Protein 4A8J (pdb70)

Radius of gyration: 37.63 Å; Cα contacts (8 Å, |Δi|>4): 3170; chains: 6; bounding box: 52×94×120 Å

Structure (mmCIF, N/CA/C/O backbone):
data_4A8J
#
_entry.id   4A8J
#
_cell.length_a   105.730
_cell.length_b   124.890
_cell.length_c   146.420
_cell.angle_alpha   90.00
_cell.angle_beta   90.00
_cell.angle_gamma   90.00
#
_symmetry.space_group_name_H-M   'P 21 21 21'
#
loop_
_entity.id
_entity.type
_entity.pdbx_description
1 polymer 'Elongator complex protein 4'
2 polymer 'Elongator complex protein 5'
3 polymer 'Elongator complex protein 6'
4 water water
#
loop_
_atom_site.group_PDB
_atom_site.id
_atom_site.type_symbol
_atom_site.label_atom_id
_atom_site.label_alt_id
_atom_site.label_comp_id
_atom_site.label_asym_id
_atom_site.label_entity_id
_atom_site.label_seq_id
_atom_site.pdbx_PDB_ins_code
_atom_site.Cartn_x
_atom_site.Cartn_y
_atom_site.Cartn_z
_atom_site.occupancy
_atom_site.B_iso_or_equiv
_atom_site.auth_seq_id
_atom_site.auth_comp_id
_atom_site.auth_asym_id
_atom_site.auth_atom_id
_atom_site.pdbx_PDB_model_num
ATOM 1 N N . GLY A 1 2 ? 72.787 98.128 47.132 1.00 67.89 67 GLY A N 1
ATOM 2 C CA . GLY A 1 2 ? 71.486 98.772 47.093 1.00 66.32 67 GLY A CA 1
ATOM 3 C C . GLY A 1 2 ? 71.327 99.846 48.154 1.00 72.11 67 GLY A C 1
ATOM 4 O O . GLY A 1 2 ? 72.302 100.483 48.562 1.00 61.43 67 GLY A O 1
ATOM 5 N N . LEU A 1 3 ? 70.094 100.041 48.612 1.00 51.24 68 LEU A N 1
ATOM 6 C CA . LEU A 1 3 ? 69.795 101.099 49.572 1.00 52.51 68 LEU A CA 1
ATOM 7 C C . LEU A 1 3 ? 69.814 100.594 51.006 1.00 51.54 68 LEU A C 1
ATOM 8 O O . LEU A 1 3 ? 69.777 99.388 51.253 1.00 49.72 68 LEU A O 1
ATOM 13 N N . ASP A 1 4 ? 69.878 101.527 51.950 1.00 48.45 69 ASP A N 1
ATOM 14 C CA . ASP A 1 4 ? 69.629 101.204 53.343 1.00 50.36 69 ASP A CA 1
ATOM 15 C C . ASP A 1 4 ? 68.217 100.625 53.388 1.00 55.00 69 ASP A C 1
ATOM 16 O O . ASP A 1 4 ? 67.319 101.118 52.695 1.00 39.22 69 ASP A O 1
ATOM 21 N N . SER A 1 5 ? 68.024 99.571 54.177 1.00 41.24 70 SER A N 1
ATOM 22 C CA . SER A 1 5 ? 66.727 98.893 54.257 1.00 46.12 70 SER A CA 1
ATOM 23 C C . SER A 1 5 ? 65.633 99.762 54.902 1.00 42.61 70 SER A C 1
ATOM 24 O O . SER A 1 5 ? 64.445 99.472 54.776 1.00 51.09 70 SER A O 1
ATOM 27 N N . SER A 1 6 ? 66.024 100.822 55.592 1.00 36.75 71 SER A N 1
ATOM 28 C CA . SER A 1 6 ? 65.025 101.751 56.131 1.00 40.79 71 SER A CA 1
ATOM 29 C C . SER A 1 6 ? 65.060 103.140 55.474 1.00 42.05 71 SER A C 1
ATOM 30 O O . SER A 1 6 ? 64.546 104.100 56.040 1.00 39.11 71 SER A O 1
ATOM 33 N N . HIS A 1 7 ? 65.658 103.239 54.286 1.00 38.70 72 HIS A N 1
ATOM 34 C CA . HIS A 1 7 ? 65.682 104.503 53.545 1.00 30.98 72 HIS A CA 1
ATOM 35 C C . HIS A 1 7 ? 64.290 105.102 53.607 1.00 31.78 72 HIS A C 1
ATOM 36 O O . HIS A 1 7 ? 63.302 104.444 53.262 1.00 36.66 72 HIS A O 1
ATOM 43 N N . VAL A 1 8 ? 64.206 106.341 54.076 1.00 30.97 73 VAL A N 1
ATOM 44 C CA . VAL A 1 8 ? 62.920 106.982 54.311 1.00 31.32 73 VAL A CA 1
ATOM 45 C C . VAL A 1 8 ? 62.123 107.196 53.016 1.00 28.76 73 VAL A C 1
ATOM 46 O O . VAL A 1 8 ? 60.899 107.347 53.052 1.00 33.02 73 VAL A O 1
ATOM 50 N N . GLY A 1 9 ? 62.815 107.188 51.872 1.00 28.63 74 GLY A N 1
ATOM 51 C CA . GLY A 1 9 ? 62.175 107.477 50.593 1.00 31.80 74 GLY A CA 1
ATOM 52 C C . GLY A 1 9 ? 61.526 106.294 49.885 1.00 40.58 74 GLY A C 1
ATOM 53 O O . GLY A 1 9 ? 60.969 106.449 48.783 1.00 30.10 74 GLY A O 1
ATOM 54 N N . VAL A 1 10 ? 61.581 105.124 50.520 1.00 30.37 75 VAL A N 1
ATOM 55 C CA . VAL A 1 10 ? 61.202 103.851 49.891 1.00 26.01 75 VAL A CA 1
ATOM 56 C C . VAL A 1 10 ? 60.120 103.152 50.702 1.00 33.32 75 VAL A C 1
ATOM 57 O O . VAL A 1 10 ? 60.219 103.078 51.929 1.00 34.61 75 VAL A O 1
ATOM 61 N N . ARG A 1 11 ? 59.079 102.670 50.023 1.00 31.78 76 ARG A N 1
ATOM 62 C CA . ARG A 1 11 ? 58.047 101.848 50.673 1.00 28.81 76 ARG A CA 1
ATOM 63 C C . ARG A 1 11 ? 57.595 100.770 49.686 1.00 40.48 76 ARG A C 1
ATOM 64 O O . ARG A 1 11 ? 57.835 100.895 48.492 1.00 28.69 76 ARG A O 1
ATOM 72 N N . PRO A 1 12 ? 56.948 99.699 50.181 1.00 40.48 77 PRO A N 1
ATOM 73 C CA . PRO A 1 12 ? 56.431 98.698 49.236 1.00 35.35 77 PRO A CA 1
ATOM 74 C C . PRO A 1 12 ? 55.226 99.227 48.462 1.00 28.92 77 PRO A C 1
ATOM 75 O O . PRO A 1 12 ? 54.396 99.956 49.003 1.00 30.44 77 PRO A O 1
ATOM 79 N N . SER A 1 13 ? 55.149 98.891 47.181 1.00 24.15 78 SER A N 1
ATOM 80 C CA . SER A 1 13 ? 53.959 99.213 46.405 1.00 27.64 78 SER A CA 1
ATOM 81 C C . SER A 1 13 ? 52.806 98.395 46.991 1.00 29.15 78 SER A C 1
ATOM 82 O O . SER A 1 13 ? 52.959 97.190 47.213 1.00 31.09 78 SER A O 1
ATOM 85 N N . PRO A 1 14 ? 51.655 99.038 47.246 1.00 40.22 79 PRO A N 1
ATOM 86 C CA . PRO A 1 14 ? 50.475 98.299 47.726 1.00 31.62 79 PRO A CA 1
ATOM 87 C C . PRO A 1 14 ? 49.980 97.289 46.702 1.00 44.71 79 PRO A C 1
ATOM 88 O O . PRO A 1 14 ? 49.232 96.380 47.056 1.00 41.37 79 PRO A O 1
ATOM 92 N N . ALA A 1 15 ? 50.382 97.456 45.443 1.00 42.27 80 ALA A N 1
ATOM 93 C CA . ALA A 1 15 ? 49.933 96.557 44.382 1.00 39.38 80 ALA A CA 1
ATOM 94 C C . ALA A 1 15 ? 50.823 95.323 44.241 1.00 36.20 80 ALA A C 1
ATOM 95 O O . ALA A 1 15 ? 50.331 94.198 44.088 1.00 38.62 80 ALA A O 1
ATOM 97 N N . THR A 1 16 ? 52.138 95.521 44.290 1.00 35.69 81 THR A N 1
ATOM 98 C CA . THR A 1 16 ? 53.060 94.425 43.972 1.00 28.11 81 THR A CA 1
ATOM 99 C C . THR A 1 16 ? 54.110 94.168 45.040 1.00 28.46 81 THR A C 1
ATOM 100 O O . THR A 1 16 ? 54.925 93.255 44.885 1.00 31.41 81 THR A O 1
ATOM 104 N N . SER A 1 17 ? 54.130 95.010 46.073 1.00 29.80 82 SER A N 1
ATOM 105 C CA . SER A 1 17 ? 55.098 94.919 47.169 1.00 34.91 82 SER A CA 1
ATOM 106 C C . SER A 1 17 ? 56.507 95.373 46.815 1.00 32.70 82 SER A C 1
ATOM 107 O O . SER A 1 17 ? 57.367 95.426 47.684 1.00 32.26 82 SER A O 1
ATOM 110 N N . GLN A 1 18 ? 56.762 95.676 45.547 1.00 29.95 83 GLN A N 1
ATOM 111 C CA . GLN A 1 18 ? 58.110 96.068 45.149 1.00 30.17 83 GLN A CA 1
ATOM 112 C C . GLN A 1 18 ? 58.444 97.483 45.639 1.00 29.52 83 GLN A C 1
ATOM 113 O O . GLN A 1 18 ? 57.538 98.301 45.894 1.00 30.10 83 GLN A O 1
ATOM 119 N N . PRO A 1 19 ? 59.749 97.771 45.785 1.00 26.84 84 PRO A N 1
ATOM 120 C CA . PRO A 1 19 ? 60.237 99.055 46.332 1.00 27.92 84 PRO A CA 1
ATOM 121 C C . PRO A 1 19 ? 59.838 100.225 45.429 1.00 29.56 84 PRO A C 1
ATOM 122 O O . PRO A 1 19 ? 60.036 100.191 44.215 1.00 24.25 84 PRO A O 1
ATOM 126 N N . THR A 1 20 ? 59.310 101.265 46.048 1.00 26.69 85 THR A N 1
ATOM 127 C CA . THR A 1 20 ? 58.636 102.342 45.378 1.00 25.62 85 THR A CA 1
ATOM 128 C C . THR A 1 20 ? 59.034 103.663 46.060 1.00 28.48 85 THR A C 1
ATOM 129 O O . THR A 1 20 ? 59.351 103.690 47.264 1.00 22.89 85 THR A O 1
ATOM 133 N N . THR A 1 21 ? 59.062 104.757 45.301 1.00 19.21 86 THR A N 1
ATOM 134 C CA . THR A 1 21 ? 59.444 106.040 45.895 1.00 22.84 86 THR A CA 1
ATOM 135 C C . THR A 1 21 ? 58.518 107.137 45.394 1.00 30.72 86 THR A C 1
ATOM 136 O O . THR A 1 21 ? 57.915 107.002 44.324 1.00 26.78 86 THR A O 1
ATOM 140 N N . SER A 1 22 ? 58.411 108.226 46.157 1.00 24.34 87 SER A N 1
ATOM 141 C CA . SER A 1 22 ? 57.487 109.321 45.830 1.00 30.76 87 SER A CA 1
ATOM 142 C C . SER A 1 22 ? 57.971 110.239 44.711 1.00 24.36 87 SER A C 1
ATOM 143 O O . SER A 1 22 ? 59.171 110.479 44.541 1.00 27.68 87 SER A O 1
ATOM 146 N N . THR A 1 23 ? 57.010 110.771 43.960 1.00 27.90 88 THR A N 1
ATOM 147 C CA . THR A 1 23 ? 57.274 111.720 42.886 1.00 29.18 88 THR A CA 1
ATOM 148 C C . THR A 1 23 ? 57.329 113.125 43.448 1.00 26.76 88 THR A C 1
ATOM 149 O O . THR A 1 23 ? 57.607 114.069 42.729 1.00 26.10 88 THR A O 1
ATOM 153 N N . GLY A 1 24 ? 57.025 113.261 44.737 1.00 28.90 89 GLY A N 1
ATOM 154 C CA . GLY A 1 24 ? 56.942 114.574 45.367 1.00 24.67 89 GLY A CA 1
ATOM 155 C C . GLY A 1 24 ? 55.524 115.123 45.322 1.00 30.11 89 GLY A C 1
ATOM 156 O O . GLY A 1 24 ? 55.211 116.090 45.986 1.00 33.78 89 GLY A O 1
ATOM 157 N N . SER A 1 25 ? 54.664 114.495 44.528 1.00 33.42 90 SER A N 1
ATOM 158 C CA . SER A 1 25 ? 53.254 114.875 44.431 1.00 28.22 90 SER A CA 1
ATOM 159 C C . SER A 1 25 ? 52.445 113.664 44.895 1.00 36.31 90 SER A C 1
ATOM 160 O O . SER A 1 25 ? 52.558 112.580 44.317 1.00 24.38 90 SER A O 1
ATOM 163 N N . ALA A 1 26 ? 51.643 113.831 45.938 1.00 33.60 91 ALA A N 1
ATOM 164 C CA . ALA A 1 26 ? 50.854 112.721 46.454 1.00 28.22 91 ALA A CA 1
ATOM 165 C C . ALA A 1 26 ? 49.792 112.283 45.456 1.00 26.68 91 ALA A C 1
ATOM 166 O O . ALA A 1 26 ? 49.505 111.091 45.331 1.00 25.94 91 ALA A O 1
ATOM 168 N N . ASP A 1 27 ? 49.188 113.251 44.770 1.00 24.52 92 ASP A N 1
ATOM 169 C CA . ASP A 1 27 ? 48.159 112.922 43.789 1.00 29.10 92 ASP A CA 1
ATOM 170 C C . ASP A 1 27 ? 48.720 112.158 42.586 1.00 28.39 92 ASP A C 1
ATOM 171 O O . ASP A 1 27 ? 48.093 111.214 42.110 1.00 32.21 92 ASP A O 1
ATOM 176 N N . LEU A 1 28 ? 49.897 112.559 42.106 1.00 30.10 93 LEU A N 1
ATOM 177 C CA . LEU A 1 28 ? 50.579 111.794 41.049 1.00 31.93 93 LEU A CA 1
ATOM 178 C C . LEU A 1 28 ? 50.963 110.396 41.524 1.00 33.41 93 LEU A C 1
ATOM 179 O O . LEU A 1 28 ? 50.822 109.416 40.772 1.00 28.94 93 LEU A O 1
ATOM 184 N N . ASP A 1 29 ? 51.462 110.299 42.761 1.00 26.81 94 ASP A N 1
ATOM 185 C CA . ASP A 1 29 ? 51.823 109.005 43.347 1.00 28.71 94 ASP A CA 1
ATOM 186 C C . ASP A 1 29 ? 50.628 108.080 43.276 1.00 33.07 94 ASP A C 1
ATOM 187 O O . ASP A 1 29 ? 50.743 106.893 42.926 1.00 29.64 94 ASP A O 1
ATOM 192 N N . SER A 1 30 ? 49.473 108.628 43.630 1.00 30.14 95 SER A N 1
ATOM 193 C CA . SER A 1 30 ? 48.262 107.826 43.635 1.00 43.20 95 SER A CA 1
ATOM 194 C C . SER A 1 30 ? 47.894 107.417 42.216 1.00 34.29 95 SER A C 1
ATOM 195 O O . SER A 1 30 ? 47.574 106.255 41.975 1.00 37.47 95 SER A O 1
ATOM 198 N N . ILE A 1 31 ? 47.966 108.370 41.284 1.00 34.86 96 ILE A N 1
ATOM 199 C CA . ILE A 1 31 ? 47.652 108.109 39.871 1.00 34.80 96 ILE A CA 1
ATOM 200 C C . ILE A 1 31 ? 48.503 106.988 39.252 1.00 33.29 96 ILE A C 1
ATOM 201 O O . ILE A 1 31 ? 48.012 106.185 38.452 1.00 34.60 96 ILE A O 1
ATOM 206 N N . LEU A 1 32 ? 49.784 106.947 39.610 1.00 25.69 97 LEU A N 1
ATOM 207 C CA . LEU A 1 32 ? 50.688 105.928 39.080 1.00 31.22 97 LEU A CA 1
ATOM 208 C C . LEU A 1 32 ? 50.333 104.474 39.471 1.00 31.42 97 LEU A C 1
ATOM 209 O O . LEU A 1 32 ? 50.820 103.524 38.860 1.00 28.38 97 LEU A O 1
ATOM 214 N N . GLY A 1 33 ? 49.485 104.308 40.479 1.00 32.25 98 GLY A N 1
ATOM 215 C CA . GLY A 1 33 ? 49.004 102.987 40.846 1.00 24.06 98 GLY A CA 1
ATOM 216 C C . GLY A 1 33 ? 49.839 102.264 41.874 1.00 27.90 98 GLY A C 1
ATOM 217 O O . GLY A 1 33 ? 49.507 101.154 42.260 1.00 30.02 98 GLY A O 1
ATOM 218 N N . HIS A 1 34 ? 50.924 102.877 42.334 1.00 31.67 99 HIS A N 1
ATOM 219 C CA . HIS A 1 34 ? 51.798 102.211 43.306 1.00 23.50 99 HIS A CA 1
ATOM 220 C C . HIS A 1 34 ? 52.045 103.058 44.564 1.00 26.42 99 HIS A C 1
ATOM 221 O O . HIS A 1 34 ? 52.988 102.789 45.306 1.00 20.97 99 HIS A O 1
ATOM 236 N N . GLY A 1 36 ? 53.317 105.812 44.282 1.00 26.16 101 GLY A N 1
ATOM 237 C CA . GLY A 1 36 ? 54.603 106.359 43.889 1.00 24.84 101 GLY A CA 1
ATOM 238 C C . GLY A 1 36 ? 55.066 105.736 42.586 1.00 22.71 101 GLY A C 1
ATOM 239 O O . GLY A 1 36 ? 54.311 105.031 41.911 1.00 23.46 101 GLY A O 1
ATOM 240 N N . LEU A 1 37 ? 56.332 105.969 42.249 1.00 23.28 102 LEU A N 1
ATOM 241 C CA . LEU A 1 37 ? 56.964 105.357 41.087 1.00 23.38 102 LEU A CA 1
ATOM 242 C C . LEU A 1 37 ? 57.881 104.237 41.550 1.00 28.68 102 LEU A C 1
ATOM 243 O O . LEU A 1 37 ? 58.819 104.489 42.306 1.00 22.54 102 LEU A O 1
ATOM 248 N N . PRO A 1 38 ? 57.613 102.991 41.122 1.00 24.59 103 PRO A N 1
ATOM 249 C CA . PRO A 1 38 ? 58.471 101.916 41.631 1.00 22.46 103 PRO A CA 1
ATOM 250 C C . PRO A 1 38 ? 59.892 102.097 41.114 1.00 32.94 103 PRO A C 1
ATOM 251 O O . PRO A 1 38 ? 60.095 102.532 39.972 1.00 25.01 103 PRO A O 1
ATOM 255 N N . LEU A 1 39 ? 60.865 101.758 41.949 1.00 23.57 104 LEU A N 1
ATOM 256 C CA . LEU A 1 39 ? 62.265 101.884 41.592 1.00 28.43 104 LEU A CA 1
ATOM 257 C C . LEU A 1 39 ? 62.531 101.065 40.332 1.00 30.01 104 LEU A C 1
ATOM 258 O O . LEU A 1 39 ? 61.881 100.049 40.093 1.00 27.19 104 LEU A O 1
ATOM 263 N N . GLY A 1 40 ? 63.477 101.510 39.512 1.00 22.21 105 GLY A N 1
ATOM 264 C CA . GLY A 1 40 ? 63.759 100.832 38.261 1.00 22.02 105 GLY A CA 1
ATOM 265 C C . GLY A 1 40 ? 62.748 101.185 37.159 1.00 21.99 105 GLY A C 1
ATOM 266 O O . GLY A 1 40 ? 62.637 100.478 36.170 1.00 28.99 105 GLY A O 1
ATOM 267 N N . ASN A 1 41 ? 62.014 102.280 37.330 1.00 26.58 106 ASN A N 1
ATOM 268 C CA . ASN A 1 41 ? 61.019 102.682 36.335 1.00 27.34 106 ASN A CA 1
ATOM 269 C C . ASN A 1 41 ? 61.102 104.171 36.041 1.00 31.70 106 ASN A C 1
ATOM 270 O O . ASN A 1 41 ? 61.688 104.903 36.827 1.00 21.48 106 ASN A O 1
ATOM 275 N N . SER A 1 42 ? 60.540 104.600 34.904 1.00 18.90 107 SER A N 1
ATOM 276 C CA . SER A 1 42 ? 60.527 106.000 34.496 1.00 23.58 107 SER A CA 1
ATOM 277 C C . SER A 1 42 ? 59.101 106.524 34.260 1.00 22.49 107 SER A C 1
ATOM 278 O O . SER A 1 42 ? 58.185 105.752 34.003 1.00 23.21 107 SER A O 1
ATOM 281 N N . VAL A 1 43 ? 58.909 107.839 34.329 1.00 20.64 108 VAL A N 1
ATOM 282 C CA . VAL A 1 43 ? 57.623 108.420 33.965 1.00 23.51 108 VAL A CA 1
ATOM 283 C C . VAL A 1 43 ? 57.828 109.597 33.004 1.00 23.93 108 VAL A C 1
ATOM 284 O O . VAL A 1 43 ? 58.728 110.426 33.196 1.00 23.26 108 VAL A O 1
ATOM 288 N N . LEU A 1 44 ? 57.021 109.634 31.946 1.00 22.05 109 LEU A N 1
ATOM 289 C CA . LEU A 1 44 ? 57.014 110.750 31.002 1.00 14.78 109 LEU A CA 1
ATOM 290 C C . LEU A 1 44 ? 55.725 111.555 31.200 1.00 21.30 109 LEU A C 1
ATOM 291 O O . LEU A 1 44 ? 54.630 111.021 31.077 1.00 19.83 109 LEU A O 1
ATOM 296 N N . VAL A 1 45 ? 55.859 112.824 31.557 1.00 18.72 110 VAL A N 1
ATOM 297 C CA . VAL A 1 45 ? 54.729 113.745 31.608 1.00 17.23 110 VAL A CA 1
ATOM 298 C C . VAL A 1 45 ? 54.712 114.587 30.337 1.00 25.11 110 VAL A C 1
ATOM 299 O O . VAL A 1 45 ? 55.619 115.395 30.092 1.00 22.78 110 VAL A O 1
ATOM 303 N N . GLU A 1 46 ? 53.686 114.367 29.519 1.00 26.67 111 GLU A N 1
ATOM 304 C CA . GLU A 1 46 ? 53.492 115.114 28.285 1.00 22.20 111 GLU A CA 1
ATOM 305 C C . GLU A 1 46 ? 52.528 116.278 28.547 1.00 29.02 111 GLU A C 1
ATOM 306 O O . GLU A 1 46 ? 51.622 116.158 29.374 1.00 29.16 111 GLU A O 1
ATOM 312 N N . GLU A 1 47 ? 52.722 117.393 27.845 1.00 24.22 112 GLU A N 1
ATOM 313 C CA . GLU A 1 47 ? 51.812 118.532 27.966 1.00 26.82 112 GLU A CA 1
ATOM 314 C C . GLU A 1 47 ? 51.408 119.060 26.591 1.00 24.14 112 GLU A C 1
ATOM 315 O O . GLU A 1 47 ? 52.257 119.305 25.720 1.00 28.25 112 GLU A O 1
ATOM 321 N N . GLN A 1 48 ? 50.102 119.200 26.393 1.00 24.37 113 GLN A N 1
ATOM 322 C CA . GLN A 1 48 ? 49.570 119.824 25.189 1.00 25.97 113 GLN A CA 1
ATOM 323 C C . GLN A 1 48 ? 49.560 121.350 25.382 1.00 34.30 113 GLN A C 1
ATOM 324 O O . GLN A 1 48 ? 49.658 121.824 26.509 1.00 24.77 113 GLN A O 1
ATOM 330 N N . SER A 1 49 ? 49.467 122.087 24.274 1.00 32.26 114 SER A N 1
ATOM 331 C CA . SER A 1 49 ? 49.449 123.560 24.237 1.00 37.11 114 SER A CA 1
ATOM 332 C C . SER A 1 49 ? 50.795 124.183 24.595 1.00 38.00 114 SER A C 1
ATOM 333 O O . SER A 1 49 ? 51.823 123.507 24.559 1.00 32.26 114 SER A O 1
ATOM 336 N N . THR A 1 50 ? 50.771 125.472 24.939 1.00 31.98 115 THR A N 1
ATOM 337 C CA . THR A 1 50 ? 51.985 126.240 25.170 1.00 30.53 115 THR A CA 1
ATOM 338 C C . THR A 1 50 ? 52.271 126.476 26.661 1.00 28.98 115 THR A C 1
ATOM 339 O O . THR A 1 50 ? 53.267 127.105 27.019 1.00 30.53 115 THR A O 1
ATOM 343 N N . THR A 1 51 ? 51.390 125.992 27.531 1.00 27.73 116 THR A N 1
ATOM 344 C CA . THR A 1 51 ? 51.605 126.129 28.981 1.00 32.05 116 THR A CA 1
ATOM 345 C C . THR A 1 51 ? 52.645 125.116 29.468 1.00 35.79 116 THR A C 1
ATOM 346 O O . THR A 1 51 ? 52.925 124.119 28.783 1.00 38.95 116 THR A O 1
ATOM 350 N N . GLU A 1 52 ? 53.230 125.377 30.636 1.00 35.41 117 GLU A N 1
ATOM 351 C CA . GLU A 1 52 ? 54.222 124.463 31.205 1.00 38.55 117 GLU A CA 1
ATOM 352 C C . GLU A 1 52 ? 53.883 124.028 32.638 1.00 26.07 117 GLU A C 1
ATOM 353 O O . GLU A 1 52 ? 54.688 124.175 33.564 1.00 32.70 117 GLU A O 1
ATOM 359 N N . PHE A 1 53 ? 52.684 123.488 32.823 1.00 24.69 118 PHE A N 1
ATOM 360 C CA . PHE A 1 53 ? 52.302 123.026 34.147 1.00 22.89 118 PHE A CA 1
ATOM 361 C C . PHE A 1 53 ? 53.248 121.894 34.573 1.00 30.09 118 PHE A C 1
ATOM 362 O O . PHE A 1 53 ? 53.522 121.682 35.760 1.00 31.45 118 PHE A O 1
ATOM 370 N N . HIS A 1 54 ? 53.788 121.200 33.585 1.00 27.15 119 HIS A N 1
ATOM 371 C CA . HIS A 1 54 ? 54.649 120.045 33.868 1.00 27.77 119 HIS A CA 1
ATOM 372 C C . HIS A 1 54 ? 55.896 120.443 34.645 1.00 28.34 119 HIS A C 1
ATOM 373 O O . HIS A 1 54 ? 56.478 119.631 35.367 1.00 30.49 119 HIS A O 1
ATOM 380 N N . SER A 1 55 ? 56.281 121.711 34.535 1.00 29.95 120 SER A N 1
ATOM 381 C CA . SER A 1 55 ? 57.479 122.183 35.214 1.00 26.87 120 SER A CA 1
ATOM 382 C C . SER A 1 55 ? 57.310 122.034 36.723 1.00 25.66 120 SER A C 1
ATOM 383 O O . SER A 1 55 ? 58.264 121.710 37.441 1.00 29.68 120 SER A O 1
ATOM 386 N N . ILE A 1 56 ? 56.086 122.200 37.219 1.00 23.70 121 ILE A N 1
ATOM 387 C CA . ILE A 1 56 ? 55.863 122.006 38.653 1.00 25.87 121 ILE A CA 1
ATOM 388 C C . ILE A 1 56 ? 56.246 120.563 39.042 1.00 35.81 121 ILE A C 1
ATOM 389 O O . ILE A 1 56 ? 56.990 120.327 40.006 1.00 28.45 121 ILE A O 1
ATOM 394 N N . LEU A 1 57 ? 55.778 119.598 38.254 1.00 24.59 122 LEU A N 1
ATOM 395 C CA . LEU A 1 57 ? 56.004 118.183 38.574 1.00 22.22 122 LEU A CA 1
ATOM 396 C C . LEU A 1 57 ? 57.495 117.847 38.589 1.00 22.87 122 LEU A C 1
ATOM 397 O O . LEU A 1 57 ? 57.999 117.249 39.548 1.00 23.36 122 LEU A O 1
ATOM 402 N N . GLY A 1 58 ? 58.209 118.262 37.546 1.00 24.10 123 GLY A N 1
ATOM 403 C CA . GLY A 1 58 ? 59.655 118.115 37.513 1.00 26.32 123 GLY A CA 1
ATOM 404 C C . GLY A 1 58 ? 60.265 118.676 38.807 1.00 29.23 123 GLY A C 1
ATOM 405 O O . GLY A 1 58 ? 61.109 118.002 39.423 1.00 21.26 123 GLY A O 1
ATOM 406 N N . LYS A 1 59 ? 59.840 119.876 39.246 1.00 21.68 124 LYS A N 1
ATOM 407 C CA . LYS A 1 59 ? 60.470 120.484 40.425 1.00 28.51 124 LYS A CA 1
ATOM 408 C C . LYS A 1 59 ? 60.176 119.657 41.661 1.00 24.98 124 LYS A C 1
ATOM 409 O O . LYS A 1 59 ? 61.078 119.392 42.488 1.00 28.04 124 LYS A O 1
ATOM 415 N N . LEU A 1 60 ? 58.936 119.175 41.765 1.00 28.82 125 LEU A N 1
ATOM 416 C CA . LEU A 1 60 ? 58.614 118.365 42.940 1.00 24.78 125 LEU A CA 1
ATOM 417 C C . LEU A 1 60 ? 59.501 117.130 42.943 1.00 27.46 125 LEU A C 1
ATOM 418 O O . LEU A 1 60 ? 60.050 116.730 43.993 1.00 24.33 125 LEU A O 1
ATOM 423 N N . PHE A 1 61 ? 59.685 116.538 41.767 1.00 28.09 126 PHE A N 1
ATOM 424 C CA . PHE A 1 61 ? 60.417 115.267 41.720 1.00 26.20 126 PHE A CA 1
ATOM 425 C C . PHE A 1 61 ? 61.822 115.478 42.303 1.00 26.80 126 PHE A C 1
ATOM 426 O O . PHE A 1 61 ? 62.361 114.614 42.972 1.00 28.52 126 PHE A O 1
ATOM 434 N N . ALA A 1 62 ? 62.422 116.637 42.041 1.00 23.51 127 ALA A N 1
ATOM 435 C CA . ALA A 1 62 ? 63.805 116.822 42.447 1.00 25.50 127 ALA A CA 1
ATOM 436 C C . ALA A 1 62 ? 63.787 117.234 43.909 1.00 25.62 127 ALA A C 1
ATOM 437 O O . ALA A 1 62 ? 64.615 116.774 44.710 1.00 28.98 127 ALA A O 1
ATOM 439 N N . ALA A 1 63 ? 62.814 118.069 44.275 1.00 29.97 128 ALA A N 1
ATOM 440 C CA . ALA A 1 63 ? 62.816 118.627 45.634 1.00 30.27 128 ALA A CA 1
ATOM 441 C C . ALA A 1 63 ? 62.641 117.515 46.638 1.00 31.17 128 ALA A C 1
ATOM 442 O O . ALA A 1 63 ? 63.288 117.500 47.712 1.00 27.30 128 ALA A O 1
ATOM 444 N N . GLN A 1 64 ? 61.762 116.574 46.290 1.00 30.38 129 GLN A N 1
ATOM 445 C CA . GLN A 1 64 ? 61.479 115.470 47.194 1.00 24.03 129 GLN A CA 1
ATOM 446 C C . GLN A 1 64 ? 62.787 114.751 47.509 1.00 27.99 129 GLN A C 1
ATOM 447 O O . GLN A 1 64 ? 63.038 114.353 48.646 1.00 25.28 129 GLN A O 1
ATOM 453 N N . GLY A 1 65 ? 63.636 114.603 46.499 1.00 27.73 130 GLY A N 1
ATOM 454 C CA . GLY A 1 65 ? 64.882 113.887 46.704 1.00 25.69 130 GLY A CA 1
ATOM 455 C C . GLY A 1 65 ? 65.785 114.638 47.654 1.00 28.01 130 GLY A C 1
ATOM 456 O O . GLY A 1 65 ? 66.361 114.039 48.560 1.00 27.44 130 GLY A O 1
ATOM 457 N N . ILE A 1 66 ? 65.890 115.953 47.479 1.00 29.40 131 ILE A N 1
ATOM 458 C CA . ILE A 1 66 ? 66.798 116.715 48.330 1.00 29.14 131 ILE A CA 1
ATOM 459 C C . ILE A 1 66 ? 66.326 116.638 49.792 1.00 31.97 131 ILE A C 1
ATOM 460 O O . ILE A 1 66 ? 67.127 116.417 50.692 1.00 29.35 131 ILE A O 1
ATOM 465 N N . VAL A 1 67 ? 65.026 116.776 50.015 1.00 26.17 132 VAL A N 1
ATOM 466 C CA . VAL A 1 67 ? 64.490 116.673 51.355 1.00 28.91 132 VAL A CA 1
ATOM 467 C C . VAL A 1 67 ? 64.816 115.300 51.951 1.00 39.13 132 VAL A C 1
ATOM 468 O O . VAL A 1 67 ? 65.148 115.192 53.138 1.00 36.36 132 VAL A O 1
ATOM 472 N N . HIS A 1 68 ? 64.776 114.248 51.144 1.00 30.69 133 HIS A N 1
ATOM 473 C CA . HIS A 1 68 ? 65.098 112.943 51.715 1.00 26.17 133 HIS A CA 1
ATOM 474 C C . HIS A 1 68 ? 66.563 112.958 52.109 1.00 30.21 133 HIS A C 1
ATOM 475 O O . HIS A 1 68 ? 66.927 112.505 53.206 1.00 31.54 133 HIS A O 1
ATOM 482 N N . ASN A 1 69 ? 67.402 113.485 51.220 1.00 27.27 134 ASN A N 1
ATOM 483 C CA . ASN A 1 69 ? 68.834 113.419 51.445 1.00 32.84 134 ASN A CA 1
ATOM 484 C C . ASN A 1 69 ? 69.171 114.094 52.764 1.00 38.15 134 ASN A C 1
ATOM 485 O O . ASN A 1 69 ? 70.099 113.691 53.458 1.00 31.39 134 ASN A O 1
ATOM 490 N N . ARG A 1 70 ? 68.388 115.108 53.114 1.00 25.42 135 ARG A N 1
ATOM 491 C CA . ARG A 1 70 ? 68.684 115.945 54.283 1.00 40.67 135 ARG A CA 1
ATOM 492 C C . ARG A 1 70 ? 68.119 115.445 55.599 1.00 37.14 135 ARG A C 1
ATOM 493 O O . ARG A 1 70 ? 68.390 116.028 56.636 1.00 35.95 135 ARG A O 1
ATOM 501 N N . ILE A 1 71 ? 67.327 114.381 55.560 1.00 35.98 136 ILE A N 1
ATOM 502 C CA . ILE A 1 71 ? 66.727 113.834 56.779 1.00 48.98 136 ILE A CA 1
ATOM 503 C C . ILE A 1 71 ? 67.709 112.944 57.542 1.00 49.72 136 ILE A C 1
ATOM 504 O O . ILE A 1 71 ? 68.215 113.331 58.593 1.00 54.68 136 ILE A O 1
ATOM 509 N N . ARG A 1 80 ? 67.699 108.172 61.296 1.00 78.85 145 ARG A N 1
ATOM 510 C CA . ARG A 1 80 ? 67.056 108.088 59.986 1.00 63.05 145 ARG A CA 1
ATOM 511 C C . ARG A 1 80 ? 68.001 108.401 58.847 1.00 66.49 145 ARG A C 1
ATOM 512 O O . ARG A 1 80 ? 68.977 109.147 59.015 1.00 52.13 145 ARG A O 1
ATOM 520 N N . ASN A 1 81 ? 67.663 107.887 57.667 1.00 57.49 146 ASN A N 1
ATOM 521 C CA . ASN A 1 81 ? 68.443 108.171 56.477 1.00 57.02 146 ASN A CA 1
ATOM 522 C C . ASN A 1 81 ? 67.605 108.129 55.193 1.00 36.31 146 ASN A C 1
ATOM 523 O O . ASN A 1 81 ? 66.556 107.480 55.111 1.00 37.13 146 ASN A O 1
ATOM 528 N N . GLY A 1 82 ? 68.064 108.868 54.198 1.00 35.55 147 GLY A N 1
ATOM 529 C CA . GLY A 1 82 ? 67.364 108.946 52.939 1.00 34.92 147 GLY A CA 1
ATOM 530 C C . GLY A 1 82 ? 68.305 109.438 51.865 1.00 27.91 147 GLY A C 1
ATOM 531 O O . GLY A 1 82 ? 67.897 110.184 50.988 1.00 30.16 147 GLY A O 1
ATOM 532 N N . ASP A 1 83 ? 69.556 108.988 51.922 1.00 22.27 148 ASP A N 1
ATOM 533 C CA . ASP A 1 83 ? 70.581 109.387 50.972 1.00 32.18 148 ASP A CA 1
ATOM 534 C C . ASP A 1 83 ? 70.063 109.329 49.538 1.00 37.49 148 ASP A C 1
ATOM 535 O O . ASP A 1 83 ? 69.622 108.270 49.060 1.00 32.51 148 ASP A O 1
ATOM 540 N N . THR A 1 84 ? 70.163 110.468 48.862 1.00 24.93 149 THR A N 1
ATOM 541 C CA . THR A 1 84 ? 69.636 110.642 47.512 1.00 22.20 149 THR A CA 1
ATOM 542 C C . THR A 1 84 ? 70.545 111.590 46.764 1.00 34.82 149 THR A C 1
ATOM 543 O O . THR A 1 84 ? 71.096 112.520 47.351 1.00 32.92 149 THR A O 1
ATOM 547 N N . HIS A 1 85 ? 70.741 111.324 45.477 1.00 25.67 150 HIS A N 1
ATOM 548 C CA . HIS A 1 85 ? 71.433 112.259 44.606 1.00 26.67 150 HIS A CA 1
ATOM 549 C C . HIS A 1 85 ? 70.558 112.566 43.400 1.00 32.11 150 HIS A C 1
ATOM 550 O O . HIS A 1 85 ? 70.005 111.657 42.788 1.00 29.07 150 HIS A O 1
ATOM 557 N N . VAL A 1 86 ? 70.448 113.843 43.046 1.00 25.57 151 VAL A N 1
ATOM 558 C CA . VAL A 1 86 ? 69.630 114.242 41.899 1.00 25.53 151 VAL A CA 1
ATOM 559 C C . VAL A 1 86 ? 70.461 114.564 40.667 1.00 32.53 151 VAL A C 1
ATOM 560 O O . VAL A 1 86 ? 71.445 115.304 40.742 1.00 31.41 151 VAL A O 1
ATOM 564 N N . ILE A 1 87 ? 70.069 113.998 39.524 1.00 27.35 152 ILE A N 1
ATOM 565 C CA . ILE A 1 87 ? 70.738 114.274 38.264 1.00 21.73 152 ILE A CA 1
ATOM 566 C C . ILE A 1 87 ? 69.784 115.009 37.328 1.00 35.41 152 ILE A C 1
ATOM 567 O O . ILE A 1 87 ? 68.726 114.492 36.985 1.00 27.89 152 ILE A O 1
ATOM 572 N N . VAL A 1 88 ? 70.148 116.223 36.929 1.00 24.47 153 VAL A N 1
ATOM 573 C CA . VAL A 1 88 ? 69.324 117.011 36.024 1.00 24.61 153 VAL A CA 1
ATOM 574 C C . VAL A 1 88 ? 69.950 117.146 34.622 1.00 29.47 153 VAL A C 1
ATOM 575 O O . VAL A 1 88 ? 71.020 117.741 34.447 1.00 30.67 153 VAL A O 1
ATOM 579 N N . LEU A 1 89 ? 69.276 116.591 33.624 1.00 24.13 154 LEU A N 1
ATOM 580 C CA . LEU A 1 89 ? 69.697 116.783 32.238 1.00 31.72 154 LEU A CA 1
ATOM 581 C C . LEU A 1 89 ? 69.054 118.063 31.701 1.00 35.73 154 LEU A C 1
ATOM 582 O O . LEU A 1 89 ? 67.898 118.058 31.287 1.00 30.46 154 LEU A O 1
ATOM 587 N N . SER A 1 90 ? 69.802 119.167 31.748 1.00 28.57 155 SER A N 1
ATOM 588 C CA . SER A 1 90 ? 69.311 120.478 31.324 1.00 31.43 155 SER A CA 1
ATOM 589 C C . SER A 1 90 ? 70.428 121.527 31.197 1.00 27.29 155 SER A C 1
ATOM 590 O O . SER A 1 90 ? 71.459 121.437 31.860 1.00 33.58 155 SER A O 1
ATOM 593 N N . LEU A 1 91 ? 70.189 122.537 30.368 1.00 30.16 156 LEU A N 1
ATOM 594 C CA . LEU A 1 91 ? 71.053 123.727 30.321 1.00 38.77 156 LEU A CA 1
ATOM 595 C C . LEU A 1 91 ? 70.664 124.763 31.365 1.00 42.38 156 LEU A C 1
ATOM 596 O O . LEU A 1 91 ? 71.407 125.713 31.641 1.00 44.95 156 LEU A O 1
ATOM 601 N N . ASN A 1 92 ? 69.479 124.598 31.928 1.00 35.02 157 ASN A N 1
ATOM 602 C CA . ASN A 1 92 ? 68.917 125.634 32.776 1.00 39.77 157 ASN A CA 1
ATOM 603 C C . ASN A 1 92 ? 69.304 125.468 34.252 1.00 49.45 157 ASN A C 1
ATOM 604 O O . ASN A 1 92 ? 68.579 124.847 35.025 1.00 42.20 157 ASN A O 1
ATOM 609 N N . GLN A 1 93 ? 70.442 126.033 34.646 1.00 42.55 158 GLN A N 1
ATOM 610 C CA . GLN A 1 93 ? 70.984 125.785 35.981 1.00 49.48 158 GLN A CA 1
ATOM 611 C C . GLN A 1 93 ? 70.168 126.441 37.095 1.00 47.46 158 GLN A C 1
ATOM 612 O O . GLN A 1 93 ? 70.347 126.147 38.284 1.00 39.80 158 GLN A O 1
ATOM 626 N N . PHE A 1 95 ? 67.107 125.954 37.491 1.00 34.44 160 PHE A N 1
ATOM 627 C CA . PHE A 1 95 ? 66.202 124.908 37.940 1.00 31.67 160 PHE A CA 1
ATOM 628 C C . PHE A 1 95 ? 66.467 124.600 39.416 1.00 28.10 160 PHE A C 1
ATOM 629 O O . PHE A 1 95 ? 65.540 124.517 40.243 1.00 23.41 160 PHE A O 1
ATOM 637 N N . ALA A 1 96 ? 67.742 124.471 39.766 1.00 29.40 161 ALA A N 1
ATOM 638 C CA . ALA A 1 96 ? 68.108 124.156 41.150 1.00 38.57 161 ALA A CA 1
ATOM 639 C C . ALA A 1 96 ? 67.690 125.243 42.141 1.00 34.96 161 ALA A C 1
ATOM 640 O O . ALA A 1 96 ? 67.328 124.936 43.284 1.00 41.79 161 ALA A O 1
ATOM 642 N N . LYS A 1 97 ? 67.719 126.504 41.717 1.00 32.77 162 LYS A N 1
ATOM 643 C CA . LYS A 1 97 ? 67.364 127.590 42.640 1.00 38.68 162 LYS A CA 1
ATOM 644 C C . LYS A 1 97 ? 65.859 127.727 42.786 1.00 39.99 162 LYS A C 1
ATOM 645 O O . LYS A 1 97 ? 65.384 128.427 43.680 1.00 35.82 162 LYS A O 1
ATOM 651 N N . GLU A 1 98 ? 65.109 127.069 41.906 1.00 34.70 163 GLU A N 1
ATOM 652 C CA . GLU A 1 98 ? 63.643 127.196 41.902 1.00 32.70 163 GLU A CA 1
ATOM 653 C C . GLU A 1 98 ? 62.911 126.089 42.667 1.00 33.76 163 GLU A C 1
ATOM 654 O O . GLU A 1 98 ? 61.685 126.126 42.798 1.00 38.87 163 GLU A O 1
ATOM 660 N N . LEU A 1 99 ? 63.644 125.115 43.190 1.00 31.58 164 LEU A N 1
ATOM 661 C CA . LEU A 1 99 ? 62.983 123.979 43.837 1.00 27.68 164 LEU A CA 1
ATOM 662 C C . LEU A 1 99 ? 62.265 124.469 45.094 1.00 29.35 164 LEU A C 1
ATOM 663 O O . LEU A 1 99 ? 62.828 125.251 45.861 1.00 29.59 164 LEU A O 1
ATOM 668 N N . PRO A 1 100 ? 61.016 124.019 45.297 1.00 36.07 165 PRO A N 1
ATOM 669 C CA . PRO A 1 100 ? 60.159 124.505 46.388 1.00 26.74 165 PRO A CA 1
ATOM 670 C C . PRO A 1 100 ? 60.531 123.950 47.751 1.00 42.93 165 PRO A C 1
ATOM 671 O O . PRO A 1 100 ? 61.189 122.917 47.841 1.00 34.23 165 PRO A O 1
ATOM 675 N N . GLY A 1 101 ? 60.091 124.627 48.807 1.00 32.22 166 GLY A N 1
ATOM 676 C CA . GLY A 1 101 ? 60.278 124.122 50.154 1.00 27.56 166 GLY A CA 1
ATOM 677 C C . GLY A 1 101 ? 59.010 123.465 50.666 1.00 34.18 166 GLY A C 1
ATOM 678 O O . GLY A 1 101 ? 57.967 123.488 50.004 1.00 35.95 166 GLY A O 1
ATOM 679 N N . ILE A 1 102 ? 59.100 122.885 51.855 1.00 32.04 167 ILE A N 1
ATOM 680 C CA . ILE A 1 102 ? 57.981 122.177 52.475 1.00 47.15 167 ILE A CA 1
ATOM 681 C C . ILE A 1 102 ? 56.939 123.153 52.999 1.00 49.25 167 ILE A C 1
ATOM 682 O O . ILE A 1 102 ? 57.276 124.239 53.467 1.00 46.35 167 ILE A O 1
ATOM 687 N N . TYR A 1 103 ? 55.671 122.773 52.915 1.00 54.48 168 TYR A N 1
ATOM 688 C CA . TYR A 1 103 ? 54.626 123.561 53.548 1.00 70.97 168 TYR A CA 1
ATOM 689 C C . TYR A 1 103 ? 54.803 123.510 55.063 1.00 76.20 168 TYR A C 1
ATOM 690 O O . TYR A 1 103 ? 55.059 124.527 55.703 1.00 84.74 168 TYR A O 1
ATOM 699 N N . TYR A 1 169 ? 54.864 105.442 57.244 1.00 51.22 234 TYR A N 1
ATOM 700 C CA . TYR A 1 169 ? 55.935 105.901 56.357 1.00 57.17 234 TYR A CA 1
ATOM 701 C C . TYR A 1 169 ? 56.119 107.419 56.454 1.00 59.17 234 TYR A C 1
ATOM 702 O O . TYR A 1 169 ? 55.881 108.170 55.495 1.00 41.87 234 TYR A O 1
ATOM 711 N N . LYS A 1 170 ? 56.536 107.870 57.632 1.00 52.33 235 LYS A N 1
ATOM 712 C CA . LYS A 1 170 ? 56.760 109.283 57.844 1.00 53.92 235 LYS A CA 1
ATOM 713 C C . LYS A 1 170 ? 57.945 109.734 57.003 1.00 47.06 235 LYS A C 1
ATOM 714 O O . LYS A 1 170 ? 58.963 109.039 56.903 1.00 57.50 235 LYS A O 1
ATOM 720 N N . ASP A 1 171 ? 57.794 110.893 56.385 1.00 44.50 236 ASP A N 1
ATOM 721 C CA . ASP A 1 171 ? 58.826 111.441 55.516 1.00 50.87 236 ASP A CA 1
ATOM 722 C C . ASP A 1 171 ? 58.976 110.720 54.175 1.00 40.97 236 ASP A C 1
ATOM 723 O O . ASP A 1 171 ? 59.919 110.986 53.430 1.00 34.49 236 ASP A O 1
ATOM 728 N N . TYR A 1 172 ? 58.048 109.822 53.863 1.00 34.12 237 TYR A N 1
ATOM 729 C CA . TYR A 1 172 ? 58.009 109.234 52.523 1.00 33.61 237 TYR A CA 1
ATOM 730 C C . TYR A 1 172 ? 57.685 110.331 51.510 1.00 36.66 237 TYR A C 1
ATOM 731 O O . TYR A 1 172 ? 58.422 110.549 50.540 1.00 32.52 237 TYR A O 1
ATOM 740 N N . ASN A 1 173 ? 56.575 111.024 51.742 1.00 25.99 238 ASN A N 1
ATOM 741 C CA . ASN A 1 173 ? 56.208 112.157 50.899 1.00 28.40 238 ASN A CA 1
ATOM 742 C C . ASN A 1 173 ? 55.909 113.438 51.675 1.00 43.61 238 ASN A C 1
ATOM 743 O O . ASN A 1 173 ? 55.323 113.410 52.768 1.00 35.01 238 ASN A O 1
ATOM 748 N N . HIS A 1 174 ? 56.330 114.562 51.108 1.00 37.16 239 HIS A N 1
ATOM 749 C CA . HIS A 1 174 ? 56.065 115.850 51.725 1.00 43.87 239 HIS A CA 1
ATOM 750 C C . HIS A 1 174 ? 55.166 116.701 50.856 1.00 42.40 239 HIS A C 1
ATOM 751 O O . HIS A 1 174 ? 55.179 116.598 49.628 1.00 36.52 239 HIS A O 1
ATOM 758 N N . GLN A 1 175 ? 54.365 117.522 51.514 1.00 47.63 240 GLN A N 1
ATOM 759 C CA . GLN A 1 175 ? 53.552 118.502 50.831 1.00 42.89 240 GLN A CA 1
ATOM 760 C C . GLN A 1 175 ? 54.464 119.710 50.580 1.00 40.67 240 GLN A C 1
ATOM 761 O O . GLN A 1 175 ? 54.921 120.359 51.532 1.00 41.84 240 GLN A O 1
ATOM 767 N N . PHE A 1 176 ? 54.769 119.996 49.318 1.00 33.15 241 PHE A N 1
ATOM 768 C CA . PHE A 1 176 ? 55.615 121.138 49.021 1.00 32.39 241 PHE A CA 1
ATOM 769 C C . PHE A 1 176 ? 54.806 122.418 48.791 1.00 45.14 241 PHE A C 1
ATOM 770 O O . PHE A 1 176 ? 53.638 122.364 48.393 1.00 39.16 241 PHE A O 1
ATOM 778 N N . ASP A 1 177 ? 55.440 123.562 49.045 1.00 36.88 242 ASP A N 1
ATOM 779 C CA . ASP A 1 177 ? 54.834 124.856 48.780 1.00 40.69 242 ASP A CA 1
ATOM 780 C C . ASP A 1 177 ? 55.630 125.537 47.662 1.00 31.74 242 ASP A C 1
ATOM 781 O O . ASP A 1 177 ? 56.747 126.032 47.894 1.00 34.34 242 ASP A O 1
ATOM 786 N N . ILE A 1 178 ? 55.050 125.548 46.461 1.00 30.92 243 ILE A N 1
ATOM 787 C CA . ILE A 1 178 ? 55.665 126.113 45.250 1.00 42.64 243 ILE A CA 1
ATOM 788 C C . ILE A 1 178 ? 56.034 127.594 45.381 1.00 48.94 243 ILE A C 1
ATOM 789 O O . ILE A 1 178 ? 56.879 128.097 44.640 1.00 38.84 243 ILE A O 1
ATOM 794 N N . THR A 1 179 ? 55.407 128.293 46.323 1.00 44.47 244 THR A N 1
ATOM 795 C CA . THR A 1 179 ? 55.708 129.715 46.521 1.00 47.41 244 THR A CA 1
ATOM 796 C C . THR A 1 179 ? 56.999 129.892 47.315 1.00 50.42 244 THR A C 1
ATOM 797 O O . THR A 1 179 ? 57.564 130.976 47.341 1.00 59.91 244 THR A O 1
ATOM 801 N N . THR A 1 180 ? 57.458 128.824 47.963 1.00 39.98 245 THR A N 1
ATOM 802 C CA . THR A 1 180 ? 58.665 128.887 48.797 1.00 34.94 245 THR A CA 1
ATOM 803 C C . THR A 1 180 ? 59.872 128.228 48.124 1.00 38.22 245 THR A C 1
ATOM 804 O O . THR A 1 180 ? 59.778 127.740 46.997 1.00 40.64 245 THR A O 1
ATOM 808 N N . ARG A 1 181 ? 61.001 128.216 48.823 1.00 38.06 246 ARG A N 1
ATOM 809 C CA . ARG A 1 181 ? 62.250 127.706 48.257 1.00 40.75 246 ARG A CA 1
ATOM 810 C C . ARG A 1 181 ? 63.033 126.873 49.270 1.00 45.19 246 ARG A C 1
ATOM 811 O O . ARG A 1 181 ? 63.025 127.171 50.468 1.00 43.40 246 ARG A O 1
ATOM 819 N N . LEU A 1 182 ? 63.707 125.825 48.798 1.00 35.79 247 LEU A N 1
ATOM 820 C CA . LEU A 1 182 ? 64.594 125.066 49.676 1.00 37.60 247 LEU A CA 1
ATOM 821 C C . LEU A 1 182 ? 65.569 126.008 50.383 1.00 35.60 247 LEU A C 1
ATOM 822 O O . LEU A 1 182 ? 66.072 126.954 49.783 1.00 38.93 247 LEU A O 1
ATOM 835 N N . PRO A 1 184 ? 69.017 125.585 52.818 1.00 43.48 249 PRO A N 1
ATOM 836 C CA . PRO A 1 184 ? 69.554 126.353 51.696 1.00 49.44 249 PRO A CA 1
ATOM 837 C C . PRO A 1 184 ? 69.307 125.656 50.366 1.00 43.15 249 PRO A C 1
ATOM 838 O O . PRO A 1 184 ? 68.796 124.541 50.316 1.00 45.05 249 PRO A O 1
ATOM 842 N N . ALA A 1 185 ? 69.692 126.324 49.293 1.00 40.47 250 ALA A N 1
ATOM 843 C CA . ALA A 1 185 ? 69.569 125.770 47.957 1.00 39.64 250 ALA A CA 1
ATOM 844 C C . ALA A 1 185 ? 70.445 124.528 47.859 1.00 41.13 250 ALA A C 1
ATOM 845 O O . ALA A 1 185 ? 71.402 124.381 48.624 1.00 42.02 250 ALA A O 1
ATOM 847 N N . PRO A 1 186 ? 70.119 123.627 46.922 1.00 46.44 251 PRO A N 1
ATOM 848 C CA . PRO A 1 186 ? 70.883 122.390 46.730 1.00 34.89 251 PRO A CA 1
ATOM 849 C C . PRO A 1 186 ? 72.384 122.672 46.585 1.00 35.75 251 PRO A C 1
ATOM 850 O O . PRO A 1 186 ? 72.765 123.578 45.844 1.00 41.25 251 PRO A O 1
ATOM 854 N N . ILE A 1 187 ? 73.225 121.904 47.275 1.00 36.01 252 ILE A N 1
ATOM 855 C CA . ILE A 1 187 ? 74.670 122.022 47.078 1.00 35.47 252 ILE A CA 1
ATOM 856 C C . ILE A 1 187 ? 75.185 120.984 46.066 1.00 41.54 252 ILE A C 1
ATOM 857 O O . ILE A 1 187 ? 74.473 120.042 45.705 1.00 34.90 252 ILE A O 1
ATOM 862 N N . ALA A 1 188 ? 76.431 121.157 45.628 1.00 40.27 253 ALA A N 1
ATOM 863 C CA . ALA A 1 188 ? 76.987 120.389 44.509 1.00 35.19 253 ALA A CA 1
ATOM 864 C C . ALA A 1 188 ? 76.969 118.871 44.708 1.00 43.09 253 ALA A C 1
ATOM 865 O O . ALA A 1 188 ? 76.902 118.102 43.743 1.00 43.71 253 ALA A O 1
ATOM 867 N N . SER A 1 189 ? 77.041 118.439 45.956 1.00 33.67 254 SER A N 1
ATOM 868 C CA . SER A 1 189 ? 77.043 117.023 46.245 1.00 36.75 254 SER A CA 1
ATOM 869 C C . SER A 1 189 ? 75.630 116.445 46.230 1.00 35.00 254 SER A C 1
ATOM 870 O O . SER A 1 189 ? 75.470 115.234 46.269 1.00 38.86 254 SER A O 1
ATOM 873 N N . GLU A 1 190 ? 74.613 117.309 46.203 1.00 32.13 255 GLU A N 1
ATOM 874 C CA . GLU A 1 190 ? 73.211 116.863 46.262 1.00 37.42 255 GLU A CA 1
ATOM 875 C C . GLU A 1 190 ? 72.565 116.772 44.875 1.00 32.71 255 GLU A C 1
ATOM 876 O O . GLU A 1 190 ? 71.619 116.015 44.665 1.00 27.63 255 GLU A O 1
ATOM 882 N N . LEU A 1 191 ? 73.057 117.593 43.950 1.00 25.17 256 LEU A N 1
ATOM 883 C CA . LEU A 1 191 ? 72.463 117.719 42.640 1.00 31.12 256 LEU A CA 1
ATOM 884 C C . LEU A 1 191 ? 73.553 117.950 41.587 1.00 41.41 256 LEU A C 1
ATOM 885 O O . LEU A 1 191 ? 74.469 118.753 41.782 1.00 34.30 256 LEU A O 1
ATOM 890 N N . THR A 1 192 ? 73.455 117.236 40.476 1.00 28.13 257 THR A N 1
ATOM 891 C CA . THR A 1 192 ? 74.444 117.320 39.402 1.00 29.19 257 THR A CA 1
ATOM 892 C C . THR A 1 192 ? 73.768 117.697 38.074 1.00 37.56 257 THR A C 1
ATOM 893 O O . THR A 1 192 ? 72.773 117.074 37.692 1.00 30.33 257 THR A O 1
ATOM 897 N N . PHE A 1 193 ? 74.302 118.684 37.353 1.00 30.92 258 PHE A N 1
ATOM 898 C CA . PHE A 1 193 ? 73.762 119.027 36.039 1.00 35.34 258 PHE A CA 1
ATOM 899 C C . PHE A 1 193 ? 74.555 118.373 34.925 1.00 33.81 258 PHE A C 1
ATOM 900 O O . PHE A 1 193 ? 75.781 118.287 34.992 1.00 33.04 258 PHE A O 1
ATOM 908 N N . ILE A 1 194 ? 73.845 117.928 33.894 1.00 31.17 259 ILE A N 1
ATOM 909 C CA . ILE A 1 194 ? 74.468 117.398 32.691 1.00 38.43 259 ILE A CA 1
ATOM 910 C C . ILE A 1 194 ? 73.876 118.106 31.481 1.00 37.70 259 ILE A C 1
ATOM 911 O O . ILE A 1 194 ? 72.648 118.212 31.337 1.00 34.06 259 ILE A O 1
ATOM 916 N N . ALA A 1 195 ? 74.753 118.597 30.612 1.00 33.31 260 ALA A N 1
ATOM 917 C CA . ALA A 1 195 ? 74.342 119.415 29.479 1.00 37.98 260 ALA A CA 1
ATOM 918 C C . ALA A 1 195 ? 73.877 118.548 28.316 1.00 37.91 260 ALA A C 1
ATOM 919 O O . ALA A 1 195 ? 74.608 117.673 27.866 1.00 36.28 260 ALA A O 1
ATOM 921 N N . PRO A 1 196 ? 72.657 118.801 27.815 1.00 33.46 261 PRO A N 1
ATOM 922 C CA . PRO A 1 196 ? 72.127 117.961 26.736 1.00 39.67 261 PRO A CA 1
ATOM 923 C C . PRO A 1 196 ? 72.682 118.357 25.372 1.00 44.75 261 PRO A C 1
ATOM 924 O O . PRO A 1 196 ? 72.286 117.760 24.379 1.00 41.26 261 PRO A O 1
ATOM 928 N N . THR A 1 197 ? 73.571 119.346 25.323 1.00 38.93 262 THR A N 1
ATOM 929 C CA . THR A 1 197 ? 74.184 119.752 24.060 1.00 35.52 262 THR A CA 1
ATOM 930 C C . THR A 1 197 ? 75.453 118.946 23.755 1.00 33.24 262 THR A C 1
ATOM 931 O O . THR A 1 197 ? 76.074 119.142 22.705 1.00 40.75 262 THR A O 1
ATOM 935 N N . GLN A 1 198 ? 75.840 118.071 24.685 1.00 36.69 263 GLN A N 1
ATOM 936 C CA . GLN A 1 198 ? 76.982 117.165 24.512 1.00 31.70 263 GLN A CA 1
ATOM 937 C C . GLN A 1 198 ? 76.585 115.956 23.680 1.00 35.25 263 GLN A C 1
ATOM 938 O O . GLN A 1 198 ? 75.400 115.678 23.545 1.00 36.80 263 GLN A O 1
ATOM 944 N N . PRO A 1 199 ? 77.580 115.233 23.129 1.00 36.59 264 PRO A N 1
ATOM 945 C CA . PRO A 1 199 ? 77.349 114.001 22.363 1.00 39.94 264 PRO A CA 1
ATOM 946 C C . PRO A 1 199 ? 76.595 112.964 23.201 1.00 40.27 264 PRO A C 1
ATOM 947 O O . PRO A 1 199 ? 76.803 112.894 24.414 1.00 34.96 264 PRO A O 1
ATOM 951 N N . VAL A 1 200 ? 75.750 112.150 22.573 1.00 32.51 265 VAL A N 1
ATOM 952 C CA . VAL A 1 200 ? 75.006 111.134 23.343 1.00 31.49 265 VAL A CA 1
ATOM 953 C C . VAL A 1 200 ? 75.908 110.236 24.204 1.00 31.37 265 VAL A C 1
ATOM 954 O O . VAL A 1 200 ? 75.626 109.990 25.382 1.00 30.76 265 VAL A O 1
ATOM 958 N N . SER A 1 201 ? 76.993 109.743 23.621 1.00 27.22 266 SER A N 1
ATOM 959 C CA . SER A 1 201 ? 77.920 108.861 24.353 1.00 31.71 266 SER A CA 1
ATOM 960 C C . SER A 1 201 ? 78.419 109.508 25.654 1.00 33.84 266 SER A C 1
ATOM 961 O O . SER A 1 201 ? 78.542 108.847 26.694 1.00 36.74 266 SER A O 1
ATOM 964 N N . THR A 1 202 ? 78.702 110.809 25.589 1.00 31.80 267 THR A N 1
ATOM 965 C CA . THR A 1 202 ? 79.175 111.558 26.752 1.00 36.09 267 THR A CA 1
ATOM 966 C C . THR A 1 202 ? 78.079 111.718 27.811 1.00 32.55 267 THR A C 1
ATOM 967 O O . THR A 1 202 ? 78.326 111.531 28.998 1.00 31.32 267 THR A O 1
ATOM 971 N N . ILE A 1 203 ? 76.873 112.099 27.383 1.00 28.92 268 ILE A N 1
ATOM 972 C CA . ILE A 1 203 ? 75.762 112.179 28.325 1.00 32.98 268 ILE A CA 1
ATOM 973 C C . ILE A 1 203 ? 75.615 110.849 29.073 1.00 29.95 268 ILE A C 1
ATOM 974 O O . ILE A 1 203 ? 75.557 110.822 30.309 1.00 30.76 268 ILE A O 1
ATOM 979 N N . LEU A 1 204 ? 75.570 109.741 28.328 1.00 35.44 269 LEU A N 1
ATOM 980 C CA . LEU A 1 204 ? 75.384 108.415 28.949 1.00 33.50 269 LEU A CA 1
ATOM 981 C C . LEU A 1 204 ? 76.529 108.035 29.902 1.00 33.70 269 LEU A C 1
ATOM 982 O O . LEU A 1 204 ? 76.325 107.454 31.001 1.00 25.79 269 LEU A O 1
ATOM 987 N N . SER A 1 205 ? 77.743 108.357 29.475 1.00 34.44 270 SER A N 1
ATOM 988 C CA . SER A 1 205 ? 78.915 108.119 30.303 1.00 37.80 270 SER A CA 1
ATOM 989 C C . SER A 1 205 ? 78.807 108.885 31.631 1.00 34.86 270 SER A C 1
ATOM 990 O O . SER A 1 205 ? 78.986 108.299 32.702 1.00 36.44 270 SER A O 1
ATOM 993 N N . GLN A 1 206 ? 78.479 110.180 31.558 1.00 31.38 271 GLN A N 1
ATOM 994 C CA . GLN A 1 206 ? 78.394 111.033 32.756 1.00 31.29 271 GLN A CA 1
ATOM 995 C C . GLN A 1 206 ? 77.263 110.621 33.691 1.00 30.67 271 GLN A C 1
ATOM 996 O O . GLN A 1 206 ? 77.396 110.678 34.935 1.00 29.55 271 GLN A O 1
ATOM 1002 N N . ILE A 1 207 ? 76.147 110.192 33.106 1.00 31.09 272 ILE A N 1
ATOM 1003 C CA . ILE A 1 207 ? 75.052 109.725 33.945 1.00 30.17 272 ILE A CA 1
ATOM 1004 C C . ILE A 1 207 ? 75.505 108.490 34.705 1.00 25.64 272 ILE A C 1
ATOM 1005 O O . ILE A 1 207 ? 75.344 108.402 35.940 1.00 25.64 272 ILE A O 1
ATOM 1010 N N . GLU A 1 208 ? 76.091 107.529 33.994 1.00 29.15 273 GLU A N 1
ATOM 1011 C CA . GLU A 1 208 ? 76.481 106.292 34.684 1.00 27.58 273 GLU A CA 1
ATOM 1012 C C . GLU A 1 208 ? 77.553 106.543 35.755 1.00 34.18 273 GLU A C 1
ATOM 1013 O O . GLU A 1 208 ? 77.487 105.990 36.857 1.00 33.50 273 GLU A O 1
ATOM 1019 N N . GLN A 1 209 ? 78.543 107.374 35.439 1.00 31.07 274 GLN A N 1
ATOM 1020 C CA . GLN A 1 209 ? 79.588 107.671 36.424 1.00 35.95 274 GLN A CA 1
ATOM 1021 C C . GLN A 1 209 ? 79.015 108.318 37.673 1.00 34.53 274 GLN A C 1
ATOM 1022 O O . GLN A 1 209 ? 79.431 107.991 38.784 1.00 31.58 274 GLN A O 1
ATOM 1028 N N . THR A 1 210 ? 78.061 109.236 37.496 1.00 30.68 275 THR A N 1
ATOM 1029 C CA . THR A 1 210 ? 77.404 109.841 38.659 1.00 33.84 275 THR A CA 1
ATOM 1030 C C . THR A 1 210 ? 76.620 108.784 39.444 1.00 33.00 275 THR A C 1
ATOM 1031 O O . THR A 1 210 ? 76.657 108.754 40.682 1.00 34.98 275 THR A O 1
ATOM 1035 N N . ILE A 1 211 ? 75.922 107.892 38.741 1.00 32.12 276 ILE A N 1
ATOM 1036 C CA . ILE A 1 211 ? 75.229 106.799 39.435 1.00 27.36 276 ILE A CA 1
ATOM 1037 C C . ILE A 1 211 ? 76.203 105.947 40.277 1.00 34.11 276 ILE A C 1
ATOM 1038 O O . ILE A 1 211 ? 75.924 105.611 41.428 1.00 29.25 276 ILE A O 1
ATOM 1043 N N . LYS A 1 212 ? 77.341 105.586 39.690 1.00 29.22 277 LYS A N 1
ATOM 1044 C CA . LYS A 1 212 ? 78.317 104.718 40.367 1.00 33.65 277 LYS A CA 1
ATOM 1045 C C . LYS A 1 212 ? 79.017 105.423 41.535 1.00 43.85 277 LYS A C 1
ATOM 1046 O O . LYS A 1 212 ? 79.324 104.798 42.544 1.00 40.60 277 LYS A O 1
ATOM 1052 N N . ARG A 1 213 ? 79.272 106.723 41.375 1.00 46.32 278 ARG A N 1
ATOM 1053 C CA . ARG A 1 213 ? 79.992 107.497 42.373 1.00 46.10 278 ARG A CA 1
ATOM 1054 C C . ARG A 1 213 ? 79.148 107.677 43.613 1.00 53.21 278 ARG A C 1
ATOM 1055 O O . ARG A 1 213 ? 79.657 107.893 44.706 1.00 63.28 278 ARG A O 1
ATOM 1063 N N . ASN A 1 214 ? 77.842 107.595 43.430 1.00 31.83 279 ASN A N 1
ATOM 1064 C CA . ASN A 1 214 ? 76.902 107.759 44.530 1.00 32.62 279 ASN A CA 1
ATOM 1065 C C . ASN A 1 214 ? 76.257 106.426 44.876 1.00 33.02 279 ASN A C 1
ATOM 1066 O O . ASN A 1 214 ? 75.039 106.350 45.050 1.00 38.06 279 ASN A O 1
ATOM 1071 N N . ASP A 1 215 ? 77.094 105.401 45.037 1.00 46.53 280 ASP A N 1
ATOM 1072 C CA . ASP A 1 215 ? 76.677 103.987 45.024 1.00 50.77 280 ASP A CA 1
ATOM 1073 C C . ASP A 1 215 ? 75.608 103.487 46.010 1.00 54.65 280 ASP A C 1
ATOM 1074 O O . ASP A 1 215 ? 74.951 102.475 45.733 1.00 64.63 280 ASP A O 1
ATOM 1079 N N . LYS A 1 216 ? 75.447 104.130 47.164 1.00 41.81 281 LYS A N 1
ATOM 1080 C CA . LYS A 1 216 ? 74.413 103.654 48.083 1.00 37.96 281 LYS A CA 1
ATOM 1081 C C . LYS A 1 216 ? 73.281 104.658 48.227 1.00 42.84 281 LYS A C 1
ATOM 1082 O O . LYS A 1 216 ? 72.634 104.734 49.270 1.00 39.33 281 LYS A O 1
ATOM 1088 N N . LYS A 1 217 ? 73.042 105.420 47.164 1.00 30.79 282 LYS A N 1
ATOM 1089 C CA . LYS A 1 217 ? 72.060 106.491 47.209 1.00 34.47 282 LYS A CA 1
ATOM 1090 C C . LYS A 1 217 ? 70.908 106.215 46.257 1.00 30.37 282 LYS A C 1
ATOM 1091 O O . LYS A 1 217 ? 71.088 105.565 45.238 1.00 30.69 282 LYS A O 1
ATOM 1097 N N . LEU A 1 218 ? 69.720 106.688 46.604 1.00 32.69 283 LEU A N 1
ATOM 1098 C CA . LEU A 1 218 ? 68.617 106.657 45.665 1.00 31.73 283 LEU A CA 1
ATOM 1099 C C . LEU A 1 218 ? 68.918 107.727 44.605 1.00 30.46 283 LEU A C 1
ATOM 1100 O O . LEU A 1 218 ? 69.297 108.845 44.947 1.00 26.02 283 LEU A O 1
ATOM 1105 N N . ILE A 1 219 ? 68.789 107.381 43.325 1.00 26.04 284 ILE A N 1
ATOM 1106 C CA . ILE A 1 219 ? 69.126 108.321 42.239 1.00 23.58 284 ILE A CA 1
ATOM 1107 C C . ILE A 1 219 ? 67.873 108.738 41.500 1.00 30.95 284 ILE A C 1
ATOM 1108 O O . ILE A 1 219 ? 67.161 107.907 40.932 1.00 26.78 284 ILE A O 1
ATOM 1113 N N . ARG A 1 220 ? 67.626 110.037 41.493 1.00 25.67 285 ARG A N 1
ATOM 1114 C CA . ARG A 1 220 ? 66.542 110.635 40.730 1.00 25.42 285 ARG A CA 1
ATOM 1115 C C . ARG A 1 220 ? 67.086 111.340 39.506 1.00 23.07 285 ARG A C 1
ATOM 1116 O O . ARG A 1 220 ? 67.765 112.357 39.611 1.00 24.94 285 ARG A O 1
ATOM 1124 N N . ILE A 1 221 ? 66.784 110.814 38.335 1.00 23.08 286 ILE A N 1
ATOM 1125 C CA . ILE A 1 221 ? 67.190 111.480 37.114 1.00 23.80 286 ILE A CA 1
ATOM 1126 C C . ILE A 1 221 ? 66.017 112.337 36.652 1.00 28.13 286 ILE A C 1
ATOM 1127 O O . ILE A 1 221 ? 64.893 111.852 36.568 1.00 21.15 286 ILE A O 1
ATOM 1132 N N . VAL A 1 222 ? 66.262 113.614 36.379 1.00 22.38 287 VAL A N 1
ATOM 1133 C CA . VAL A 1 222 ? 65.184 114.510 35.967 1.00 21.00 287 VAL A CA 1
ATOM 1134 C C . VAL A 1 222 ? 65.562 115.157 34.648 1.00 24.60 287 VAL A C 1
ATOM 1135 O O . VAL A 1 222 ? 66.669 115.681 34.503 1.00 23.95 287 VAL A O 1
ATOM 1139 N N . ILE A 1 223 ? 64.653 115.062 33.676 1.00 27.41 288 ILE A N 1
ATOM 1140 C CA . ILE A 1 223 ? 64.812 115.682 32.365 1.00 24.11 288 ILE A CA 1
ATOM 1141 C C . ILE A 1 223 ? 63.627 116.595 32.070 1.00 30.95 288 ILE A C 1
ATOM 1142 O O . ILE A 1 223 ? 62.647 116.178 31.448 1.00 30.98 288 ILE A O 1
A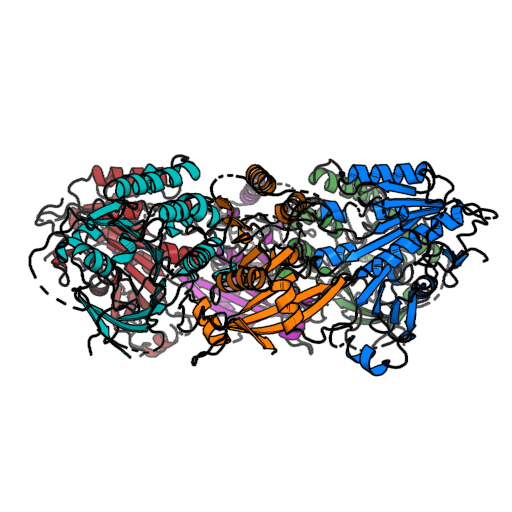TOM 1147 N N . PRO A 1 224 ? 63.719 117.853 32.523 1.00 25.02 289 PRO A N 1
ATOM 1148 C CA . PRO A 1 224 ? 62.667 118.855 32.334 1.00 29.28 289 PRO A CA 1
ATOM 1149 C C . PRO A 1 224 ? 62.661 119.368 30.882 1.00 34.00 289 PRO A C 1
ATOM 1150 O O . PRO A 1 224 ? 63.720 119.722 30.343 1.00 31.37 289 PRO A O 1
ATOM 1154 N N . SER A 1 225 ? 61.492 119.379 30.245 1.00 29.53 290 SER A N 1
ATOM 1155 C CA . SER A 1 225 ? 61.369 119.900 28.877 1.00 30.50 290 SER A CA 1
ATOM 1156 C C . SER A 1 225 ? 62.311 119.229 27.879 1.00 29.99 290 SER A C 1
ATOM 1157 O O . SER A 1 225 ? 63.024 119.889 27.103 1.00 28.87 290 SER A O 1
ATOM 1160 N N . LEU A 1 226 ? 62.316 117.908 27.911 1.00 27.96 291 LEU A N 1
ATOM 1161 C CA . LEU A 1 226 ? 62.980 117.114 26.901 1.00 27.38 291 LEU A CA 1
ATOM 1162 C C . LEU A 1 226 ? 62.660 117.647 25.493 1.00 33.45 291 LEU A C 1
ATOM 1163 O O . LEU A 1 226 ? 61.498 117.869 25.155 1.00 31.06 291 LEU A O 1
ATOM 1168 N N . LEU A 1 227 ? 63.689 117.833 24.673 1.00 22.92 292 LEU A N 1
ATOM 1169 C CA . LEU A 1 227 ? 63.524 118.241 23.272 1.00 23.27 292 LEU A CA 1
ATOM 1170 C C . LEU A 1 227 ? 62.962 119.652 23.065 1.00 27.42 292 LEU A C 1
ATOM 1171 O O . LEU A 1 227 ? 62.446 119.974 21.992 1.00 28.23 292 LEU A O 1
ATOM 1176 N N . HIS A 1 228 ? 63.068 120.503 24.066 1.00 26.17 293 HIS A N 1
ATOM 1177 C CA . HIS A 1 228 ? 62.721 121.896 23.841 1.00 28.24 293 HIS A CA 1
ATOM 1178 C C . HIS A 1 228 ? 63.706 122.464 22.813 1.00 28.00 293 HIS A C 1
ATOM 1179 O O . HIS A 1 228 ? 64.919 122.392 23.016 1.00 25.26 293 HIS A O 1
ATOM 1186 N N . PRO A 1 229 ? 63.199 123.058 21.714 1.00 28.81 294 PRO A N 1
ATOM 1187 C CA . PRO A 1 229 ? 64.104 123.456 20.620 1.00 28.96 294 PRO A CA 1
ATOM 1188 C C . PRO A 1 229 ? 65.007 124.660 20.952 1.00 30.22 294 PRO A C 1
ATOM 1189 O O . PRO A 1 229 ? 65.911 124.987 20.196 1.00 31.48 294 PRO A O 1
ATOM 1193 N N . ALA A 1 230 ? 64.754 125.328 22.055 1.00 28.97 295 ALA A N 1
ATOM 1194 C CA . ALA A 1 230 ? 65.632 126.407 22.475 1.00 34.43 295 ALA A CA 1
ATOM 1195 C C . ALA A 1 230 ? 66.870 125.806 23.124 1.00 40.84 295 ALA A C 1
ATOM 1196 O O . ALA A 1 230 ? 67.897 126.462 23.254 1.00 39.93 295 ALA A O 1
ATOM 1206 N N . TYR A 1 232 ? 67.641 121.975 22.884 1.00 23.96 297 TYR A N 1
ATOM 1207 C CA . TYR A 1 232 ? 68.146 120.821 22.166 1.00 27.51 297 TYR A CA 1
ATOM 1208 C C . TYR A 1 232 ? 68.412 121.171 20.710 1.00 30.15 297 TYR A C 1
ATOM 1209 O O . TYR A 1 232 ? 67.502 121.614 20.010 1.00 30.18 297 TYR A O 1
ATOM 1218 N N . PRO A 1 233 ? 69.662 120.969 20.249 1.00 34.24 298 PRO A N 1
ATOM 1219 C CA . PRO A 1 233 ? 70.043 121.332 18.883 1.00 40.68 298 PRO A CA 1
ATOM 1220 C C . PRO A 1 233 ? 69.408 120.374 17.883 1.00 38.60 298 PRO A C 1
ATOM 1221 O O . PRO A 1 233 ? 69.003 119.268 18.260 1.00 34.94 298 PRO A O 1
ATOM 1225 N N . PRO A 1 234 ? 69.275 120.817 16.626 1.00 28.46 299 PRO A N 1
ATOM 1226 C CA . PRO A 1 234 ? 68.609 120.046 15.573 1.00 28.65 299 PRO A CA 1
ATOM 1227 C C . PRO A 1 234 ? 69.178 118.646 15.420 1.00 27.40 299 PRO A C 1
ATOM 1228 O O . PRO A 1 234 ? 68.423 117.707 15.140 1.00 27.01 299 PRO A O 1
ATOM 1232 N N . LYS A 1 235 ? 70.490 118.505 15.565 1.00 37.98 300 LYS A N 1
ATOM 1233 C CA . LYS A 1 235 ? 71.146 117.211 15.387 1.00 44.18 300 LYS A CA 1
ATOM 1234 C C . LYS A 1 235 ? 70.572 116.168 16.360 1.00 36.03 300 LYS A C 1
ATOM 1235 O O . LYS A 1 235 ? 70.498 114.972 16.056 1.00 37.78 300 LYS A O 1
ATOM 1249 N N . PHE A 1 237 ? 67.616 115.745 17.159 1.00 29.10 302 PHE A N 1
ATOM 1250 C CA . PHE A 1 237 ? 66.298 115.256 16.762 1.00 26.41 302 PHE A CA 1
ATOM 1251 C C . PHE A 1 237 ? 66.362 114.046 15.822 1.00 33.94 302 PHE A C 1
ATOM 1252 O O . PHE A 1 237 ? 65.335 113.429 15.522 1.00 36.43 302 PHE A O 1
ATOM 1260 N N . GLU A 1 238 ? 67.555 113.708 15.349 1.00 29.52 303 GLU A N 1
ATOM 1261 C CA . GLU A 1 238 ? 67.714 112.472 14.598 1.00 27.22 303 GLU A CA 1
ATOM 1262 C C . GLU A 1 238 ? 67.349 111.271 15.488 1.00 30.62 303 GLU A C 1
ATOM 1263 O O . GLU A 1 238 ? 67.725 111.233 16.665 1.00 25.89 303 GLU A O 1
ATOM 1269 N N . SER A 1 239 ? 66.642 110.286 14.933 1.00 24.96 304 SER A N 1
ATOM 1270 C CA . SER A 1 239 ? 66.167 109.174 15.759 1.00 28.58 304 SER A CA 1
ATOM 1271 C C . SER A 1 239 ? 67.323 108.512 16.474 1.00 22.81 304 SER A C 1
ATOM 1272 O O . SER A 1 239 ? 67.257 108.284 17.675 1.00 22.14 304 SER A O 1
ATOM 1275 N N . SER A 1 240 ? 68.398 108.232 15.742 1.00 21.93 305 SER A N 1
ATOM 1276 C CA . SER A 1 240 ? 69.509 107.478 16.332 1.00 25.98 305 SER A CA 1
ATOM 1277 C C . SER A 1 240 ? 70.123 108.248 17.485 1.00 26.14 305 SER A C 1
ATOM 1278 O O . SER A 1 240 ? 70.761 107.661 18.362 1.00 32.40 305 SER A O 1
ATOM 1281 N N . GLU A 1 241 ? 69.952 109.573 17.469 1.00 24.78 306 GLU A N 1
ATOM 1282 C CA . GLU A 1 241 ? 70.481 110.435 18.525 1.00 26.50 306 GLU A CA 1
ATOM 1283 C C . GLU A 1 241 ? 69.578 110.490 19.755 1.00 30.52 306 GLU A C 1
ATOM 1284 O O . GLU A 1 241 ? 69.965 110.010 20.810 1.00 27.35 306 GLU A O 1
ATOM 1290 N N . ILE A 1 242 ? 68.385 111.081 19.634 1.00 24.17 307 ILE A N 1
ATOM 1291 C CA . ILE A 1 242 ? 67.454 111.126 20.765 1.00 29.24 307 ILE A CA 1
ATOM 1292 C C . ILE A 1 242 ? 66.965 109.740 21.250 1.00 23.51 307 ILE A C 1
ATOM 1293 O O . ILE A 1 242 ? 66.931 109.488 22.454 1.00 27.74 307 ILE A O 1
ATOM 1298 N N . ILE A 1 243 ? 66.589 108.854 20.329 1.00 25.96 308 ILE A N 1
ATOM 1299 C CA . ILE A 1 243 ? 66.135 107.524 20.739 1.00 26.29 308 ILE A CA 1
ATOM 1300 C C . ILE A 1 243 ? 67.303 106.669 21.278 1.00 21.72 308 ILE A C 1
ATOM 1301 O O . ILE A 1 243 ? 67.153 105.936 22.260 1.00 23.92 308 ILE A O 1
ATOM 1306 N N . GLY A 1 244 ? 68.476 106.775 20.663 1.00 27.50 309 GLY A N 1
ATOM 1307 C CA . GLY A 1 244 ? 69.663 106.183 21.263 1.00 25.14 309 GLY A CA 1
ATOM 1308 C C . GLY A 1 244 ? 69.829 106.646 22.701 1.00 31.23 309 GLY A C 1
ATOM 1309 O O . GLY A 1 244 ? 69.928 105.832 23.630 1.00 31.62 309 GLY A O 1
ATOM 1310 N N . LEU A 1 245 ? 69.818 107.962 22.905 1.00 22.91 310 LEU A N 1
ATOM 1311 C CA . LEU A 1 245 ? 69.910 108.523 24.261 1.00 27.42 310 LEU A CA 1
ATOM 1312 C C . LEU A 1 245 ? 68.891 107.884 25.209 1.00 23.82 310 LEU A C 1
ATOM 1313 O O . LEU A 1 245 ? 69.257 107.314 26.245 1.00 27.66 310 LEU A O 1
ATOM 1326 N N . HIS A 1 247 ? 67.237 105.190 24.973 1.00 18.39 312 HIS A N 1
ATOM 1327 C CA . HIS A 1 247 ? 67.409 103.737 25.116 1.00 23.29 312 HIS A CA 1
ATOM 1328 C C . HIS A 1 247 ? 68.546 103.506 26.099 1.00 25.81 312 HIS A C 1
ATOM 1329 O O . HIS A 1 247 ? 68.419 102.720 27.044 1.00 25.32 312 HIS A O 1
ATOM 1336 N N . GLY A 1 248 ? 69.619 104.288 25.941 1.00 22.59 313 GLY A N 1
ATOM 1337 C CA . GLY A 1 248 ? 70.752 104.189 26.851 1.00 23.10 313 GLY A CA 1
ATOM 1338 C C . GLY A 1 248 ? 70.297 104.568 28.251 1.00 24.91 313 GLY A C 1
ATOM 1339 O O . GLY A 1 248 ? 70.687 103.924 29.221 1.00 27.10 313 GLY A O 1
ATOM 1340 N N . VAL A 1 249 ? 69.431 105.576 28.381 1.00 31.81 314 VAL A N 1
ATOM 1341 C CA . VAL A 1 249 ? 69.018 105.939 29.747 1.00 25.65 314 VAL A CA 1
ATOM 1342 C C . VAL A 1 249 ? 68.105 104.858 30.326 1.00 22.86 314 VAL A C 1
ATOM 1343 O O . VAL A 1 249 ? 68.212 104.497 31.505 1.00 22.76 314 VAL A O 1
ATOM 1347 N N . ARG A 1 250 ? 67.265 104.278 29.467 1.00 21.49 315 ARG A N 1
ATOM 1348 C CA . ARG A 1 250 ? 66.405 103.205 29.922 1.00 24.89 315 ARG A CA 1
ATOM 1349 C C . ARG A 1 250 ? 67.333 102.070 30.385 1.00 25.75 315 ARG A C 1
ATOM 1350 O O . ARG A 1 250 ? 67.099 101.456 31.432 1.00 26.03 315 ARG A O 1
ATOM 1358 N N . SER A 1 251 ? 68.427 101.839 29.648 1.00 23.32 316 SER A N 1
ATOM 1359 C CA . SER A 1 251 ? 69.316 100.746 30.037 1.00 26.76 316 SER A CA 1
ATOM 1360 C C . SER A 1 251 ? 69.745 100.967 31.488 1.00 26.35 316 SER A C 1
ATOM 1361 O O . SER A 1 251 ? 69.659 100.057 32.323 1.00 25.86 316 SER A O 1
ATOM 1364 N N . LEU A 1 252 ? 70.127 102.204 31.810 1.00 23.95 317 LEU A N 1
ATOM 1365 C CA . LEU A 1 252 ? 70.632 102.501 33.162 1.00 26.08 317 LEU A CA 1
ATOM 1366 C C . LEU A 1 252 ? 69.541 102.305 34.208 1.00 28.14 317 LEU A C 1
ATOM 1367 O O . LEU A 1 252 ? 69.776 101.731 35.267 1.00 28.05 317 LEU A O 1
ATOM 1372 N N . VAL A 1 253 ? 68.339 102.793 33.917 1.00 27.18 318 VAL A N 1
ATOM 1373 C CA . VAL A 1 253 ? 67.290 102.701 34.907 1.00 23.07 318 VAL A CA 1
ATOM 1374 C C . VAL A 1 253 ? 67.065 101.211 35.204 1.00 26.14 318 VAL A C 1
ATOM 1375 O O . VAL A 1 253 ? 66.816 100.833 36.350 1.00 23.20 318 VAL A O 1
ATOM 1379 N N . LYS A 1 254 ? 67.195 100.360 34.192 1.00 22.38 319 LYS A N 1
ATOM 1380 C CA . LYS A 1 254 ? 66.939 98.924 34.430 1.00 25.43 319 LYS A CA 1
ATOM 1381 C C . LYS A 1 254 ? 68.156 98.225 35.037 1.00 22.02 319 LYS A C 1
ATOM 1382 O O . LYS A 1 254 ? 68.030 97.208 35.704 1.00 23.79 319 LYS A O 1
ATOM 1388 N N . LYS A 1 255 ? 69.338 98.775 34.793 1.00 31.73 320 LYS A N 1
ATOM 1389 C CA . LYS A 1 255 ? 70.554 98.115 35.239 1.00 28.28 320 LYS A CA 1
ATOM 1390 C C . LYS A 1 255 ? 70.692 98.334 36.744 1.00 30.37 320 LYS A C 1
ATOM 1391 O O . LYS A 1 255 ? 71.012 97.426 37.507 1.00 30.10 320 LYS A O 1
ATOM 1397 N N . TYR A 1 256 ? 70.398 99.552 37.175 1.00 26.44 321 TYR A N 1
ATOM 1398 C CA . TYR A 1 256 ? 70.434 99.905 38.587 1.00 20.89 321 TYR A CA 1
ATOM 1399 C C . TYR A 1 256 ? 69.025 99.974 39.158 1.00 25.32 321 TYR A C 1
ATOM 1400 O O . TYR A 1 256 ? 68.639 100.966 39.802 1.00 24.71 321 TYR A O 1
ATOM 1409 N N . TYR A 1 257 ? 68.252 98.917 38.919 1.00 24.35 322 TYR A N 1
ATOM 1410 C CA . TYR A 1 257 ? 66.816 98.940 39.241 1.00 23.57 322 TYR A CA 1
ATOM 1411 C C . TYR A 1 257 ? 66.548 99.093 40.730 1.00 22.56 322 TYR A C 1
ATOM 1412 O O . TYR A 1 257 ? 65.425 99.436 41.155 1.00 27.57 322 TYR A O 1
ATOM 1421 N N . GLU A 1 258 ? 67.568 98.850 41.542 1.00 25.29 323 GLU A N 1
ATOM 1422 C CA . GLU A 1 258 ? 67.370 98.962 42.984 1.00 30.95 323 GLU A CA 1
ATOM 1423 C C . GLU A 1 258 ? 67.413 100.393 43.495 1.00 33.69 323 GLU A C 1
ATOM 1424 O O . GLU A 1 258 ? 66.971 100.672 44.613 1.00 32.31 323 GLU A O 1
ATOM 1430 N N . ARG A 1 259 ? 67.941 101.309 42.690 1.00 23.42 324 ARG A N 1
ATOM 1431 C CA . ARG A 1 259 ? 68.292 102.637 43.221 1.00 29.23 324 ARG A CA 1
ATOM 1432 C C . ARG A 1 259 ? 67.804 103.817 42.389 1.00 33.62 324 ARG A C 1
ATOM 1433 O O . ARG A 1 259 ? 67.828 104.961 42.865 1.00 28.92 324 ARG A O 1
ATOM 1441 N N . VAL A 1 260 ? 67.419 103.566 41.139 1.00 32.31 325 VAL A N 1
ATOM 1442 C CA . VAL A 1 260 ? 67.226 104.647 40.169 1.00 34.04 325 VAL A CA 1
ATOM 1443 C C . VAL A 1 260 ? 65.786 104.798 39.668 1.00 34.82 325 VAL A C 1
ATOM 1444 O O . VAL A 1 260 ? 65.119 103.812 39.333 1.00 33.60 325 VAL A O 1
ATOM 1448 N N . VAL A 1 261 ? 65.317 106.038 39.631 1.00 25.34 326 VAL A N 1
ATOM 1449 C CA . VAL A 1 261 ? 64.092 106.409 38.924 1.00 31.19 326 VAL A CA 1
ATOM 1450 C C . VAL A 1 261 ? 64.348 107.582 37.975 1.00 33.24 326 VAL A C 1
ATOM 1451 O O . VAL A 1 261 ? 65.330 108.318 38.132 1.00 26.62 326 VAL A O 1
ATOM 1455 N N . LEU A 1 262 ? 63.462 107.749 36.996 1.00 23.32 327 LEU A N 1
ATOM 1456 C CA . LEU A 1 262 ? 63.603 108.763 35.958 1.00 18.05 327 LEU A CA 1
ATOM 1457 C C . LEU A 1 262 ? 62.293 109.511 35.745 1.00 23.82 327 LEU A C 1
ATOM 1458 O O . LEU A 1 262 ? 61.238 108.913 35.616 1.00 19.91 327 LEU A O 1
ATOM 1463 N N . PHE A 1 263 ? 62.366 110.831 35.738 1.00 21.59 328 PHE A N 1
ATOM 1464 C CA . PHE A 1 263 ? 61.218 111.665 35.434 1.00 21.58 328 PHE A CA 1
ATOM 1465 C C . PHE A 1 263 ? 61.599 112.506 34.210 1.00 24.85 328 PHE A C 1
ATOM 1466 O O . PHE A 1 263 ? 62.672 113.093 34.173 1.00 23.79 328 PHE A O 1
ATOM 1474 N N . ALA A 1 264 ? 60.755 112.547 33.185 1.00 19.43 329 ALA A N 1
ATOM 1475 C CA . ALA A 1 264 ? 61.017 113.421 32.043 1.00 25.00 329 ALA A CA 1
ATOM 1476 C C . ALA A 1 264 ? 59.715 114.126 31.680 1.00 23.56 329 ALA A C 1
ATOM 1477 O O . ALA A 1 264 ? 58.627 113.567 31.865 1.00 25.15 329 ALA A O 1
ATOM 1479 N N . SER A 1 265 ? 59.812 115.352 31.165 1.00 21.55 330 SER A N 1
ATOM 1480 C CA . SER A 1 265 ? 58.612 116.074 30.742 1.00 23.15 330 SER A CA 1
ATOM 1481 C C . SER A 1 265 ? 58.824 116.641 29.336 1.00 25.84 330 SER A C 1
ATOM 1482 O O . SER A 1 265 ? 59.951 116.946 28.949 1.00 28.71 330 SER A O 1
ATOM 1485 N N . ILE A 1 266 ? 57.744 116.767 28.576 1.00 21.62 331 ILE A N 1
ATOM 1486 C CA . ILE A 1 266 ? 57.853 117.200 27.181 1.00 21.87 331 ILE A CA 1
ATOM 1487 C C . ILE A 1 266 ? 56.584 117.923 26.695 1.00 24.40 331 ILE A C 1
ATOM 1488 O O . ILE A 1 266 ? 55.462 117.497 27.012 1.00 20.38 331 ILE A O 1
ATOM 1493 N N . SER A 1 267 ? 56.773 119.015 25.948 1.00 26.26 332 SER A N 1
ATOM 1494 C CA . SER A 1 267 ? 55.693 119.690 25.215 1.00 30.25 332 SER A CA 1
ATOM 1495 C C . SER A 1 267 ? 55.491 118.966 23.891 1.00 26.04 332 SER A C 1
ATOM 1496 O O . SER A 1 267 ? 56.341 119.024 23.013 1.00 26.47 332 SER A O 1
ATOM 1499 N N . ILE A 1 268 ? 54.358 118.305 23.717 1.00 23.10 333 ILE A N 1
ATOM 1500 C CA . ILE A 1 268 ? 54.262 117.411 22.588 1.00 22.81 333 ILE A CA 1
ATOM 1501 C C . ILE A 1 268 ? 53.740 118.054 21.304 1.00 39.24 333 ILE A C 1
ATOM 1502 O O . ILE A 1 268 ? 53.750 117.415 20.258 1.00 32.45 333 ILE A O 1
ATOM 1507 N N . ASP A 1 269 ? 53.281 119.302 21.360 1.00 42.93 334 ASP A N 1
ATOM 1508 C CA . ASP A 1 269 ? 52.626 119.870 20.177 1.00 35.38 334 ASP A CA 1
ATOM 1509 C C . ASP A 1 269 ? 53.545 119.994 18.963 1.00 37.14 334 ASP A C 1
ATOM 1510 O O . ASP A 1 269 ? 53.093 119.816 17.832 1.00 38.77 334 ASP A O 1
ATOM 1515 N N . ILE A 1 270 ? 54.820 120.295 19.196 1.00 37.81 335 ILE A N 1
ATOM 1516 C CA . ILE A 1 270 ? 55.790 120.350 18.113 1.00 34.78 335 ILE A CA 1
ATOM 1517 C C . ILE A 1 270 ? 56.574 119.042 17.884 1.00 40.48 335 ILE A C 1
ATOM 1518 O O . ILE A 1 270 ? 57.516 119.023 17.112 1.00 41.61 335 ILE A O 1
ATOM 1523 N N . ILE A 1 271 ? 56.205 117.959 18.562 1.00 26.52 336 ILE A N 1
ATOM 1524 C CA . ILE A 1 271 ? 56.895 116.670 18.351 1.00 23.59 336 ILE A CA 1
ATOM 1525 C C . ILE A 1 271 ? 56.208 115.927 17.203 1.00 20.81 336 ILE A C 1
ATOM 1526 O O . ILE A 1 271 ? 54.996 115.713 17.254 1.00 29.57 336 ILE A O 1
ATOM 1531 N N . THR A 1 272 ? 56.952 115.524 16.172 1.00 22.99 337 THR A N 1
ATOM 1532 C CA . THR A 1 272 ? 56.330 114.789 15.070 1.00 30.79 337 THR A CA 1
ATOM 1533 C C . THR A 1 272 ? 55.830 113.455 15.599 1.00 30.11 337 THR A C 1
ATOM 1534 O O . THR A 1 272 ? 56.512 112.805 16.382 1.00 37.95 337 THR A O 1
ATOM 1538 N N . PRO A 1 273 ? 54.646 113.029 15.152 1.00 37.30 338 PRO A N 1
ATOM 1539 C CA . PRO A 1 273 ? 53.992 111.796 15.614 1.00 28.12 338 PRO A CA 1
ATOM 1540 C C . PRO A 1 273 ? 54.900 110.560 15.750 1.00 25.42 338 PRO A C 1
ATOM 1541 O O . PRO A 1 273 ? 54.848 109.872 16.775 1.00 33.96 338 PRO A O 1
ATOM 1545 N N . PRO A 1 274 ? 55.725 110.269 14.731 1.00 23.44 339 PRO A N 1
ATOM 1546 C CA . PRO A 1 274 ? 56.485 109.011 14.845 1.00 29.09 339 PRO A CA 1
ATOM 1547 C C . PRO A 1 274 ? 57.497 109.082 15.988 1.00 30.42 339 PRO A C 1
ATOM 1548 O O . PRO A 1 274 ? 57.757 108.080 16.686 1.00 27.37 339 PRO A O 1
ATOM 1552 N N . LEU A 1 275 ? 58.043 110.280 16.210 1.00 22.88 340 LEU A N 1
ATOM 1553 C CA . LEU A 1 275 ? 59.044 110.456 17.248 1.00 20.43 340 LEU A CA 1
ATOM 1554 C C . LEU A 1 275 ? 58.348 110.337 18.603 1.00 20.26 340 LEU A C 1
ATOM 1555 O O . LEU A 1 275 ? 58.873 109.764 19.565 1.00 25.28 340 LEU A O 1
ATOM 1560 N N . LEU A 1 276 ? 57.151 110.893 18.690 1.00 20.50 341 LEU A N 1
ATOM 1561 C CA . LEU A 1 276 ? 56.376 110.762 19.915 1.00 25.96 341 LEU A CA 1
ATOM 1562 C C . LEU A 1 276 ? 56.081 109.276 20.231 1.00 21.72 341 LEU A C 1
ATOM 1563 O O . LEU A 1 276 ? 56.217 108.839 21.392 1.00 20.98 341 LEU A O 1
ATOM 1568 N N . VAL A 1 277 ? 55.665 108.497 19.236 1.00 29.92 342 VAL A N 1
ATOM 1569 C CA . VAL A 1 277 ? 55.442 107.075 19.545 1.00 26.27 342 VAL A CA 1
ATOM 1570 C C . VAL A 1 277 ? 56.728 106.381 20.012 1.00 26.55 342 VAL A C 1
ATOM 1571 O O . VAL A 1 277 ? 56.671 105.581 20.928 1.00 25.41 342 VAL A O 1
ATOM 1575 N N . LEU A 1 278 ? 57.874 106.668 19.391 1.00 27.39 343 LEU A N 1
ATOM 1576 C CA . LEU A 1 278 ? 59.128 106.055 19.867 1.00 26.52 343 LEU A CA 1
ATOM 1577 C C . LEU A 1 278 ? 59.465 106.475 21.301 1.00 25.02 343 LEU A C 1
ATOM 1578 O O . LEU A 1 278 ? 59.911 105.658 22.112 1.00 26.69 343 LEU A O 1
ATOM 1583 N N . LEU A 1 279 ? 59.263 107.753 21.621 1.00 24.58 344 LEU A N 1
ATOM 1584 C CA . LEU A 1 279 ? 59.572 108.238 22.967 1.00 20.95 344 LEU A CA 1
ATOM 1585 C C . LEU A 1 279 ? 58.690 107.548 24.001 1.00 23.97 344 LEU A C 1
ATOM 1586 O O . LEU A 1 279 ? 59.168 107.143 25.055 1.00 29.19 344 LEU A O 1
ATOM 1591 N N . ARG A 1 280 ? 57.398 107.427 23.715 1.00 25.91 345 ARG A N 1
ATOM 1592 C CA . ARG A 1 280 ? 56.505 106.778 24.670 1.00 23.02 345 ARG A CA 1
ATOM 1593 C C . ARG A 1 280 ? 56.981 105.356 24.919 1.00 27.49 345 ARG A C 1
ATOM 1594 O O . ARG A 1 280 ? 56.921 104.850 26.040 1.00 27.32 345 ARG A O 1
ATOM 1602 N N . ASN A 1 281 ? 57.451 104.710 23.852 1.00 20.64 346 ASN A N 1
ATOM 1603 C CA . ASN A 1 281 ? 57.931 103.332 23.923 1.00 27.92 346 ASN A CA 1
ATOM 1604 C C . ASN A 1 281 ? 59.129 103.162 24.871 1.00 26.90 346 ASN A C 1
ATOM 1605 O O . ASN A 1 281 ? 59.335 102.078 25.430 1.00 28.04 346 ASN A O 1
ATOM 1618 N N . PHE A 1 283 ? 59.520 104.767 27.767 1.00 24.17 348 PHE A N 1
ATOM 1619 C CA . PHE A 1 283 ? 59.129 105.009 29.152 1.00 23.18 348 PHE A CA 1
ATOM 1620 C C . PHE A 1 283 ? 58.148 103.982 29.721 1.00 29.92 348 PHE A C 1
ATOM 1621 O O . PHE A 1 283 ? 57.305 103.455 28.997 1.00 28.94 348 PHE A O 1
ATOM 1629 N N . ASP A 1 284 ? 58.250 103.723 31.028 1.00 26.27 349 ASP A N 1
ATOM 1630 C CA . ASP A 1 284 ? 57.395 102.736 31.687 1.00 31.38 349 ASP A CA 1
ATOM 1631 C C . ASP A 1 284 ? 56.000 103.282 31.957 1.00 31.44 349 ASP A C 1
ATOM 1632 O O . ASP A 1 284 ? 55.036 102.526 32.025 1.00 25.13 349 ASP A O 1
ATOM 1637 N N . SER A 1 285 ? 55.895 104.594 32.145 1.00 21.78 350 SER A N 1
ATOM 1638 C CA . SER A 1 285 ? 54.583 105.202 32.320 1.00 23.89 350 SER A CA 1
ATOM 1639 C C . SER A 1 285 ? 54.525 106.527 31.615 1.00 23.20 350 SER A C 1
ATOM 1640 O O . SER A 1 285 ? 55.546 107.212 31.482 1.00 21.89 350 SER A O 1
ATOM 1643 N N . VAL A 1 286 ? 53.321 106.882 31.161 1.00 23.08 351 VAL A N 1
ATOM 1644 C CA . VAL A 1 286 ? 53.095 108.113 30.418 1.00 23.44 351 VAL A CA 1
ATOM 1645 C C . VAL A 1 286 ? 51.805 108.759 30.893 1.00 26.06 351 VAL A C 1
ATOM 1646 O O . VAL A 1 286 ? 50.739 108.125 30.932 1.00 22.78 351 VAL A O 1
ATOM 1650 N N . ILE A 1 287 ? 51.922 110.026 31.276 1.00 22.65 352 ILE A N 1
ATOM 1651 C CA . ILE A 1 287 ? 50.804 110.832 31.755 1.00 26.83 352 ILE A CA 1
ATOM 1652 C C . ILE A 1 287 ? 50.704 112.051 30.848 1.00 30.76 352 ILE A C 1
ATOM 1653 O O . ILE A 1 287 ? 51.715 112.696 30.572 1.00 31.25 352 ILE A O 1
ATOM 1658 N N . ASN A 1 288 ? 49.503 112.370 30.380 1.00 22.70 353 ASN A N 1
ATOM 1659 C CA . ASN A 1 288 ? 49.328 113.466 29.430 1.00 26.06 353 ASN A CA 1
ATOM 1660 C C . ASN A 1 288 ? 48.495 114.632 30.029 1.00 29.84 353 ASN A C 1
ATOM 1661 O O . ASN A 1 288 ? 47.386 114.434 30.510 1.00 28.53 353 ASN A O 1
ATOM 1666 N N . LEU A 1 289 ? 49.036 115.842 30.035 1.00 22.98 354 LEU A N 1
ATOM 1667 C CA . LEU A 1 289 ? 48.315 116.980 30.607 1.00 27.90 354 LEU A CA 1
ATOM 1668 C C . LEU A 1 289 ? 47.683 117.796 29.502 1.00 26.35 354 LEU A C 1
ATOM 1669 O O . LEU A 1 289 ? 48.362 118.259 28.575 1.00 24.36 354 LEU A O 1
ATOM 1674 N N . GLU A 1 290 ? 46.370 117.968 29.591 1.00 24.25 355 GLU A N 1
ATOM 1675 C CA . GLU A 1 290 ? 45.653 118.773 28.598 1.00 33.00 355 GLU A CA 1
ATOM 1676 C C . GLU A 1 290 ? 45.042 120.029 29.224 1.00 27.15 355 GLU A C 1
ATOM 1677 O O . GLU A 1 290 ? 43.977 119.964 29.828 1.00 29.29 355 GLU A O 1
ATOM 1683 N N . PRO A 1 291 ? 45.705 121.186 29.072 1.00 34.75 356 PRO A N 1
ATOM 1684 C CA . PRO A 1 291 ? 45.105 122.407 29.619 1.00 35.98 356 PRO A CA 1
ATOM 1685 C C . PRO A 1 291 ? 43.771 122.734 28.949 1.00 35.72 356 PRO A C 1
ATOM 1686 O O . PRO A 1 291 ? 43.589 122.501 27.747 1.00 31.06 356 PRO A O 1
ATOM 1690 N N . PHE A 1 292 ? 42.836 123.269 29.729 1.00 29.31 357 PHE A N 1
ATOM 1691 C CA . PHE A 1 292 ? 41.543 123.671 29.196 1.00 27.25 357 PHE A CA 1
ATOM 1692 C C . PHE A 1 292 ? 41.697 124.733 28.118 1.00 30.21 357 PHE A C 1
ATOM 1693 O O . PHE A 1 292 ? 42.463 125.681 28.282 1.00 33.73 357 PHE A O 1
ATOM 1701 N N . ASN A 1 293 ? 40.974 124.583 27.012 1.00 29.23 358 ASN A N 1
ATOM 1702 C CA . ASN A 1 293 ? 41.019 125.615 25.967 1.00 33.64 358 ASN A CA 1
ATOM 1703 C C . ASN A 1 293 ? 40.340 126.924 26.387 1.00 39.34 358 ASN A C 1
ATOM 1704 O O . ASN A 1 293 ? 39.916 127.071 27.533 1.00 36.19 358 ASN A O 1
ATOM 1709 N N . GLN A 1 294 ? 40.242 127.870 25.456 1.00 32.13 359 GLN A N 1
ATOM 1710 C CA . GLN A 1 294 ? 39.773 129.226 25.756 1.00 38.68 359 GLN A CA 1
ATOM 1711 C C . GLN A 1 294 ? 38.306 129.249 26.206 1.00 36.43 359 GLN A C 1
ATOM 1712 O O . GLN A 1 294 ? 37.960 129.851 27.237 1.00 47.15 359 GLN A O 1
ATOM 1718 N N . GLU A 1 295 ? 37.447 128.599 25.425 1.00 34.36 360 GLU A N 1
ATOM 1719 C CA . GLU A 1 295 ? 36.029 128.476 25.766 1.00 45.99 360 GLU A CA 1
ATOM 1720 C C . GLU A 1 295 ? 35.822 127.880 27.162 1.00 41.56 360 GLU A C 1
ATOM 1721 O O . GLU A 1 295 ? 35.228 128.504 28.043 1.00 54.18 360 GLU A O 1
ATOM 1735 N N . THR A 1 297 ? 37.830 127.443 29.648 1.00 36.31 362 THR A N 1
ATOM 1736 C CA . THR A 1 297 ? 38.345 128.306 30.708 1.00 38.30 362 THR A CA 1
ATOM 1737 C C . THR A 1 297 ? 37.338 129.427 31.009 1.00 48.65 362 THR A C 1
ATOM 1738 O O . THR A 1 297 ? 36.990 129.680 32.175 1.00 40.75 362 THR A O 1
ATOM 1742 N N . GLU A 1 298 ? 36.843 130.081 29.957 1.00 51.77 363 GLU A N 1
ATOM 1743 C CA . GLU A 1 298 ? 35.874 131.152 30.156 1.00 61.44 363 GLU A CA 1
ATOM 1744 C C . GLU A 1 298 ? 34.703 130.597 30.944 1.00 54.53 363 GLU A C 1
ATOM 1745 O O . GLU A 1 298 ? 34.278 131.174 31.957 1.00 57.47 363 GLU A O 1
ATOM 1751 N N . PHE A 1 299 ? 34.229 129.433 30.504 1.00 43.87 364 PHE A N 1
ATOM 1752 C CA . PHE A 1 299 ? 33.058 128.827 31.108 1.00 51.27 364 PHE A CA 1
ATOM 1753 C C . PHE A 1 299 ? 33.298 128.649 32.604 1.00 48.90 364 PHE A C 1
ATOM 1754 O O . PHE A 1 299 ? 32.483 129.066 33.438 1.00 51.80 364 PHE A O 1
ATOM 1762 N N . LEU A 1 300 ? 34.445 128.078 32.955 1.00 45.47 365 LEU A N 1
ATOM 1763 C CA . LEU A 1 300 ? 34.654 127.763 34.355 1.00 47.78 365 LEU A CA 1
ATOM 1764 C C . LEU A 1 300 ? 34.678 129.065 35.130 1.00 46.07 365 LEU A C 1
ATOM 1765 O O . LEU A 1 300 ? 34.088 129.164 36.209 1.00 45.38 365 LEU A O 1
ATOM 1770 N N . GLU A 1 301 ? 35.315 130.079 34.543 1.00 43.44 366 GLU A N 1
ATOM 1771 C CA . GLU A 1 301 ? 35.484 131.356 35.222 1.00 53.41 366 GLU A CA 1
ATOM 1772 C C . GLU A 1 301 ? 34.124 132.005 35.477 1.00 56.55 366 GLU A C 1
ATOM 1773 O O . GLU A 1 301 ? 33.953 132.774 36.428 1.00 50.83 366 GLU A O 1
ATOM 1779 N N . ARG A 1 302 ? 33.165 131.670 34.620 1.00 56.35 367 ARG A N 1
ATOM 1780 C CA . ARG A 1 302 ? 31.790 132.109 34.783 1.00 60.10 367 ARG A CA 1
ATOM 1781 C C . ARG A 1 302 ? 31.145 131.339 35.926 1.00 65.67 367 ARG A C 1
ATOM 1782 O O . ARG A 1 302 ? 30.594 131.935 36.847 1.00 59.91 367 ARG A O 1
ATOM 1790 N N . VAL A 1 303 ? 31.238 130.012 35.871 1.00 46.42 368 VAL A N 1
ATOM 1791 C CA . VAL A 1 303 ? 30.511 129.167 36.807 1.00 39.37 368 VAL A CA 1
ATOM 1792 C C . VAL A 1 303 ? 30.966 129.429 38.238 1.00 47.20 368 VAL A C 1
ATOM 1793 O O . VAL A 1 303 ? 30.150 129.492 39.162 1.00 50.71 368 VAL A O 1
ATOM 1797 N N . TYR A 1 304 ? 32.272 129.590 38.414 1.00 45.67 369 TYR A N 1
ATOM 1798 C CA . TYR A 1 304 ? 32.840 129.784 39.742 1.00 37.85 369 TYR A CA 1
ATOM 1799 C C . TYR A 1 304 ? 33.242 131.235 39.990 1.00 41.64 369 TYR A C 1
ATOM 1800 O O . TYR A 1 304 ? 34.178 131.522 40.742 1.00 40.46 369 TYR A O 1
ATOM 1809 N N . LYS A 1 305 ? 32.520 132.141 39.344 1.00 45.92 370 LYS A N 1
ATOM 1810 C CA . LYS A 1 305 ? 32.634 133.570 39.617 1.00 53.66 370 LYS A CA 1
ATOM 1811 C C . LYS A 1 305 ? 32.7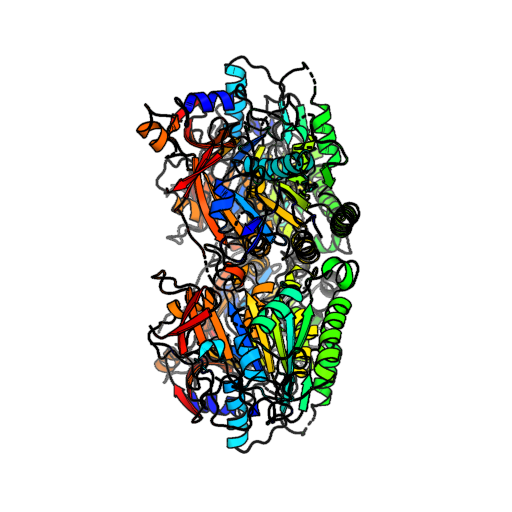85 133.821 41.119 1.00 57.68 370 LYS A C 1
ATOM 1812 O O . LYS A 1 305 ? 33.658 134.574 41.543 1.00 56.61 370 LYS A O 1
ATOM 1818 N N . SER A 1 306 ? 31.952 133.165 41.922 1.00 55.16 371 SER A N 1
ATOM 1819 C CA . SER A 1 306 ? 31.937 133.414 43.362 1.00 62.66 371 SER A CA 1
ATOM 1820 C C . SER A 1 306 ? 32.837 132.455 44.136 1.00 55.29 371 SER A C 1
ATOM 1821 O O . SER A 1 306 ? 32.994 132.591 45.347 1.00 61.47 371 SER A O 1
ATOM 1824 N N . GLN A 1 307 ? 33.436 131.493 43.442 1.00 59.28 372 GLN A N 1
ATOM 1825 C CA . GLN A 1 307 ? 34.268 130.489 44.107 1.00 52.51 372 GLN A CA 1
ATOM 1826 C C . GLN A 1 307 ? 35.540 130.150 43.338 1.00 51.33 372 GLN A C 1
ATOM 1827 O O . GLN A 1 307 ? 35.767 128.990 42.973 1.00 48.56 372 GLN A O 1
ATOM 1833 N N . PRO A 1 308 ? 36.400 131.155 43.143 1.00 47.94 373 PRO A N 1
ATOM 1834 C CA . PRO A 1 308 ? 37.588 131.049 42.285 1.00 47.29 373 PRO A CA 1
ATOM 1835 C C . PRO A 1 308 ? 38.511 129.900 42.677 1.00 44.20 373 PRO A C 1
ATOM 1836 O O . PRO A 1 308 ? 39.220 129.381 41.807 1.00 32.97 373 PRO A O 1
ATOM 1840 N N . GLY A 1 309 ? 38.512 129.523 43.955 1.00 31.60 374 GLY A N 1
ATOM 1841 C CA . GLY A 1 309 ? 39.349 128.433 44.430 1.00 42.77 374 GLY A CA 1
ATOM 1842 C C . GLY A 1 309 ? 38.968 127.074 43.864 1.00 40.87 374 GLY A C 1
ATOM 1843 O O . GLY A 1 309 ? 39.728 126.108 43.989 1.00 31.32 374 GLY A O 1
ATOM 1844 N N . LYS A 1 310 ? 37.802 126.993 43.224 1.00 27.19 375 LYS A N 1
ATOM 1845 C CA . LYS A 1 310 ? 37.324 125.714 42.698 1.00 38.91 375 LYS A CA 1
ATOM 1846 C C . LYS A 1 310 ? 37.679 125.522 41.209 1.00 35.64 375 LYS A C 1
ATOM 1847 O O . LYS A 1 310 ? 37.496 124.446 40.667 1.00 31.84 375 LYS A O 1
ATOM 1853 N N . ILE A 1 311 ? 38.188 126.564 40.555 1.00 28.91 376 ILE A N 1
ATOM 1854 C CA . ILE A 1 311 ? 38.512 126.474 39.124 1.00 34.58 376 ILE A CA 1
ATOM 1855 C C . ILE A 1 311 ? 39.707 125.546 38.843 1.00 36.07 376 ILE A C 1
ATOM 1856 O O . ILE A 1 311 ? 40.797 125.695 39.410 1.00 33.14 376 ILE A O 1
ATOM 1861 N N . GLN A 1 312 ? 39.478 124.563 37.984 1.00 28.94 377 GLN A N 1
ATOM 1862 C CA . GLN A 1 312 ? 40.517 123.608 37.612 1.00 27.92 377 GLN A CA 1
ATOM 1863 C C . GLN A 1 312 ? 41.164 124.054 36.314 1.00 31.77 377 GLN A C 1
ATOM 1864 O O . GLN A 1 312 ? 40.604 124.879 35.593 1.00 28.95 377 GLN A O 1
ATOM 1870 N N . HIS A 1 313 ? 42.330 123.499 36.007 1.00 30.59 378 HIS A N 1
ATOM 1871 C CA . HIS A 1 313 ? 43.133 124.018 34.913 1.00 30.82 378 HIS A CA 1
ATOM 1872 C C . HIS A 1 313 ? 43.298 123.138 33.674 1.00 33.41 378 HIS A C 1
ATOM 1873 O O . HIS A 1 313 ? 43.733 123.633 32.636 1.00 31.62 378 HIS A O 1
ATOM 1880 N N . GLY A 1 314 ? 42.974 121.848 33.787 1.00 29.48 379 GLY A N 1
ATOM 1881 C CA . GLY A 1 314 ? 42.957 120.957 32.633 1.00 23.30 379 GLY A CA 1
ATOM 1882 C C . GLY A 1 314 ? 42.716 119.499 33.024 1.00 24.78 379 GLY A C 1
ATOM 1883 O O . GLY A 1 314 ? 42.440 119.197 34.181 1.00 29.01 379 GLY A O 1
ATOM 1884 N N . LEU A 1 315 ? 42.849 118.598 32.055 1.00 30.96 380 LEU A N 1
ATOM 1885 C CA . LEU A 1 315 ? 42.626 117.185 32.273 1.00 30.79 380 LEU A CA 1
ATOM 1886 C C . LEU A 1 315 ? 43.953 116.455 32.380 1.00 29.55 380 LEU A C 1
ATOM 1887 O O . LEU A 1 315 ? 44.964 116.896 31.834 1.00 24.14 380 LEU A O 1
ATOM 1892 N N . VAL A 1 316 ? 43.936 115.341 33.093 1.00 23.47 381 VAL A N 1
ATOM 1893 C CA . VAL A 1 316 ? 45.066 114.447 33.173 1.00 26.67 381 VAL A CA 1
ATOM 1894 C C . VAL A 1 316 ? 44.667 113.104 32.569 1.00 34.27 381 VAL A C 1
ATOM 1895 O O . VAL A 1 316 ? 43.749 112.435 33.053 1.00 30.63 381 VAL A O 1
ATOM 1899 N N . HIS A 1 317 ? 45.350 112.720 31.494 1.00 28.13 382 HIS A N 1
ATOM 1900 C CA . HIS A 1 317 ? 45.091 111.442 30.826 1.00 30.83 382 HIS A CA 1
ATOM 1901 C C . HIS A 1 317 ? 46.150 110.405 31.216 1.00 27.26 382 HIS A C 1
ATOM 1902 O O . HIS A 1 317 ? 47.340 110.691 31.209 1.00 30.20 382 HIS A O 1
ATOM 1909 N N . ILE A 1 318 ? 45.733 109.191 31.540 1.00 26.14 383 ILE A N 1
ATOM 1910 C CA . ILE A 1 318 ? 46.700 108.143 31.836 1.00 24.44 383 ILE A CA 1
ATOM 1911 C C . ILE A 1 318 ? 46.884 107.263 30.600 1.00 28.41 383 ILE A C 1
ATOM 1912 O O . ILE A 1 318 ? 45.920 106.640 30.143 1.00 25.23 383 ILE A O 1
ATOM 1917 N N . LEU A 1 319 ? 48.101 107.208 30.050 1.00 20.88 384 LEU A N 1
ATOM 1918 C CA . LEU A 1 319 ? 48.309 106.430 28.816 1.00 26.45 384 LEU A CA 1
ATOM 1919 C C . LEU A 1 319 ? 49.001 105.092 29.060 1.00 25.85 384 LEU A C 1
ATOM 1920 O O . LEU A 1 319 ? 48.869 104.171 28.269 1.00 35.05 384 LEU A O 1
ATOM 1925 N N . LYS A 1 320 ? 49.728 104.989 30.172 1.00 26.38 385 LYS A N 1
ATOM 1926 C CA . LYS A 1 320 ? 50.605 103.849 30.409 1.00 26.62 385 LYS A CA 1
ATOM 1927 C C . LYS A 1 320 ? 51.027 103.916 31.873 1.00 28.47 385 LYS A C 1
ATOM 1928 O O . LYS A 1 320 ? 51.352 104.991 32.387 1.00 21.50 385 LYS A O 1
ATOM 1934 N N . LEU A 1 321 ? 51.007 102.778 32.562 1.00 23.05 386 LEU A N 1
ATOM 1935 C CA . LEU A 1 321 ? 51.340 102.758 33.990 1.00 28.19 386 LEU A CA 1
ATOM 1936 C C . LEU A 1 321 ? 52.449 101.756 34.272 1.00 26.84 386 LEU A C 1
ATOM 1937 O O . LEU A 1 321 ? 52.502 100.697 33.659 1.00 28.75 386 LEU A O 1
ATOM 1942 N N . PRO A 1 322 ? 53.343 102.087 35.211 1.00 26.51 387 PRO A N 1
ATOM 1943 C CA . PRO A 1 322 ? 54.477 101.221 35.523 1.00 22.37 387 PRO A CA 1
ATOM 1944 C C . PRO A 1 322 ? 53.996 99.820 35.916 1.00 28.91 387 PRO A C 1
ATOM 1945 O O . PRO A 1 322 ? 52.979 99.700 36.602 1.00 24.49 387 PRO A O 1
ATOM 1949 N N . VAL A 1 323 ? 54.728 98.795 35.483 1.00 24.48 388 VAL A N 1
ATOM 1950 C CA . VAL A 1 323 ? 54.429 97.407 35.800 1.00 25.18 388 VAL A CA 1
ATOM 1951 C C . VAL A 1 323 ? 53.147 96.878 35.155 1.00 29.03 388 VAL A C 1
ATOM 1952 O O . VAL A 1 323 ? 53.178 95.902 34.405 1.00 33.71 388 VAL A O 1
ATOM 1956 N N . PHE A 1 324 ? 52.019 97.517 35.454 1.00 24.41 389 PHE A N 1
ATOM 1957 C CA . PHE A 1 324 ? 50.735 97.049 34.931 1.00 25.37 389 PHE A CA 1
ATOM 1958 C C . PHE A 1 324 ? 50.699 96.948 33.397 1.00 29.34 389 PHE A C 1
ATOM 1959 O O . PHE A 1 324 ? 50.326 95.908 32.820 1.00 24.94 389 PHE A O 1
ATOM 1967 N N . THR A 1 325 ? 51.072 98.034 32.733 1.00 29.69 390 THR A N 1
ATOM 1968 C CA . THR A 1 325 ? 51.068 98.037 31.272 1.00 28.84 390 THR A CA 1
ATOM 1969 C C . THR A 1 325 ? 52.010 96.974 30.695 1.00 33.59 390 THR A C 1
ATOM 1970 O O . THR A 1 325 ? 51.607 96.199 29.829 1.00 26.08 390 THR A O 1
ATOM 1974 N N . ASP A 1 326 ? 53.247 96.903 31.182 1.00 30.05 391 ASP A N 1
ATOM 1975 C CA . ASP A 1 326 ? 54.224 95.966 30.605 1.00 35.09 391 ASP A CA 1
ATOM 1976 C C . ASP A 1 326 ? 53.794 94.500 30.708 1.00 37.59 391 ASP A C 1
ATOM 1977 O O . ASP A 1 326 ? 54.151 93.672 29.865 1.00 37.01 391 ASP A O 1
ATOM 1982 N N . ARG A 1 327 ? 53.029 94.154 31.738 1.00 38.01 392 ARG A N 1
ATOM 1983 C CA . ARG A 1 327 ? 52.638 92.758 31.846 1.00 32.77 392 ARG A CA 1
ATOM 1984 C C . ARG A 1 327 ? 51.379 92.423 31.036 1.00 37.66 392 ARG A C 1
ATOM 1985 O O . ARG A 1 327 ? 51.043 91.242 30.856 1.00 35.36 392 ARG A O 1
ATOM 1993 N N . GLY A 1 328 ? 50.707 93.454 30.520 1.00 27.76 393 GLY A N 1
ATOM 1994 C CA . GLY A 1 328 ? 49.655 93.246 29.537 1.00 29.90 393 GLY A CA 1
ATOM 1995 C C . GLY A 1 328 ? 48.301 93.863 29.802 1.00 33.75 393 GLY A C 1
ATOM 1996 O O . GLY A 1 328 ? 47.359 93.612 29.051 1.00 29.65 393 GLY A O 1
ATOM 1997 N N . GLU A 1 329 ? 48.188 94.661 30.857 1.00 30.51 394 GLU A N 1
ATOM 1998 C CA . GLU A 1 329 ? 46.925 95.301 31.185 1.00 33.66 394 GLU A CA 1
ATOM 1999 C C . GLU A 1 329 ? 46.692 96.542 30.314 1.00 33.07 394 GLU A C 1
ATOM 2000 O O . GLU A 1 329 ? 47.640 97.241 29.918 1.00 30.74 394 GLU A O 1
ATOM 2014 N N . ARG A 1 331 ? 45.528 100.003 30.474 1.00 37.78 396 ARG A N 1
ATOM 2015 C CA . ARG A 1 331 ? 45.366 100.988 31.538 1.00 34.79 396 ARG A CA 1
ATOM 2016 C C . ARG A 1 331 ? 45.059 102.374 31.004 1.00 36.64 396 ARG A C 1
ATOM 2017 O O . ARG A 1 331 ? 44.999 103.324 31.767 1.00 30.07 396 ARG A O 1
ATOM 2025 N N . VAL A 1 332 ? 44.851 102.499 29.697 1.00 30.55 397 VAL A N 1
ATOM 2026 C CA . VAL A 1 332 ? 44.529 103.812 29.149 1.00 32.50 397 VAL A CA 1
ATOM 2027 C C . VAL A 1 332 ? 43.230 104.323 29.753 1.00 42.61 397 VAL A C 1
ATOM 2028 O O . VAL A 1 332 ? 42.230 103.605 29.791 1.00 38.18 397 VAL A O 1
ATOM 2032 N N . LEU A 1 333 ? 43.254 105.565 30.230 1.00 34.35 398 LEU A N 1
ATOM 2033 C CA . LEU A 1 333 ? 42.092 106.178 30.849 1.00 37.50 398 LEU A CA 1
ATOM 2034 C C . LEU A 1 333 ? 42.104 107.664 30.531 1.00 38.21 398 LEU A C 1
ATOM 2035 O O . LEU A 1 333 ? 42.933 108.412 31.048 1.00 34.81 398 LEU A O 1
ATOM 2040 N N . LYS A 1 334 ? 41.185 108.090 29.676 1.00 35.46 399 LYS A N 1
ATOM 2041 C CA . LYS A 1 334 ? 41.135 109.484 29.251 1.00 42.85 399 LYS A CA 1
ATOM 2042 C C . LYS A 1 334 ? 39.993 110.317 29.841 1.00 46.64 399 LYS A C 1
ATOM 2043 O O . LYS A 1 334 ? 38.863 109.852 29.992 1.00 48.27 399 LYS A O 1
ATOM 2049 N N . SER A 1 335 ? 40.319 111.554 30.189 1.00 44.18 400 SER A N 1
ATOM 2050 C CA . SER A 1 335 ? 39.320 112.517 30.619 1.00 39.12 400 SER A CA 1
ATOM 2051 C C . SER A 1 335 ? 38.603 112.097 31.900 1.00 35.57 400 SER A C 1
ATOM 2052 O O . SER A 1 335 ? 37.417 112.392 32.062 1.00 46.04 400 SER A O 1
ATOM 2055 N N . GLU A 1 336 ? 39.305 111.399 32.796 1.00 31.34 401 GLU A N 1
ATOM 2056 C CA . GLU A 1 336 ? 38.701 110.963 34.046 1.00 35.61 401 GLU A CA 1
ATOM 2057 C C . GLU A 1 336 ? 39.266 111.724 35.246 1.00 37.16 401 GLU A C 1
ATOM 2058 O O . GLU A 1 336 ? 38.696 111.697 36.332 1.00 42.13 401 GLU A O 1
ATOM 2064 N N . TRP A 1 337 ? 40.389 112.400 35.036 1.00 33.11 402 TRP A N 1
ATOM 2065 C CA . TRP A 1 337 ? 41.029 113.177 36.084 1.00 31.22 402 TRP A CA 1
ATOM 2066 C C . TRP A 1 337 ? 41.273 114.591 35.609 1.00 29.83 402 TRP A C 1
ATOM 2067 O O . TRP A 1 337 ? 41.490 114.817 34.417 1.00 26.10 402 TRP A O 1
ATOM 2078 N N . ALA A 1 338 ? 41.243 115.542 36.538 1.00 29.45 403 ALA A N 1
ATOM 2079 C CA . ALA A 1 338 ? 41.536 116.930 36.228 1.00 32.25 403 ALA A CA 1
ATOM 2080 C C . ALA A 1 338 ? 42.597 117.441 37.183 1.00 36.89 403 ALA A C 1
ATOM 2081 O O . ALA A 1 338 ? 42.703 116.975 38.306 1.00 31.53 403 ALA A O 1
ATOM 2083 N N . PHE A 1 339 ? 43.392 118.399 36.734 1.00 30.38 404 PHE A N 1
ATOM 2084 C CA . PHE A 1 339 ? 44.416 118.938 37.601 1.00 27.22 404 PHE A CA 1
ATOM 2085 C C . PHE A 1 339 ? 44.105 120.389 37.912 1.00 31.64 404 PHE A C 1
ATOM 2086 O O . PHE A 1 339 ? 43.430 121.084 37.139 1.00 29.07 404 PHE A O 1
ATOM 2094 N N . LYS A 1 340 ? 44.579 120.824 39.070 1.00 30.42 405 LYS A N 1
ATOM 2095 C CA . LYS A 1 340 ? 44.387 122.183 39.533 1.00 31.67 405 LYS A CA 1
ATOM 2096 C C . LYS A 1 340 ? 45.677 122.707 40.153 1.00 33.99 405 LYS A C 1
ATOM 2097 O O . LYS A 1 340 ? 46.206 122.141 41.116 1.00 30.31 405 LYS A O 1
ATOM 2103 N N . ASN A 1 341 ? 46.180 123.800 39.597 1.00 27.00 406 ASN A N 1
ATOM 2104 C CA . ASN A 1 341 ? 47.319 124.476 40.197 1.00 33.31 406 ASN A CA 1
ATOM 2105 C C . ASN A 1 341 ? 46.852 125.408 41.315 1.00 34.04 406 ASN A C 1
ATOM 2106 O O . ASN A 1 341 ? 46.375 126.509 41.046 1.00 30.08 406 ASN A O 1
ATOM 2111 N N . GLY A 1 342 ? 46.970 124.958 42.561 1.00 44.82 407 GLY A N 1
ATOM 2112 C CA . GLY A 1 342 ? 46.628 125.790 43.708 1.00 47.04 407 GLY A CA 1
ATOM 2113 C C . GLY A 1 342 ? 47.652 126.889 43.940 1.00 73.14 407 GLY A C 1
ATOM 2114 O O . GLY A 1 342 ? 48.653 126.984 43.216 1.00 64.06 407 GLY A O 1
ATOM 2115 N N . ARG A 1 343 ? 47.405 127.725 44.948 1.00 72.73 408 ARG A N 1
ATOM 2116 C CA . ARG A 1 343 ? 48.315 128.820 45.284 1.00 69.74 408 ARG A CA 1
ATOM 2117 C C . ARG A 1 343 ? 49.662 128.254 45.725 1.00 77.39 408 ARG A C 1
ATOM 2118 O O . ARG A 1 343 ? 50.727 128.824 45.453 1.00 47.30 408 ARG A O 1
ATOM 2126 N N . LYS A 1 344 ? 49.598 127.112 46.399 1.00 66.84 409 LYS A N 1
ATOM 2127 C CA . LYS A 1 344 ? 50.786 126.473 46.937 1.00 68.80 409 LYS A CA 1
ATOM 2128 C C . LYS A 1 344 ? 50.884 124.999 46.533 1.00 77.86 409 LYS A C 1
ATOM 2129 O O . LYS A 1 344 ? 51.960 124.410 46.609 1.00 65.36 409 LYS A O 1
ATOM 2135 N N . LYS A 1 345 ? 49.769 124.423 46.079 1.00 72.56 410 LYS A N 1
ATOM 2136 C CA . LYS A 1 345 ? 49.624 122.965 45.993 1.00 73.05 410 LYS A CA 1
ATOM 2137 C C . LYS A 1 345 ? 49.006 122.474 44.675 1.00 65.35 410 LYS A C 1
ATOM 2138 O O . LYS A 1 345 ? 48.036 123.054 44.186 1.00 70.41 410 LYS A O 1
ATOM 2144 N N . PHE A 1 346 ? 49.564 121.397 44.118 1.00 50.78 411 PHE A N 1
ATOM 2145 C CA . PHE A 1 346 ? 49.137 120.873 42.813 1.00 42.70 411 PHE A CA 1
ATOM 2146 C C . PHE A 1 346 ? 48.250 119.645 42.977 1.00 37.92 411 PHE A C 1
ATOM 2147 O O . PHE A 1 346 ? 48.709 118.603 43.438 1.00 47.00 411 PHE A O 1
ATOM 2155 N N . GLU A 1 347 ? 46.980 119.758 42.596 1.00 29.20 412 GLU A N 1
ATOM 2156 C CA . GLU A 1 347 ? 46.037 118.665 42.850 1.00 33.22 412 GLU A CA 1
ATOM 2157 C C . GLU A 1 347 ? 45.587 117.973 41.576 1.00 42.31 412 GLU A C 1
ATOM 2158 O O . GLU A 1 347 ? 45.573 118.570 40.509 1.00 30.60 412 GLU A O 1
ATOM 2164 N N . ILE A 1 348 ? 45.230 116.699 41.710 1.00 39.05 413 ILE A N 1
ATOM 2165 C CA . ILE A 1 348 ? 44.646 115.913 40.636 1.00 42.68 413 ILE A CA 1
ATOM 2166 C C . ILE A 1 348 ? 43.448 115.203 41.233 1.00 46.32 413 ILE A C 1
ATOM 2167 O O . ILE A 1 348 ? 43.601 114.360 42.109 1.00 43.66 413 ILE A O 1
ATOM 2172 N N . GLU A 1 349 ? 42.252 115.551 40.779 1.00 44.84 414 GLU A N 1
ATOM 2173 C CA . GLU A 1 349 ? 41.039 115.014 41.387 1.00 44.09 414 GLU A CA 1
ATOM 2174 C C . GLU A 1 349 ? 40.113 114.482 40.297 1.00 43.36 414 GLU A C 1
ATOM 2175 O O . GLU A 1 349 ? 40.331 114.741 39.113 1.00 45.38 414 GLU A O 1
ATOM 2181 N N . GLN A 1 350 ? 39.083 113.735 40.681 1.00 43.47 415 GLN A N 1
ATOM 2182 C CA . GLN A 1 350 ? 38.127 113.227 39.698 1.00 33.95 415 GLN A CA 1
ATOM 2183 C C . GLN A 1 350 ? 37.486 114.370 38.926 1.00 48.22 415 GLN A C 1
ATOM 2184 O O . GLN A 1 350 ? 37.161 115.418 39.494 1.00 51.72 415 GLN A O 1
ATOM 2190 N N . TRP A 1 351 ? 37.312 114.164 37.624 1.00 53.30 416 TRP A N 1
ATOM 2191 C CA . TRP A 1 351 ? 36.794 115.209 36.748 1.00 45.75 416 TRP A CA 1
ATOM 2192 C C . TRP A 1 351 ? 35.304 115.030 36.478 1.00 59.41 416 TRP A C 1
ATOM 2193 O O . TRP A 1 351 ? 34.864 113.962 36.056 1.00 60.53 416 TRP A O 1
ATOM 2204 N N . ALA B 2 2 ? 38.998 137.923 32.985 1.00 73.63 2 ALA B N 1
ATOM 2205 C CA . ALA B 2 2 ? 40.432 137.903 33.264 1.00 72.17 2 ALA B CA 1
ATOM 2206 C C . ALA B 2 2 ? 41.167 136.868 32.405 1.00 66.99 2 ALA B C 1
ATOM 2207 O O . ALA B 2 2 ? 42.286 137.107 31.948 1.00 60.58 2 ALA B O 1
ATOM 2209 N N . SER B 2 3 ? 40.531 135.720 32.194 1.00 52.50 3 SER B N 1
ATOM 2210 C CA . SER B 2 3 ? 41.156 134.608 31.478 1.00 67.40 3 SER B CA 1
ATOM 2211 C C . SER B 2 3 ? 41.206 134.863 29.971 1.00 61.87 3 SER B C 1
ATOM 2212 O O . SER B 2 3 ? 42.030 134.279 29.273 1.00 52.64 3 SER B O 1
ATOM 2215 N N . SER B 2 4 ? 40.311 135.725 29.490 1.00 81.43 4 SER B N 1
ATOM 2216 C CA . SER B 2 4 ? 40.287 136.178 28.099 1.00 79.74 4 SER B CA 1
ATOM 2217 C C . SER B 2 4 ? 40.143 137.702 28.104 1.00 83.81 4 SER B C 1
ATOM 2218 O O . SER B 2 4 ? 39.625 138.266 29.069 1.00 92.21 4 SER B O 1
ATOM 2221 N N . SER B 2 5 ? 40.593 138.372 27.043 1.00 70.06 5 SER B N 1
ATOM 2222 C CA . SER B 2 5 ? 40.631 139.844 27.039 1.00 62.89 5 SER B CA 1
ATOM 2223 C C . SER B 2 5 ? 39.262 140.520 27.152 1.00 67.02 5 SER B C 1
ATOM 2224 O O . SER B 2 5 ? 38.297 140.116 26.499 1.00 58.10 5 SER B O 1
ATOM 2227 N N . HIS B 2 6 ? 39.194 141.553 27.991 1.00 98.44 6 HIS B N 1
ATOM 2228 C CA . HIS B 2 6 ? 37.992 142.371 28.121 1.00 106.94 6 HIS B CA 1
ATOM 2229 C C . HIS B 2 6 ? 37.688 143.037 26.788 1.00 102.36 6 HIS B C 1
ATOM 2230 O O . HIS B 2 6 ? 36.623 142.837 26.204 1.00 88.29 6 HIS B O 1
ATOM 2237 N N . ASN B 2 7 ? 38.637 143.841 26.321 1.00 68.20 7 ASN B N 1
ATOM 2238 C CA . ASN B 2 7 ? 38.541 144.461 25.005 1.00 68.98 7 ASN B CA 1
ATOM 2239 C C . ASN B 2 7 ? 39.706 144.027 24.118 1.00 56.95 7 ASN B C 1
ATOM 2240 O O . ASN B 2 7 ? 40.821 144.573 24.207 1.00 51.26 7 ASN B O 1
ATOM 2245 N N . PRO B 2 8 ? 39.452 143.026 23.266 1.00 46.50 8 PRO B N 1
ATOM 2246 C CA . PRO B 2 8 ? 40.472 142.485 22.361 1.00 49.17 8 PRO B CA 1
ATOM 2247 C C . PRO B 2 8 ? 40.992 143.547 21.394 1.00 42.80 8 PRO B C 1
ATOM 2248 O O . PRO B 2 8 ? 42.152 143.499 21.009 1.00 37.61 8 PRO B O 1
ATOM 2252 N N . VAL B 2 9 ? 40.162 144.513 21.018 1.00 45.59 9 VAL B N 1
ATOM 2253 C CA . VAL B 2 9 ? 40.639 145.555 20.109 1.00 32.75 9 VAL B CA 1
ATOM 2254 C C . VAL B 2 9 ? 41.729 146.403 20.763 1.00 39.34 9 VAL B C 1
ATOM 2255 O O . VAL B 2 9 ? 42.678 146.857 20.091 1.00 41.86 9 VAL B O 1
ATOM 2259 N N . ILE B 2 10 ? 41.607 146.598 22.078 1.00 46.69 10 ILE B N 1
ATOM 2260 C CA . ILE B 2 10 ? 42.572 147.406 22.826 1.00 46.25 10 ILE B CA 1
ATOM 2261 C C . ILE B 2 10 ? 43.882 146.648 23.003 1.00 40.38 10 ILE B C 1
ATOM 2262 O O . ILE B 2 10 ? 44.971 147.221 22.861 1.00 40.88 10 ILE B O 1
ATOM 2267 N N . LEU B 2 11 ? 43.769 145.357 23.316 1.00 39.63 11 LEU B N 1
ATOM 2268 C CA . LEU B 2 11 ? 44.918 144.450 23.283 1.00 40.63 11 LEU B CA 1
ATOM 2269 C C . LEU B 2 11 ? 45.609 144.521 21.909 1.00 43.28 11 LEU B C 1
ATOM 2270 O O . LEU B 2 11 ? 46.814 144.790 21.795 1.00 34.40 11 LEU B O 1
ATOM 2275 N N . LEU B 2 12 ? 44.836 144.316 20.856 1.00 29.53 12 LEU B N 1
ATOM 2276 C CA . LEU B 2 12 ? 45.390 144.413 19.499 1.00 34.87 12 LEU B CA 1
ATOM 2277 C C . LEU B 2 12 ? 46.179 145.699 19.328 1.00 39.68 12 LEU B C 1
ATOM 2278 O O . LEU B 2 12 ? 47.327 145.672 18.890 1.00 32.64 12 LEU B O 1
ATOM 2283 N N . LYS B 2 13 ? 45.575 146.827 19.713 1.00 40.45 13 LYS B N 1
ATOM 2284 C CA . LYS B 2 13 ? 46.247 148.121 19.549 1.00 36.59 13 LYS B CA 1
ATOM 2285 C C . LYS B 2 13 ? 47.522 148.229 20.359 1.00 39.92 13 LYS B C 1
ATOM 2286 O O . LYS B 2 13 ? 48.507 148.792 19.887 1.00 37.09 13 LYS B O 1
ATOM 2292 N N . ARG B 2 14 ? 47.514 147.674 21.570 1.00 36.24 14 ARG B N 1
ATOM 2293 C CA . ARG B 2 14 ? 48.699 147.701 22.426 1.00 47.20 14 ARG B CA 1
ATOM 2294 C C . ARG B 2 14 ? 49.841 146.880 21.817 1.00 37.10 14 ARG B C 1
ATOM 2295 O O . ARG B 2 14 ? 51.022 147.249 21.913 1.00 39.47 14 ARG B O 1
ATOM 2303 N N . ILE B 2 15 ? 49.490 145.749 21.215 1.00 45.15 15 ILE B N 1
ATOM 2304 C CA . ILE B 2 15 ? 50.488 144.945 20.519 1.00 47.32 15 ILE B CA 1
ATOM 2305 C C . ILE B 2 15 ? 51.000 145.711 19.296 1.00 36.59 15 ILE B C 1
ATOM 2306 O O . ILE B 2 15 ? 52.206 145.935 19.162 1.00 37.58 15 ILE B O 1
ATOM 2311 N N . LEU B 2 16 ? 50.092 146.177 18.443 1.00 32.73 16 LEU B N 1
ATOM 2312 C CA . LEU B 2 16 ? 50.497 147.039 17.314 1.00 37.41 16 LEU B CA 1
ATOM 2313 C C . LEU B 2 16 ? 51.402 148.209 17.700 1.00 41.36 16 LEU B C 1
ATOM 2314 O O . LEU B 2 16 ? 52.358 148.516 16.983 1.00 34.92 16 LEU B O 1
ATOM 2319 N N . SER B 2 17 ? 51.130 148.841 18.843 1.00 42.64 17 SER B N 1
ATOM 2320 C CA . SER B 2 17 ? 51.890 150.028 19.258 1.00 34.65 17 SER B CA 1
ATOM 2321 C C . SER B 2 17 ? 53.198 149.686 19.982 1.00 50.25 17 SER B C 1
ATOM 2322 O O . SER B 2 17 ? 53.950 150.579 20.377 1.00 42.28 17 SER B O 1
ATOM 2325 N N . LEU B 2 18 ? 53.467 148.391 20.141 1.00 43.86 18 LEU B N 1
ATOM 2326 C CA . LEU B 2 18 ? 54.636 147.926 20.889 1.00 48.93 18 LEU B CA 1
ATOM 2327 C C . LEU B 2 18 ? 54.652 148.386 22.346 1.00 60.35 18 LEU B C 1
ATOM 2328 O O . LEU B 2 18 ? 55.712 148.407 22.976 1.00 63.05 18 LEU B O 1
ATOM 2333 N N . THR B 2 19 ? 53.493 148.756 22.881 1.00 51.60 19 THR B N 1
ATOM 2334 C CA . THR B 2 19 ? 53.408 149.063 24.306 1.00 62.60 19 THR B CA 1
ATOM 2335 C C . THR B 2 19 ? 53.511 147.749 25.079 1.00 77.11 19 THR B C 1
ATOM 2336 O O . THR B 2 19 ? 54.451 147.545 25.841 1.00 84.33 19 THR B O 1
ATOM 2340 N N . GLU B 2 20 ? 52.528 146.874 24.877 1.00 67.04 20 GLU B N 1
ATOM 2341 C CA . GLU B 2 20 ? 52.559 145.502 25.376 1.00 56.77 20 GLU B CA 1
ATOM 2342 C C . GLU B 2 20 ? 53.839 144.837 24.879 1.00 59.70 20 GLU B C 1
ATOM 2343 O O . GLU B 2 20 ? 54.185 144.956 23.704 1.00 65.44 20 GLU B O 1
ATOM 2349 N N . SER B 2 21 ? 54.561 144.157 25.759 1.00 56.95 21 SER B N 1
ATOM 2350 C CA . SER B 2 21 ? 55.830 143.565 25.344 1.00 61.97 21 SER B CA 1
ATOM 2351 C C . SER B 2 21 ? 55.620 142.223 24.637 1.00 74.11 21 SER B C 1
ATOM 2352 O O . SER B 2 21 ? 54.952 141.339 25.170 1.00 52.62 21 SER B O 1
ATOM 2355 N N . SER B 2 22 ? 56.175 142.105 23.431 1.00 55.33 22 SER B N 1
ATOM 2356 C CA . SER B 2 22 ? 56.294 140.837 22.701 1.00 62.86 22 SER B CA 1
ATOM 2357 C C . SER B 2 22 ? 57.612 140.837 21.942 1.00 42.88 22 SER B C 1
ATOM 2358 O O . SER B 2 22 ? 57.736 141.528 20.938 1.00 50.89 22 SER B O 1
ATOM 2361 N N . PRO B 2 23 ? 58.601 140.055 22.412 1.00 37.53 23 PRO B N 1
ATOM 2362 C CA . PRO B 2 23 ? 59.915 140.108 21.757 1.00 36.42 23 PRO B CA 1
ATOM 2363 C C . PRO B 2 23 ? 59.954 139.459 20.365 1.00 40.36 23 PRO B C 1
ATOM 2364 O O . PRO B 2 23 ? 60.867 139.792 19.615 1.00 29.37 23 PRO B O 1
ATOM 2368 N N . PHE B 2 24 ? 59.018 138.565 20.034 1.00 31.75 24 PHE B N 1
ATOM 2369 C CA . PHE B 2 24 ? 58.971 137.949 18.690 1.00 33.65 24 PHE B CA 1
ATOM 2370 C C . PHE B 2 24 ? 57.528 137.884 18.192 1.00 32.25 24 PHE B C 1
ATOM 2371 O O . PHE B 2 24 ? 56.742 137.052 18.639 1.00 28.04 24 PHE B O 1
ATOM 2379 N N . ILE B 2 25 ? 57.171 138.795 17.290 1.00 29.52 25 ILE B N 1
ATOM 2380 C CA . ILE B 2 25 ? 55.838 138.797 16.701 1.00 31.20 25 ILE B CA 1
ATOM 2381 C C . ILE B 2 25 ? 55.925 138.233 15.275 1.00 38.32 25 ILE B C 1
ATOM 2382 O O . ILE B 2 25 ? 56.669 138.747 14.441 1.00 25.80 25 ILE B O 1
ATOM 2387 N N . LEU B 2 26 ? 55.167 137.176 15.010 1.00 29.18 26 LEU B N 1
ATOM 2388 C CA . LEU B 2 26 ? 55.274 136.431 13.765 1.00 33.20 26 LEU B CA 1
ATOM 2389 C C . LEU B 2 26 ? 54.026 136.720 12.949 1.00 29.12 26 LEU B C 1
ATOM 2390 O O . LEU B 2 26 ? 52.920 136.508 13.429 1.00 29.77 26 LEU B O 1
ATOM 2395 N N . CYS B 2 27 ? 54.198 137.258 11.746 1.00 25.30 27 CYS B N 1
ATOM 2396 C CA . CYS B 2 27 ? 53.063 137.494 10.844 1.00 28.88 27 CYS B CA 1
ATOM 2397 C C . CYS B 2 27 ? 53.033 136.440 9.736 1.00 32.73 27 CYS B C 1
ATOM 2398 O O . CYS B 2 27 ? 54.054 136.161 9.127 1.00 26.14 27 CYS B O 1
ATOM 2401 N N . LEU B 2 28 ? 51.868 135.860 9.479 1.00 22.14 28 LEU B N 1
ATOM 2402 C CA . LEU B 2 28 ? 51.727 134.828 8.467 1.00 27.10 28 LEU B CA 1
ATOM 2403 C C . LEU B 2 28 ? 50.935 135.443 7.328 1.00 32.02 28 LEU B C 1
ATOM 2404 O O . LEU B 2 28 ? 49.888 136.032 7.575 1.00 29.29 28 LEU B O 1
ATOM 2409 N N . ASP B 2 29 ? 51.404 135.315 6.090 1.00 28.13 29 ASP B N 1
ATOM 2410 C CA . ASP B 2 29 ? 50.647 135.871 4.966 1.00 26.96 29 ASP B CA 1
ATOM 2411 C C . ASP B 2 29 ? 50.671 134.932 3.760 1.00 31.34 29 ASP B C 1
ATOM 2412 O O . ASP B 2 29 ? 51.221 133.840 3.826 1.00 27.11 29 ASP B O 1
ATOM 2417 N N . SER B 2 30 ? 50.048 135.360 2.669 1.00 29.08 30 SER B N 1
ATOM 2418 C CA . SER B 2 30 ? 49.952 134.552 1.454 1.00 34.83 30 SER B CA 1
ATOM 2419 C C . SER B 2 30 ? 49.782 135.464 0.251 1.00 30.72 30 SER B C 1
ATOM 2420 O O . SER B 2 30 ? 49.600 136.681 0.399 1.00 28.43 30 SER B O 1
ATOM 2423 N N . ILE B 2 31 ? 49.828 134.897 -0.951 1.00 25.15 31 ILE B N 1
ATOM 2424 C CA . ILE B 2 31 ? 49.737 135.765 -2.122 1.00 26.87 31 ILE B CA 1
ATOM 2425 C C . ILE B 2 31 ? 48.401 136.503 -2.192 1.00 29.26 31 ILE B C 1
ATOM 2426 O O . ILE B 2 31 ? 48.327 137.594 -2.761 1.00 29.57 31 ILE B O 1
ATOM 2431 N N . ALA B 2 32 ? 47.351 135.922 -1.615 1.00 27.43 32 ALA B N 1
ATOM 2432 C CA . ALA B 2 32 ? 46.034 136.565 -1.640 1.00 27.13 32 ALA B CA 1
ATOM 2433 C C . ALA B 2 32 ? 45.970 137.830 -0.764 1.00 35.00 32 ALA B C 1
ATOM 2434 O O . ALA B 2 32 ? 45.110 138.698 -0.956 1.00 33.45 32 ALA B O 1
ATOM 2436 N N . GLN B 2 33 ? 46.870 137.930 0.210 1.00 29.73 33 GLN B N 1
ATOM 2437 C CA . GLN B 2 33 ? 46.950 139.124 1.057 1.00 31.50 33 GLN B CA 1
ATOM 2438 C C . GLN B 2 33 ? 48.286 139.155 1.756 1.00 26.07 33 GLN B C 1
ATOM 2439 O O . GLN B 2 33 ? 48.497 138.433 2.735 1.00 26.13 33 GLN B O 1
ATOM 2445 N N . THR B 2 34 ? 49.196 139.992 1.270 1.00 25.34 34 THR B N 1
ATOM 2446 C CA . THR B 2 34 ? 50.548 139.985 1.806 1.00 21.74 34 THR B CA 1
ATOM 2447 C C . THR B 2 34 ? 50.583 140.787 3.093 1.00 39.80 34 THR B C 1
ATOM 2448 O O . THR B 2 34 ? 49.564 141.324 3.502 1.00 30.86 34 THR B O 1
ATOM 2452 N N . SER B 2 35 ? 51.749 140.874 3.721 1.00 28.56 35 SER B N 1
ATOM 2453 C CA . SER B 2 35 ? 51.817 141.454 5.056 1.00 38.65 35 SER B CA 1
ATOM 2454 C C . SER B 2 35 ? 52.101 142.953 5.127 1.00 35.05 35 SER B C 1
ATOM 2455 O O . SER B 2 35 ? 51.931 143.543 6.184 1.00 27.39 35 SER B O 1
ATOM 2458 N N . TYR B 2 36 ? 52.544 143.587 4.044 1.00 24.53 36 TYR B N 1
ATOM 2459 C CA . TYR B 2 36 ? 53.091 144.948 4.202 1.00 27.80 36 TYR B CA 1
ATOM 2460 C C . TYR B 2 36 ? 52.081 145.982 4.747 1.00 24.67 36 TYR B C 1
ATOM 2461 O O . TYR B 2 36 ? 52.468 146.967 5.412 1.00 27.06 36 TYR B O 1
ATOM 2470 N N . LYS B 2 37 ? 50.794 145.786 4.458 1.00 24.37 37 LYS B N 1
ATOM 2471 C CA . LYS B 2 37 ? 49.788 146.672 5.040 1.00 31.60 37 LYS B CA 1
ATOM 2472 C C . LYS B 2 37 ? 49.727 146.520 6.570 1.00 42.04 37 LYS B C 1
ATOM 2473 O O . LYS B 2 37 ? 49.642 147.514 7.303 1.00 31.22 37 LYS B O 1
ATOM 2479 N N . LEU B 2 38 ? 49.773 145.280 7.059 1.00 32.99 38 LEU B N 1
ATOM 2480 C CA . LEU B 2 38 ? 49.809 145.070 8.523 1.00 27.32 38 LEU B CA 1
ATOM 2481 C C . LEU B 2 38 ? 51.038 145.713 9.159 1.00 30.49 38 LEU B C 1
ATOM 2482 O O . LEU B 2 38 ? 50.939 146.411 10.191 1.00 39.31 38 LEU B O 1
ATOM 2487 N N . ILE B 2 39 ? 52.196 145.508 8.534 1.00 30.19 39 ILE B N 1
ATOM 2488 C CA . ILE B 2 39 ? 53.417 146.188 8.977 1.00 36.16 39 ILE B CA 1
ATOM 2489 C C . ILE B 2 39 ? 53.175 147.712 9.088 1.00 46.37 39 ILE B C 1
ATOM 2490 O O . ILE B 2 39 ? 53.555 148.361 10.092 1.00 40.04 39 ILE B O 1
ATOM 2495 N N . GLN B 2 40 ? 52.517 148.281 8.074 1.00 35.56 40 GLN B N 1
ATOM 2496 C CA . GLN B 2 40 ? 52.199 149.711 8.111 1.00 38.34 40 GLN B CA 1
ATOM 2497 C C . GLN B 2 40 ? 51.362 150.046 9.340 1.00 43.96 40 GLN B C 1
ATOM 2498 O O . GLN B 2 40 ? 51.550 151.109 9.950 1.00 42.56 40 GLN B O 1
ATOM 2504 N N . GLU B 2 41 ? 50.429 149.161 9.691 1.00 42.82 41 GLU B N 1
ATOM 2505 C CA . GLU B 2 41 ? 49.634 149.371 10.906 1.00 38.93 41 GLU B CA 1
ATOM 2506 C C . GLU B 2 41 ? 50.496 149.408 12.168 1.00 46.90 41 GLU B C 1
ATOM 2507 O O . GLU B 2 41 ? 50.240 150.187 13.093 1.00 43.50 41 GLU B O 1
ATOM 2513 N N . PHE B 2 42 ? 51.512 148.553 12.208 1.00 39.19 42 PHE B N 1
ATOM 2514 C CA . PHE B 2 42 ? 52.481 148.585 13.299 1.00 36.07 42 PHE B CA 1
ATOM 2515 C C . PHE B 2 42 ? 53.130 149.941 13.420 1.00 48.90 42 PHE B C 1
ATOM 2516 O O . PHE B 2 42 ? 53.121 150.533 14.503 1.00 44.56 42 PHE B O 1
ATOM 2524 N N . VAL B 2 43 ? 53.711 150.431 12.328 1.00 47.22 43 VAL B N 1
ATOM 2525 C CA . VAL B 2 43 ? 54.464 151.685 12.455 1.00 49.14 43 VAL B CA 1
ATOM 2526 C C . VAL B 2 43 ? 53.522 152.833 12.831 1.00 46.27 43 VAL B C 1
ATOM 2527 O O . VAL B 2 43 ? 53.817 153.645 13.722 1.00 47.87 43 VAL B O 1
ATOM 2531 N N . HIS B 2 44 ? 52.361 152.854 12.182 1.00 40.67 44 HIS B N 1
ATOM 2532 C CA . HIS B 2 44 ? 51.320 153.804 12.523 1.00 40.85 44 HIS B CA 1
ATOM 2533 C C . HIS B 2 44 ? 50.982 153.825 14.019 1.00 56.52 44 HIS B C 1
ATOM 2534 O O . HIS B 2 44 ? 51.137 154.856 14.668 1.00 46.81 44 HIS B O 1
ATOM 2541 N N . GLN B 2 45 ? 50.499 152.705 14.555 1.00 45.90 45 GLN B N 1
ATOM 2542 C CA . GLN B 2 45 ? 50.103 152.659 15.962 1.00 40.17 45 GLN B CA 1
ATOM 2543 C C . GLN B 2 45 ? 51.275 152.973 16.897 1.00 37.32 45 GLN B C 1
ATOM 2544 O O . GLN B 2 45 ? 51.095 153.646 17.913 1.00 52.55 45 GLN B O 1
ATOM 2550 N N . SER B 2 46 ? 52.478 152.535 16.528 1.00 41.23 46 SER B N 1
ATOM 2551 C CA . SER B 2 46 ? 53.671 152.793 17.342 1.00 38.12 46 SER B CA 1
ATOM 2552 C C . SER B 2 46 ? 54.227 154.209 17.150 1.00 66.47 46 SER B C 1
ATOM 2553 O O . SER B 2 46 ? 55.316 154.529 17.647 1.00 59.61 46 SER B O 1
ATOM 2556 N N . LYS B 2 47 ? 53.508 155.040 16.397 1.00 62.83 47 LYS B N 1
ATOM 2557 C CA . LYS B 2 47 ? 53.793 156.473 16.401 1.00 65.97 47 LYS B CA 1
ATOM 2558 C C . LYS B 2 47 ? 52.603 157.300 16.904 1.00 51.85 47 LYS B C 1
ATOM 2559 O O . LYS B 2 47 ? 52.769 158.423 17.365 1.00 57.68 47 LYS B O 1
ATOM 2565 N N . SER B 2 48 ? 51.415 156.708 16.845 1.00 49.98 48 SER B N 1
ATOM 2566 C CA . SER B 2 48 ? 50.164 157.379 17.180 1.00 51.90 48 SER B CA 1
ATOM 2567 C C . SER B 2 48 ? 49.835 157.296 18.677 1.00 63.11 48 SER B C 1
ATOM 2568 O O . SER B 2 48 ? 48.861 157.889 19.157 1.00 55.35 48 SER B O 1
ATOM 2571 N N . LYS B 2 49 ? 50.642 156.548 19.416 1.00 57.99 49 LYS B N 1
ATOM 2572 C CA . LYS B 2 49 ? 50.552 156.586 20.869 1.00 59.68 49 LYS B CA 1
ATOM 2573 C C . LYS B 2 49 ? 51.766 157.342 21.386 1.00 58.54 49 LYS B C 1
ATOM 2574 O O . LYS B 2 49 ? 52.064 157.332 22.584 1.00 59.81 49 LYS B O 1
ATOM 2580 N N . GLY B 2 50 ? 52.465 157.998 20.461 1.00 43.67 50 GLY B N 1
ATOM 2581 C CA . GLY B 2 50 ? 53.561 158.879 20.819 1.00 49.69 50 GLY B CA 1
ATOM 2582 C C . GLY B 2 50 ? 54.939 158.240 20.885 1.00 67.71 50 GLY B C 1
ATOM 2583 O O . GLY B 2 50 ? 55.907 158.920 21.215 1.00 69.04 50 GLY B O 1
ATOM 2584 N N . ASN B 2 51 ? 55.042 156.947 20.578 1.00 62.65 51 ASN B N 1
ATOM 2585 C CA . ASN B 2 51 ? 56.351 156.284 20.531 1.00 75.58 51 ASN B CA 1
ATOM 2586 C C . ASN B 2 51 ? 57.252 156.856 19.435 1.00 84.98 51 ASN B C 1
ATOM 2587 O O . ASN B 2 51 ? 56.795 157.599 18.567 1.00 96.94 51 ASN B O 1
ATOM 2592 N N . GLU B 2 52 ? 58.532 156.502 19.475 1.00 91.38 52 GLU B N 1
ATOM 2593 C CA . GLU B 2 52 ? 59.472 156.916 18.434 1.00 99.15 52 GLU B CA 1
ATOM 2594 C C . GLU B 2 52 ? 60.625 155.925 18.302 1.00 94.04 52 GLU B C 1
ATOM 2595 O O . GLU B 2 52 ? 61.800 156.286 18.426 1.00 90.43 52 GLU B O 1
ATOM 2601 N N . TYR B 2 53 ? 60.273 154.671 18.035 1.00 62.66 53 TYR B N 1
ATOM 2602 C CA . TYR B 2 53 ? 61.255 153.595 18.001 1.00 46.15 53 TYR B CA 1
ATOM 2603 C C . TYR B 2 53 ? 62.088 153.637 16.739 1.00 39.97 53 TYR B C 1
ATOM 2604 O O . TYR B 2 53 ? 61.542 153.776 15.650 1.00 38.65 53 TYR B O 1
ATOM 2613 N N . PRO B 2 54 ? 63.413 153.484 16.876 1.00 39.54 54 PRO B N 1
ATOM 2614 C CA . PRO B 2 54 ? 64.239 153.207 15.698 1.00 41.45 54 PRO B CA 1
ATOM 2615 C C . PRO B 2 54 ? 63.815 151.859 15.102 1.00 46.92 54 PRO B C 1
ATOM 2616 O O . PRO B 2 54 ? 63.500 150.932 15.847 1.00 37.94 54 PRO B O 1
ATOM 2620 N N . ILE B 2 55 ? 63.790 151.759 13.777 1.00 44.91 55 ILE B N 1
ATOM 2621 C CA . ILE B 2 55 ? 63.339 150.545 13.114 1.00 35.30 55 ILE B CA 1
ATOM 2622 C C . ILE B 2 55 ? 64.435 150.060 12.200 1.00 33.98 55 ILE B C 1
ATOM 2623 O O . ILE B 2 55 ? 64.813 150.754 11.261 1.00 33.91 55 ILE B O 1
ATOM 2628 N N . VAL B 2 56 ? 64.944 148.869 12.478 1.00 37.35 56 VAL B N 1
ATOM 2629 C CA . VAL B 2 56 ? 65.932 148.233 11.623 1.00 29.00 56 VAL B CA 1
ATOM 2630 C C . VAL B 2 56 ? 65.192 147.267 10.690 1.00 47.22 56 VAL B C 1
ATOM 2631 O O . VAL B 2 56 ? 64.522 146.342 11.160 1.00 33.31 56 VAL B O 1
ATOM 2635 N N . TYR B 2 57 ? 65.316 147.484 9.381 1.00 39.77 57 TYR B N 1
ATOM 2636 C CA . TYR B 2 57 ? 64.594 146.692 8.388 1.00 28.23 57 TYR B CA 1
ATOM 2637 C C . TYR B 2 57 ? 65.530 145.709 7.689 1.00 29.82 57 TYR B C 1
ATOM 2638 O O . TYR B 2 57 ? 66.513 146.117 7.076 1.00 31.47 57 TYR B O 1
ATOM 2647 N N . ILE B 2 58 ? 65.229 144.417 7.798 1.00 30.28 58 ILE B N 1
ATOM 2648 C CA . ILE B 2 58 ? 66.027 143.363 7.150 1.00 27.89 58 ILE B CA 1
ATOM 2649 C C . ILE B 2 58 ? 65.328 142.829 5.886 1.00 30.48 58 ILE B C 1
ATOM 2650 O O . ILE B 2 58 ? 64.201 142.327 5.925 1.00 25.09 58 ILE B O 1
ATOM 2655 N N . SER B 2 59 ? 66.019 142.918 4.768 1.00 30.06 59 SER B N 1
ATOM 2656 C CA . SER B 2 59 ? 65.391 142.712 3.474 1.00 33.14 59 SER B CA 1
ATOM 2657 C C . SER B 2 59 ? 66.013 141.562 2.715 1.00 27.50 59 SER B C 1
ATOM 2658 O O . SER B 2 59 ? 67.145 141.675 2.215 1.00 26.32 59 SER B O 1
ATOM 2661 N N . PHE B 2 60 ? 65.267 140.464 2.624 1.00 33.18 60 PHE B N 1
ATOM 2662 C CA . PHE B 2 60 ? 65.583 139.398 1.667 1.00 33.64 60 PHE B CA 1
ATOM 2663 C C . PHE B 2 60 ? 64.898 139.628 0.330 1.00 35.92 60 PHE B C 1
ATOM 2664 O O . PHE B 2 60 ? 65.360 139.144 -0.689 1.00 42.96 60 PHE B O 1
ATOM 2672 N N . GLU B 2 61 ? 63.781 140.346 0.327 1.00 29.39 61 GLU B N 1
ATOM 2673 C CA . GLU B 2 61 ? 63.031 140.487 -0.917 1.00 37.49 61 GLU B CA 1
ATOM 2674 C C . GLU B 2 61 ? 62.400 141.868 -1.131 1.00 34.57 61 GLU B C 1
ATOM 2675 O O . GLU B 2 61 ? 61.486 142.007 -1.928 1.00 32.79 61 GLU B O 1
ATOM 2681 N N . THR B 2 62 ? 62.904 142.887 -0.444 1.00 30.81 62 THR B N 1
ATOM 2682 C CA . THR B 2 62 ? 62.354 144.235 -0.579 1.00 36.07 62 THR B CA 1
ATOM 2683 C C . THR B 2 62 ? 63.401 145.158 -1.193 1.00 36.67 62 THR B C 1
ATOM 2684 O O . THR B 2 62 ? 64.423 145.447 -0.560 1.00 36.82 62 THR B O 1
ATOM 2688 N N . VAL B 2 63 ? 63.158 145.640 -2.409 1.00 33.32 63 VAL B N 1
ATOM 2689 C CA . VAL B 2 63 ? 64.138 146.524 -3.035 1.00 30.42 63 VAL B CA 1
ATOM 2690 C C . VAL B 2 63 ? 63.871 148.005 -2.734 1.00 35.49 63 VAL B C 1
ATOM 2691 O O . VAL B 2 63 ? 64.797 148.824 -2.733 1.00 35.60 63 VAL B O 1
ATOM 2695 N N . ASN B 2 64 ? 62.609 148.355 -2.504 1.00 25.33 64 ASN B N 1
ATOM 2696 C CA . ASN B 2 64 ? 62.257 149.739 -2.160 1.00 33.40 64 ASN B CA 1
ATOM 2697 C C . ASN B 2 64 ? 62.347 149.997 -0.657 1.00 37.96 64 ASN B C 1
ATOM 2698 O O . ASN B 2 64 ? 61.516 149.511 0.094 1.00 31.36 64 ASN B O 1
ATOM 2703 N N . LYS B 2 65 ? 63.368 150.736 -0.230 1.00 35.89 65 LYS B N 1
ATOM 2704 C CA . LYS B 2 65 ? 63.559 151.088 1.185 1.00 35.99 65 LYS B CA 1
ATOM 2705 C C . LYS B 2 65 ? 62.300 151.741 1.779 1.00 38.92 65 LYS B C 1
ATOM 2706 O O . LYS B 2 65 ? 61.855 152.779 1.311 1.00 39.72 65 LYS B O 1
ATOM 2712 N N . PRO B 2 66 ? 61.706 151.125 2.815 1.00 39.13 66 PRO B N 1
ATOM 2713 C CA . PRO B 2 66 ? 60.494 151.737 3.388 1.00 33.72 66 PRO B CA 1
ATOM 2714 C C . PRO B 2 66 ? 60.824 153.112 3.993 1.00 40.22 66 PRO B C 1
ATOM 2715 O O . PRO B 2 66 ? 61.961 153.325 4.434 1.00 29.12 66 PRO B O 1
ATOM 2719 N N . SER B 2 67 ? 59.862 154.032 3.984 1.00 37.66 67 SER B N 1
ATOM 2720 C CA . SER B 2 67 ? 60.125 155.400 4.441 1.00 54.30 67 SER B CA 1
ATOM 2721 C C . SER B 2 67 ? 60.320 155.471 5.956 1.00 53.09 67 SER B C 1
ATOM 2722 O O . SER B 2 67 ? 61.027 156.349 6.460 1.00 51.45 67 SER B O 1
ATOM 2725 N N . TYR B 2 68 ? 59.706 154.540 6.679 1.00 49.11 68 TYR B N 1
ATOM 2726 C CA . TYR B 2 68 ? 59.721 154.577 8.148 1.00 43.92 68 TYR B CA 1
ATOM 2727 C C . TYR B 2 68 ? 60.988 154.011 8.757 1.00 41.25 68 TYR B C 1
ATOM 2728 O O . TYR B 2 68 ? 61.160 154.061 9.969 1.00 50.79 68 TYR B O 1
ATOM 2737 N N . CYS B 2 69 ? 61.878 153.459 7.944 1.00 37.62 69 CYS B N 1
ATOM 2738 C CA . CYS B 2 69 ? 62.960 152.687 8.548 1.00 43.41 69 CYS B CA 1
ATOM 2739 C C . CYS B 2 69 ? 64.189 153.527 8.852 1.00 50.63 69 CYS B C 1
ATOM 2740 O O . CYS B 2 69 ? 64.506 154.469 8.136 1.00 39.66 69 CYS B O 1
ATOM 2743 N N . THR B 2 70 ? 64.863 153.186 9.943 1.00 32.04 70 THR B N 1
ATOM 2744 C CA . THR B 2 70 ? 66.005 153.942 10.428 1.00 38.95 70 THR B CA 1
ATOM 2745 C C . THR B 2 70 ? 67.294 153.357 9.873 1.00 44.73 70 THR B C 1
ATOM 2746 O O . THR B 2 70 ? 68.289 154.052 9.685 1.00 42.73 70 THR B O 1
ATOM 2750 N N . GLN B 2 71 ? 67.274 152.053 9.639 1.00 35.96 71 GLN B N 1
ATOM 2751 C CA . GLN B 2 71 ? 68.420 151.356 9.088 1.00 34.41 71 GLN B CA 1
ATOM 2752 C C . GLN B 2 71 ? 67.874 150.290 8.149 1.00 42.01 71 GLN B C 1
ATOM 2753 O O . GLN B 2 71 ? 66.805 149.719 8.389 1.00 35.48 71 GLN B O 1
ATOM 2759 N N . PHE B 2 72 ? 68.604 150.027 7.076 1.00 42.46 72 PHE B N 1
ATOM 2760 C CA . PHE B 2 72 ? 68.151 149.072 6.077 1.00 40.42 72 PHE B CA 1
ATOM 2761 C C . PHE B 2 72 ? 69.280 148.114 5.784 1.00 43.93 72 PHE B C 1
ATOM 2762 O O . PHE B 2 72 ? 70.399 148.537 5.542 1.00 38.27 72 PHE B O 1
ATOM 2770 N N . ILE B 2 73 ? 68.988 146.818 5.823 1.00 36.64 73 ILE B N 1
ATOM 2771 C CA . ILE B 2 73 ? 70.004 145.817 5.578 1.00 33.09 73 ILE B CA 1
ATOM 2772 C C . ILE B 2 73 ? 69.56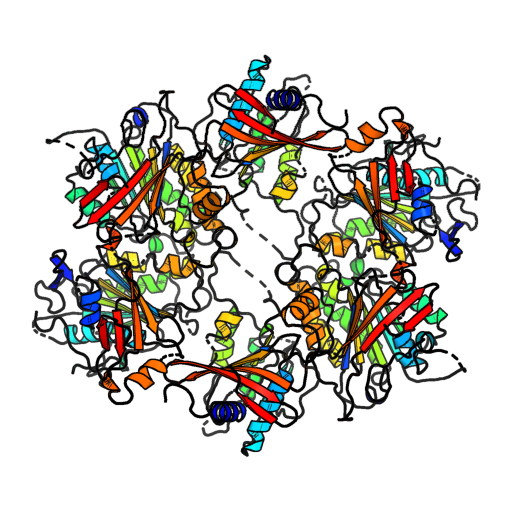9 144.894 4.439 1.00 35.97 73 ILE B C 1
ATOM 2773 O O . ILE B 2 73 ? 68.530 144.241 4.531 1.00 28.40 73 ILE B O 1
ATOM 2778 N N . ASP B 2 74 ? 70.363 144.851 3.371 1.00 36.44 74 ASP B N 1
ATOM 2779 C CA . ASP B 2 74 ? 70.136 143.936 2.253 1.00 33.32 74 ASP B CA 1
ATOM 2780 C C . ASP B 2 74 ? 70.757 142.579 2.574 1.00 40.80 74 ASP B C 1
ATOM 2781 O O . ASP B 2 74 ? 71.974 142.400 2.487 1.00 40.32 74 ASP B O 1
ATOM 2786 N N . ALA B 2 75 ? 69.916 141.622 2.953 1.00 34.84 75 ALA B N 1
ATOM 2787 C CA . ALA B 2 75 ? 70.401 140.326 3.416 1.00 44.04 75 ALA B CA 1
ATOM 2788 C C . ALA B 2 75 ? 70.741 139.363 2.282 1.00 36.32 75 ALA B C 1
ATOM 2789 O O . ALA B 2 75 ? 71.248 138.276 2.529 1.00 44.41 75 ALA B O 1
ATOM 2791 N N . THR B 2 76 ? 70.474 139.759 1.044 1.00 48.18 76 THR B N 1
ATOM 2792 C CA . THR B 2 76 ? 70.536 138.812 -0.069 1.00 44.18 76 THR B CA 1
ATOM 2793 C C . THR B 2 76 ? 71.938 138.407 -0.525 1.00 50.41 76 THR B C 1
ATOM 2794 O O . THR B 2 76 ? 72.094 137.406 -1.211 1.00 60.93 76 THR B O 1
ATOM 2798 N N . GLN B 2 77 ? 72.955 139.174 -0.159 1.00 60.51 77 GLN B N 1
ATOM 2799 C CA . GLN B 2 77 ? 74.291 138.898 -0.675 1.00 73.00 77 GLN B CA 1
ATOM 2800 C C . GLN B 2 77 ? 75.223 138.295 0.379 1.00 70.59 77 GLN B C 1
ATOM 2801 O O . GLN B 2 77 ? 76.162 137.570 0.048 1.00 74.77 77 GLN B O 1
ATOM 2815 N N . ASP B 2 79 ? 76.230 136.243 4.151 1.00 69.07 79 ASP B N 1
ATOM 2816 C CA . ASP B 2 79 ? 75.883 135.004 4.842 1.00 68.75 79 ASP B CA 1
ATOM 2817 C C . ASP B 2 79 ? 75.294 135.214 6.238 1.00 65.30 79 ASP B C 1
ATOM 2818 O O . ASP B 2 79 ? 75.167 136.340 6.717 1.00 57.07 79 ASP B O 1
ATOM 2823 N N . PHE B 2 80 ? 74.950 134.103 6.882 1.00 43.05 80 PHE B N 1
ATOM 2824 C CA . PHE B 2 80 ? 74.218 134.120 8.138 1.00 41.01 80 PHE B CA 1
ATOM 2825 C C . PHE B 2 80 ? 74.942 134.844 9.270 1.00 43.52 80 PHE B C 1
ATOM 2826 O O . PHE B 2 80 ? 74.345 135.690 9.965 1.00 40.92 80 PHE B O 1
ATOM 2834 N N . VAL B 2 81 ? 76.217 134.513 9.473 1.00 47.24 81 VAL B N 1
ATOM 2835 C CA . VAL B 2 81 ? 76.983 135.104 10.581 1.00 53.38 81 VAL B CA 1
ATOM 2836 C C . VAL B 2 81 ? 77.104 136.621 10.457 1.00 50.24 81 VAL B C 1
ATOM 2837 O O . VAL B 2 81 ? 76.883 137.365 11.428 1.00 47.90 81 VAL B O 1
ATOM 2841 N N . HIS B 2 82 ? 77.473 137.068 9.258 1.00 46.59 82 HIS B N 1
ATOM 2842 C CA . HIS B 2 82 ? 77.604 138.496 8.975 1.00 54.04 82 HIS B CA 1
ATOM 2843 C C . HIS B 2 82 ? 76.280 139.207 9.195 1.00 50.52 82 HIS B C 1
ATOM 2844 O O . HIS B 2 82 ? 76.237 140.276 9.798 1.00 52.97 82 HIS B O 1
ATOM 2851 N N . LEU B 2 83 ? 75.197 138.598 8.716 1.00 52.15 83 LEU B N 1
ATOM 2852 C CA . LEU B 2 83 ? 73.870 139.169 8.892 1.00 39.77 83 LEU B CA 1
ATOM 2853 C C . LEU B 2 83 ? 73.563 139.385 10.363 1.00 40.88 83 LEU B C 1
ATOM 2854 O O . LEU B 2 83 ? 73.139 140.474 10.770 1.00 43.18 83 LEU B O 1
ATOM 2859 N N . VAL B 2 84 ? 73.772 138.353 11.180 1.00 43.22 84 VAL B N 1
ATOM 2860 C CA . VAL B 2 84 ? 73.505 138.519 12.611 1.00 40.12 84 VAL B CA 1
ATOM 2861 C C . VAL B 2 84 ? 74.379 139.643 13.199 1.00 37.20 84 VAL B C 1
ATOM 2862 O O . VAL B 2 84 ? 73.901 140.510 13.955 1.00 33.42 84 VAL B O 1
ATOM 2866 N N . LYS B 2 85 ? 75.659 139.624 12.845 1.00 40.50 85 LYS B N 1
ATOM 2867 C CA . LYS B 2 85 ? 76.585 140.667 13.282 1.00 50.23 85 LYS B CA 1
ATOM 2868 C C . LYS B 2 85 ? 75.993 142.041 13.014 1.00 50.61 85 LYS B C 1
ATOM 2869 O O . LYS B 2 85 ? 75.915 142.898 13.902 1.00 47.66 85 LYS B O 1
ATOM 2875 N N . GLN B 2 86 ? 75.572 142.236 11.770 1.00 53.24 86 GLN B N 1
ATOM 2876 C CA . GLN B 2 86 ? 75.094 143.523 11.311 1.00 49.24 86 GLN B CA 1
ATOM 2877 C C . GLN B 2 86 ? 73.848 143.908 12.078 1.00 44.69 86 GLN B C 1
ATOM 2878 O O . GLN B 2 86 ? 73.711 145.038 12.522 1.00 47.64 86 GLN B O 1
ATOM 2884 N N . ILE B 2 87 ? 72.921 142.969 12.226 1.00 41.88 87 ILE B N 1
ATOM 2885 C CA . ILE B 2 87 ? 71.685 143.296 12.918 1.00 44.06 87 ILE B CA 1
ATOM 2886 C C . ILE B 2 87 ? 72.017 143.807 14.312 1.00 49.58 87 ILE B C 1
ATOM 2887 O O . ILE B 2 87 ? 71.573 144.887 14.719 1.00 47.32 87 ILE B O 1
ATOM 2892 N N . ILE B 2 88 ? 72.832 143.038 15.027 1.00 59.44 88 ILE B N 1
ATOM 2893 C CA . ILE B 2 88 ? 73.228 143.400 16.385 1.00 47.77 88 ILE B CA 1
ATOM 2894 C C . ILE B 2 88 ? 73.900 144.782 16.455 1.00 61.44 88 ILE B C 1
ATOM 2895 O O . ILE B 2 88 ? 73.578 145.601 17.329 1.00 52.53 88 ILE B O 1
ATOM 2900 N N . SER B 2 89 ? 74.811 145.048 15.522 1.00 52.58 89 SER B N 1
ATOM 2901 C CA . SER B 2 89 ? 75.522 146.330 15.492 1.00 56.19 89 SER B CA 1
ATOM 2902 C C . SER B 2 89 ? 74.596 147.549 15.429 1.00 56.57 89 SER B C 1
ATOM 2903 O O . SER B 2 89 ? 75.039 148.678 15.629 1.00 58.73 89 SER B O 1
ATOM 2906 N N . TYR B 2 90 ? 73.316 147.326 15.153 1.00 44.23 90 TYR B N 1
ATOM 2907 C CA . TYR B 2 90 ? 72.339 148.415 15.116 1.00 42.87 90 TYR B CA 1
ATOM 2908 C C . TYR B 2 90 ? 71.466 148.431 16.355 1.00 46.81 90 TYR B C 1
ATOM 2909 O O . TYR B 2 90 ? 70.531 149.221 16.455 1.00 57.55 90 TYR B O 1
ATOM 2918 N N . LEU B 2 91 ? 71.785 147.558 17.305 1.00 58.31 91 LEU B N 1
ATOM 2919 C CA . LEU B 2 91 ? 70.992 147.422 18.521 1.00 64.39 91 LEU B CA 1
ATOM 2920 C C . LEU B 2 91 ? 71.823 147.712 19.785 1.00 55.96 91 LEU B C 1
ATOM 2921 O O . LEU B 2 91 ? 73.042 147.504 19.808 1.00 51.71 91 LEU B O 1
ATOM 2926 N N . PRO B 2 92 ? 71.162 148.201 20.839 1.00 55.89 92 PRO B N 1
ATOM 2927 C CA . PRO B 2 92 ? 71.816 148.476 22.127 1.00 63.88 92 PRO B CA 1
ATOM 2928 C C . PRO B 2 92 ? 72.553 147.255 22.676 1.00 64.85 92 PRO B C 1
ATOM 2929 O O . PRO B 2 92 ? 72.199 146.133 22.309 1.00 65.25 92 PRO B O 1
ATOM 2933 N N . GLN B 2 98 ? 69.598 152.112 31.219 1.00 99.95 98 GLN B N 1
ATOM 2934 C CA . GLN B 2 98 ? 69.048 151.408 30.067 1.00 100.00 98 GLN B CA 1
ATOM 2935 C C . GLN B 2 98 ? 69.089 152.301 28.830 1.00 108.71 98 GLN B C 1
ATOM 2936 O O . GLN B 2 98 ? 69.222 153.523 28.948 1.00 103.38 98 GLN B O 1
ATOM 2938 N N . ALA B 2 99 ? 68.979 151.687 27.652 1.00 114.51 99 ALA B N 1
ATOM 2939 C CA . ALA B 2 99 ? 68.829 152.421 26.396 1.00 104.60 99 ALA B CA 1
ATOM 2940 C C . ALA B 2 99 ? 67.393 152.279 25.877 1.00 92.83 99 ALA B C 1
ATOM 2941 O O . ALA B 2 99 ? 66.496 151.869 26.616 1.00 97.87 99 ALA B O 1
ATOM 2943 N N . LYS B 2 100 ? 67.181 152.607 24.608 1.00 70.30 100 LYS B N 1
ATOM 2944 C CA . LYS B 2 100 ? 65.829 152.735 24.068 1.00 73.40 100 LYS B CA 1
ATOM 2945 C C . LYS B 2 100 ? 65.340 151.565 23.205 1.00 75.13 100 LYS B C 1
ATOM 2946 O O . LYS B 2 100 ? 66.125 150.728 22.746 1.00 52.31 100 LYS B O 1
ATOM 2952 N N . LYS B 2 101 ? 64.030 151.574 22.962 1.00 47.11 101 LYS B N 1
ATOM 2953 C CA . LYS B 2 101 ? 63.266 150.467 22.396 1.00 61.15 101 LYS B CA 1
ATOM 2954 C C . LYS B 2 101 ? 63.328 150.411 20.860 1.00 61.45 101 LYS B C 1
ATOM 2955 O O . LYS B 2 101 ? 62.900 151.347 20.185 1.00 59.69 101 LYS B O 1
ATOM 2961 N N . HIS B 2 102 ? 63.849 149.312 20.313 1.00 63.14 102 HIS B N 1
ATOM 2962 C CA . HIS B 2 102 ? 63.978 149.156 18.857 1.00 50.61 102 HIS B CA 1
ATOM 2963 C C . HIS B 2 102 ? 63.052 148.098 18.272 1.00 53.73 102 HIS B C 1
ATOM 2964 O O . HIS B 2 102 ? 62.793 147.063 18.890 1.00 44.52 102 HIS B O 1
ATOM 2979 N N . VAL B 2 104 ? 62.664 145.472 15.157 1.00 34.40 104 VAL B N 1
ATOM 2980 C CA . VAL B 2 104 ? 63.427 144.813 14.114 1.00 33.42 104 VAL B CA 1
ATOM 2981 C C . VAL B 2 104 ? 62.449 144.091 13.199 1.00 34.75 104 VAL B C 1
ATOM 2982 O O . VAL B 2 104 ? 61.753 143.167 13.640 1.00 34.51 104 VAL B O 1
ATOM 2986 N N . ILE B 2 105 ? 62.387 144.527 11.934 1.00 34.78 105 ILE B N 1
ATOM 2987 C CA . ILE B 2 105 ? 61.461 143.953 10.958 1.00 30.91 105 ILE B CA 1
ATOM 2988 C C . ILE B 2 105 ? 62.213 143.130 9.931 1.00 34.35 105 ILE B C 1
ATOM 2989 O O . ILE B 2 105 ? 63.162 143.605 9.324 1.00 31.91 105 ILE B O 1
ATOM 2994 N N . ILE B 2 106 ? 61.781 141.884 9.757 1.00 32.36 106 ILE B N 1
ATOM 2995 C CA . ILE B 2 106 ? 62.327 140.996 8.740 1.00 27.73 106 ILE B CA 1
ATOM 2996 C C . ILE B 2 106 ? 61.238 140.771 7.699 1.00 29.39 106 ILE B C 1
ATOM 2997 O O . ILE B 2 106 ? 60.131 140.317 8.048 1.00 23.50 106 ILE B O 1
ATOM 3002 N N . ASP B 2 107 ? 61.527 141.084 6.431 1.00 24.54 107 ASP B N 1
ATOM 3003 C CA . ASP B 2 107 ? 60.479 140.960 5.416 1.00 31.93 107 ASP B CA 1
ATOM 3004 C C . ASP B 2 107 ? 60.048 139.522 5.154 1.00 22.73 107 ASP B C 1
ATOM 3005 O O . ASP B 2 107 ? 58.878 139.282 4.882 1.00 32.02 107 ASP B O 1
ATOM 3010 N N . SER B 2 108 ? 60.957 138.556 5.256 1.00 29.55 108 SER B N 1
ATOM 3011 C CA . SER B 2 108 ? 60.557 137.157 5.061 1.00 31.57 108 SER B CA 1
ATOM 3012 C C . SER B 2 108 ? 61.461 136.154 5.771 1.00 34.35 108 SER B C 1
ATOM 3013 O O . SER B 2 108 ? 62.666 136.101 5.497 1.00 33.95 108 SER B O 1
ATOM 3016 N N . LEU B 2 109 ? 60.878 135.339 6.650 1.00 34.15 109 LEU B N 1
ATOM 3017 C CA . LEU B 2 109 ? 61.637 134.301 7.364 1.00 30.94 109 LEU B CA 1
ATOM 3018 C C . LEU B 2 109 ? 61.847 133.045 6.520 1.00 34.23 109 LEU B C 1
ATOM 3019 O O . LEU B 2 109 ? 62.555 132.109 6.928 1.00 27.49 109 LEU B O 1
ATOM 3024 N N . ASN B 2 110 ? 61.228 133.017 5.345 1.00 24.46 110 ASN B N 1
ATOM 3025 C CA . ASN B 2 110 ? 61.337 131.850 4.463 1.00 27.61 110 ASN B CA 1
ATOM 3026 C C . ASN B 2 110 ? 62.759 131.634 3.980 1.00 27.27 110 ASN B C 1
ATOM 3027 O O . ASN B 2 110 ? 63.111 130.539 3.544 1.00 25.73 110 ASN B O 1
ATOM 3032 N N . TYR B 2 111 ? 63.584 132.664 4.081 1.00 29.06 111 TYR B N 1
ATOM 3033 C CA . TYR B 2 111 ? 64.926 132.624 3.500 1.00 29.26 111 TYR B CA 1
ATOM 3034 C C . TYR B 2 111 ? 65.974 132.093 4.483 1.00 38.20 111 TYR B C 1
ATOM 3035 O O . TYR B 2 111 ? 67.138 131.915 4.120 1.00 35.09 111 TYR B O 1
ATOM 3044 N N . ILE B 2 112 ? 65.566 131.832 5.722 1.00 27.02 112 ILE B N 1
ATOM 3045 C CA . ILE B 2 112 ? 66.501 131.351 6.736 1.00 30.61 112 ILE B CA 1
ATOM 3046 C C . ILE B 2 112 ? 66.248 129.872 6.958 1.00 30.08 112 ILE B C 1
ATOM 3047 O O . ILE B 2 112 ? 65.117 129.461 7.236 1.00 35.58 112 ILE B O 1
ATOM 3052 N N . SER B 2 113 ? 67.303 129.078 6.832 1.00 32.10 113 SER B N 1
ATOM 3053 C CA . SER B 2 113 ? 67.202 127.622 6.903 1.00 30.34 113 SER B CA 1
ATOM 3054 C C . SER B 2 113 ? 66.606 127.174 8.251 1.00 26.56 113 SER B C 1
ATOM 3055 O O . SER B 2 113 ? 66.902 127.748 9.289 1.00 27.01 113 SER B O 1
ATOM 3058 N N . THR B 2 114 ? 65.735 126.177 8.229 1.00 28.19 114 THR B N 1
ATOM 3059 C CA . THR B 2 114 ? 65.016 125.796 9.439 1.00 27.16 114 THR B CA 1
ATOM 3060 C C . THR B 2 114 ? 65.948 125.549 10.614 1.00 29.83 114 THR B C 1
ATOM 3061 O O . THR B 2 114 ? 65.689 126.003 11.738 1.00 29.91 114 THR B O 1
ATOM 3065 N N . GLU B 2 115 ? 67.046 124.839 10.363 1.00 25.14 115 GLU B N 1
ATOM 3066 C CA . GLU B 2 115 ? 67.936 124.463 11.463 1.00 34.99 115 GLU B CA 1
ATOM 3067 C C . GLU B 2 115 ? 68.735 125.651 12.022 1.00 43.31 115 GLU B C 1
ATOM 3068 O O . GLU B 2 115 ? 69.486 125.490 12.983 1.00 41.26 115 GLU B O 1
ATOM 3074 N N . TYR B 2 116 ? 68.563 126.839 11.434 1.00 37.31 116 TYR B N 1
ATOM 3075 C CA . TYR B 2 116 ? 69.208 128.051 11.958 1.00 35.03 116 TYR B CA 1
ATOM 3076 C C . TYR B 2 116 ? 68.219 128.945 12.691 1.00 39.46 116 TYR B C 1
ATOM 3077 O O . TYR B 2 116 ? 68.622 129.868 13.421 1.00 37.54 116 TYR B O 1
ATOM 3086 N N . ILE B 2 117 ? 66.923 128.660 12.536 1.00 34.33 117 ILE B N 1
ATOM 3087 C CA . ILE B 2 117 ? 65.917 129.535 13.158 1.00 28.20 117 ILE B CA 1
ATOM 3088 C C . ILE B 2 117 ? 66.191 129.867 14.634 1.00 42.50 117 ILE B C 1
ATOM 3089 O O . ILE B 2 117 ? 66.274 131.050 15.006 1.00 28.58 117 ILE B O 1
ATOM 3094 N N . THR B 2 118 ? 66.335 128.841 15.479 1.00 36.12 118 THR B N 1
ATOM 3095 C CA . THR B 2 118 ? 66.445 129.089 16.924 1.00 36.25 118 THR B CA 1
ATOM 3096 C C . THR B 2 118 ? 67.735 129.838 17.251 1.00 36.02 118 THR B C 1
ATOM 3097 O O . THR B 2 118 ? 67.784 130.663 18.179 1.00 36.10 118 THR B O 1
ATOM 3101 N N . ARG B 2 119 ? 68.777 129.582 16.468 1.00 32.67 119 ARG B N 1
ATOM 3102 C CA . ARG B 2 119 ? 70.011 130.312 16.682 1.00 40.55 119 ARG B CA 1
ATOM 3103 C C . ARG B 2 119 ? 69.743 131.787 16.359 1.00 44.70 119 ARG B C 1
ATOM 3104 O O . ARG B 2 119 ? 70.061 132.678 17.154 1.00 36.93 119 ARG B O 1
ATOM 3112 N N . PHE B 2 120 ? 69.084 132.036 15.230 1.00 42.45 120 PHE B N 1
ATOM 3113 C CA . PHE B 2 120 ? 68.811 133.415 14.797 1.00 34.77 120 PHE B CA 1
ATOM 3114 C C . PHE B 2 120 ? 68.055 134.165 15.880 1.00 42.97 120 PHE B C 1
ATOM 3115 O O . PHE B 2 120 ? 68.400 135.292 16.227 1.00 37.35 120 PHE B O 1
ATOM 3123 N N . LEU B 2 121 ? 67.020 133.537 16.425 1.00 36.57 121 LEU B N 1
ATOM 3124 C CA . LEU B 2 121 ? 66.176 134.229 17.387 1.00 33.69 121 LEU B CA 1
ATOM 3125 C C . LEU B 2 121 ? 66.926 134.466 18.692 1.00 40.29 121 LEU B C 1
ATOM 3126 O O . LEU B 2 121 ? 66.608 135.386 19.442 1.00 42.27 121 LEU B O 1
ATOM 3131 N N . SER B 2 122 ? 67.937 133.646 18.955 1.00 41.89 122 SER B N 1
ATOM 3132 C CA . SER B 2 122 ? 68.574 133.679 20.269 1.00 47.39 122 SER B CA 1
ATOM 3133 C C . SER B 2 122 ? 69.737 134.673 20.317 1.00 43.75 122 SER B C 1
ATOM 3134 O O . SER B 2 122 ? 69.988 135.307 21.353 1.00 45.12 122 SER B O 1
ATOM 3137 N N . GLU B 2 123 ? 70.418 134.841 19.187 1.00 37.95 123 GLU B N 1
ATOM 3138 C CA . GLU B 2 123 ? 71.500 135.818 19.088 1.00 46.12 123 GLU B CA 1
ATOM 3139 C C . GLU B 2 123 ? 70.957 137.246 19.030 1.00 49.98 123 GLU B C 1
ATOM 3140 O O . GLU B 2 123 ? 71.562 138.167 19.570 1.00 55.34 123 GLU B O 1
ATOM 3146 N N . ILE B 2 124 ? 69.803 137.417 18.391 1.00 46.19 124 ILE B N 1
ATOM 3147 C CA . ILE B 2 124 ? 69.192 138.731 18.217 1.00 47.36 124 ILE B CA 1
ATOM 3148 C C . ILE B 2 124 ? 68.435 139.193 19.462 1.00 46.84 124 ILE B C 1
ATOM 3149 O O . ILE B 2 124 ? 68.286 140.390 19.703 1.00 48.66 124 ILE B O 1
ATOM 3154 N N . ALA B 2 125 ? 67.947 138.244 20.248 1.00 54.66 125 ALA B N 1
ATOM 3155 C CA . ALA B 2 125 ? 67.082 138.563 21.386 1.00 56.88 125 ALA B CA 1
ATOM 3156 C C . ALA B 2 125 ? 67.709 139.531 22.394 1.00 54.28 125 ALA B C 1
ATOM 3157 O O . ALA B 2 125 ? 68.925 139.530 22.621 1.00 55.27 125 ALA B O 1
ATOM 3159 N N . SER B 2 126 ? 66.854 140.341 23.006 1.00 49.64 126 SER B N 1
ATOM 3160 C CA . SER B 2 126 ? 67.316 141.439 23.837 1.00 51.19 126 SER B CA 1
ATOM 3161 C C . SER B 2 126 ? 66.138 142.114 24.520 1.00 53.81 126 SER B C 1
ATOM 3162 O O . SER B 2 126 ? 65.015 142.055 24.032 1.00 44.07 126 SER B O 1
ATOM 3165 N N . PRO B 2 127 ? 66.385 142.748 25.672 1.00 56.22 127 PRO B N 1
ATOM 3166 C CA . PRO B 2 127 ? 65.277 143.386 26.391 1.00 48.17 127 PRO B CA 1
ATOM 3167 C C . PRO B 2 127 ? 64.844 144.674 25.695 1.00 46.41 127 PRO B C 1
ATOM 3168 O O . PRO B 2 127 ? 63.787 145.215 26.009 1.00 45.84 127 PRO B O 1
ATOM 3172 N N . HIS B 2 128 ? 65.648 145.141 24.745 1.00 49.75 128 HIS B N 1
ATOM 3173 C CA . HIS B 2 128 ? 65.337 146.370 24.011 1.00 65.52 128 HIS B CA 1
ATOM 3174 C C . HIS B 2 128 ? 64.881 146.128 22.564 1.00 62.60 128 HIS B C 1
ATOM 3175 O O . HIS B 2 128 ? 64.646 147.074 21.810 1.00 63.94 128 HIS B O 1
ATOM 3182 N N . CYS B 2 129 ? 64.742 144.860 22.190 1.00 56.80 129 CYS B N 1
ATOM 3183 C CA . CYS B 2 129 ? 64.387 144.506 20.828 1.00 52.84 129 CYS B CA 1
ATOM 3184 C C . CYS B 2 129 ? 63.016 143.853 20.760 1.00 42.22 129 CYS B C 1
ATOM 3185 O O . CYS B 2 129 ? 62.744 142.892 21.480 1.00 47.53 129 CYS B O 1
ATOM 3188 N N . THR B 2 130 ? 62.144 144.381 19.908 1.00 33.90 130 THR B N 1
ATOM 3189 C CA . THR B 2 130 ? 60.968 143.620 19.493 1.00 30.29 130 THR B CA 1
ATOM 3190 C C . THR B 2 130 ? 61.128 143.232 18.021 1.00 38.93 130 THR B C 1
ATOM 3191 O O . THR B 2 130 ? 61.360 144.082 17.150 1.00 32.22 130 THR B O 1
ATOM 3203 N N . VAL B 2 132 ? 59.583 141.928 14.566 1.00 29.65 132 VAL B N 1
ATOM 3204 C CA . VAL B 2 132 ? 58.383 141.659 13.779 1.00 29.44 132 VAL B CA 1
ATOM 3205 C C . VAL B 2 132 ? 58.809 140.987 12.470 1.00 33.27 132 VAL B C 1
ATOM 3206 O O . VAL B 2 132 ? 59.598 141.535 11.708 1.00 30.12 132 VAL B O 1
ATOM 3210 N N . ALA B 2 133 ? 58.309 139.782 12.229 1.00 33.07 133 ALA B N 1
ATOM 3211 C CA . ALA B 2 133 ? 58.805 138.977 11.111 1.00 32.84 133 ALA B CA 1
ATOM 3212 C C . ALA B 2 133 ? 57.667 138.352 10.326 1.00 31.63 133 ALA B C 1
ATOM 3213 O O . ALA B 2 133 ? 56.683 137.879 10.917 1.00 35.72 133 ALA B O 1
ATOM 3215 N N . THR B 2 134 ? 57.810 138.308 9.002 1.00 31.85 134 THR B N 1
ATOM 3216 C CA . THR B 2 134 ? 56.776 137.703 8.151 1.00 25.87 134 THR B CA 1
ATOM 3217 C C . THR B 2 134 ? 57.177 136.320 7.637 1.00 26.15 134 THR B C 1
ATOM 3218 O O . THR B 2 134 ? 58.309 136.113 7.216 1.00 27.22 134 THR B O 1
ATOM 3222 N N . TYR B 2 135 ? 56.238 135.373 7.682 1.00 27.32 135 TYR B N 1
ATOM 3223 C CA . TYR B 2 135 ? 56.404 134.078 7.039 1.00 21.56 135 TYR B CA 1
ATOM 3224 C C . TYR B 2 135 ? 55.319 133.878 5.974 1.00 23.51 135 TYR B C 1
ATOM 3225 O O . TYR B 2 135 ? 54.143 134.015 6.266 1.00 23.97 135 TYR B O 1
ATOM 3234 N N . HIS B 2 136 ? 55.700 133.574 4.734 1.00 20.19 136 HIS B N 1
ATOM 3235 C CA . HIS B 2 136 ? 54.711 133.335 3.687 1.00 22.67 136 HIS B CA 1
ATOM 3236 C C . HIS B 2 136 ? 54.249 131.888 3.766 1.00 28.29 136 HIS B C 1
ATOM 3237 O O . HIS B 2 136 ? 55.044 130.974 3.533 1.00 23.86 136 HIS B O 1
ATOM 3244 N N . LYS B 2 137 ? 52.972 131.675 4.082 1.00 30.48 137 LYS B N 1
ATOM 3245 C CA . LYS B 2 137 ? 52.440 130.316 4.283 1.00 30.35 137 LYS B CA 1
ATOM 3246 C C . LYS B 2 137 ? 52.482 129.473 3.014 1.00 32.33 137 LYS B C 1
ATOM 3247 O O . LYS B 2 137 ? 52.398 128.259 3.081 1.00 34.02 137 LYS B O 1
ATOM 3253 N N . ASP B 2 138 ? 52.615 130.108 1.852 1.00 30.62 138 ASP B N 1
ATOM 3254 C CA . ASP B 2 138 ? 52.515 129.353 0.599 1.00 33.10 138 ASP B CA 1
ATOM 3255 C C . ASP B 2 138 ? 53.840 129.246 -0.183 1.00 39.45 138 ASP B C 1
ATOM 3256 O O . ASP B 2 138 ? 53.848 128.854 -1.341 1.00 33.44 138 ASP B O 1
ATOM 3261 N N . ILE B 2 139 ? 54.948 129.611 0.458 1.00 36.79 139 ILE B N 1
ATOM 3262 C CA . ILE B 2 139 ? 56.289 129.379 -0.078 1.00 31.61 139 ILE B CA 1
ATOM 3263 C C . ILE B 2 139 ? 56.837 128.133 0.605 1.00 33.27 139 ILE B C 1
ATOM 3264 O O . ILE B 2 139 ? 56.954 128.098 1.833 1.00 30.93 139 ILE B O 1
ATOM 3269 N N . LYS B 2 140 ? 57.160 127.098 -0.162 1.00 30.37 140 LYS B N 1
ATOM 3270 C CA . LYS B 2 140 ? 57.609 125.838 0.448 1.00 28.69 140 LYS B CA 1
ATOM 3271 C C . LYS B 2 140 ? 59.075 125.905 0.875 1.00 33.32 140 LYS B C 1
ATOM 3272 O O . LYS B 2 140 ? 59.905 126.526 0.186 1.00 31.01 140 LYS B O 1
ATOM 3278 N N . ASP B 2 141 ? 59.400 125.257 1.994 1.00 43.84 141 ASP B N 1
ATOM 3279 C CA . ASP B 2 141 ? 60.774 125.231 2.495 1.00 42.55 141 ASP B CA 1
ATOM 3280 C C . ASP B 2 141 ? 61.727 124.638 1.457 1.00 44.15 141 ASP B C 1
ATOM 3281 O O . ASP B 2 141 ? 61.328 123.806 0.640 1.00 46.03 141 ASP B O 1
ATOM 3286 N N . GLU B 2 142 ? 62.983 125.063 1.497 1.00 102.89 142 GLU B N 1
ATOM 3287 C CA . GLU B 2 142 ? 63.953 124.674 0.486 1.00 119.91 142 GLU B CA 1
ATOM 3288 C C . GLU B 2 142 ? 64.614 123.332 0.796 1.00 141.99 142 GLU B C 1
ATOM 3289 O O . GLU B 2 142 ? 65.390 123.211 1.743 1.00 146.48 142 GLU B O 1
ATOM 3295 N N . ASP B 2 149 ? 66.690 113.803 6.255 1.00 89.88 149 ASP B N 1
ATOM 3296 C CA . ASP B 2 149 ? 66.459 112.396 5.935 1.00 99.88 149 ASP B CA 1
ATOM 3297 C C . ASP B 2 149 ? 65.199 111.873 6.615 1.00 99.14 149 ASP B C 1
ATOM 3298 O O . ASP B 2 149 ? 64.414 112.649 7.165 1.00 83.30 149 ASP B O 1
ATOM 3300 N N . TRP B 2 150 ? 65.021 110.556 6.586 1.00 96.63 150 TRP B N 1
ATOM 3301 C CA . TRP B 2 150 ? 63.769 109.947 7.023 1.00 87.14 150 TRP B CA 1
ATOM 3302 C C . TRP B 2 150 ? 63.651 109.747 8.539 1.00 85.14 150 TRP B C 1
ATOM 3303 O O . TRP B 2 150 ? 62.545 109.585 9.065 1.00 79.07 150 TRP B O 1
ATOM 3314 N N . ASN B 2 151 ? 64.785 109.756 9.235 1.00 65.41 151 ASN B N 1
ATOM 3315 C CA . ASN B 2 151 ? 64.770 109.749 10.698 1.00 70.29 151 ASN B CA 1
ATOM 3316 C C . ASN B 2 151 ? 65.219 111.098 11.257 1.00 68.39 151 ASN B C 1
ATOM 3317 O O . ASN B 2 151 ? 65.839 111.161 12.314 1.00 52.63 151 ASN B O 1
ATOM 3322 N N . ASN B 2 152 ? 64.913 112.161 10.513 1.00 45.35 152 ASN B N 1
ATOM 3323 C CA . ASN B 2 152 ? 65.074 113.531 10.976 1.00 37.41 152 ASN B CA 1
ATOM 3324 C C . ASN B 2 152 ? 63.721 114.065 11.457 1.00 32.99 152 ASN B C 1
ATOM 3325 O O . ASN B 2 152 ? 62.794 114.314 10.662 1.00 36.26 152 ASN B O 1
ATOM 3330 N N . ASN B 2 153 ? 63.607 114.254 12.759 1.00 36.89 153 ASN B N 1
ATOM 3331 C CA . ASN B 2 153 ? 62.325 114.593 13.340 1.00 34.04 153 ASN B CA 1
ATOM 3332 C C . ASN B 2 153 ? 62.216 116.052 13.766 1.00 28.48 153 ASN B C 1
ATOM 3333 O O . ASN B 2 153 ? 61.341 116.406 14.556 1.00 28.84 153 ASN B O 1
ATOM 3338 N N . TYR B 2 154 ? 63.103 116.897 13.256 1.00 31.28 154 TYR B N 1
ATOM 3339 C CA . TYR B 2 154 ? 63.052 118.317 13.595 1.00 30.84 154 TYR B CA 1
ATOM 3340 C C . TYR B 2 154 ? 61.756 118.895 13.038 1.00 27.37 154 TYR B C 1
ATOM 3341 O O . TYR B 2 154 ? 61.348 118.555 11.927 1.00 36.30 154 TYR B O 1
ATOM 3350 N N . PRO B 2 155 ? 61.090 119.752 13.810 1.00 29.61 155 PRO B N 1
ATOM 3351 C CA . PRO B 2 155 ? 59.844 120.364 13.314 1.00 23.51 155 PRO B CA 1
ATOM 3352 C C . PRO B 2 155 ? 60.065 121.161 12.030 1.00 31.22 155 PRO B C 1
ATOM 3353 O O . PRO B 2 155 ? 61.154 121.701 11.799 1.00 27.96 155 PRO B O 1
ATOM 3357 N N . ASP B 2 156 ? 59.035 121.217 11.194 1.00 24.00 156 ASP B N 1
ATOM 3358 C CA . ASP B 2 156 ? 59.041 122.053 10.017 1.00 34.92 156 ASP B CA 1
ATOM 3359 C C . ASP B 2 156 ? 59.079 123.515 10.456 1.00 35.53 156 ASP B C 1
ATOM 3360 O O . ASP B 2 156 ? 58.844 123.841 11.628 1.00 27.73 156 ASP B O 1
ATOM 3365 N N . LYS B 2 157 ? 59.415 124.398 9.526 1.00 29.72 157 LYS B N 1
ATOM 3366 C CA . LYS B 2 157 ? 59.703 125.785 9.880 1.00 33.74 157 LYS B CA 1
ATOM 3367 C C . LYS B 2 157 ? 58.499 126.520 10.470 1.00 30.92 157 LYS B C 1
ATOM 3368 O O . LYS B 2 157 ? 58.628 127.290 11.426 1.00 32.77 157 LYS B O 1
ATOM 3374 N N . LEU B 2 158 ? 57.324 126.300 9.906 1.00 29.58 158 LEU B N 1
ATOM 3375 C CA . LEU B 2 158 ? 56.145 127.000 10.391 1.00 34.48 158 LEU B CA 1
ATOM 3376 C C . LEU B 2 158 ? 55.823 126.539 11.813 1.00 33.03 158 LEU B C 1
ATOM 3377 O O . LEU B 2 158 ? 55.575 127.356 12.710 1.00 30.96 158 LEU B O 1
ATOM 3382 N N . THR B 2 159 ? 55.846 125.221 12.028 1.00 32.40 159 THR B N 1
ATOM 3383 C CA . THR B 2 159 ? 55.576 124.677 13.351 1.00 35.50 159 THR B CA 1
ATOM 3384 C C . THR B 2 159 ? 56.514 125.279 14.412 1.00 28.22 159 THR B C 1
ATOM 3385 O O . THR B 2 159 ? 56.084 125.692 15.493 1.00 34.85 159 THR B O 1
ATOM 3389 N N . LEU B 2 160 ? 57.800 125.350 14.082 1.00 25.30 160 LEU B N 1
ATOM 3390 C CA . LEU B 2 160 ? 58.821 125.861 14.987 1.00 27.30 160 LEU B CA 1
ATOM 3391 C C . LEU B 2 160 ? 58.635 127.361 15.242 1.00 34.44 160 LEU B C 1
ATOM 3392 O O . LEU B 2 160 ? 58.613 127.818 16.394 1.00 29.20 160 LEU B O 1
ATOM 3397 N N . LEU B 2 161 ? 58.477 128.124 14.164 1.00 25.30 161 LEU B N 1
ATOM 3398 C CA . LEU B 2 161 ? 58.241 129.562 14.276 1.00 29.08 161 LEU B CA 1
ATOM 3399 C C . LEU B 2 161 ? 57.061 129.861 15.185 1.00 24.86 161 LEU B C 1
ATOM 3400 O O . LEU B 2 161 ? 57.146 130.714 16.060 1.00 28.54 161 LEU B O 1
ATOM 3405 N N . GLN B 2 162 ? 55.957 129.158 14.977 1.00 25.60 162 GLN B N 1
ATOM 3406 C CA . GLN B 2 162 ? 54.770 129.402 15.784 1.00 29.71 162 GLN B CA 1
ATOM 3407 C C . GLN B 2 162 ? 55.028 129.046 17.248 1.00 35.98 162 GLN B C 1
ATOM 3408 O O . GLN B 2 162 ? 54.477 129.671 18.151 1.00 38.04 162 GLN B O 1
ATOM 3414 N N . PHE B 2 163 ? 55.883 128.052 17.472 1.00 33.56 163 PHE B N 1
ATOM 3415 C CA . PHE B 2 163 ? 56.223 127.634 18.826 1.00 27.78 163 PHE B CA 1
ATOM 3416 C C . PHE B 2 163 ? 57.072 128.703 19.532 1.00 29.89 163 PHE B C 1
ATOM 3417 O O . PHE B 2 163 ? 56.870 128.994 20.705 1.00 30.74 163 PHE B O 1
ATOM 3433 N N . ALA B 2 165 ? 57.208 131.925 18.791 1.00 33.28 165 ALA B N 1
ATOM 3434 C CA . ALA B 2 165 ? 56.654 133.277 18.739 1.00 30.05 165 ALA B CA 1
ATOM 3435 C C . ALA B 2 165 ? 55.931 133.593 20.028 1.00 29.79 165 ALA B C 1
ATOM 3436 O O . ALA B 2 165 ? 55.312 132.717 20.620 1.00 31.10 165 ALA B O 1
ATOM 3438 N N . THR B 2 166 ? 56.010 134.857 20.448 1.00 31.70 166 THR B N 1
ATOM 3439 C CA . THR B 2 166 ? 55.247 135.325 21.603 1.00 38.79 166 THR B CA 1
ATOM 3440 C C . THR B 2 166 ? 53.907 135.883 21.141 1.00 42.28 166 THR B C 1
ATOM 3441 O O . THR B 2 166 ? 52.942 135.896 21.889 1.00 32.63 166 THR B O 1
ATOM 3445 N N . THR B 2 167 ? 53.851 136.335 19.892 1.00 30.10 167 THR B N 1
ATOM 3446 C CA . THR B 2 167 ? 52.585 136.760 19.325 1.00 25.84 167 THR B CA 1
ATOM 3447 C C . THR B 2 167 ? 52.495 136.275 17.873 1.00 29.03 167 THR B C 1
ATOM 3448 O O . THR B 2 167 ? 53.478 136.325 17.149 1.00 27.19 167 THR B O 1
ATOM 3452 N N . ILE B 2 168 ? 51.328 135.792 17.456 1.00 30.93 168 ILE B N 1
ATOM 3453 C CA . ILE B 2 168 ? 51.135 135.399 16.060 1.00 26.32 168 ILE B CA 1
ATOM 3454 C C . ILE B 2 168 ? 49.993 136.203 15.481 1.00 41.16 168 ILE B C 1
ATOM 3455 O O . ILE B 2 168 ? 48.930 136.293 16.087 1.00 39.87 168 ILE B O 1
ATOM 3460 N N . VAL B 2 169 ? 50.217 136.772 14.301 1.00 28.10 169 VAL B N 1
ATOM 3461 C CA . VAL B 2 169 ? 49.185 137.453 13.543 1.00 27.66 169 VAL B CA 1
ATOM 3462 C C . VAL B 2 169 ? 49.101 136.842 12.158 1.00 32.90 169 VAL B C 1
ATOM 3463 O O . VAL B 2 169 ? 50.020 136.973 11.361 1.00 34.20 169 VAL B O 1
ATOM 3467 N N . ASP B 2 170 ? 47.983 136.180 11.893 1.00 20.56 170 ASP B N 1
ATOM 3468 C CA . ASP B 2 170 ? 47.798 135.371 10.720 1.00 31.48 170 ASP B CA 1
ATOM 3469 C C . ASP B 2 170 ? 46.827 136.161 9.847 1.00 39.42 170 ASP B C 1
ATOM 3470 O O . ASP B 2 170 ? 45.703 136.444 10.246 1.00 39.03 170 ASP B O 1
ATOM 3475 N N . ILE B 2 171 ? 47.290 136.553 8.669 1.00 35.09 171 ILE B N 1
ATOM 3476 C CA . ILE B 2 171 ? 46.557 137.463 7.797 1.00 34.79 171 ILE B CA 1
ATOM 3477 C C . ILE B 2 171 ? 45.835 136.679 6.720 1.00 35.95 171 ILE B C 1
ATOM 3478 O O . ILE B 2 171 ? 46.423 135.785 6.113 1.00 36.52 171 ILE B O 1
ATOM 3483 N N . ASP B 2 172 ? 44.563 137.011 6.490 1.00 34.94 172 ASP B N 1
ATOM 3484 C CA . ASP B 2 172 ? 43.772 136.440 5.389 1.00 34.38 172 ASP B CA 1
ATOM 3485 C C . ASP B 2 172 ? 43.047 137.501 4.541 1.00 36.33 172 ASP B C 1
ATOM 3486 O O . ASP B 2 172 ? 42.688 138.583 5.018 1.00 31.81 172 ASP B O 1
ATOM 3491 N N . VAL B 2 173 ? 42.828 137.180 3.275 1.00 34.26 173 VAL B N 1
ATOM 3492 C CA . VAL B 2 173 ? 42.096 138.066 2.395 1.00 32.34 173 VAL B CA 1
ATOM 3493 C C . VAL B 2 173 ? 40.635 138.130 2.836 1.00 40.78 173 VAL B C 1
ATOM 3494 O O . VAL B 2 173 ? 40.091 137.148 3.353 1.00 33.93 173 VAL B O 1
ATOM 3498 N N . VAL B 2 174 ? 40.010 139.285 2.648 1.00 32.01 174 VAL B N 1
ATOM 3499 C CA . VAL B 2 174 ? 38.554 139.375 2.774 1.00 39.52 174 VAL B CA 1
ATOM 3500 C C . VAL B 2 174 ? 37.931 139.584 1.398 1.00 43.15 174 VAL B C 1
ATOM 3501 O O . VAL B 2 174 ? 38.197 140.592 0.737 1.00 42.50 174 VAL B O 1
ATOM 3505 N N . LEU B 2 175 ? 37.091 138.633 0.992 1.00 39.27 175 LEU B N 1
ATOM 3506 C CA . LEU B 2 175 ? 36.504 138.609 -0.351 1.00 52.19 175 LEU B CA 1
ATOM 3507 C C . LEU B 2 175 ? 35.214 139.437 -0.472 1.00 60.33 175 LEU B C 1
ATOM 3508 O O . LEU B 2 175 ? 34.284 139.280 0.325 1.00 60.81 175 LEU B O 1
ATOM 3513 N N . THR B 2 176 ? 35.168 140.292 -1.492 1.00 72.48 176 THR B N 1
ATOM 3514 C CA . THR B 2 176 ? 34.037 141.186 -1.738 1.00 73.50 176 THR B CA 1
ATOM 3515 C C . THR B 2 176 ? 33.185 140.778 -2.946 1.00 76.41 176 THR B C 1
ATOM 3516 O O . THR B 2 176 ? 31.997 141.088 -3.006 1.00 81.10 176 THR B O 1
ATOM 3520 N N . GLY B 2 177 ? 33.794 140.089 -3.908 1.00 65.99 177 GLY B N 1
ATOM 3521 C CA . GLY B 2 177 ? 33.133 139.778 -5.166 1.00 45.30 177 GLY B CA 1
ATOM 3522 C C . GLY B 2 177 ? 32.167 138.608 -5.117 1.00 63.82 177 GLY B C 1
ATOM 3523 O O . GLY B 2 177 ? 31.480 138.387 -4.113 1.00 65.39 177 GLY B O 1
ATOM 3524 N N . THR B 2 178 ? 32.129 137.848 -6.207 1.00 81.18 178 THR B N 1
ATOM 3525 C CA . THR B 2 178 ? 31.152 136.778 -6.376 1.00 77.73 178 THR B CA 1
ATOM 3526 C C . THR B 2 178 ? 31.771 135.388 -6.236 1.00 70.15 178 THR B C 1
ATOM 3527 O O . THR B 2 178 ? 31.063 134.378 -6.262 1.00 83.26 178 THR B O 1
ATOM 3531 N N . LEU B 2 179 ? 33.092 135.341 -6.091 1.00 60.38 179 LEU B N 1
ATOM 3532 C CA . LEU B 2 179 ? 33.794 134.083 -5.875 1.00 56.42 179 LEU B CA 1
ATOM 3533 C C . LEU B 2 179 ? 33.858 133.800 -4.381 1.00 48.04 179 LEU B C 1
ATOM 3534 O O . LEU B 2 179 ? 34.171 134.692 -3.592 1.00 61.52 179 LEU B O 1
ATOM 3539 N N . ASP B 2 180 ? 33.559 132.568 -3.988 1.00 73.82 180 ASP B N 1
ATOM 3540 C CA . ASP B 2 180 ? 33.719 132.171 -2.593 1.00 71.55 180 ASP B CA 1
ATOM 3541 C C . ASP B 2 180 ? 35.149 131.695 -2.337 1.00 64.35 180 ASP B C 1
ATOM 3542 O O . ASP B 2 180 ? 35.984 131.681 -3.247 1.00 62.85 180 ASP B O 1
ATOM 3547 N N . THR B 2 181 ? 35.423 131.300 -1.096 1.00 57.05 181 THR B N 1
ATOM 3548 C CA . THR B 2 181 ? 36.782 130.966 -0.680 1.00 61.18 181 THR B CA 1
ATOM 3549 C C . THR B 2 181 ? 37.389 129.792 -1.444 1.00 58.71 181 THR B C 1
ATOM 3550 O O . THR B 2 181 ? 38.554 129.846 -1.847 1.00 58.65 181 THR B O 1
ATOM 3554 N N . GLU B 2 182 ? 36.606 128.738 -1.648 1.00 56.28 182 GLU B N 1
ATOM 3555 C CA . GLU B 2 182 ? 37.126 127.549 -2.313 1.00 54.27 182 GLU B CA 1
ATOM 3556 C C . GLU B 2 182 ? 37.332 127.764 -3.820 1.00 56.74 182 GLU B C 1
ATOM 3557 O O . GLU B 2 182 ? 38.284 127.233 -4.404 1.00 56.45 182 GLU B O 1
ATOM 3563 N N . GLU B 2 183 ? 36.459 128.555 -4.444 1.00 47.95 183 GLU B N 1
ATOM 3564 C CA . GLU B 2 183 ? 36.635 128.913 -5.854 1.00 55.33 183 GLU B CA 1
ATOM 3565 C C . GLU B 2 183 ? 37.946 129.677 -6.061 1.00 45.84 183 GLU B C 1
ATOM 3566 O O . GLU B 2 183 ? 38.710 129.416 -7.009 1.00 45.83 183 GLU B O 1
ATOM 3572 N N . VAL B 2 184 ? 38.194 130.632 -5.170 1.00 42.18 184 VAL B N 1
ATOM 3573 C CA . VAL B 2 184 ? 39.416 131.423 -5.234 1.00 45.93 184 VAL B CA 1
ATOM 3574 C C . VAL B 2 184 ? 40.597 130.512 -4.966 1.00 44.72 184 VAL B C 1
ATOM 3575 O O . VAL B 2 184 ? 41.681 130.698 -5.518 1.00 40.38 184 VAL B O 1
ATOM 3579 N N . SER B 2 185 ? 40.374 129.514 -4.119 1.00 42.51 185 SER B N 1
ATOM 3580 C CA . SER B 2 185 ? 41.401 128.531 -3.839 1.00 44.08 185 SER B CA 1
ATOM 3581 C C . SER B 2 185 ? 41.830 127.765 -5.085 1.00 42.86 185 SER B C 1
ATOM 3582 O O . SER B 2 185 ? 43.034 127.639 -5.359 1.00 40.69 185 SER B O 1
ATOM 3585 N N . GLU B 2 186 ? 40.864 127.240 -5.836 1.00 37.28 186 GLU B N 1
ATOM 3586 C CA . GLU B 2 186 ? 41.212 126.485 -7.042 1.00 43.57 186 GLU B CA 1
ATOM 3587 C C . GLU B 2 186 ? 41.813 127.380 -8.139 1.00 54.48 186 GLU B C 1
ATOM 3588 O O . GLU B 2 186 ? 42.769 126.990 -8.847 1.00 39.62 186 GLU B O 1
ATOM 3594 N N . LEU B 2 187 ? 41.272 128.588 -8.266 1.00 35.92 187 LEU B N 1
ATOM 3595 C CA . LEU B 2 187 ? 41.857 129.546 -9.197 1.00 28.87 187 LEU B CA 1
ATOM 3596 C C . LEU B 2 187 ? 43.333 129.794 -8.856 1.00 34.05 187 LEU B C 1
ATOM 3597 O O . LEU B 2 187 ? 44.201 129.694 -9.726 1.00 34.73 187 LEU B O 1
ATOM 3602 N N . LEU B 2 188 ? 43.612 130.111 -7.589 1.00 28.14 188 LEU B N 1
ATOM 3603 C CA . LEU B 2 188 ? 44.986 130.350 -7.158 1.00 31.65 188 LEU B CA 1
ATOM 3604 C C . LEU B 2 188 ? 45.864 129.100 -7.380 1.00 33.83 188 LEU B C 1
ATOM 3605 O O . LEU B 2 188 ? 47.049 129.217 -7.719 1.00 34.88 188 LEU B O 1
ATOM 3610 N N . ASN B 2 189 ? 45.285 127.914 -7.212 1.00 29.98 189 ASN B N 1
ATOM 3611 C CA . ASN B 2 189 ? 46.006 126.671 -7.531 1.00 36.96 189 ASN B CA 1
ATOM 3612 C C . ASN B 2 189 ? 46.394 126.550 -9.000 1.00 38.90 189 ASN B C 1
ATOM 3613 O O . ASN B 2 189 ? 47.376 125.888 -9.330 1.00 31.09 189 ASN B O 1
ATOM 3618 N N . GLU B 2 190 ? 45.619 127.168 -9.888 1.00 31.21 190 GLU B N 1
ATOM 3619 C CA . GLU B 2 190 ? 45.993 127.171 -11.305 1.00 31.32 190 GLU B CA 1
ATOM 3620 C C . GLU B 2 190 ? 46.774 128.434 -11.706 1.00 34.24 190 GLU B C 1
ATOM 3621 O O . GLU B 2 190 ? 47.048 128.661 -12.885 1.00 31.58 190 GLU B O 1
ATOM 3627 N N . PHE B 2 191 ? 47.137 129.240 -10.719 1.00 29.17 191 PHE B N 1
ATOM 3628 C CA . PHE B 2 191 ? 47.694 130.590 -10.945 1.00 29.49 191 PHE B CA 1
ATOM 3629 C C . PHE B 2 191 ? 46.868 131.481 -11.889 1.00 33.51 191 PHE B C 1
ATOM 3630 O O . PHE B 2 191 ? 47.402 132.357 -12.587 1.00 30.79 191 PHE B O 1
ATOM 3638 N N . ARG B 2 192 ? 45.563 131.242 -11.910 1.00 33.42 192 ARG B N 1
ATOM 3639 C CA . ARG B 2 192 ? 44.626 132.155 -12.542 1.00 31.46 192 ARG B CA 1
ATOM 3640 C C . ARG B 2 192 ? 44.210 133.198 -11.497 1.00 42.18 192 ARG B C 1
ATOM 3641 O O . ARG B 2 192 ? 43.139 133.088 -10.906 1.00 34.26 192 ARG B O 1
ATOM 3649 N N . ILE B 2 193 ? 45.068 134.189 -11.257 1.00 33.65 193 ILE B N 1
ATOM 3650 C CA . ILE B 2 193 ? 44.859 135.144 -10.180 1.00 26.51 193 ILE B CA 1
ATOM 3651 C C . ILE B 2 193 ? 43.609 135.997 -10.400 1.00 34.23 193 ILE B C 1
ATOM 3652 O O . ILE B 2 193 ? 43.499 136.693 -11.406 1.00 41.04 193 ILE B O 1
ATOM 3657 N N . PRO B 2 194 ? 42.672 135.958 -9.444 1.00 26.46 194 PRO B N 1
ATOM 3658 C CA . PRO B 2 194 ? 41.407 136.673 -9.625 1.00 36.43 194 PRO B CA 1
ATOM 3659 C C . PRO B 2 194 ? 41.504 138.129 -9.171 1.00 43.78 194 PRO B C 1
ATOM 3660 O O . PRO B 2 194 ? 42.453 138.526 -8.495 1.00 35.23 194 PRO B O 1
ATOM 3664 N N . ARG B 2 195 ? 40.525 138.931 -9.574 1.00 35.25 195 ARG B N 1
ATOM 3665 C CA . ARG B 2 195 ? 40.401 140.292 -9.076 1.00 41.83 195 ARG B CA 1
ATOM 3666 C C . ARG B 2 195 ? 39.881 140.219 -7.640 1.00 35.98 195 ARG B C 1
ATOM 3667 O O . ARG B 2 195 ? 39.354 139.187 -7.224 1.00 32.28 195 ARG B O 1
ATOM 3675 N N . GLY B 2 196 ? 40.046 141.293 -6.877 1.00 31.35 196 GLY B N 1
ATOM 3676 C CA . GLY B 2 196 ? 39.462 141.344 -5.543 1.00 39.26 196 GLY B CA 1
ATOM 3677 C C . GLY B 2 196 ? 40.313 140.859 -4.379 1.00 43.21 196 GLY B C 1
ATOM 3678 O O . GLY B 2 196 ? 39.778 140.553 -3.300 1.00 39.18 196 GLY B O 1
ATOM 3679 N N . LEU B 2 197 ? 41.630 140.794 -4.582 1.00 31.77 197 LEU B N 1
ATOM 3680 C CA . LEU B 2 197 ? 42.539 140.343 -3.535 1.00 29.74 197 LEU B CA 1
ATOM 3681 C C . LEU B 2 197 ? 43.439 141.490 -3.125 1.00 27.58 197 LEU B C 1
ATOM 3682 O O . LEU B 2 197 ? 43.408 142.556 -3.731 1.00 33.38 197 LEU B O 1
ATOM 3687 N N . ASN B 2 198 ? 44.249 141.272 -2.093 1.00 25.97 198 ASN B N 1
ATOM 3688 C CA . ASN B 2 198 ? 45.198 142.282 -1.663 1.00 20.10 198 ASN B CA 1
ATOM 3689 C C . ASN B 2 198 ? 44.554 143.663 -1.424 1.00 32.86 198 ASN B C 1
ATOM 3690 O O . ASN B 2 198 ? 45.035 144.681 -1.914 1.00 32.42 198 ASN B O 1
ATOM 3695 N N . ASN B 2 199 ? 43.465 143.659 -0.658 1.00 34.21 199 ASN B N 1
ATOM 3696 C CA . ASN B 2 199 ? 42.673 144.856 -0.359 1.00 35.56 199 ASN B CA 1
ATOM 3697 C C . ASN B 2 199 ? 43.122 145.626 0.877 1.00 39.73 199 ASN B C 1
ATOM 3698 O O . ASN B 2 199 ? 43.875 145.100 1.709 1.00 38.55 199 ASN B O 1
ATOM 3703 N N . ASP B 2 200 ? 42.628 146.858 1.017 1.00 36.98 200 ASP B N 1
ATOM 3704 C CA . ASP B 2 200 ? 42.919 147.683 2.193 1.00 36.39 200 ASP B CA 1
ATOM 3705 C C . ASP B 2 200 ? 42.212 147.123 3.421 1.00 30.14 200 ASP B C 1
ATOM 3706 O O . ASP B 2 200 ? 42.621 147.384 4.553 1.00 36.87 200 ASP B O 1
ATOM 3711 N N . ILE B 2 201 ? 41.149 146.361 3.179 1.00 39.59 201 ILE B N 1
ATOM 3712 C CA . ILE B 2 201 ? 40.382 145.736 4.238 1.00 33.91 201 ILE B CA 1
ATOM 3713 C C . ILE B 2 201 ? 40.669 144.247 4.243 1.00 38.62 201 ILE B C 1
ATOM 3714 O O . ILE B 2 201 ? 40.482 143.567 3.231 1.00 30.84 201 ILE B O 1
ATOM 3719 N N . PHE B 2 202 ? 41.131 143.727 5.372 1.00 32.70 202 PHE B N 1
ATOM 3720 C CA . PHE B 2 202 ? 41.498 142.313 5.410 1.00 36.50 202 PHE B CA 1
ATOM 3721 C C . PHE B 2 202 ? 41.294 141.721 6.796 1.00 42.68 202 PHE B C 1
ATOM 3722 O O . PHE B 2 202 ? 41.021 142.436 7.763 1.00 40.22 202 PHE B O 1
ATOM 3730 N N . GLN B 2 203 ? 41.441 140.409 6.892 1.00 38.43 203 GLN B N 1
ATOM 3731 C CA . GLN B 2 203 ? 41.152 139.705 8.133 1.00 39.00 203 GLN B CA 1
ATOM 3732 C C . GLN B 2 203 ? 42.423 139.318 8.894 1.00 39.15 203 GLN B C 1
ATOM 3733 O O . GLN B 2 203 ? 43.459 138.995 8.302 1.00 31.83 203 GLN B O 1
ATOM 3739 N N . LEU B 2 204 ? 42.321 139.323 10.216 1.00 34.12 204 LEU B N 1
ATOM 3740 C CA . LEU B 2 204 ? 43.445 139.050 11.098 1.00 31.52 204 LEU B CA 1
ATOM 3741 C C . LEU B 2 204 ? 43.049 138.029 12.171 1.00 48.26 204 LEU B C 1
ATOM 3742 O O . LEU B 2 204 ? 41.976 138.137 12.759 1.00 43.20 204 LEU B O 1
ATOM 3747 N N . ARG B 2 205 ? 43.909 137.041 12.413 1.00 48.46 205 ARG B N 1
ATOM 3748 C CA . ARG B 2 205 ? 43.783 136.167 13.583 1.00 39.67 205 ARG B CA 1
ATOM 3749 C C . ARG B 2 205 ? 44.968 136.412 14.508 1.00 39.55 205 ARG B C 1
ATOM 3750 O O . ARG B 2 205 ? 46.130 136.266 14.116 1.00 38.02 205 ARG B O 1
ATOM 3758 N N . LEU B 2 206 ? 44.667 136.857 15.718 1.00 34.11 206 LEU B N 1
ATOM 3759 C CA . LEU B 2 206 ? 45.690 137.137 16.706 1.00 38.90 206 LEU B CA 1
ATOM 3760 C C . LEU B 2 206 ? 45.745 135.994 17.716 1.00 36.28 206 LEU B C 1
ATOM 3761 O O . LEU B 2 206 ? 44.727 135.591 18.271 1.00 39.67 206 LEU B O 1
ATOM 3766 N N . VAL B 2 207 ? 46.942 135.477 17.943 1.00 35.38 207 VAL B N 1
ATOM 3767 C CA . VAL B 2 207 ? 47.200 134.572 19.055 1.00 33.09 207 VAL B CA 1
ATOM 3768 C C . VAL B 2 207 ? 48.174 135.301 19.959 1.00 30.61 207 VAL B C 1
ATOM 3769 O O . VAL B 2 207 ? 49.309 135.590 19.574 1.00 33.48 207 VAL B O 1
ATOM 3773 N N . ASN B 2 208 ? 47.711 135.641 21.153 1.00 32.02 208 ASN B N 1
ATOM 3774 C CA . ASN B 2 208 ? 48.568 136.292 22.102 1.00 30.35 208 ASN B CA 1
ATOM 3775 C C . ASN B 2 208 ? 48.974 135.263 23.150 1.00 31.53 208 ASN B C 1
ATOM 3776 O O . ASN B 2 208 ? 48.132 134.621 23.795 1.00 28.96 208 ASN B O 1
ATOM 3781 N N . LYS B 2 209 ? 50.275 135.067 23.285 1.00 37.25 209 LYS B N 1
ATOM 3782 C CA . LYS B 2 209 ? 50.772 134.089 24.230 1.00 34.31 209 LYS B CA 1
ATOM 3783 C C . LYS B 2 209 ? 51.124 134.821 25.511 1.00 39.56 209 LYS B C 1
ATOM 3784 O O . LYS B 2 209 ? 52.158 135.498 25.573 1.00 41.02 209 LYS B O 1
ATOM 3790 N N . ARG B 2 210 ? 50.254 134.696 26.521 1.00 32.89 210 ARG B N 1
ATOM 3791 C CA . ARG B 2 210 ? 50.442 135.375 27.820 1.00 36.70 210 ARG B CA 1
ATOM 3792 C C . ARG B 2 210 ? 51.669 134.879 28.601 1.00 36.13 210 ARG B C 1
ATOM 3793 O O . ARG B 2 210 ? 52.234 133.817 28.286 1.00 33.11 210 ARG B O 1
ATOM 3801 N N . LYS B 2 211 ? 52.059 135.632 29.633 1.00 36.39 211 LYS B N 1
ATOM 3802 C CA . LYS B 2 211 ? 53.168 135.239 30.518 1.00 39.49 211 LYS B CA 1
ATOM 3803 C C . LYS B 2 211 ? 52.879 133.915 31.183 1.00 36.37 211 LYS B C 1
ATOM 3804 O O . LYS B 2 211 ? 53.797 133.185 31.517 1.00 32.67 211 LYS B O 1
ATOM 3810 N N . SER B 2 212 ? 51.602 133.643 31.430 1.00 27.77 212 SER B N 1
ATOM 3811 C CA . SER B 2 212 ? 51.185 132.423 32.118 1.00 33.41 212 SER B CA 1
ATOM 3812 C C . SER B 2 212 ? 51.448 131.213 31.225 1.00 44.10 212 SER B C 1
ATOM 3813 O O . SER B 2 212 ? 51.474 130.065 31.691 1.00 37.01 212 SER B O 1
ATOM 3816 N N . GLY B 2 213 ? 51.637 131.476 29.936 1.00 34.00 213 GLY B N 1
ATOM 3817 C CA . GLY B 2 213 ? 51.860 130.404 28.972 1.00 25.41 213 GLY B CA 1
ATOM 3818 C C . GLY B 2 213 ? 50.619 130.111 28.150 1.00 34.97 213 GLY B C 1
ATOM 3819 O O . GLY B 2 213 ? 50.716 129.493 27.089 1.00 32.59 213 GLY B O 1
ATOM 3820 N N . ARG B 2 214 ? 49.451 130.553 28.626 1.00 28.21 214 ARG B N 1
ATOM 3821 C CA . ARG B 2 214 ? 48.209 130.347 27.863 1.00 26.53 214 ARG B CA 1
ATOM 3822 C C . ARG B 2 214 ? 48.185 131.181 26.568 1.00 37.06 214 ARG B C 1
ATOM 3823 O O . ARG B 2 214 ? 48.600 132.341 26.544 1.00 27.40 214 ARG B O 1
ATOM 3831 N N . SER B 2 215 ? 47.714 130.558 25.498 1.00 29.26 215 SER B N 1
ATOM 3832 C CA . SER B 2 215 ? 47.618 131.180 24.194 1.00 32.15 215 SER B CA 1
ATOM 3833 C C . SER B 2 215 ? 46.161 131.503 23.928 1.00 33.70 215 SER B C 1
ATOM 3834 O O . SER B 2 215 ? 45.320 130.600 23.867 1.00 30.49 215 SER B O 1
ATOM 3837 N N . LEU B 2 216 ? 45.867 132.790 23.776 1.00 29.94 216 LEU B N 1
ATOM 3838 C CA . LEU B 2 216 ? 44.497 133.227 23.504 1.00 35.90 216 LEU B CA 1
ATOM 3839 C C . LEU B 2 216 ? 44.313 133.719 22.070 1.00 38.25 216 LEU B C 1
ATOM 3840 O O . LEU B 2 216 ? 45.170 134.396 21.533 1.00 33.95 216 LEU B O 1
ATOM 3845 N N . GLU B 2 217 ? 43.177 133.387 21.471 1.00 30.15 217 GLU B N 1
ATOM 3846 C CA . GLU B 2 217 ? 42.932 133.667 20.063 1.00 35.54 217 GLU B CA 1
ATOM 3847 C C . GLU B 2 217 ? 41.763 134.637 19.882 1.00 48.81 217 GLU B C 1
ATOM 3848 O O . GLU B 2 217 ? 40.747 134.511 20.554 1.00 45.15 217 GLU B O 1
ATOM 3854 N N . TYR B 2 218 ? 41.904 135.582 18.957 1.00 39.19 218 TYR B N 1
ATOM 3855 C CA . TYR B 2 218 ? 40.823 136.505 18.604 1.00 42.01 218 TYR B CA 1
ATOM 3856 C C . TYR B 2 218 ? 40.862 136.857 17.111 1.00 56.13 218 TYR B C 1
ATOM 3857 O O . TYR B 2 218 ? 41.935 137.047 16.551 1.00 40.81 218 TYR B O 1
ATOM 3866 N N . ASP B 2 219 ? 39.694 136.967 16.482 1.00 53.50 219 ASP B N 1
ATOM 3867 C CA . ASP B 2 219 ? 39.598 137.396 15.082 1.00 49.24 219 ASP B CA 1
ATOM 3868 C C . ASP B 2 219 ? 39.169 138.877 14.933 1.00 54.44 219 ASP B C 1
ATOM 3869 O O . ASP B 2 219 ? 38.297 139.364 15.660 1.00 52.52 219 ASP B O 1
ATOM 3874 N N . PHE B 2 220 ? 39.807 139.584 14.000 1.00 38.13 220 PHE B N 1
ATOM 3875 C CA . PHE B 2 220 ? 39.515 140.981 13.710 1.00 40.83 220 PHE B CA 1
ATOM 3876 C C . PHE B 2 220 ? 39.345 141.218 12.208 1.00 55.46 220 PHE B C 1
ATOM 3877 O O . PHE B 2 220 ? 40.028 140.591 11.397 1.00 41.20 220 PHE B O 1
ATOM 3885 N N . ILE B 2 221 ? 38.451 142.132 11.839 1.00 38.37 221 ILE B N 1
ATOM 3886 C CA . ILE B 2 221 ? 38.523 142.788 10.530 1.00 44.13 221 ILE B CA 1
ATOM 3887 C C . ILE B 2 221 ? 39.301 144.084 10.699 1.00 34.57 221 ILE B C 1
ATOM 3888 O O . ILE B 2 221 ? 39.052 144.861 11.623 1.00 42.37 221 ILE B O 1
ATOM 3893 N N . VAL B 2 222 ? 40.259 144.299 9.808 1.00 38.59 222 VAL B N 1
ATOM 3894 C CA . VAL B 2 222 ? 41.142 145.462 9.856 1.00 33.63 222 VAL B CA 1
ATOM 3895 C C . VAL B 2 222 ? 40.981 146.313 8.593 1.00 42.75 222 VAL B C 1
ATOM 3896 O O . VAL B 2 222 ? 41.096 145.802 7.470 1.00 38.66 222 VAL B O 1
ATOM 3900 N N . ASN B 2 223 ? 40.718 147.604 8.782 1.00 38.16 223 ASN B N 1
ATOM 3901 C CA . ASN B 2 223 ? 40.749 148.564 7.689 1.00 41.56 223 ASN B CA 1
ATOM 3902 C C . ASN B 2 223 ? 42.043 149.363 7.747 1.00 35.71 223 ASN B C 1
ATOM 3903 O O . ASN B 2 223 ? 42.204 150.219 8.601 1.00 41.97 223 ASN B O 1
ATOM 3908 N N . SER B 2 224 ? 42.962 149.094 6.828 1.00 31.82 224 SER B N 1
ATOM 3909 C CA . SER B 2 224 ? 44.279 149.725 6.876 1.00 38.37 224 SER B CA 1
ATOM 3910 C C . SER B 2 224 ? 44.238 151.144 6.338 1.00 45.33 224 SER B C 1
ATOM 3911 O O . SER B 2 224 ? 45.229 151.886 6.431 1.00 33.99 224 SER B O 1
ATOM 3914 N N . ASN B 2 225 ? 43.099 151.518 5.762 1.00 48.81 225 ASN B N 1
ATOM 3915 C CA . ASN B 2 225 ? 42.912 152.887 5.302 1.00 73.88 225 ASN B CA 1
ATOM 3916 C C . ASN B 2 225 ? 42.642 153.829 6.468 1.00 57.38 225 ASN B C 1
ATOM 3917 O O . ASN B 2 225 ? 43.345 154.816 6.665 1.00 61.16 225 ASN B O 1
ATOM 3922 N N . THR B 2 226 ? 41.613 153.503 7.240 1.00 46.40 226 THR B N 1
ATOM 3923 C CA . THR B 2 226 ? 41.164 154.358 8.333 1.00 44.79 226 THR B CA 1
ATOM 3924 C C . THR B 2 226 ? 41.767 153.926 9.659 1.00 47.24 226 THR B C 1
ATOM 3925 O O . THR B 2 226 ? 41.643 154.616 10.666 1.00 44.25 226 THR B O 1
ATOM 3929 N N . HIS B 2 227 ? 42.418 152.769 9.655 1.00 56.65 227 HIS B N 1
ATOM 3930 C CA . HIS B 2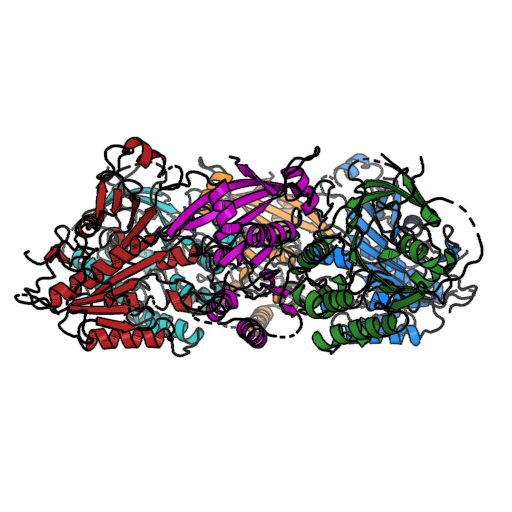 227 ? 42.989 152.213 10.871 1.00 44.79 227 HIS B CA 1
ATOM 3931 C C . HIS B 2 227 ? 41.915 151.912 11.890 1.00 44.11 227 HIS B C 1
ATOM 3932 O O . HIS B 2 227 ? 42.115 152.128 13.083 1.00 48.18 227 HIS B O 1
ATOM 3939 N N . GLU B 2 228 ? 40.774 151.414 11.424 1.00 56.63 228 GLU B N 1
ATOM 3940 C CA . GLU B 2 228 ? 39.742 150.961 12.342 1.00 43.94 228 GLU B CA 1
ATOM 3941 C C . GLU B 2 228 ? 39.712 149.432 12.419 1.00 63.77 228 GLU B C 1
ATOM 3942 O O . GLU B 2 228 ? 39.661 148.740 11.399 1.00 51.13 228 GLU B O 1
ATOM 3948 N N . TYR B 2 229 ? 39.781 148.904 13.637 1.00 46.17 229 TYR B N 1
ATOM 3949 C CA . TYR B 2 229 ? 39.786 147.459 13.838 1.00 48.25 229 TYR B CA 1
ATOM 3950 C C . TYR B 2 229 ? 38.494 147.046 14.522 1.00 52.15 229 TYR B C 1
ATOM 3951 O O . TYR B 2 229 ? 38.108 147.630 15.529 1.00 49.82 229 TYR B O 1
ATOM 3960 N N . GLU B 2 230 ? 37.812 146.050 13.981 1.00 47.23 230 GLU B N 1
ATOM 3961 C CA . GLU B 2 230 ? 36.608 145.567 14.639 1.00 64.80 230 GLU B CA 1
ATOM 3962 C C . GLU B 2 230 ? 36.691 144.056 14.862 1.00 65.20 230 GLU B C 1
ATOM 3963 O O . GLU B 2 230 ? 37.513 143.384 14.240 1.00 53.35 230 GLU B O 1
ATOM 3969 N N . LEU B 2 231 ? 35.840 143.529 15.740 1.00 61.06 231 LEU B N 1
ATOM 3970 C CA . LEU B 2 231 ? 35.907 142.121 16.133 1.00 51.01 231 LEU B CA 1
ATOM 3971 C C . LEU B 2 231 ? 34.937 141.218 15.359 1.00 65.50 231 LEU B C 1
ATOM 3972 O O . LEU B 2 231 ? 33.912 141.682 14.857 1.00 74.90 231 LEU B O 1
ATOM 3977 N N . LEU B 2 232 ? 35.268 139.931 15.275 1.00 61.56 232 LEU B N 1
ATOM 3978 C CA . LEU B 2 232 ? 34.543 138.983 14.435 1.00 63.91 232 LEU B CA 1
ATOM 3979 C C . LEU B 2 232 ? 33.892 137.840 15.216 1.00 71.26 232 LEU B C 1
ATOM 3980 O O . LEU B 2 232 ? 32.797 137.970 15.749 1.00 78.18 232 LEU B O 1
ATOM 3985 N N . GLN C 3 12 ? 33.001 79.233 28.821 1.00 62.74 5 GLN C N 1
ATOM 3986 C CA . GLN C 3 12 ? 33.527 80.585 28.962 1.00 63.71 5 GLN C CA 1
ATOM 3987 C C . GLN C 3 12 ? 34.977 80.603 28.501 1.00 70.60 5 GLN C C 1
ATOM 3988 O O . GLN C 3 12 ? 35.290 81.098 27.420 1.00 64.12 5 GLN C O 1
ATOM 3994 N N . ARG C 3 13 ? 35.850 80.026 29.319 1.00 48.24 6 ARG C N 1
ATOM 3995 C CA . ARG C 3 13 ? 37.286 80.012 29.062 1.00 47.76 6 ARG C CA 1
ATOM 3996 C C . ARG C 3 13 ? 37.673 79.126 27.876 1.00 53.86 6 ARG C C 1
ATOM 3997 O O . ARG C 3 13 ? 37.244 77.969 27.800 1.00 50.03 6 ARG C O 1
ATOM 4005 N N . GLN C 3 14 ? 38.489 79.660 26.961 1.00 41.57 7 GLN C N 1
ATOM 4006 C CA . GLN C 3 14 ? 38.935 78.896 25.779 1.00 39.44 7 GLN C CA 1
ATOM 4007 C C . GLN C 3 14 ? 40.415 78.517 25.842 1.00 40.64 7 GLN C C 1
ATOM 4008 O O . GLN C 3 14 ? 41.217 79.231 26.438 1.00 48.29 7 GLN C O 1
ATOM 4014 N N . ASP C 3 15 ? 40.776 77.398 25.218 1.00 31.17 8 ASP C N 1
ATOM 4015 C CA . ASP C 3 15 ? 42.181 77.027 25.091 1.00 38.12 8 ASP C CA 1
ATOM 4016 C C . ASP C 3 15 ? 42.741 77.800 23.912 1.00 36.71 8 ASP C C 1
ATOM 4017 O O . ASP C 3 15 ? 41.991 78.157 23.007 1.00 31.31 8 ASP C O 1
ATOM 4022 N N . LEU C 3 16 ? 44.049 78.056 23.916 1.00 32.04 9 LEU C N 1
ATOM 4023 C CA . LEU C 3 16 ? 44.697 78.673 22.773 1.00 39.03 9 LEU C CA 1
ATOM 4024 C C . LEU C 3 16 ? 44.955 77.571 21.745 1.00 40.88 9 LEU C C 1
ATOM 4025 O O . LEU C 3 16 ? 45.594 76.562 22.059 1.00 32.54 9 LEU C O 1
ATOM 4030 N N . VAL C 3 17 ? 44.439 77.757 20.533 1.00 28.50 10 VAL C N 1
ATOM 4031 C CA . VAL C 3 17 ? 44.697 76.840 19.421 1.00 22.67 10 VAL C CA 1
ATOM 4032 C C . VAL C 3 17 ? 45.134 77.635 18.168 1.00 24.27 10 VAL C C 1
ATOM 4033 O O . VAL C 3 17 ? 44.464 78.592 17.780 1.00 31.47 10 VAL C O 1
ATOM 4037 N N . LEU C 3 18 ? 46.245 77.245 17.551 1.00 24.63 11 LEU C N 1
ATOM 4038 C CA . LEU C 3 18 ? 46.740 77.959 16.370 1.00 25.58 11 LEU C CA 1
ATOM 4039 C C . LEU C 3 18 ? 46.541 77.192 15.059 1.00 34.21 11 LEU C C 1
ATOM 4040 O O . LEU C 3 18 ? 46.270 77.801 14.017 1.00 28.73 11 LEU C O 1
ATOM 4045 N N . PHE C 3 19 ? 46.689 75.867 15.125 1.00 31.42 12 PHE C N 1
ATOM 4046 C CA . PHE C 3 19 ? 46.722 74.994 13.949 1.00 34.50 12 PHE C CA 1
ATOM 4047 C C . PHE C 3 19 ? 45.672 73.884 14.003 1.00 36.41 12 PHE C C 1
ATOM 4048 O O . PHE C 3 19 ? 45.181 73.517 15.079 1.00 29.15 12 PHE C O 1
ATOM 4056 N N . SER C 3 20 ? 45.361 73.346 12.826 1.00 32.10 13 SER C N 1
ATOM 4057 C CA . SER C 3 20 ? 44.296 72.364 12.637 1.00 34.08 13 SER C CA 1
ATOM 4058 C C . SER C 3 20 ? 44.511 71.010 13.347 1.00 42.14 13 SER C C 1
ATOM 4059 O O . SER C 3 20 ? 43.572 70.223 13.473 1.00 38.49 13 SER C O 1
ATOM 4062 N N . ASP C 3 21 ? 45.724 70.725 13.810 1.00 33.50 14 ASP C N 1
ATOM 4063 C CA . ASP C 3 21 ? 45.924 69.492 14.577 1.00 36.84 14 ASP C CA 1
ATOM 4064 C C . ASP C 3 21 ? 45.725 69.776 16.078 1.00 41.88 14 ASP C C 1
ATOM 4065 O O . ASP C 3 21 ? 46.126 68.982 16.938 1.00 43.74 14 ASP C O 1
ATOM 4070 N N . GLN C 3 22 ? 45.101 70.919 16.370 1.00 34.50 15 GLN C N 1
ATOM 4071 C CA . GLN C 3 22 ? 44.803 71.356 17.741 1.00 50.52 15 GLN C CA 1
ATOM 4072 C C . GLN C 3 22 ? 46.031 71.842 18.516 1.00 44.48 15 GLN C C 1
ATOM 4073 O O . GLN C 3 22 ? 45.954 72.074 19.717 1.00 51.96 15 GLN C O 1
ATOM 4079 N N . SER C 3 23 ? 47.156 72.011 17.829 1.00 45.29 16 SER C N 1
ATOM 4080 C CA . SER C 3 23 ? 48.389 72.415 18.500 1.00 41.20 16 SER C CA 1
ATOM 4081 C C . SER C 3 23 ? 48.620 73.940 18.476 1.00 42.08 16 SER C C 1
ATOM 4082 O O . SER C 3 23 ? 47.889 74.696 17.821 1.00 34.56 16 SER C O 1
ATOM 4085 N N . VAL C 3 24 ? 49.644 74.366 19.210 1.00 34.28 17 VAL C N 1
ATOM 4086 C CA . VAL C 3 24 ? 50.055 75.759 19.304 1.00 30.16 17 VAL C CA 1
ATOM 4087 C C . VAL C 3 24 ? 51.432 75.854 18.662 1.00 37.22 17 VAL C C 1
ATOM 4088 O O . VAL C 3 24 ? 51.698 76.729 17.828 1.00 33.58 17 VAL C O 1
ATOM 4092 N N . LEU C 3 25 ? 52.286 74.910 19.028 1.00 32.41 18 LEU C N 1
ATOM 4093 C CA . LEU C 3 25 ? 53.644 74.828 18.517 1.00 37.00 18 LEU C CA 1
ATOM 4094 C C . LEU C 3 25 ? 53.969 73.381 18.142 1.00 44.81 18 LEU C C 1
ATOM 4095 O O . LEU C 3 25 ? 54.733 72.716 18.844 1.00 54.02 18 LEU C O 1
ATOM 4100 N N . PRO C 3 26 ? 53.395 72.907 17.026 1.00 43.01 19 PRO C N 1
ATOM 4101 C CA . PRO C 3 26 ? 53.522 71.550 16.471 1.00 55.87 19 PRO C CA 1
ATOM 4102 C C . PRO C 3 26 ? 54.920 70.956 16.650 1.00 55.27 19 PRO C C 1
ATOM 4103 O O . PRO C 3 26 ? 55.893 71.546 16.175 1.00 43.25 19 PRO C O 1
ATOM 4107 N N . ALA C 3 27 ? 55.023 69.797 17.301 1.00 59.96 20 ALA C N 1
ATOM 4108 C CA . ALA C 3 27 ? 56.323 69.134 17.467 1.00 54.37 20 ALA C CA 1
ATOM 4109 C C . ALA C 3 27 ? 56.977 68.817 16.121 1.00 39.03 20 ALA C C 1
ATOM 4110 O O . ALA C 3 27 ? 58.199 68.786 15.999 1.00 52.68 20 ALA C O 1
ATOM 4112 N N . HIS C 3 28 ? 56.172 68.592 15.101 1.00 26.03 21 HIS C N 1
ATOM 4113 C CA . HIS C 3 28 ? 56.737 68.362 13.771 1.00 45.18 21 HIS C CA 1
ATOM 4114 C C . HIS C 3 28 ? 57.391 69.596 13.135 1.00 45.89 21 HIS C C 1
ATOM 4115 O O . HIS C 3 28 ? 58.028 69.491 12.084 1.00 46.54 21 HIS C O 1
ATOM 4122 N N . PHE C 3 29 ? 57.236 70.764 13.753 1.00 39.62 22 PHE C N 1
ATOM 4123 C CA . PHE C 3 29 ? 57.988 71.932 13.286 1.00 37.47 22 PHE C CA 1
ATOM 4124 C C . PHE C 3 29 ? 59.447 71.783 13.686 1.00 34.90 22 PHE C C 1
ATOM 4125 O O . PHE C 3 29 ? 60.298 72.550 13.245 1.00 38.01 22 PHE C O 1
ATOM 4133 N N . PHE C 3 30 ? 59.731 70.792 14.533 1.00 25.23 23 PHE C N 1
ATOM 4134 C CA . PHE C 3 30 ? 61.086 70.593 15.033 1.00 40.18 23 PHE C CA 1
ATOM 4135 C C . PHE C 3 30 ? 61.679 69.241 14.617 1.00 46.22 23 PHE C C 1
ATOM 4136 O O . PHE C 3 30 ? 62.770 68.876 15.053 1.00 53.61 23 PHE C O 1
ATOM 4144 N N . GLN C 3 31 ? 60.958 68.516 13.766 1.00 49.37 24 GLN C N 1
ATOM 4145 C CA . GLN C 3 31 ? 61.372 67.175 13.337 1.00 61.99 24 GLN C CA 1
ATOM 4146 C C . GLN C 3 31 ? 61.540 67.113 11.834 1.00 70.83 24 GLN C C 1
ATOM 4147 O O . GLN C 3 31 ? 62.485 66.499 11.329 1.00 71.36 24 GLN C O 1
ATOM 4153 N N . ASP C 3 32 ? 60.618 67.748 11.120 1.00 105.90 25 ASP C N 1
ATOM 4154 C CA . ASP C 3 32 ? 60.879 68.096 9.738 1.00 115.53 25 ASP C CA 1
ATOM 4155 C C . ASP C 3 32 ? 62.216 68.825 9.736 1.00 110.48 25 ASP C C 1
ATOM 4156 O O . ASP C 3 32 ? 62.615 69.408 10.748 1.00 110.83 25 ASP C O 1
ATOM 4161 N N . SER C 3 33 ? 62.915 68.776 8.609 1.00 83.91 26 SER C N 1
ATOM 4162 C CA . SER C 3 33 ? 64.252 69.341 8.535 1.00 83.31 26 SER C CA 1
ATOM 4163 C C . SER C 3 33 ? 64.467 70.133 7.252 1.00 82.90 26 SER C C 1
ATOM 4164 O O . SER C 3 33 ? 63.834 69.868 6.230 1.00 75.47 26 SER C O 1
ATOM 4167 N N . ASN C 3 34 ? 65.369 71.107 7.315 1.00 77.38 27 ASN C N 1
ATOM 4168 C CA . ASN C 3 34 ? 65.457 72.132 6.280 1.00 73.09 27 ASN C CA 1
ATOM 4169 C C . ASN C 3 34 ? 64.208 73.021 6.255 1.00 60.07 27 ASN C C 1
ATOM 4170 O O . ASN C 3 34 ? 64.097 73.906 5.407 1.00 55.02 27 ASN C O 1
ATOM 4175 N N . SER C 3 35 ? 63.283 72.793 7.195 1.00 36.09 28 SER C N 1
ATOM 4176 C CA . SER C 3 35 ? 62.078 73.617 7.292 1.00 38.29 28 SER C CA 1
ATOM 4177 C C . SER C 3 35 ? 62.300 74.805 8.221 1.00 31.37 28 SER C C 1
ATOM 4178 O O . SER C 3 35 ? 62.972 74.696 9.256 1.00 33.21 28 SER C O 1
ATOM 4181 N N . HIS C 3 36 ? 61.731 75.944 7.842 1.00 35.29 29 HIS C N 1
ATOM 4182 C CA . HIS C 3 36 ? 61.844 77.160 8.632 1.00 34.87 29 HIS C CA 1
ATOM 4183 C C . HIS C 3 36 ? 60.500 77.832 8.666 1.00 34.23 29 HIS C C 1
ATOM 4184 O O . HIS C 3 36 ? 59.907 78.077 7.617 1.00 36.24 29 HIS C O 1
ATOM 4191 N N . ASN C 3 37 ? 60.006 78.122 9.864 1.00 23.00 30 ASN C N 1
ATOM 4192 C CA . ASN C 3 37 ? 58.699 78.754 9.995 1.00 24.30 30 ASN C CA 1
ATOM 4193 C C . ASN C 3 37 ? 58.745 79.995 10.887 1.00 25.14 30 ASN C C 1
ATOM 4194 O O . ASN C 3 37 ? 59.332 79.972 11.967 1.00 25.45 30 ASN C O 1
ATOM 4199 N N . LEU C 3 38 ? 58.115 81.062 10.414 1.00 27.90 31 LEU C N 1
ATOM 4200 C CA . LEU C 3 38 ? 58.107 82.355 11.094 1.00 22.69 31 LEU C CA 1
ATOM 4201 C C . LEU C 3 38 ? 56.707 82.695 11.567 1.00 26.60 31 LEU C C 1
ATOM 4202 O O . LEU C 3 38 ? 55.769 82.701 10.769 1.00 24.26 31 LEU C O 1
ATOM 4207 N N . PHE C 3 39 ? 56.582 82.966 12.869 1.00 22.39 32 PHE C N 1
ATOM 4208 C CA . PHE C 3 39 ? 55.368 83.515 13.478 1.00 26.28 32 PHE C CA 1
ATOM 4209 C C . PHE C 3 39 ? 55.596 85.014 13.585 1.00 25.39 32 PHE C C 1
ATOM 4210 O O . PHE C 3 39 ? 56.649 85.436 14.046 1.00 25.38 32 PHE C O 1
ATOM 4218 N N . PHE C 3 40 ? 54.611 85.823 13.214 1.00 22.49 33 PHE C N 1
ATOM 4219 C CA . PHE C 3 40 ? 54.731 87.277 13.378 1.00 26.74 33 PHE C CA 1
ATOM 4220 C C . PHE C 3 40 ? 53.659 87.744 14.357 1.00 27.11 33 PHE C C 1
ATOM 4221 O O . PHE C 3 40 ? 52.464 87.656 14.069 1.00 25.77 33 PHE C O 1
ATOM 4229 N N . ILE C 3 41 ? 54.095 88.239 15.508 1.00 19.54 34 ILE C N 1
ATOM 4230 C CA . ILE C 3 41 ? 53.182 88.735 16.515 1.00 25.63 34 ILE C CA 1
ATOM 4231 C C . ILE C 3 41 ? 53.292 90.250 16.599 1.00 25.74 34 ILE C C 1
ATOM 4232 O O . ILE C 3 41 ? 54.388 90.784 16.801 1.00 26.37 34 ILE C O 1
ATOM 4237 N N . THR C 3 42 ? 52.163 90.943 16.449 1.00 22.80 35 THR C N 1
ATOM 4238 C CA . THR C 3 42 ? 52.127 92.412 16.538 1.00 24.33 35 THR C CA 1
ATOM 4239 C C . THR C 3 42 ? 51.155 92.840 17.614 1.00 28.63 35 THR C C 1
ATOM 4240 O O . THR C 3 42 ? 50.161 92.163 17.855 1.00 25.08 35 THR C O 1
ATOM 4244 N N . HIS C 3 43 ? 51.424 93.982 18.247 1.00 22.46 36 HIS C N 1
ATOM 4245 C CA . HIS C 3 43 ? 50.592 94.454 19.343 1.00 21.42 36 HIS C CA 1
ATOM 4246 C C . HIS C 3 43 ? 50.712 95.960 19.464 1.00 24.25 36 HIS C C 1
ATOM 4247 O O . HIS C 3 43 ? 51.757 96.530 19.127 1.00 24.49 36 HIS C O 1
ATOM 4254 N N . GLN C 3 44 ? 49.650 96.611 19.929 1.00 25.31 37 GLN C N 1
ATOM 4255 C CA . GLN C 3 44 ? 49.766 98.018 20.314 1.00 28.53 37 GLN C CA 1
ATOM 4256 C C . GLN C 3 44 ? 50.337 98.106 21.721 1.00 28.46 37 GLN C C 1
ATOM 4257 O O . GLN C 3 44 ? 50.347 97.120 22.448 1.00 29.86 37 GLN C O 1
ATOM 4263 N N . SER C 3 45 ? 50.825 99.284 22.109 1.00 26.72 38 SER C N 1
ATOM 4264 C CA . SER C 3 45 ? 51.572 99.393 23.360 1.00 25.51 38 SER C CA 1
ATOM 4265 C C . SER C 3 45 ? 50.676 99.394 24.594 1.00 25.86 38 SER C C 1
ATOM 4266 O O . SER C 3 45 ? 51.169 99.223 25.715 1.00 29.02 38 SER C O 1
ATOM 4269 N N . CYS C 3 46 ? 49.372 99.583 24.407 1.00 22.92 39 CYS C N 1
ATOM 4270 C CA . CYS C 3 46 ? 48.427 99.385 25.511 1.00 26.75 39 CYS C CA 1
ATOM 4271 C C . CYS C 3 46 ? 47.963 97.928 25.682 1.00 25.64 39 CYS C C 1
ATOM 4272 O O . CYS C 3 46 ? 47.322 97.601 26.673 1.00 31.20 39 CYS C O 1
ATOM 4275 N N . THR C 3 47 ? 48.267 97.060 24.713 1.00 27.27 40 THR C N 1
ATOM 4276 C CA . THR C 3 47 ? 48.001 95.621 24.862 1.00 20.18 40 THR C CA 1
ATOM 4277 C C . THR C 3 47 ? 49.278 94.812 24.665 1.00 30.25 40 THR C C 1
ATOM 4278 O O . THR C 3 47 ? 49.471 94.159 23.628 1.00 24.56 40 THR C O 1
ATOM 4282 N N . GLN C 3 48 ? 50.153 94.861 25.662 1.00 25.01 41 GLN C N 1
ATOM 4283 C CA . GLN C 3 48 ? 51.482 94.255 25.553 1.00 27.13 41 GLN C CA 1
ATOM 4284 C C . GLN C 3 48 ? 51.469 92.708 25.588 1.00 32.22 41 GLN C C 1
ATOM 4285 O O . GLN C 3 48 ? 50.533 92.108 26.114 1.00 23.42 41 GLN C O 1
ATOM 4291 N N . PRO C 3 49 ? 52.522 92.070 25.038 1.00 26.64 42 PRO C N 1
ATOM 4292 C CA . PRO C 3 49 ? 52.512 90.639 24.721 1.00 21.96 42 PRO C CA 1
ATOM 4293 C C . PRO C 3 49 ? 53.204 89.723 25.738 1.00 25.93 42 PRO C C 1
ATOM 4294 O O . PRO C 3 49 ? 53.350 88.547 25.438 1.00 27.61 42 PRO C O 1
ATOM 4298 N N . LEU C 3 50 ? 53.635 90.234 26.891 1.00 25.29 43 LEU C N 1
ATOM 4299 C CA . LEU C 3 50 ? 54.397 89.399 27.818 1.00 25.21 43 LEU C CA 1
ATOM 4300 C C . LEU C 3 50 ? 53.734 88.035 28.067 1.00 31.00 43 LEU C C 1
ATOM 4301 O O . LEU C 3 50 ? 54.393 86.977 28.026 1.00 25.57 43 LEU C O 1
ATOM 4306 N N . TRP C 3 51 ? 52.426 88.048 28.295 1.00 21.77 44 TRP C N 1
ATOM 4307 C CA . TRP C 3 51 ? 51.743 86.797 28.622 1.00 30.84 44 TRP C CA 1
ATOM 4308 C C . TRP C 3 51 ? 51.730 85.828 27.439 1.00 28.31 44 TRP C C 1
ATOM 4309 O O . TRP C 3 51 ? 51.714 84.614 27.627 1.00 27.29 44 TRP C O 1
ATOM 4328 N N . ILE C 3 53 ? 54.180 85.766 25.196 1.00 29.86 46 ILE C N 1
ATOM 4329 C CA . ILE C 3 53 ? 55.553 85.271 25.080 1.00 30.11 46 ILE C CA 1
ATOM 4330 C C . ILE C 3 53 ? 55.735 84.092 26.052 1.00 28.82 46 ILE C C 1
ATOM 4331 O O . ILE C 3 53 ? 56.134 82.987 25.652 1.00 32.59 46 ILE C O 1
ATOM 4336 N N . ASN C 3 54 ? 55.391 84.321 27.315 1.00 32.95 47 ASN C N 1
ATOM 4337 C CA . ASN C 3 54 ? 55.481 83.282 28.333 1.00 31.96 47 ASN C CA 1
ATOM 4338 C C . ASN C 3 54 ? 54.747 82.031 27.904 1.00 31.35 47 ASN C C 1
ATOM 4339 O O . ASN C 3 54 ? 55.283 80.921 28.022 1.00 28.01 47 ASN C O 1
ATOM 4344 N N . ALA C 3 55 ? 53.543 82.208 27.354 1.00 29.48 48 ALA C N 1
ATOM 4345 C CA . ALA C 3 55 ? 52.730 81.042 27.052 1.00 34.60 48 ALA C CA 1
ATOM 4346 C C . ALA C 3 55 ? 53.458 80.227 25.978 1.00 40.57 48 ALA C C 1
ATOM 4347 O O . ALA C 3 55 ? 53.503 78.988 26.021 1.00 31.98 48 ALA C O 1
ATOM 4349 N N . LEU C 3 56 ? 54.104 80.923 25.047 1.00 27.61 49 LEU C N 1
ATOM 4350 C CA . LEU C 3 56 ? 54.772 80.201 23.961 1.00 28.55 49 LEU C CA 1
ATOM 4351 C C . LEU C 3 56 ? 55.943 79.435 24.541 1.00 33.79 49 LEU C C 1
ATOM 4352 O O . LEU C 3 56 ? 56.147 78.259 24.220 1.00 27.73 49 LEU C O 1
ATOM 4357 N N . VAL C 3 57 ? 56.681 80.075 25.446 1.00 30.09 50 VAL C N 1
ATOM 4358 C CA . VAL C 3 57 ? 57.823 79.393 26.030 1.00 26.22 50 VAL C CA 1
ATOM 4359 C C . VAL C 3 57 ? 57.256 78.175 26.782 1.00 35.73 50 VAL C C 1
ATOM 4360 O O . VAL C 3 57 ? 57.774 77.054 26.672 1.00 34.46 50 VAL C O 1
ATOM 4364 N N . GLU C 3 58 ? 56.136 78.393 27.469 1.00 29.59 51 GLU C N 1
ATOM 4365 C CA . GLU C 3 58 ? 55.538 77.349 28.284 1.00 33.44 51 GLU C CA 1
ATOM 4366 C C . GLU C 3 58 ? 55.232 76.204 27.341 1.00 35.56 51 GLU C C 1
ATOM 4367 O O . GLU C 3 58 ? 55.658 75.047 27.556 1.00 34.89 51 GLU C O 1
ATOM 4373 N N . THR C 3 59 ? 54.562 76.545 26.241 1.00 31.04 52 THR C N 1
ATOM 4374 C CA . THR C 3 59 ? 54.129 75.507 25.309 1.00 34.13 52 THR C CA 1
ATOM 4375 C C . THR C 3 59 ? 55.330 74.667 24.898 1.00 39.47 52 THR C C 1
ATOM 4376 O O . THR C 3 59 ? 55.289 73.432 24.956 1.00 32.90 52 THR C O 1
ATOM 4380 N N . HIS C 3 60 ? 56.425 75.330 24.539 1.00 30.25 53 HIS C N 1
ATOM 4381 C CA . HIS C 3 60 ? 57.540 74.609 23.925 1.00 27.48 53 HIS C CA 1
ATOM 4382 C C . HIS C 3 60 ? 58.241 73.771 24.983 1.00 38.11 53 HIS C C 1
ATOM 4383 O O . HIS C 3 60 ? 58.674 72.650 24.707 1.00 29.68 53 HIS C O 1
ATOM 4390 N N . VAL C 3 61 ? 58.331 74.300 26.204 1.00 35.40 54 VAL C N 1
ATOM 4391 C CA . VAL C 3 61 ? 59.226 73.683 27.178 1.00 27.57 54 VAL C CA 1
ATOM 4392 C C . VAL C 3 61 ? 58.496 72.689 28.080 1.00 36.33 54 VAL C C 1
ATOM 4393 O O . VAL C 3 61 ? 58.973 71.574 28.277 1.00 33.28 54 VAL C O 1
ATOM 4397 N N . LEU C 3 62 ? 57.333 73.101 28.586 1.00 36.00 55 LEU C N 1
ATOM 4398 C CA . LEU C 3 62 ? 56.498 72.288 29.471 1.00 35.67 55 LEU C CA 1
ATOM 4399 C C . LEU C 3 62 ? 55.509 71.438 28.682 1.00 42.39 55 LEU C C 1
ATOM 4400 O O . LEU C 3 62 ? 55.040 70.405 29.168 1.00 38.84 55 LEU C O 1
ATOM 4405 N N . GLY C 3 63 ? 55.175 71.881 27.473 1.00 28.42 56 GLY C N 1
ATOM 4406 C CA . GLY C 3 63 ? 54.387 71.063 26.559 1.00 31.77 56 GLY C CA 1
ATOM 4407 C C . GLY C 3 63 ? 53.020 71.629 26.217 1.00 29.45 56 GLY C C 1
ATOM 4408 O O . GLY C 3 63 ? 52.441 71.282 25.180 1.00 31.40 56 GLY C O 1
ATOM 4409 N N . SER C 3 64 ? 52.503 72.512 27.068 1.00 27.72 57 SER C N 1
ATOM 4410 C CA . SER C 3 64 ? 51.222 73.175 26.794 1.00 37.33 57 SER C CA 1
ATOM 4411 C C . SER C 3 64 ? 51.170 74.575 27.404 1.00 33.64 57 SER C C 1
ATOM 4412 O O . SER C 3 64 ? 51.881 74.871 28.359 1.00 33.21 57 SER C O 1
ATOM 4415 N N . PRO C 3 65 ? 50.321 75.452 26.852 1.00 32.49 58 PRO C N 1
ATOM 4416 C CA . PRO C 3 65 ? 50.176 76.799 27.420 1.00 38.26 58 PRO C CA 1
ATOM 4417 C C . PRO C 3 65 ? 49.331 76.798 28.701 1.00 39.33 58 PRO C C 1
ATOM 4418 O O . PRO C 3 65 ? 48.228 77.364 28.723 1.00 31.63 58 PRO C O 1
ATOM 4422 N N . SER C 3 66 ? 49.849 76.187 29.761 1.00 38.31 59 SER C N 1
ATOM 4423 C CA . SER C 3 66 ? 49.063 75.975 30.981 1.00 40.46 59 SER C CA 1
ATOM 4424 C C . SER C 3 66 ? 48.544 77.264 31.641 1.00 41.14 59 SER C C 1
ATOM 4425 O O . SER C 3 66 ? 47.412 77.290 32.123 1.00 44.43 59 SER C O 1
ATOM 4428 N N . SER C 3 67 ? 49.352 78.328 31.641 1.00 34.20 60 SER C N 1
ATOM 4429 C CA . SER C 3 67 ? 48.899 79.648 32.098 1.00 35.94 60 SER C CA 1
ATOM 4430 C C . SER C 3 67 ? 47.607 80.114 31.417 1.00 37.56 60 SER C C 1
ATOM 4431 O O . SER C 3 67 ? 46.870 80.935 31.962 1.00 43.36 60 SER C O 1
ATOM 4434 N N . LEU C 3 68 ? 47.342 79.611 30.215 1.00 28.75 61 LEU C N 1
ATOM 4435 C CA . LEU C 3 68 ? 46.175 80.058 29.453 1.00 33.83 61 LEU C CA 1
ATOM 4436 C C . LEU C 3 68 ? 45.037 79.053 29.486 1.00 32.24 61 LEU C C 1
ATOM 4437 O O . LEU C 3 68 ? 43.874 79.427 29.618 1.00 28.19 61 LEU C O 1
ATOM 4442 N N . ASN C 3 69 ? 45.372 77.780 29.311 1.00 35.68 62 ASN C N 1
ATOM 4443 C CA . ASN C 3 69 ? 44.356 76.739 29.153 1.00 40.64 62 ASN C CA 1
ATOM 4444 C C . ASN C 3 69 ? 43.670 76.282 30.454 1.00 38.58 62 ASN C C 1
ATOM 4445 O O . ASN C 3 69 ? 42.465 76.018 30.464 1.00 58.12 62 ASN C O 1
ATOM 4450 N N . GLU C 3 70 ? 44.433 76.159 31.534 1.00 60.98 63 GLU C N 1
ATOM 4451 C CA . GLU C 3 70 ? 43.897 75.565 32.760 1.00 84.23 63 GLU C CA 1
ATOM 4452 C C . GLU C 3 70 ? 43.269 76.594 33.712 1.00 87.67 63 GLU C C 1
ATOM 4453 O O . GLU C 3 70 ? 43.928 77.534 34.174 1.00 77.67 63 GLU C O 1
ATOM 4467 N N . LEU C 3 76 ? 53.072 68.078 36.837 1.00 40.69 69 LEU C N 1
ATOM 4468 C CA . LEU C 3 76 ? 54.184 67.306 37.400 1.00 34.57 69 LEU C CA 1
ATOM 4469 C C . LEU C 3 76 ? 55.567 67.746 36.955 1.00 34.28 69 LEU C C 1
ATOM 4470 O O . LEU C 3 76 ? 55.725 68.333 35.889 1.00 35.88 69 LEU C O 1
ATOM 4475 N N . PRO C 3 77 ? 56.587 67.415 37.758 1.00 29.16 70 PRO C N 1
ATOM 4476 C CA . PRO C 3 77 ? 57.955 67.648 37.286 1.00 33.82 70 PRO C CA 1
ATOM 4477 C C . PRO C 3 77 ? 58.121 66.903 35.955 1.00 36.20 70 PRO C C 1
ATOM 4478 O O . PRO C 3 77 ? 57.575 65.800 35.791 1.00 37.46 70 PRO C O 1
ATOM 4482 N N . SER C 3 78 ? 58.823 67.510 35.003 1.00 38.54 71 SER C N 1
ATOM 4483 C CA . SER C 3 78 ? 59.054 66.887 33.705 1.00 44.25 71 SER C CA 1
ATOM 4484 C C . SER C 3 78 ? 60.438 67.263 33.213 1.00 46.16 71 SER C C 1
ATOM 4485 O O . SER C 3 78 ? 61.091 68.140 33.774 1.00 41.34 71 SER C O 1
ATOM 4488 N N . SER C 3 79 ? 60.891 66.587 32.170 1.00 36.06 72 SER C N 1
ATOM 4489 C CA . SER C 3 79 ? 62.208 66.875 31.638 1.00 40.77 72 SER C CA 1
ATOM 4490 C C . SER C 3 79 ? 62.130 66.866 30.107 1.00 37.94 72 SER C C 1
ATOM 4491 O O . SER C 3 79 ? 61.377 66.085 29.519 1.00 35.61 72 SER C O 1
ATOM 4494 N N . THR C 3 80 ? 62.872 67.764 29.470 1.00 37.67 73 THR C N 1
ATOM 4495 C CA . THR C 3 80 ? 62.866 67.834 28.015 1.00 33.54 73 THR C CA 1
ATOM 4496 C C . THR C 3 80 ? 64.151 68.422 27.448 1.00 33.99 73 THR C C 1
ATOM 4497 O O . THR C 3 80 ? 64.901 69.126 28.139 1.00 31.00 73 THR C O 1
ATOM 4501 N N . ARG C 3 81 ? 64.389 68.116 26.180 1.00 34.73 74 ARG C N 1
ATOM 4502 C CA . ARG C 3 81 ? 65.490 68.702 25.424 1.00 49.09 74 ARG C CA 1
ATOM 4503 C C . ARG C 3 81 ? 65.106 70.084 24.909 1.00 42.13 74 ARG C C 1
ATOM 4504 O O . ARG C 3 81 ? 65.966 70.937 24.704 1.00 44.78 74 ARG C O 1
ATOM 4512 N N . SER C 3 82 ? 63.804 70.278 24.702 1.00 31.18 75 SER C N 1
ATOM 4513 C CA . SER C 3 82 ? 63.258 71.499 24.111 1.00 34.41 75 SER C CA 1
ATOM 4514 C C . SER C 3 82 ? 63.847 72.751 24.752 1.00 33.68 75 SER C C 1
ATOM 4515 O O . SER C 3 82 ? 63.951 72.846 25.978 1.00 36.86 75 SER C O 1
ATOM 4518 N N . HIS C 3 83 ? 64.228 73.711 23.919 1.00 29.91 76 HIS C N 1
ATOM 4519 C CA . HIS C 3 83 ? 64.948 74.897 24.380 1.00 32.35 76 HIS C CA 1
ATOM 4520 C C . HIS C 3 83 ? 64.422 76.177 23.754 1.00 35.36 76 HIS C C 1
ATOM 4521 O O . HIS C 3 83 ? 64.004 76.195 22.581 1.00 30.44 76 HIS C O 1
ATOM 4528 N N . ALA C 3 84 ? 64.458 77.254 24.532 1.00 28.50 77 ALA C N 1
ATOM 4529 C CA . ALA C 3 84 ? 64.027 78.562 24.033 1.00 29.78 77 ALA C CA 1
ATOM 4530 C C . ALA C 3 84 ? 65.109 79.626 24.138 1.00 29.61 77 ALA C C 1
ATOM 4531 O O . ALA C 3 84 ? 65.727 79.811 25.188 1.00 29.07 77 ALA C O 1
ATOM 4533 N N . VAL C 3 85 ? 65.318 80.329 23.032 1.00 29.39 78 VAL C N 1
ATOM 4534 C CA . VAL C 3 85 ? 66.193 81.483 23.018 1.00 28.94 78 VAL C CA 1
ATOM 4535 C C . VAL C 3 85 ? 65.338 82.768 22.960 1.00 30.02 78 VAL C C 1
ATOM 4536 O O . VAL C 3 85 ? 64.530 82.972 22.047 1.00 29.65 78 VAL C O 1
ATOM 4540 N N . LEU C 3 86 ? 65.508 83.612 23.964 1.00 25.90 79 LEU C N 1
ATOM 4541 C CA . LEU C 3 86 ? 64.684 84.809 24.111 1.00 38.03 79 LEU C CA 1
ATOM 4542 C C . LEU C 3 86 ? 65.531 86.049 24.004 1.00 29.80 79 LEU C C 1
ATOM 4543 O O . LEU C 3 86 ? 66.484 86.218 24.765 1.00 36.16 79 LEU C O 1
ATOM 4548 N N . ALA C 3 87 ? 65.162 86.935 23.087 1.00 24.23 80 ALA C N 1
ATOM 4549 C CA . ALA C 3 87 ? 65.921 88.162 22.867 1.00 25.41 80 ALA C CA 1
ATOM 4550 C C . ALA C 3 87 ? 64.981 89.366 22.873 1.00 28.53 80 ALA C C 1
ATOM 4551 O O . ALA C 3 87 ? 63.856 89.283 22.368 1.00 25.37 80 ALA C O 1
ATOM 4553 N N . SER C 3 88 ? 65.445 90.492 23.413 1.00 27.10 81 SER C N 1
ATOM 4554 C CA . SER C 3 88 ? 64.661 91.730 23.385 1.00 27.21 81 SER C CA 1
ATOM 4555 C C . SER C 3 88 ? 65.544 92.954 23.173 1.00 33.02 81 SER C C 1
ATOM 4556 O O . SER C 3 88 ? 66.661 93.011 23.688 1.00 27.75 81 SER C O 1
ATOM 4559 N N . PHE C 3 89 ? 65.037 93.918 22.406 1.00 26.70 82 PHE C N 1
ATOM 4560 C CA . PHE C 3 89 ? 65.694 95.219 22.244 1.00 24.64 82 PHE C CA 1
ATOM 4561 C C . PHE C 3 89 ? 65.105 96.294 23.145 1.00 27.84 82 PHE C C 1
ATOM 4562 O O . PHE C 3 89 ? 65.534 97.440 23.099 1.00 26.45 82 PHE C O 1
ATOM 4570 N N . ILE C 3 90 ? 64.133 95.925 23.972 1.00 22.07 83 ILE C N 1
ATOM 4571 C CA . ILE C 3 90 ? 63.431 96.892 24.828 1.00 22.55 83 ILE C CA 1
ATOM 4572 C C . ILE C 3 90 ? 63.352 96.460 26.312 1.00 23.72 83 ILE C C 1
ATOM 4573 O O . ILE C 3 90 ? 63.187 97.303 27.205 1.00 27.14 83 ILE C O 1
ATOM 4578 N N . HIS C 3 91 ? 63.481 95.158 26.583 1.00 24.80 84 HIS C N 1
ATOM 4579 C CA . HIS C 3 91 ? 63.491 94.663 27.975 1.00 25.51 84 HIS C CA 1
ATOM 4580 C C . HIS C 3 91 ? 64.811 94.011 28.390 1.00 27.12 84 HIS C C 1
ATOM 4581 O O . HIS C 3 91 ? 65.398 93.250 27.624 1.00 29.98 84 HIS C O 1
ATOM 4588 N N . GLU C 3 92 ? 65.268 94.280 29.612 1.00 28.30 85 GLU C N 1
ATOM 4589 C CA . GLU C 3 92 ? 66.506 93.659 30.099 1.00 25.30 85 GLU C CA 1
ATOM 4590 C C . GLU C 3 92 ? 66.303 92.202 30.502 1.00 31.96 85 GLU C C 1
ATOM 4591 O O . GLU C 3 92 ? 65.176 91.717 30.614 1.00 27.10 85 GLU C O 1
ATOM 4597 N N . GLN C 3 93 ? 67.406 91.500 30.725 1.00 27.38 86 GLN C N 1
ATOM 4598 C CA . GLN C 3 93 ? 67.349 90.073 31.023 1.00 28.98 86 GLN C CA 1
ATOM 4599 C C . GLN C 3 93 ? 66.516 89.731 32.258 1.00 29.60 86 GLN C C 1
ATOM 4600 O O . GLN C 3 93 ? 65.704 88.793 32.230 1.00 29.19 86 GLN C O 1
ATOM 4606 N N . ASN C 3 94 ? 66.699 90.480 33.347 1.00 26.99 87 ASN C N 1
ATOM 4607 C CA . ASN C 3 94 ? 65.907 90.231 34.556 1.00 33.20 87 ASN C CA 1
ATOM 4608 C C . ASN C 3 94 ? 64.398 90.199 34.316 1.00 34.25 87 ASN C C 1
ATOM 4609 O O . ASN C 3 94 ? 63.662 89.540 35.042 1.00 30.26 87 ASN C O 1
ATOM 4614 N N . TYR C 3 95 ? 63.933 90.940 33.320 1.00 35.34 88 TYR C N 1
ATOM 4615 C CA . TYR C 3 95 ? 62.506 91.032 33.054 1.00 36.21 88 TYR C CA 1
ATOM 4616 C C . TYR C 3 95 ? 61.929 89.651 32.691 1.00 26.24 88 TYR C C 1
ATOM 4617 O O . TYR C 3 95 ? 60.917 89.172 33.257 1.00 35.22 88 TYR C O 1
ATOM 4626 N N . PHE C 3 96 ? 62.585 89.006 31.745 1.00 24.94 89 PHE C N 1
ATOM 4627 C CA . PHE C 3 96 ? 62.167 87.672 31.315 1.00 28.17 89 PHE C CA 1
ATOM 4628 C C . PHE C 3 96 ? 62.520 86.602 32.351 1.00 36.34 89 PHE C C 1
ATOM 4629 O O . PHE C 3 96 ? 61.718 85.717 32.643 1.00 37.17 89 PHE C O 1
ATOM 4637 N N . THR C 3 97 ? 63.719 86.680 32.915 1.00 31.70 90 THR C N 1
ATOM 4638 C CA . THR C 3 97 ? 64.094 85.725 33.957 1.00 37.65 90 THR C CA 1
ATOM 4639 C C . THR C 3 97 ? 63.060 85.688 35.092 1.00 32.21 90 THR C C 1
ATOM 4640 O O . THR C 3 97 ? 62.596 84.622 35.500 1.00 37.03 90 THR C O 1
ATOM 4644 N N . ASN C 3 98 ? 62.683 86.857 35.592 1.00 32.71 91 ASN C N 1
ATOM 4645 C CA . ASN C 3 98 ? 61.645 86.905 36.623 1.00 37.49 91 ASN C CA 1
ATOM 4646 C C . ASN C 3 98 ? 60.307 86.348 36.130 1.00 40.98 91 ASN C C 1
ATOM 4647 O O . ASN C 3 98 ? 59.670 85.512 36.817 1.00 45.24 91 ASN C O 1
ATOM 4652 N N . SER C 3 99 ? 59.889 86.801 34.937 1.00 30.77 92 SER C N 1
ATOM 4653 C CA . SER C 3 99 ? 58.615 86.351 34.377 1.00 33.97 92 SER C CA 1
ATOM 4654 C C . SER C 3 99 ? 58.524 84.814 34.281 1.00 35.97 92 SER C C 1
ATOM 4655 O O . SER C 3 99 ? 57.528 84.196 34.684 1.00 36.35 92 SER C O 1
ATOM 4658 N N . LEU C 3 100 ? 59.574 84.203 33.744 1.00 36.57 93 LEU C N 1
ATOM 4659 C CA . LEU C 3 100 ? 59.598 82.770 33.508 1.00 39.92 93 LEU C CA 1
ATOM 4660 C C . LEU C 3 100 ? 59.777 81.976 34.796 1.00 34.28 93 LEU C C 1
ATOM 4661 O O . LEU C 3 100 ? 59.266 80.849 34.904 1.00 35.53 93 LEU C O 1
ATOM 4666 N N . ASN C 3 101 ? 60.525 82.531 35.747 1.00 40.82 94 ASN C N 1
ATOM 4667 C CA . ASN C 3 101 ? 60.643 81.873 37.052 1.00 36.64 94 ASN C CA 1
ATOM 4668 C C . ASN C 3 101 ? 59.264 81.738 37.666 1.00 41.12 94 ASN C C 1
ATOM 4669 O O . ASN C 3 101 ? 58.903 80.672 38.170 1.00 53.33 94 ASN C O 1
ATOM 4674 N N . LYS C 3 102 ? 58.480 82.812 37.615 1.00 50.08 95 LYS C N 1
ATOM 4675 C CA . LYS C 3 102 ? 57.119 82.725 38.152 1.00 44.25 95 LYS C CA 1
ATOM 4676 C C . LYS C 3 102 ? 56.273 81.631 37.488 1.00 50.50 95 LYS C C 1
ATOM 4677 O O . LYS C 3 102 ? 55.291 81.166 38.062 1.00 50.43 95 LYS C O 1
ATOM 4683 N N . LEU C 3 103 ? 56.643 81.224 36.278 1.00 40.56 96 LEU C N 1
ATOM 4684 C CA . LEU C 3 103 ? 55.930 80.140 35.612 1.00 42.18 96 LEU C CA 1
ATOM 4685 C C . LEU C 3 103 ? 56.588 78.771 35.824 1.00 36.79 96 LEU C C 1
ATOM 4686 O O . LEU C 3 103 ? 56.106 77.761 35.317 1.00 43.72 96 LEU C O 1
ATOM 4691 N N . LYS C 3 104 ? 57.692 78.747 36.565 1.00 36.55 97 LYS C N 1
ATOM 4692 C CA . LYS C 3 104 ? 58.414 77.509 36.836 1.00 44.01 97 LYS C CA 1
ATOM 4693 C C . LYS C 3 104 ? 59.020 76.849 35.589 1.00 45.47 97 LYS C C 1
ATOM 4694 O O . LYS C 3 104 ? 59.141 75.622 35.527 1.00 38.92 97 LYS C O 1
ATOM 4700 N N . ILE C 3 105 ? 59.399 77.650 34.598 1.00 40.14 98 ILE C N 1
ATOM 4701 C CA . ILE C 3 105 ? 60.174 77.132 33.470 1.00 29.12 98 ILE C CA 1
ATOM 4702 C C . ILE C 3 105 ? 61.603 76.870 33.949 1.00 29.83 98 ILE C C 1
ATOM 4703 O O . ILE C 3 105 ? 62.246 77.758 34.489 1.00 30.86 98 ILE C O 1
ATOM 4708 N N . PRO C 3 106 ? 62.115 75.653 33.738 1.00 34.93 99 PRO C N 1
ATOM 4709 C CA . PRO C 3 106 ? 63.479 75.327 34.176 1.00 32.71 99 PRO C CA 1
ATOM 4710 C C . PRO C 3 106 ? 64.527 76.198 33.515 1.00 33.71 99 PRO C C 1
ATOM 4711 O O . PRO C 3 106 ? 64.581 76.278 32.277 1.00 32.36 99 PRO C O 1
ATOM 4715 N N . SER C 3 107 ? 65.377 76.822 34.318 1.00 36.04 100 SER C N 1
ATOM 4716 C CA . SER C 3 107 ? 66.351 77.771 33.775 1.00 38.41 100 SER C CA 1
ATOM 4717 C C . SER C 3 107 ? 67.335 77.138 32.791 1.00 38.42 100 SER C C 1
ATOM 4718 O O . SER C 3 107 ? 67.988 77.848 32.028 1.00 41.58 100 SER C O 1
ATOM 4721 N N . ASN C 3 108 ? 67.457 75.813 32.796 1.00 36.14 101 ASN C N 1
ATOM 4722 C CA . ASN C 3 108 ? 68.378 75.170 31.867 1.00 32.79 101 ASN C CA 1
ATOM 4723 C C . ASN C 3 108 ? 67.731 74.901 30.509 1.00 30.14 101 ASN C C 1
ATOM 4724 O O . ASN C 3 108 ? 68.378 74.388 29.598 1.00 33.85 101 ASN C O 1
ATOM 4729 N N . ASN C 3 109 ? 66.447 75.223 30.384 1.00 27.88 102 ASN C N 1
ATOM 4730 C CA . ASN C 3 109 ? 65.744 75.048 29.114 1.00 29.80 102 ASN C CA 1
ATOM 4731 C C . ASN C 3 109 ? 65.505 76.371 28.377 1.00 33.81 102 ASN C C 1
ATOM 4732 O O . ASN C 3 109 ? 64.760 76.427 27.402 1.00 32.21 102 ASN C O 1
ATOM 4737 N N . TYR C 3 110 ? 66.141 77.442 28.825 1.00 25.12 103 TYR C N 1
ATOM 4738 C CA . TYR C 3 110 ? 66.065 78.680 28.045 1.00 27.06 103 TYR C CA 1
ATOM 4739 C C . TYR C 3 110 ? 67.291 79.536 28.229 1.00 30.73 103 TYR C C 1
ATOM 4740 O O . TYR C 3 110 ? 68.054 79.368 29.189 1.00 29.09 103 TYR C O 1
ATOM 4749 N N . ASN C 3 111 ? 67.451 80.474 27.305 1.00 26.40 104 ASN C N 1
ATOM 4750 C CA . ASN C 3 111 ? 68.570 81.398 27.306 1.00 25.29 104 ASN C CA 1
ATOM 4751 C C . ASN C 3 111 ? 68.064 82.790 26.885 1.00 34.90 104 ASN C C 1
ATOM 4752 O O . ASN C 3 111 ? 67.400 82.919 25.860 1.00 27.94 104 ASN C O 1
ATOM 4757 N N . VAL C 3 112 ? 68.367 83.815 27.674 1.00 31.05 105 VAL C N 1
ATOM 4758 C CA . VAL C 3 112 ? 67.932 85.187 27.371 1.00 32.50 105 VAL C CA 1
ATOM 4759 C C . VAL C 3 112 ? 69.075 86.080 26.883 1.00 29.27 105 VAL C C 1
ATOM 4760 O O . VAL C 3 112 ? 70.112 86.206 27.545 1.00 38.92 105 VAL C O 1
ATOM 4764 N N . LEU C 3 113 ? 68.874 86.679 25.710 1.00 28.91 106 LEU C N 1
ATOM 4765 C CA . LEU C 3 113 ? 69.831 87.600 25.115 1.00 25.81 106 LEU C CA 1
ATOM 4766 C C . LEU C 3 113 ? 69.306 89.030 25.290 1.00 40.01 106 LEU C C 1
ATOM 4767 O O . LEU C 3 113 ? 68.214 89.369 24.811 1.00 40.06 106 LEU C O 1
ATOM 4772 N N . ASP C 3 114 ? 70.110 89.869 25.937 1.00 30.04 107 ASP C N 1
ATOM 4773 C CA . ASP C 3 114 ? 69.703 91.202 26.358 1.00 30.15 107 ASP C CA 1
ATOM 4774 C C . ASP C 3 114 ? 70.266 92.235 25.376 1.00 31.89 107 ASP C C 1
ATOM 4775 O O . ASP C 3 114 ? 71.480 92.481 25.348 1.00 28.09 107 ASP C O 1
ATOM 4780 N N . PHE C 3 115 ? 69.415 92.822 24.536 1.00 24.53 108 PHE C N 1
ATOM 4781 C CA . PHE C 3 115 ? 69.888 93.913 23.665 1.00 24.77 108 PHE C CA 1
ATOM 4782 C C . PHE C 3 115 ? 69.364 95.257 24.118 1.00 27.82 108 PHE C C 1
ATOM 4783 O O . PHE C 3 115 ? 69.200 96.189 23.311 1.00 24.73 108 PHE C O 1
ATOM 4791 N N . LEU C 3 116 ? 69.069 95.358 25.405 1.00 23.32 109 LEU C N 1
ATOM 4792 C CA . LEU C 3 116 ? 68.824 96.672 26.015 1.00 23.45 109 LEU C CA 1
ATOM 4793 C C . LEU C 3 116 ? 70.069 97.085 26.795 1.00 26.72 109 LEU C C 1
ATOM 4794 O O . LEU C 3 116 ? 70.611 98.160 26.599 1.00 25.78 109 LEU C O 1
ATOM 4799 N N . SER C 3 117 ? 70.520 96.200 27.677 1.00 33.99 110 SER C N 1
ATOM 4800 C CA . SER C 3 117 ? 71.605 96.525 28.600 1.00 37.10 110 SER C CA 1
ATOM 4801 C C . SER C 3 117 ? 72.910 96.902 27.892 1.00 30.22 110 SER C C 1
ATOM 4802 O O . SER C 3 117 ? 73.507 96.083 27.181 1.00 35.44 110 SER C O 1
ATOM 4805 N N . ASP C 3 118 ? 73.346 98.145 28.096 1.00 32.68 111 ASP C N 1
ATOM 4806 C CA . ASP C 3 118 ? 74.606 98.619 27.527 1.00 29.39 111 ASP C CA 1
ATOM 4807 C C . ASP C 3 118 ? 74.656 98.545 26.002 1.00 31.80 111 ASP C C 1
ATOM 4808 O O . ASP C 3 118 ? 75.715 98.735 25.411 1.00 35.64 111 ASP C O 1
ATOM 4813 N N . PHE C 3 119 ? 73.518 98.281 25.366 1.00 24.45 112 PHE C N 1
ATOM 4814 C CA . PHE C 3 119 ? 73.505 98.101 23.912 1.00 28.71 112 PHE C CA 1
ATOM 4815 C C . PHE C 3 119 ? 74.034 99.346 23.171 1.00 30.57 112 PHE C C 1
ATOM 4816 O O . PHE C 3 119 ? 74.882 99.243 22.290 1.00 31.60 112 PHE C O 1
ATOM 4824 N N . ILE C 3 120 ? 73.536 100.523 23.530 1.00 31.70 113 ILE C N 1
ATOM 4825 C CA . ILE C 3 120 ? 73.947 101.723 22.825 1.00 29.96 113 ILE C CA 1
ATOM 4826 C C . ILE C 3 120 ? 75.421 101.988 23.076 1.00 37.59 113 ILE C C 1
ATOM 4827 O O . ILE C 3 120 ? 76.168 102.290 22.151 1.00 33.86 113 ILE C O 1
ATOM 4832 N N . VAL C 3 121 ? 75.848 101.892 24.330 1.00 29.90 114 VAL C N 1
ATOM 4833 C CA . VAL C 3 121 ? 77.231 102.252 24.646 1.00 40.00 114 VAL C CA 1
ATOM 4834 C C . VAL C 3 121 ? 78.254 101.252 24.070 1.00 44.32 114 VAL C C 1
ATOM 4835 O O . VAL C 3 121 ? 79.383 101.626 23.771 1.00 43.18 114 VAL C O 1
ATOM 4839 N N . ASN C 3 122 ? 77.867 99.991 23.897 1.00 38.42 115 ASN C N 1
ATOM 4840 C CA . ASN C 3 122 ? 78.783 99.009 23.321 1.00 50.33 115 ASN C CA 1
ATOM 4841 C C . ASN C 3 122 ? 78.659 98.784 21.827 1.00 60.29 115 ASN C C 1
ATOM 4842 O O . ASN C 3 122 ? 79.620 98.796 21.065 1.00 55.89 115 ASN C O 1
ATOM 4847 N N . ASN C 3 123 ? 77.455 98.382 21.469 1.00 64.66 116 ASN C N 1
ATOM 4848 C CA . ASN C 3 123 ? 77.222 97.650 20.247 1.00 51.76 116 ASN C CA 1
ATOM 4849 C C . ASN C 3 123 ? 76.886 98.604 19.134 1.00 46.73 116 ASN C C 1
ATOM 4850 O O . ASN C 3 123 ? 76.850 98.220 17.974 1.00 61.65 116 ASN C O 1
ATOM 4855 N N . ILE C 3 124 ? 76.667 99.864 19.497 1.00 36.94 117 ILE C N 1
ATOM 4856 C CA . ILE C 3 124 ? 76.276 100.865 18.508 1.00 61.61 117 ILE C CA 1
ATOM 4857 C C . ILE C 3 124 ? 77.325 101.956 18.315 1.00 45.09 117 ILE C C 1
ATOM 4858 O O . ILE C 3 124 ? 77.812 102.152 17.208 1.00 56.99 117 ILE C O 1
ATOM 4863 N N . HIS C 3 125 ? 77.675 102.647 19.394 1.00 55.44 118 HIS C N 1
ATOM 4864 C CA . HIS C 3 125 ? 78.496 103.863 19.323 1.00 60.79 118 HIS C CA 1
ATOM 4865 C C . HIS C 3 125 ? 79.886 103.684 18.670 1.00 68.66 118 HIS C C 1
ATOM 4866 O O . HIS C 3 125 ? 80.744 102.978 19.201 1.00 87.73 118 HIS C O 1
ATOM 4873 N N . ASN C 3 126 ? 80.095 104.341 17.527 1.00 223.90 119 ASN C N 1
ATOM 4874 C CA . ASN C 3 126 ? 81.350 104.269 16.739 1.00 233.94 119 ASN C CA 1
ATOM 4875 C C . ASN C 3 126 ? 81.624 102.924 16.145 1.00 243.12 119 ASN C C 1
ATOM 4876 O O . ASN C 3 126 ? 82.635 102.284 16.445 1.00 251.17 119 ASN C O 1
ATOM 4881 N N . LYS C 3 127 ? 80.745 102.527 15.255 1.00 63.03 120 LYS C N 1
ATOM 4882 C CA . LYS C 3 127 ? 80.731 101.171 14.785 1.00 61.64 120 LYS C CA 1
ATOM 4883 C C . LYS C 3 127 ? 79.813 101.186 13.582 1.00 56.94 120 LYS C C 1
ATOM 4884 O O . LYS C 3 127 ? 78.733 101.786 13.628 1.00 53.87 120 LYS C O 1
ATOM 4890 N N . PRO C 3 128 ? 80.261 100.573 12.479 1.00 42.52 121 PRO C N 1
ATOM 4891 C CA . PRO C 3 128 ? 79.514 100.627 11.218 1.00 41.37 121 PRO C CA 1
ATOM 4892 C C . PRO C 3 128 ? 78.292 99.714 11.271 1.00 43.75 121 PRO C C 1
ATOM 4893 O O . PRO C 3 128 ? 78.307 98.672 11.942 1.00 38.94 121 PRO C O 1
ATOM 4897 N N . ARG C 3 129 ? 77.248 100.114 10.558 1.00 48.55 122 ARG C N 1
ATOM 4898 C CA . ARG C 3 129 ? 76.025 99.335 10.432 1.00 49.25 122 ARG C CA 1
ATOM 4899 C C . ARG C 3 129 ? 76.285 97.828 10.285 1.00 45.43 122 ARG C C 1
ATOM 4900 O O . ARG C 3 129 ? 75.754 97.007 11.053 1.00 47.54 122 ARG C O 1
ATOM 4908 N N . ASP C 3 130 ? 77.116 97.474 9.304 1.00 47.08 123 ASP C N 1
ATOM 4909 C CA . ASP C 3 130 ? 77.390 96.068 8.989 1.00 53.05 123 ASP C CA 1
ATOM 4910 C C . ASP C 3 130 ? 77.922 95.271 10.167 1.00 43.97 123 ASP C C 1
ATOM 4911 O O . ASP C 3 130 ? 77.526 94.112 10.386 1.00 43.73 123 ASP C O 1
ATOM 4916 N N . LYS C 3 131 ? 78.828 95.890 10.916 1.00 33.96 124 LYS C N 1
ATOM 4917 C CA . LYS C 3 131 ? 79.409 95.230 12.072 1.00 42.38 124 LYS C CA 1
ATOM 4918 C C . LYS C 3 131 ? 78.383 95.103 13.202 1.00 39.20 124 LYS C C 1
ATOM 4919 O O . LYS C 3 131 ? 78.364 94.094 13.918 1.00 36.92 124 LYS C O 1
ATOM 4925 N N . ILE C 3 132 ? 77.520 96.111 13.346 1.00 34.75 125 ILE C N 1
ATOM 4926 C CA . ILE C 3 132 ? 76.486 96.069 14.383 1.00 34.15 125 ILE C CA 1
ATOM 4927 C C . ILE C 3 132 ? 75.553 94.870 14.148 1.00 35.72 125 ILE C C 1
ATOM 4928 O O . ILE C 3 132 ? 75.283 94.049 15.051 1.00 37.85 125 ILE C O 1
ATOM 4933 N N . LEU C 3 133 ? 75.078 94.759 12.916 1.00 30.04 126 LEU C N 1
ATOM 4934 C CA . LEU C 3 133 ? 74.159 93.675 12.570 1.00 34.04 126 LEU C CA 1
ATOM 4935 C C . LEU C 3 133 ? 74.845 92.319 12.668 1.00 39.01 126 LEU C C 1
ATOM 4936 O O . LEU C 3 133 ? 74.283 91.358 13.216 1.00 30.94 126 LEU C O 1
ATOM 4941 N N . SER C 3 134 ? 76.064 92.235 12.141 1.00 39.04 127 SER C N 1
ATOM 4942 C CA . SER C 3 134 ? 76.809 90.982 12.198 1.00 42.36 127 SER C CA 1
ATOM 4943 C C . SER C 3 134 ? 77.034 90.515 13.647 1.00 38.15 127 SER C C 1
ATOM 4944 O O . SER C 3 134 ? 76.914 89.325 13.942 1.00 40.66 127 SER C O 1
ATOM 4947 N N . ASP C 3 135 ? 77.346 91.443 14.554 1.00 42.58 128 ASP C N 1
ATOM 4948 C CA . ASP C 3 135 ? 77.520 91.083 15.968 1.00 37.77 128 ASP C CA 1
ATOM 4949 C C . ASP C 3 135 ? 76.228 90.563 16.607 1.00 38.82 128 ASP C C 1
ATOM 4950 O O . ASP C 3 135 ? 76.229 89.539 17.338 1.00 43.76 128 ASP C O 1
ATOM 4955 N N . VAL C 3 136 ? 75.119 91.262 16.338 1.00 31.72 129 VAL C N 1
ATOM 4956 C CA . VAL C 3 136 ? 73.835 90.762 16.859 1.00 43.54 129 VAL C CA 1
ATOM 4957 C C . VAL C 3 136 ? 73.546 89.312 16.381 1.00 33.81 129 VAL C C 1
ATOM 4958 O O . VAL C 3 136 ? 73.219 88.383 17.167 1.00 42.05 129 VAL C O 1
ATOM 4962 N N . LEU C 3 137 ? 73.682 89.128 15.072 1.00 29.20 130 LEU C N 1
ATOM 4963 C CA . LEU C 3 137 ? 73.443 87.826 14.479 1.00 28.57 130 LEU C CA 1
ATOM 4964 C C . LEU C 3 137 ? 74.331 86.788 15.140 1.00 32.99 130 LEU C C 1
ATOM 4965 O O . LEU C 3 137 ? 73.874 85.696 15.465 1.00 36.63 130 LEU C O 1
ATOM 4970 N N . ALA C 3 138 ? 75.599 87.135 15.343 1.00 38.03 131 ALA C N 1
ATOM 4971 C CA . ALA C 3 138 ? 76.554 86.199 15.945 1.00 40.02 131 ALA C CA 1
ATOM 4972 C C . ALA C 3 138 ? 76.087 85.738 17.326 1.00 46.07 131 ALA C C 1
ATOM 4973 O O . ALA C 3 138 ? 76.213 84.556 17.680 1.00 42.80 131 ALA C O 1
ATOM 4975 N N . LYS C 3 139 ? 75.542 86.659 18.120 1.00 41.78 132 LYS C N 1
ATOM 4976 C CA . LYS C 3 139 ? 74.991 86.230 19.410 1.00 32.28 132 LYS C CA 1
ATOM 4977 C C . LYS C 3 139 ? 73.883 85.193 19.230 1.00 40.62 132 LYS C C 1
ATOM 4978 O O . LYS C 3 139 ? 73.809 84.179 19.973 1.00 42.37 132 LYS C O 1
ATOM 4984 N N . PHE C 3 140 ? 73.015 85.424 18.244 1.00 35.78 133 PHE C N 1
ATOM 4985 C CA . PHE C 3 140 ? 71.986 84.397 18.017 1.00 31.65 133 PHE C CA 1
ATOM 4986 C C . PHE C 3 140 ? 72.575 83.041 17.583 1.00 37.83 133 PHE C C 1
ATOM 4987 O O . PHE C 3 140 ? 72.218 81.998 18.114 1.00 36.86 133 PHE C O 1
ATOM 4995 N N . SER C 3 141 ? 73.474 83.074 16.604 1.00 43.44 134 SER C N 1
ATOM 4996 C CA . SER C 3 141 ? 74.107 81.864 16.096 1.00 45.48 134 SER C CA 1
ATOM 4997 C C . SER C 3 141 ? 74.761 81.051 17.207 1.00 49.31 134 SER C C 1
ATOM 4998 O O . SER C 3 141 ? 74.548 79.834 17.297 1.00 47.67 134 SER C O 1
ATOM 5001 N N . ALA C 3 142 ? 75.535 81.720 18.062 1.00 41.05 135 ALA C N 1
ATOM 5002 C CA . ALA C 3 142 ? 76.118 81.057 19.230 1.00 34.17 135 ALA C CA 1
ATOM 5003 C C . ALA C 3 142 ? 75.033 80.407 20.074 1.00 44.30 135 ALA C C 1
ATOM 5004 O O . ALA C 3 142 ? 75.190 79.268 20.519 1.00 52.45 135 ALA C O 1
ATOM 5006 N N . ALA C 3 143 ? 73.928 81.116 20.299 1.00 40.46 136 ALA C N 1
ATOM 5007 C CA . ALA C 3 143 ? 72.875 80.540 21.154 1.00 39.54 136 ALA C CA 1
ATOM 5008 C C . ALA C 3 143 ? 72.183 79.303 20.567 1.00 47.56 136 ALA C C 1
ATOM 5009 O O . ALA C 3 143 ? 71.857 78.361 21.289 1.00 46.75 136 ALA C O 1
ATOM 5011 N N . ILE C 3 144 ? 71.952 79.318 19.260 1.00 35.24 137 ILE C N 1
ATOM 5012 C CA . ILE C 3 144 ? 71.196 78.264 18.600 1.00 46.70 137 ILE C CA 1
ATOM 5013 C C . ILE C 3 144 ? 72.093 77.054 18.389 1.00 52.23 137 ILE C C 1
ATOM 5014 O O . ILE C 3 144 ? 71.626 75.915 18.341 1.00 45.56 137 ILE C O 1
ATOM 5019 N N . GLN C 3 145 ? 73.388 77.327 18.260 1.00 47.03 138 GLN C N 1
ATOM 5020 C CA . GLN C 3 145 ? 74.372 76.324 17.892 1.00 50.43 138 GLN C CA 1
ATOM 5021 C C . GLN C 3 145 ? 74.316 75.117 18.831 1.00 63.39 138 GLN C C 1
ATOM 5022 O O . GLN C 3 145 ? 74.644 74.002 18.439 1.00 70.67 138 GLN C O 1
ATOM 5028 N N . ASN C 3 146 ? 73.882 75.335 20.066 1.00 83.78 139 ASN C N 1
ATOM 5029 C CA . ASN C 3 146 ? 73.825 74.252 21.051 1.00 90.79 139 ASN C CA 1
ATOM 5030 C C . ASN C 3 146 ? 72.749 73.189 20.832 1.00 92.04 139 ASN C C 1
ATOM 5031 O O . ASN C 3 146 ? 73.021 72.001 20.953 1.00 91.20 139 ASN C O 1
ATOM 5036 N N . ASN C 3 147 ? 71.530 73.616 20.524 1.00 55.97 140 ASN C N 1
ATOM 5037 C CA . ASN C 3 147 ? 70.392 72.699 20.468 1.00 59.34 140 ASN C CA 1
ATOM 5038 C C . ASN C 3 147 ? 69.588 72.838 19.179 1.00 61.43 140 ASN C C 1
ATOM 5039 O O . ASN C 3 147 ? 68.357 72.900 19.216 1.00 56.05 140 ASN C O 1
ATOM 5044 N N . PRO C 3 148 ? 70.277 72.841 18.030 1.00 85.84 141 PRO C N 1
ATOM 5045 C CA . PRO C 3 148 ? 69.776 73.408 16.765 1.00 80.33 141 PRO C CA 1
ATOM 5046 C C . PRO C 3 148 ? 68.332 73.055 16.403 1.00 70.61 141 PRO C C 1
ATOM 5047 O O . PRO C 3 148 ? 67.579 73.939 15.983 1.00 77.24 141 PRO C O 1
ATOM 5051 N N . THR C 3 149 ? 67.940 71.799 16.581 1.00 50.06 142 THR C N 1
ATOM 5052 C CA . THR C 3 149 ? 66.652 71.355 16.044 1.00 63.66 142 THR C CA 1
ATOM 5053 C C . THR C 3 149 ? 65.497 71.297 17.062 1.00 54.92 142 THR C C 1
ATOM 5054 O O . THR C 3 149 ? 64.338 71.090 16.681 1.00 56.66 142 THR C O 1
ATOM 5058 N N . ASP C 3 150 ? 65.804 71.489 18.344 1.00 39.65 143 ASP C N 1
ATOM 5059 C CA . ASP C 3 150 ? 64.760 71.553 19.365 1.00 39.58 143 ASP C CA 1
ATOM 5060 C C . ASP C 3 150 ? 64.596 72.943 19.977 1.00 42.99 143 ASP C C 1
ATOM 5061 O O . ASP C 3 150 ? 64.090 73.077 21.095 1.00 30.22 143 ASP C O 1
ATOM 5066 N N . THR C 3 151 ? 65.008 73.974 19.241 1.00 25.28 144 THR C N 1
ATOM 5067 C CA . THR C 3 151 ? 65.026 75.333 19.776 1.00 27.46 144 THR C CA 1
ATOM 5068 C C . THR C 3 151 ? 64.037 76.260 19.088 1.00 27.47 144 THR C C 1
ATOM 5069 O O . THR C 3 151 ? 63.976 76.308 17.852 1.00 33.71 144 THR C O 1
ATOM 5073 N N . ILE C 3 152 ? 63.255 77.005 19.873 1.00 28.98 145 ILE C N 1
ATOM 5074 C CA . ILE C 3 152 ? 62.512 78.148 19.313 1.00 25.85 145 ILE C CA 1
ATOM 5075 C C . ILE C 3 152 ? 63.254 79.439 19.605 1.00 27.38 145 ILE C C 1
ATOM 5076 O O . ILE C 3 152 ? 63.907 79.560 20.634 1.00 25.83 145 ILE C O 1
ATOM 5081 N N . VAL C 3 153 ? 63.143 80.407 18.699 1.00 24.90 146 VAL C N 1
ATOM 5082 C CA . VAL C 3 153 ? 63.744 81.722 18.912 1.00 20.83 146 VAL C CA 1
ATOM 5083 C C . VAL C 3 153 ? 62.652 82.787 18.909 1.00 22.66 146 VAL C C 1
ATOM 5084 O O . VAL C 3 153 ? 61.794 82.807 18.030 1.00 26.32 146 VAL C O 1
ATOM 5088 N N . ILE C 3 154 ? 62.668 83.635 19.931 1.00 25.92 147 ILE C N 1
ATOM 5089 C CA . ILE C 3 154 ? 61.677 84.688 20.091 1.00 33.58 147 ILE C CA 1
ATOM 5090 C C . ILE C 3 154 ? 62.459 85.986 20.119 1.00 28.79 147 ILE C C 1
ATOM 5091 O O . ILE C 3 154 ? 63.402 86.139 20.897 1.00 28.15 147 ILE C O 1
ATOM 5096 N N . ILE C 3 155 ? 62.083 86.929 19.270 1.00 23.36 148 ILE C N 1
ATOM 5097 C CA . ILE C 3 155 ? 62.815 88.192 19.235 1.00 23.91 148 ILE C CA 1
ATOM 5098 C C . ILE C 3 155 ? 61.852 89.367 19.336 1.00 22.42 148 ILE C C 1
ATOM 5099 O O . ILE C 3 155 ? 60.975 89.549 18.491 1.00 22.79 148 ILE C O 1
ATOM 5104 N N . GLU C 3 156 ? 62.027 90.183 20.368 1.00 24.83 149 GLU C N 1
ATOM 5105 C CA . GLU C 3 156 ? 61.091 91.260 20.645 1.00 26.58 149 GLU C CA 1
ATOM 5106 C C . GLU C 3 156 ? 61.587 92.642 20.218 1.00 25.70 149 GLU C C 1
ATOM 5107 O O . GLU C 3 156 ? 62.666 93.091 20.622 1.00 23.28 149 GLU C O 1
ATOM 5113 N N . GLN C 3 157 ? 60.781 93.296 19.387 1.00 22.85 150 GLN C N 1
ATOM 5114 C CA . GLN C 3 157 ? 61.059 94.637 18.844 1.00 25.18 150 GLN C CA 1
ATOM 5115 C C . GLN C 3 157 ? 62.407 94.850 18.123 1.00 22.10 150 GLN C C 1
ATOM 5116 O O . GLN C 3 157 ? 63.090 95.862 18.341 1.00 26.55 150 GLN C O 1
ATOM 5122 N N . PRO C 3 158 ? 62.766 93.942 17.215 1.00 27.79 151 PRO C N 1
ATOM 5123 C CA . PRO C 3 158 ? 63.969 94.149 16.396 1.00 23.67 151 PRO C CA 1
ATOM 5124 C C . PRO C 3 158 ? 63.853 95.384 15.522 1.00 27.94 151 PRO C C 1
ATOM 5125 O O . PRO C 3 158 ? 64.883 95.965 15.154 1.00 26.49 151 PRO C O 1
ATOM 5129 N N . GLU C 3 159 ? 62.625 95.798 15.202 1.00 26.95 152 GLU C N 1
ATOM 5130 C CA . GLU C 3 159 ? 62.427 97.007 14.401 1.00 27.31 152 GLU C CA 1
ATOM 5131 C C . GLU C 3 159 ? 63.018 98.246 15.067 1.00 31.15 152 GLU C C 1
ATOM 5132 O O . GLU C 3 159 ? 63.210 99.300 14.419 1.00 24.16 152 GLU C O 1
ATOM 5138 N N . LEU C 3 160 ? 63.317 98.131 16.358 1.00 23.14 153 LEU C N 1
ATOM 5139 C CA . LEU C 3 160 ? 63.897 99.268 17.060 1.00 22.63 153 LEU C CA 1
ATOM 5140 C C . LEU C 3 160 ? 65.263 99.593 16.461 1.00 22.14 153 LEU C C 1
ATOM 5141 O O . LEU C 3 160 ? 65.725 100.720 16.559 1.00 25.28 153 LEU C O 1
ATOM 5146 N N . LEU C 3 161 ? 65.904 98.602 15.844 1.00 23.76 154 LEU C N 1
ATOM 5147 C CA . LEU C 3 161 ? 67.193 98.839 15.188 1.00 25.33 154 LEU C CA 1
ATOM 5148 C C . LEU C 3 161 ? 67.078 99.899 14.101 1.00 27.50 154 LEU C C 1
ATOM 5149 O O . LEU C 3 161 ? 68.010 100.702 13.906 1.00 25.48 154 LEU C O 1
ATOM 5154 N N . LEU C 3 162 ? 65.929 99.944 13.433 1.00 23.62 155 LEU C N 1
ATOM 5155 C CA . LEU C 3 162 ? 65.722 100.956 12.392 1.00 28.05 155 LEU C CA 1
ATOM 5156 C C . LEU C 3 162 ? 65.825 102.355 12.965 1.00 28.39 155 LEU C C 1
ATOM 5157 O O . LEU C 3 162 ? 66.136 103.296 12.243 1.00 26.30 155 LEU C O 1
ATOM 5162 N N . SER C 3 163 ? 65.562 102.502 14.266 1.00 22.25 156 SER C N 1
ATOM 5163 C CA . SER C 3 163 ? 65.663 103.814 14.891 1.00 30.22 156 SER C CA 1
ATOM 5164 C C . SER C 3 163 ? 66.998 103.988 15.600 1.00 33.48 156 SER C C 1
ATOM 5165 O O . SER C 3 163 ? 67.479 105.110 15.761 1.00 38.82 156 SER C O 1
ATOM 5168 N N . LEU C 3 164 ? 67.603 102.893 16.048 1.00 27.10 157 LEU C N 1
ATOM 5169 C CA . LEU C 3 164 ? 68.801 103.051 16.881 1.00 27.81 157 LEU C CA 1
ATOM 5170 C C . LEU C 3 164 ? 70.070 103.207 16.042 1.00 27.19 157 LEU C C 1
ATOM 5171 O O . LEU C 3 164 ? 71.097 103.697 16.523 1.00 31.95 157 LEU C O 1
ATOM 5176 N N . VAL C 3 165 ? 69.995 102.751 14.801 1.00 27.33 158 VAL C N 1
ATOM 5177 C CA . VAL C 3 165 ? 71.159 102.666 13.937 1.00 26.37 158 VAL C CA 1
ATOM 5178 C C . VAL C 3 165 ? 70.989 103.616 12.759 1.00 31.17 158 VAL C C 1
ATOM 5179 O O . VAL C 3 165 ? 70.117 103.432 11.905 1.00 31.01 158 VAL C O 1
ATOM 5183 N N . SER C 3 166 ? 71.825 104.648 12.740 1.00 29.94 159 SER C N 1
ATOM 5184 C CA . SER C 3 166 ? 71.773 105.685 11.733 1.00 34.40 159 SER C CA 1
ATOM 5185 C C . SER C 3 166 ? 71.826 105.115 10.323 1.00 32.67 159 SER C C 1
ATOM 5186 O O . SER C 3 166 ? 72.724 104.350 9.983 1.00 35.15 159 SER C O 1
ATOM 5189 N N . GLY C 3 167 ? 70.864 105.502 9.494 1.00 28.53 160 GLY C N 1
ATOM 5190 C CA . GLY C 3 167 ? 70.850 105.123 8.093 1.00 31.07 160 GLY C CA 1
ATOM 5191 C C . GLY C 3 167 ? 70.536 103.659 7.787 1.00 36.93 160 GLY C C 1
ATOM 5192 O O . GLY C 3 167 ? 70.761 103.200 6.671 1.00 28.22 160 GLY C O 1
ATOM 5193 N N . LEU C 3 168 ? 70.014 102.923 8.762 1.00 29.88 161 LEU C N 1
ATOM 5194 C CA . LEU C 3 168 ? 69.637 101.520 8.538 1.00 26.07 161 LEU C CA 1
ATOM 5195 C C . LEU C 3 168 ? 68.283 101.404 7.815 1.00 27.48 161 LEU C C 1
ATOM 5196 O O . LEU C 3 168 ? 67.257 101.906 8.303 1.00 27.16 161 LEU C O 1
ATOM 5201 N N . THR C 3 169 ? 68.282 100.776 6.640 1.00 25.08 162 THR C N 1
ATOM 5202 C CA . THR C 3 169 ? 67.033 100.554 5.918 1.00 28.51 162 THR C CA 1
ATOM 5203 C C . THR C 3 169 ? 66.417 99.218 6.288 1.00 26.89 162 THR C C 1
ATOM 5204 O O . THR C 3 169 ? 67.096 98.288 6.712 1.00 24.76 162 THR C O 1
ATOM 5208 N N . CYS C 3 170 ? 65.113 99.125 6.087 1.00 23.73 163 CYS C N 1
ATOM 5209 C CA . CYS C 3 170 ? 64.417 97.871 6.246 1.00 31.47 163 CYS C CA 1
ATOM 5210 C C . CYS C 3 170 ? 65.090 96.738 5.447 1.00 37.58 163 CYS C C 1
ATOM 5211 O O . CYS C 3 170 ? 65.261 95.622 5.945 1.00 28.94 163 CYS C O 1
ATOM 5214 N N . SER C 3 171 ? 65.466 97.004 4.204 1.00 28.98 164 SER C N 1
ATOM 5215 C CA . SER C 3 171 ? 66.029 95.919 3.411 1.00 29.91 164 SER C CA 1
ATOM 5216 C C . SER C 3 171 ? 67.386 95.436 3.942 1.00 27.85 164 SER C C 1
ATOM 5217 O O . SER C 3 171 ? 67.702 94.248 3.870 1.00 30.24 164 SER C O 1
ATOM 5220 N N . GLU C 3 172 ? 68.189 96.340 4.488 1.00 29.72 165 GLU C N 1
ATOM 5221 C CA . GLU C 3 172 ? 69.448 95.922 5.094 1.00 33.98 165 GLU C CA 1
ATOM 5222 C C . GLU C 3 172 ? 69.184 95.134 6.370 1.00 38.19 165 GLU C C 1
ATOM 5223 O O . GLU C 3 172 ? 69.835 94.117 6.635 1.00 36.83 165 GLU C O 1
ATOM 5229 N N . LEU C 3 173 ? 68.241 95.606 7.179 1.00 36.58 166 LEU C N 1
ATOM 5230 C CA . LEU C 3 173 ? 67.892 94.865 8.390 1.00 33.62 166 LEU C CA 1
ATOM 5231 C C . LEU C 3 173 ? 67.460 93.440 8.045 1.00 29.42 166 LEU C C 1
ATOM 5232 O O . LEU C 3 173 ? 67.874 92.488 8.698 1.00 30.02 166 LEU C O 1
ATOM 5237 N N . ASN C 3 174 ? 66.649 93.286 7.006 1.00 26.21 167 ASN C N 1
ATOM 5238 C CA . ASN C 3 174 ? 66.208 91.942 6.612 1.00 27.72 167 ASN C CA 1
ATOM 5239 C C . ASN C 3 174 ? 67.335 91.097 6.011 1.00 35.46 167 ASN C C 1
ATOM 5240 O O . ASN C 3 174 ? 67.560 89.965 6.435 1.00 35.96 167 ASN C O 1
ATOM 5245 N N . ASN C 3 175 ? 68.057 91.668 5.053 1.00 35.09 168 ASN C N 1
ATOM 5246 C CA . ASN C 3 175 ? 69.129 90.960 4.364 1.00 35.50 168 ASN C CA 1
ATOM 5247 C C . ASN C 3 175 ? 70.273 90.522 5.259 1.00 30.43 168 ASN C C 1
ATOM 5248 O O . ASN C 3 175 ? 70.844 89.452 5.051 1.00 30.72 168 ASN C O 1
ATOM 5253 N N . LYS C 3 176 ? 70.606 91.346 6.247 1.00 28.83 169 LYS C N 1
ATOM 5254 C CA . LYS C 3 176 ? 71.813 91.128 7.049 1.00 34.69 169 LYS C CA 1
ATOM 5255 C C . LYS C 3 176 ? 71.540 90.581 8.440 1.00 35.48 169 LYS C C 1
ATOM 5256 O O . LYS C 3 176 ? 72.471 90.227 9.156 1.00 41.23 169 LYS C O 1
ATOM 5262 N N . PHE C 3 177 ? 70.278 90.541 8.852 1.00 30.07 170 PHE C N 1
ATOM 5263 C CA . PHE C 3 177 ? 69.961 90.007 10.186 1.00 31.50 170 PHE C CA 1
ATOM 5264 C C . PHE C 3 177 ? 68.760 89.056 10.193 1.00 32.03 170 PHE C C 1
ATOM 5265 O O . PHE C 3 177 ? 68.888 87.868 10.495 1.00 33.11 170 PHE C O 1
ATOM 5273 N N . ILE C 3 178 ? 67.588 89.582 9.870 1.00 28.81 171 ILE C N 1
ATOM 5274 C CA . ILE C 3 178 ? 66.360 88.818 10.047 1.00 25.86 171 ILE C CA 1
ATOM 5275 C C . ILE C 3 178 ? 66.370 87.535 9.210 1.00 34.31 171 ILE C C 1
ATOM 5276 O O . ILE C 3 178 ? 66.194 86.436 9.735 1.00 35.33 171 ILE C O 1
ATOM 5281 N N . THR C 3 179 ? 66.609 87.681 7.911 1.00 32.26 172 THR C N 1
ATOM 5282 C CA . THR C 3 179 ? 66.565 86.553 6.983 1.00 26.21 172 THR C CA 1
ATOM 5283 C C . THR C 3 179 ? 67.609 85.459 7.268 1.00 28.16 172 THR C C 1
ATOM 5284 O O . THR C 3 179 ? 67.263 84.282 7.301 1.00 33.78 172 THR C O 1
ATOM 5288 N N . PRO C 3 180 ? 68.878 85.844 7.509 1.00 35.80 173 PRO C N 1
ATOM 5289 C CA . PRO C 3 180 ? 69.880 84.868 7.975 1.00 33.72 173 PRO C CA 1
ATOM 5290 C C . PRO C 3 180 ? 69.444 84.187 9.279 1.00 39.69 173 PRO C C 1
ATOM 5291 O O . PRO C 3 180 ? 69.601 82.961 9.455 1.00 40.55 173 PRO C O 1
ATOM 5295 N N . LEU C 3 181 ? 68.887 84.977 10.195 1.00 27.11 174 LEU C N 1
ATOM 5296 C CA . LEU C 3 181 ? 68.432 84.418 11.466 1.00 30.27 174 LEU C CA 1
ATOM 5297 C C . LEU C 3 181 ? 67.418 83.319 11.185 1.00 32.13 174 LEU C C 1
ATOM 5298 O O . LEU C 3 181 ? 67.574 82.176 11.637 1.00 30.50 17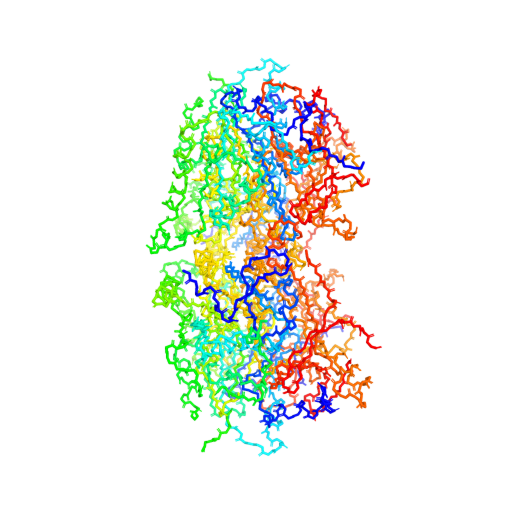4 LEU C O 1
ATOM 5303 N N . LEU C 3 182 ? 66.396 83.659 10.405 1.00 28.62 175 LEU C N 1
ATOM 5304 C CA . LEU C 3 182 ? 65.314 82.724 10.082 1.00 27.86 175 LEU C CA 1
ATOM 5305 C C . LEU C 3 182 ? 65.846 81.473 9.382 1.00 38.06 175 LEU C C 1
ATOM 5306 O O . LEU C 3 182 ? 65.362 80.362 9.617 1.00 36.81 175 LEU C O 1
ATOM 5311 N N . ARG C 3 183 ? 66.856 81.669 8.535 1.00 32.27 176 ARG C N 1
ATOM 5312 C CA . ARG C 3 183 ? 67.485 80.580 7.796 1.00 33.90 176 ARG C CA 1
ATOM 5313 C C . ARG C 3 183 ? 68.201 79.619 8.755 1.00 39.32 176 ARG C C 1
ATOM 5314 O O . ARG C 3 183 ? 68.483 78.472 8.396 1.00 38.58 176 ARG C O 1
ATOM 5322 N N . GLN C 3 184 ? 68.486 80.090 9.971 1.00 32.05 177 GLN C N 1
ATOM 5323 C CA . GLN C 3 184 ? 69.095 79.242 11.014 1.00 38.68 177 GLN C CA 1
ATOM 5324 C C . GLN C 3 184 ? 68.124 78.647 12.042 1.00 42.25 177 GLN C C 1
ATOM 5325 O O . GLN C 3 184 ? 68.573 78.001 12.987 1.00 40.69 177 GLN C O 1
ATOM 5331 N N . CYS C 3 185 ? 66.823 78.880 11.882 1.00 49.35 178 CYS C N 1
ATOM 5332 C CA . CYS C 3 185 ? 65.834 78.509 12.903 1.00 51.91 178 CYS C CA 1
ATOM 5333 C C . CYS C 3 185 ? 64.821 77.521 12.386 1.00 47.23 178 CYS C C 1
ATOM 5334 O O . CYS C 3 185 ? 64.377 77.630 11.251 1.00 46.42 178 CYS C O 1
ATOM 5337 N N . LYS C 3 186 ? 64.408 76.588 13.241 1.00 24.11 179 LYS C N 1
ATOM 5338 C CA . LYS C 3 186 ? 63.222 75.791 12.948 1.00 27.56 179 LYS C CA 1
ATOM 5339 C C . LYS C 3 186 ? 62.020 76.721 13.023 1.00 25.81 179 LYS C C 1
ATOM 5340 O O . LYS C 3 186 ? 61.177 76.747 12.130 1.00 23.22 179 LYS C O 1
ATOM 5346 N N . VAL C 3 187 ? 61.940 77.471 14.115 1.00 30.51 180 VAL C N 1
ATOM 5347 C CA . VAL C 3 187 ? 60.811 78.351 14.343 1.00 27.26 180 VAL C CA 1
ATOM 5348 C C . VAL C 3 187 ? 61.313 79.678 14.877 1.00 28.36 180 VAL C C 1
ATOM 5349 O O . VAL C 3 187 ? 61.998 79.731 15.915 1.00 22.84 180 VAL C O 1
ATOM 5353 N N . LEU C 3 188 ? 60.970 80.750 14.172 1.00 21.99 181 LEU C N 1
ATOM 5354 C CA . LEU C 3 188 ? 61.283 82.088 14.637 1.00 22.58 181 LEU C CA 1
ATOM 5355 C C . LEU C 3 188 ? 59.994 82.835 14.932 1.00 27.88 181 LEU C C 1
ATOM 5356 O O . LEU C 3 188 ? 59.031 82.779 14.167 1.00 24.52 181 LEU C O 1
ATOM 5361 N N . ILE C 3 189 ? 59.986 83.527 16.063 1.00 19.97 182 ILE C N 1
ATOM 5362 C CA . ILE C 3 189 ? 58.854 84.328 16.471 1.00 20.92 182 ILE C CA 1
ATOM 5363 C C . ILE C 3 189 ? 59.302 85.800 16.646 1.00 27.32 182 ILE C C 1
ATOM 5364 O O . ILE C 3 189 ? 60.079 86.128 17.548 1.00 25.77 182 ILE C O 1
ATOM 5369 N N . ILE C 3 190 ? 58.832 86.671 15.762 1.00 20.54 183 ILE C N 1
ATOM 5370 C CA . ILE C 3 190 ? 59.165 88.082 15.836 1.00 19.86 183 ILE C CA 1
ATOM 5371 C C . ILE C 3 190 ? 57.983 88.763 16.498 1.00 22.19 183 ILE C C 1
ATOM 5372 O O . ILE C 3 190 ? 56.834 88.535 16.097 1.00 23.86 183 ILE C O 1
ATOM 5377 N N . VAL C 3 191 ? 58.268 89.560 17.527 1.00 24.80 184 VAL C N 1
ATOM 5378 C CA . VAL C 3 191 ? 57.268 90.348 18.247 1.00 21.39 184 VAL C CA 1
ATOM 5379 C C . VAL C 3 191 ? 57.526 91.843 18.059 1.00 27.57 184 VAL C C 1
ATOM 5380 O O . VAL C 3 191 ? 58.609 92.326 18.393 1.00 26.08 184 VAL C O 1
ATOM 5384 N N . SER C 3 192 ? 56.541 92.559 17.512 1.00 25.06 185 SER C N 1
ATOM 5385 C CA . SER C 3 192 ? 56.720 93.969 17.157 1.00 25.29 185 SER C CA 1
ATOM 5386 C C . SER C 3 192 ? 55.550 94.819 17.615 1.00 22.76 185 SER C C 1
ATOM 5387 O O . SER C 3 192 ? 54.416 94.355 17.633 1.00 26.09 185 SER C O 1
ATOM 5390 N N . ASN C 3 193 ? 55.834 96.089 17.890 1.00 23.35 186 ASN C N 1
ATOM 5391 C CA . ASN C 3 193 ? 54.860 97.054 18.384 1.00 19.50 186 ASN C CA 1
ATOM 5392 C C . ASN C 3 193 ? 54.251 97.844 17.235 1.00 26.33 186 ASN C C 1
ATOM 5393 O O . ASN C 3 193 ? 54.957 98.525 16.506 1.00 29.02 186 ASN C O 1
ATOM 5398 N N . SER C 3 194 ? 52.937 97.793 17.097 1.00 23.45 187 SER C N 1
ATOM 5399 C CA . SER C 3 194 ? 52.283 98.365 15.914 1.00 27.54 187 SER C CA 1
ATOM 5400 C C . SER C 3 194 ? 51.750 99.788 16.134 1.00 27.33 187 SER C C 1
ATOM 5401 O O . SER C 3 194 ? 50.925 100.274 15.357 1.00 25.13 187 SER C O 1
ATOM 5404 N N . ASP C 3 195 ? 52.217 100.463 17.185 1.00 19.69 188 ASP C N 1
ATOM 5405 C CA . ASP C 3 195 ? 51.800 101.840 17.464 1.00 28.26 188 ASP C CA 1
ATOM 5406 C C . ASP C 3 195 ? 51.936 102.806 16.278 1.00 28.97 188 ASP C C 1
ATOM 5407 O O . ASP C 3 195 ? 51.128 103.717 16.139 1.00 25.78 188 ASP C O 1
ATOM 5412 N N . ILE C 3 196 ? 52.957 102.623 15.444 1.00 27.29 189 ILE C N 1
ATOM 5413 C CA . ILE C 3 196 ? 53.173 103.510 14.294 1.00 27.53 189 ILE C CA 1
ATOM 5414 C C . ILE C 3 196 ? 52.001 103.528 13.297 1.00 35.44 189 ILE C C 1
ATOM 5415 O O . ILE C 3 196 ? 51.822 104.497 12.550 1.00 36.15 189 ILE C O 1
ATOM 5420 N N . PHE C 3 197 ? 51.181 102.480 13.305 1.00 22.60 190 PHE C N 1
ATOM 5421 C CA . PHE C 3 197 ? 50.049 102.407 12.379 1.00 26.46 190 PHE C CA 1
ATOM 5422 C C . PHE C 3 197 ? 48.799 102.989 13.006 1.00 25.57 190 PHE C C 1
ATOM 5423 O O . PHE C 3 197 ? 47.746 103.063 12.372 1.00 27.93 190 PHE C O 1
ATOM 5431 N N . ASN C 3 198 ? 48.898 103.373 14.269 1.00 25.46 191 ASN C N 1
ATOM 5432 C CA . ASN C 3 198 ? 47.710 103.793 14.987 1.00 30.97 191 ASN C CA 1
ATOM 5433 C C . ASN C 3 198 ? 47.740 105.232 15.485 1.00 35.06 191 ASN C C 1
ATOM 5434 O O . ASN C 3 198 ? 47.141 105.555 16.511 1.00 37.40 191 ASN C O 1
ATOM 5439 N N . ILE C 3 199 ? 48.445 106.091 14.767 1.00 38.78 192 ILE C N 1
ATOM 5440 C CA . ILE C 3 199 ? 48.409 107.516 15.079 1.00 41.59 192 ILE C CA 1
ATOM 5441 C C . ILE C 3 199 ? 47.221 108.131 14.345 1.00 49.59 192 ILE C C 1
ATOM 5442 O O . ILE C 3 199 ? 47.072 107.946 13.126 1.00 42.30 192 ILE C O 1
ATOM 5447 N N . ASP C 3 200 ? 46.363 108.839 15.075 1.00 50.82 193 ASP C N 1
ATOM 5448 C CA . ASP C 3 200 ? 45.201 109.459 14.443 1.00 64.04 193 ASP C CA 1
ATOM 5449 C C . ASP C 3 200 ? 45.580 110.737 13.691 1.00 60.87 193 ASP C C 1
ATOM 5450 O O . ASP C 3 200 ? 46.252 111.619 14.228 1.00 86.30 193 ASP C O 1
ATOM 5455 N N . GLU C 3 201 ? 45.144 110.809 12.436 1.00 75.01 194 GLU C N 1
ATOM 5456 C CA . GLU C 3 201 ? 45.681 111.765 11.471 1.00 95.02 194 GLU C CA 1
ATOM 5457 C C . GLU C 3 201 ? 47.194 111.583 11.301 1.00 99.13 194 GLU C C 1
ATOM 5458 O O . GLU C 3 201 ? 47.996 112.333 11.863 1.00 99.88 194 GLU C O 1
ATOM 5464 N N . TYR C 3 202 ? 47.560 110.557 10.536 1.00 77.80 195 TYR C N 1
ATOM 5465 C CA . TYR C 3 202 ? 48.939 110.302 10.130 1.00 66.64 195 TYR C CA 1
ATOM 5466 C C . TYR C 3 202 ? 48.996 109.017 9.317 1.00 73.76 195 TYR C C 1
ATOM 5467 O O . TYR C 3 202 ? 48.550 107.963 9.781 1.00 77.14 195 TYR C O 1
ATOM 5476 N N . ASP C 3 203 ? 49.555 109.103 8.113 1.00 68.58 196 ASP C N 1
ATOM 5477 C CA . ASP C 3 203 ? 49.613 107.955 7.212 1.00 77.50 196 ASP C CA 1
ATOM 5478 C C . ASP C 3 203 ? 50.969 107.240 7.271 1.00 73.56 196 ASP C C 1
ATOM 5479 O O . ASP C 3 203 ? 51.925 107.641 6.606 1.00 72.63 196 ASP C O 1
ATOM 5484 N N . ALA C 3 204 ? 51.039 106.174 8.064 1.00 68.69 197 ALA C N 1
ATOM 5485 C CA . ALA C 3 204 ? 52.277 105.416 8.231 1.00 65.99 197 ALA C CA 1
ATOM 5486 C C . ALA C 3 204 ? 52.908 105.023 6.892 1.00 73.21 197 ALA C C 1
ATOM 5487 O O . ALA C 3 204 ? 54.130 105.079 6.733 1.00 63.57 197 ALA C O 1
ATOM 5489 N N . SER C 3 205 ? 52.071 104.618 5.938 1.00 85.87 198 SER C N 1
ATOM 5490 C CA . SER C 3 205 ? 52.537 104.255 4.600 1.00 82.63 198 SER C CA 1
ATOM 5491 C C . SER C 3 205 ? 53.452 105.323 4.002 1.00 76.56 198 SER C C 1
ATOM 5492 O O . SER C 3 205 ? 54.614 105.055 3.691 1.00 77.36 198 SER C O 1
ATOM 5495 N N . VAL C 3 206 ? 52.934 106.536 3.856 1.00 56.33 199 VAL C N 1
ATOM 5496 C CA . VAL C 3 206 ? 53.685 107.581 3.168 1.00 63.50 199 VAL C CA 1
ATOM 5497 C C . VAL C 3 206 ? 54.924 108.037 3.936 1.00 63.30 199 VAL C C 1
ATOM 5498 O O . VAL C 3 206 ? 56.030 108.047 3.393 1.00 55.37 199 VAL C O 1
ATOM 5502 N N . HIS C 3 207 ? 54.737 108.386 5.205 1.00 70.31 200 HIS C N 1
ATOM 5503 C CA . HIS C 3 207 ? 55.741 109.152 5.947 1.00 61.75 200 HIS C CA 1
ATOM 5504 C C . HIS C 3 207 ? 56.711 108.326 6.800 1.00 64.35 200 HIS C C 1
ATOM 5505 O O . HIS C 3 207 ? 57.837 108.751 7.060 1.00 46.64 200 HIS C O 1
ATOM 5512 N N . SER C 3 208 ? 56.284 107.145 7.233 1.00 44.02 201 SER C N 1
ATOM 5513 C CA . SER C 3 208 ? 57.181 106.267 7.984 1.00 43.48 201 SER C CA 1
ATOM 5514 C C . SER C 3 208 ? 57.420 104.994 7.219 1.00 39.48 201 SER C C 1
ATOM 5515 O O . SER C 3 208 ? 57.372 103.895 7.781 1.00 33.74 201 SER C O 1
ATOM 5518 N N . SER C 3 209 ? 57.686 105.149 5.927 1.00 28.68 202 SER C N 1
ATOM 5519 C CA . SER C 3 209 ? 57.703 104.010 5.022 1.00 32.89 202 SER C CA 1
ATOM 5520 C C . SER C 3 209 ? 58.804 102.993 5.364 1.00 28.12 202 SER C C 1
ATOM 5521 O O . SER C 3 209 ? 58.592 101.784 5.247 1.00 24.17 202 SER C O 1
ATOM 5524 N N . ASN C 3 210 ? 59.968 103.475 5.795 1.00 24.11 203 ASN C N 1
ATOM 5525 C CA . ASN C 3 210 ? 61.056 102.571 6.161 1.00 25.65 203 ASN C CA 1
ATOM 5526 C C . ASN C 3 210 ? 60.606 101.642 7.273 1.00 24.59 203 ASN C C 1
ATOM 5527 O O . ASN C 3 210 ? 60.819 100.413 7.253 1.00 26.58 203 ASN C O 1
ATOM 5532 N N . LEU C 3 211 ? 59.978 102.235 8.270 1.00 24.53 204 LEU C N 1
ATOM 5533 C CA . LEU C 3 211 ? 59.519 101.465 9.418 1.00 29.98 204 LEU C CA 1
ATOM 5534 C C . LEU C 3 211 ? 58.348 100.554 9.033 1.00 29.54 204 LEU C C 1
ATOM 5535 O O . LEU C 3 211 ? 58.328 99.373 9.382 1.00 27.08 204 LEU C O 1
ATOM 5540 N N . GLN C 3 212 ? 57.386 101.089 8.286 1.00 25.99 205 GLN C N 1
ATOM 5541 C CA . GLN C 3 212 ? 56.197 100.309 7.903 1.00 28.40 205 GLN C CA 1
ATOM 5542 C C . GLN C 3 212 ? 56.558 99.100 7.020 1.00 26.63 205 GLN C C 1
ATOM 5543 O O . GLN C 3 212 ? 55.928 98.031 7.112 1.00 26.92 205 GLN C O 1
ATOM 5549 N N . ASN C 3 213 ? 57.576 99.264 6.177 1.00 23.76 206 ASN C N 1
ATOM 5550 C CA . ASN C 3 213 ? 58.044 98.163 5.322 1.00 26.25 206 ASN C CA 1
ATOM 5551 C C . ASN C 3 213 ? 58.424 96.930 6.140 1.00 25.81 206 ASN C C 1
ATOM 5552 O O . ASN C 3 213 ? 58.239 95.808 5.680 1.00 23.08 206 ASN C O 1
ATOM 5557 N N . PHE C 3 214 ? 58.931 97.133 7.359 1.00 26.35 207 PHE C N 1
ATOM 5558 C CA . PHE C 3 214 ? 59.363 96.000 8.174 1.00 25.77 207 PHE C CA 1
ATOM 5559 C C . PHE C 3 214 ? 58.185 95.116 8.554 1.00 27.85 207 PHE C C 1
ATOM 5560 O O . PHE C 3 214 ? 58.307 93.888 8.594 1.00 24.33 207 PHE C O 1
ATOM 5568 N N . TYR C 3 215 ? 57.053 95.748 8.847 1.00 25.67 208 TYR C N 1
ATOM 5569 C CA . TYR C 3 215 ? 55.861 95.024 9.278 1.00 26.61 208 TYR C CA 1
ATOM 5570 C C . TYR C 3 215 ? 55.270 94.319 8.072 1.00 30.02 208 TYR C C 1
ATOM 5571 O O . TYR C 3 215 ? 54.893 93.146 8.145 1.00 27.64 208 TYR C O 1
ATOM 5580 N N . LYS C 3 216 ? 55.226 95.014 6.935 1.00 23.59 209 LYS C N 1
ATOM 5581 C CA . LYS C 3 216 ? 54.717 94.336 5.736 1.00 27.55 209 LYS C CA 1
ATOM 5582 C C . LYS C 3 216 ? 55.563 93.155 5.291 1.00 27.01 209 LYS C C 1
ATOM 5583 O O . LYS C 3 216 ? 55.051 92.078 4.951 1.00 24.48 209 LYS C O 1
ATOM 5589 N N . SER C 3 217 ? 56.876 93.344 5.252 1.00 22.25 210 SER C N 1
ATOM 5590 C CA . SER C 3 217 ? 57.736 92.256 4.787 1.00 31.31 210 SER C CA 1
ATOM 5591 C C . SER C 3 217 ? 57.704 91.103 5.815 1.00 30.24 210 SER C C 1
ATOM 5592 O O . SER C 3 217 ? 57.664 89.916 5.451 1.00 23.46 210 SER C O 1
ATOM 5595 N N . SER C 3 218 ? 57.708 91.438 7.104 1.00 27.42 211 SER C N 1
ATOM 5596 C CA . SER C 3 218 ? 57.620 90.370 8.111 1.00 25.81 211 SER C CA 1
ATOM 5597 C C . SER C 3 218 ? 56.337 89.550 7.906 1.00 24.81 211 SER C C 1
ATOM 5598 O O . SER C 3 218 ? 56.349 88.318 7.942 1.00 32.11 211 SER C O 1
ATOM 5601 N N . PHE C 3 219 ? 55.227 90.245 7.677 1.00 26.13 212 PHE C N 1
ATOM 5602 C CA . PHE C 3 219 ? 53.974 89.548 7.447 1.00 25.74 212 PHE C CA 1
ATOM 5603 C C . PHE C 3 219 ? 54.079 88.611 6.245 1.00 34.06 212 PHE C C 1
ATOM 5604 O O . PHE C 3 219 ? 53.692 87.427 6.300 1.00 28.30 212 PHE C O 1
ATOM 5612 N N . ILE C 3 220 ? 54.602 89.159 5.149 1.00 27.71 213 ILE C N 1
ATOM 5613 C CA . ILE C 3 220 ? 54.775 88.402 3.923 1.00 31.22 213 ILE C CA 1
ATOM 5614 C C . ILE C 3 220 ? 55.573 87.108 4.126 1.00 25.58 213 ILE C C 1
ATOM 5615 O O . ILE C 3 220 ? 55.230 86.054 3.561 1.00 31.56 213 ILE C O 1
ATOM 5620 N N . LYS C 3 221 ? 56.630 87.171 4.929 1.00 24.69 214 LYS C N 1
ATOM 5621 C CA . LYS C 3 221 ? 57.437 85.969 5.173 1.00 24.61 214 LYS C CA 1
ATOM 5622 C C . LYS C 3 221 ? 56.829 84.993 6.202 1.00 33.81 214 LYS C C 1
ATOM 5623 O O . LYS C 3 221 ? 57.258 83.855 6.318 1.00 31.94 214 LYS C O 1
ATOM 5629 N N . SER C 3 222 ? 55.844 85.434 6.971 1.00 29.62 215 SER C N 1
ATOM 5630 C CA . SER C 3 222 ? 55.352 84.597 8.069 1.00 24.11 215 SER C CA 1
ATOM 5631 C C . SER C 3 222 ? 54.280 83.621 7.587 1.00 22.25 215 SER C C 1
ATOM 5632 O O . SER C 3 222 ? 53.544 83.914 6.633 1.00 29.49 215 SER C O 1
ATOM 5643 N N . ILE C 3 224 ? 52.064 82.605 9.920 1.00 31.84 217 ILE C N 1
ATOM 5644 C CA . ILE C 3 224 ? 50.966 82.917 10.821 1.00 23.07 217 ILE C CA 1
ATOM 5645 C C . ILE C 3 224 ? 51.217 84.229 11.518 1.00 26.12 217 ILE C C 1
ATOM 5646 O O . ILE C 3 224 ? 52.348 84.534 11.903 1.00 19.20 217 ILE C O 1
ATOM 5651 N N . ASN C 3 225 ? 50.144 84.984 11.713 1.00 23.75 218 ASN C N 1
ATOM 5652 C CA . ASN C 3 225 ? 50.213 86.301 12.328 1.00 27.94 218 ASN C CA 1
ATOM 5653 C C . ASN C 3 225 ? 49.262 86.329 13.502 1.00 31.28 218 ASN C C 1
ATOM 5654 O O . ASN C 3 225 ? 48.084 86.021 13.346 1.00 30.54 218 ASN C O 1
ATOM 5659 N N . LEU C 3 226 ? 49.794 86.662 14.677 1.00 22.24 219 LEU C N 1
ATOM 5660 C CA . LEU C 3 226 ? 48.995 86.865 15.877 1.00 28.31 219 LEU C CA 1
ATOM 5661 C C . LEU C 3 226 ? 49.015 88.340 16.209 1.00 30.91 219 LEU C C 1
ATOM 5662 O O . LEU C 3 226 ? 50.080 88.940 16.354 1.00 29.36 219 LEU C O 1
ATOM 5667 N N . ASN C 3 227 ? 47.850 88.949 16.352 1.00 26.35 220 ASN C N 1
ATOM 5668 C CA . ASN C 3 227 ? 47.862 90.370 16.657 1.00 29.78 220 ASN C CA 1
ATOM 5669 C C . ASN C 3 227 ? 46.949 90.750 17.849 1.00 33.13 220 ASN C C 1
ATOM 5670 O O . ASN C 3 227 ? 45.799 90.325 17.928 1.00 30.24 220 ASN C O 1
ATOM 5675 N N . LEU C 3 228 ? 47.508 91.500 18.794 1.00 24.60 221 LEU C N 1
ATOM 5676 C CA . LEU C 3 228 ? 46.779 91.987 19.978 1.00 23.63 221 LEU C CA 1
ATOM 5677 C C . LEU C 3 228 ? 46.415 93.441 19.861 1.00 28.78 221 LEU C C 1
ATOM 5678 O O . LEU C 3 228 ? 47.273 94.299 19.629 1.00 28.57 221 LEU C O 1
ATOM 5683 N N . ASN C 3 229 ? 45.147 93.747 20.074 1.00 24.81 222 ASN C N 1
ATOM 5684 C CA . ASN C 3 229 ? 44.735 95.144 19.983 1.00 26.33 222 ASN C CA 1
ATOM 5685 C C . ASN C 3 229 ? 43.695 95.471 21.032 1.00 27.36 222 ASN C C 1
ATOM 5686 O O . ASN C 3 229 ? 42.934 94.590 21.435 1.00 28.34 222 ASN C O 1
ATOM 5691 N N . PRO C 3 230 ? 43.632 96.741 21.465 1.00 29.94 223 PRO C N 1
ATOM 5692 C CA . PRO C 3 230 ? 42.510 97.134 22.326 1.00 35.77 223 PRO C CA 1
ATOM 5693 C C . PRO C 3 230 ? 41.235 97.101 21.485 1.00 42.69 223 PRO C C 1
ATOM 5694 O O . PRO C 3 230 ? 41.316 97.158 20.246 1.00 36.33 223 PRO C O 1
ATOM 5698 N N . LEU C 3 231 ? 40.074 97.015 22.129 1.00 35.15 224 LEU C N 1
ATOM 5699 C CA . LEU C 3 231 ? 38.817 97.092 21.381 1.00 51.15 224 LEU C CA 1
ATOM 5700 C C . LEU C 3 231 ? 38.532 98.537 20.950 1.00 48.63 224 LEU C C 1
ATOM 5701 O O . LEU C 3 231 ? 38.887 99.477 21.666 1.00 48.38 224 LEU C O 1
ATOM 5706 N N . LYS C 3 232 ? 37.894 98.703 19.789 1.00 64.65 225 LYS C N 1
ATOM 5707 C CA . LYS C 3 232 ? 37.507 100.027 19.283 1.00 79.42 225 LYS C CA 1
ATOM 5708 C C . LYS C 3 232 ? 36.140 100.440 19.804 1.00 96.95 225 LYS C C 1
ATOM 5709 O O . LYS C 3 232 ? 35.743 101.605 19.722 1.00 101.39 225 LYS C O 1
ATOM 5715 N N . THR C 3 233 ? 35.427 99.457 20.333 1.00 114.05 226 THR C N 1
ATOM 5716 C CA . THR C 3 233 ? 34.028 99.601 20.685 1.00 114.87 226 THR C CA 1
ATOM 5717 C C . THR C 3 233 ? 33.705 98.707 21.875 1.00 114.37 226 THR C C 1
ATOM 5718 O O . THR C 3 233 ? 33.445 97.514 21.706 1.00 102.52 226 THR C O 1
ATOM 5720 N N . ALA C 3 236 ? 35.171 97.448 28.045 1.00 79.32 229 ALA C N 1
ATOM 5721 C CA . ALA C 3 236 ? 34.714 96.984 29.352 1.00 64.57 229 ALA C CA 1
ATOM 5722 C C . ALA C 3 236 ? 35.871 96.783 30.333 1.00 72.59 229 ALA C C 1
ATOM 5723 O O . ALA C 3 236 ? 37.036 96.750 29.934 1.00 66.03 229 ALA C O 1
ATOM 5725 N N . LYS C 3 237 ? 35.538 96.657 31.617 1.00 78.31 230 LYS C N 1
ATOM 5726 C CA . LYS C 3 237 ? 36.499 96.227 32.628 1.00 70.57 230 LYS C CA 1
ATOM 5727 C C . LYS C 3 237 ? 36.585 94.710 32.558 1.00 79.75 230 LYS C C 1
ATOM 5728 O O . LYS C 3 237 ? 37.416 94.083 33.217 1.00 65.97 230 LYS C O 1
ATOM 5730 N N . ASP C 3 238 ? 35.708 94.137 31.741 1.00 58.01 231 ASP C N 1
ATOM 5731 C CA . ASP C 3 238 ? 35.665 92.711 31.510 1.00 48.43 231 ASP C CA 1
ATOM 5732 C C . ASP C 3 238 ? 36.753 92.268 30.524 1.00 49.82 231 ASP C C 1
ATOM 5733 O O . ASP C 3 238 ? 37.129 91.090 30.480 1.00 43.48 231 ASP C O 1
ATOM 5735 N N . VAL C 3 239 ? 37.261 93.202 29.725 1.00 42.72 232 VAL C N 1
ATOM 5736 C CA . VAL C 3 239 ? 38.123 92.806 28.608 1.00 33.64 232 VAL C CA 1
ATOM 5737 C C . VAL C 3 239 ? 39.319 93.722 28.376 1.00 36.11 232 VAL C C 1
ATOM 5738 O O . VAL C 3 239 ? 39.169 94.936 28.278 1.00 40.90 232 VAL C O 1
ATOM 5742 N N . THR C 3 240 ? 40.506 93.123 28.278 1.00 32.81 233 THR C N 1
ATOM 5743 C CA . THR C 3 240 ? 41.718 93.869 27.962 1.00 28.24 233 THR C CA 1
ATOM 5744 C C . THR C 3 240 ? 41.721 94.215 26.477 1.00 34.41 233 THR C C 1
ATOM 5745 O O . THR C 3 240 ? 41.903 95.365 26.100 1.00 31.54 233 THR C O 1
ATOM 5749 N N . GLY C 3 241 ? 41.498 93.216 25.635 1.00 28.59 234 GLY C N 1
ATOM 5750 C CA . GLY C 3 241 ? 41.531 93.437 24.198 1.00 24.05 234 GLY C CA 1
ATOM 5751 C C . GLY C 3 241 ? 41.200 92.176 23.422 1.00 35.91 234 GLY C C 1
ATOM 5752 O O . GLY C 3 241 ? 40.609 91.230 23.957 1.00 31.01 234 GLY C O 1
ATOM 5753 N N . SER C 3 242 ? 41.588 92.155 22.152 1.00 32.55 235 SER C N 1
ATOM 5754 C CA . SER C 3 242 ? 41.384 90.987 21.303 1.00 32.03 235 SER C CA 1
ATOM 5755 C C . SER C 3 242 ? 42.714 90.457 20.788 1.00 25.15 235 SER C C 1
ATOM 5756 O O . SER C 3 242 ? 43.660 91.224 20.535 1.00 30.86 235 SER C O 1
ATOM 5759 N N . LEU C 3 243 ? 42.754 89.141 20.618 1.00 23.28 236 LEU C N 1
ATOM 5760 C CA . LEU C 3 243 ? 43.825 88.415 19.957 1.00 24.02 236 LEU C CA 1
ATOM 5761 C C . LEU C 3 243 ? 43.249 87.874 18.678 1.00 35.05 236 LEU C C 1
ATOM 5762 O O . LEU C 3 243 ? 42.302 87.099 18.725 1.00 35.76 236 LEU C O 1
ATOM 5767 N N . HIS C 3 244 ? 43.798 88.287 17.535 1.00 35.00 237 HIS C N 1
ATOM 5768 C CA . HIS C 3 244 ? 43.451 87.689 16.251 1.00 29.73 237 HIS C CA 1
ATOM 5769 C C . HIS C 3 244 ? 44.528 86.690 15.818 1.00 32.71 237 HIS C C 1
ATOM 5770 O O . HIS C 3 244 ? 45.728 86.961 15.913 1.00 32.01 237 HIS C O 1
ATOM 5777 N N . VAL C 3 245 ? 44.084 85.535 15.338 1.00 24.83 238 VAL C N 1
ATOM 5778 C CA . VAL C 3 245 ? 44.949 84.530 14.729 1.00 25.98 238 VAL C CA 1
ATOM 5779 C C . VAL C 3 245 ? 44.628 84.476 13.238 1.00 35.60 238 VAL C C 1
ATOM 5780 O O . VAL C 3 245 ? 43.490 84.190 12.861 1.00 28.46 238 VAL C O 1
ATOM 5784 N N . CYS C 3 246 ? 45.628 84.782 12.405 1.00 29.61 239 CYS C N 1
ATOM 5785 C CA . CYS C 3 246 ? 45.458 84.917 10.946 1.00 28.24 239 CYS C CA 1
ATOM 5786 C C . CYS C 3 246 ? 46.543 84.206 10.150 1.00 26.50 239 CYS C C 1
ATOM 5787 O O . CYS C 3 246 ? 47.684 84.088 10.615 1.00 25.34 239 CYS C O 1
ATOM 5790 N N . ARG C 3 247 ? 46.209 83.743 8.943 1.00 25.73 240 ARG C N 1
ATOM 5791 C CA . ARG C 3 247 ? 47.245 83.278 8.034 1.00 28.18 240 ARG C CA 1
ATOM 5792 C C . ARG C 3 247 ? 48.251 84.420 7.798 1.00 28.37 240 ARG C C 1
ATOM 5793 O O . ARG C 3 247 ? 47.876 85.591 7.804 1.00 27.34 240 ARG C O 1
ATOM 5801 N N . GLY C 3 248 ? 49.523 84.077 7.594 1.00 34.61 241 GLY C N 1
ATOM 5802 C CA . GLY C 3 248 ? 50.518 85.041 7.143 1.00 26.23 241 GLY C CA 1
ATOM 5803 C C . GLY C 3 248 ? 50.602 84.956 5.622 1.00 31.68 241 GLY C C 1
ATOM 5804 O O . GLY C 3 248 ? 49.750 84.333 4.992 1.00 27.39 241 GLY C O 1
ATOM 5805 N N . GLY C 3 249 ? 51.625 85.558 5.018 1.00 24.43 242 GLY C N 1
ATOM 5806 C CA . GLY C 3 249 ? 51.695 85.610 3.569 1.00 29.41 242 GLY C CA 1
ATOM 5807 C C . GLY C 3 249 ? 52.404 84.416 2.951 1.00 31.01 242 GLY C C 1
ATOM 5808 O O . GLY C 3 249 ? 52.448 84.284 1.738 1.00 29.74 242 GLY C O 1
ATOM 5809 N N . ALA C 3 250 ? 52.961 83.539 3.788 1.00 22.37 243 ALA C N 1
ATOM 5810 C CA . ALA C 3 250 ? 53.758 82.422 3.293 1.00 29.88 243 ALA C CA 1
ATOM 5811 C C . ALA C 3 250 ? 53.127 81.085 3.670 1.00 32.51 243 ALA C C 1
ATOM 5812 O O . ALA C 3 250 ? 52.393 81.000 4.662 1.00 28.12 243 ALA C O 1
ATOM 5814 N N . PRO C 3 251 ? 53.399 80.037 2.872 1.00 34.31 244 PRO C N 1
ATOM 5815 C CA . PRO C 3 251 ? 52.887 78.710 3.225 1.00 32.79 244 PRO C CA 1
ATOM 5816 C C . PRO C 3 251 ? 53.606 78.137 4.439 1.00 35.79 244 PRO C C 1
ATOM 5817 O O . PRO C 3 251 ? 54.786 78.450 4.661 1.00 32.14 244 PRO C O 1
ATOM 5821 N N . ILE C 3 252 ? 52.922 77.280 5.198 1.00 35.06 245 ILE C N 1
ATOM 5822 C CA . ILE C 3 252 ? 53.580 76.530 6.259 1.00 28.13 245 ILE C CA 1
ATOM 5823 C C . ILE C 3 252 ? 54.579 75.559 5.616 1.00 27.14 245 ILE C C 1
ATOM 5824 O O . ILE C 3 252 ? 54.251 74.860 4.669 1.00 34.71 245 ILE C O 1
ATOM 5829 N N . ALA C 3 253 ? 55.823 75.570 6.086 1.00 25.48 246 ALA C N 1
ATOM 5830 C CA . ALA C 3 253 ? 56.799 74.581 5.642 1.00 29.07 246 ALA C CA 1
ATOM 5831 C C . ALA C 3 253 ? 56.608 73.330 6.490 1.00 32.70 246 ALA C C 1
ATOM 5832 O O . ALA C 3 253 ? 57.025 73.299 7.658 1.00 34.39 246 ALA C O 1
ATOM 5834 N N . THR C 3 254 ? 55.973 72.313 5.907 1.00 40.83 247 THR C N 1
ATOM 5835 C CA . THR C 3 254 ? 55.594 71.104 6.642 1.00 40.24 247 THR C CA 1
ATOM 5836 C C . THR C 3 254 ? 55.384 69.913 5.703 1.00 48.09 247 THR C C 1
ATOM 5837 O O . THR C 3 254 ? 54.921 70.089 4.582 1.00 45.29 247 THR C O 1
ATOM 5841 N N . SER C 3 255 ? 55.717 68.708 6.165 1.00 48.53 248 SER C N 1
ATOM 5842 C CA . SER C 3 255 ? 55.390 67.495 5.412 1.00 58.43 248 SER C CA 1
ATOM 5843 C C . SER C 3 255 ? 53.885 67.225 5.454 1.00 55.19 248 SER C C 1
ATOM 5844 O O . SER C 3 255 ? 53.306 66.717 4.496 1.00 64.06 248 SER C O 1
ATOM 5847 N N . ASN C 3 256 ? 53.249 67.572 6.567 1.00 47.42 249 ASN C N 1
ATOM 5848 C CA . ASN C 3 256 ? 51.822 67.328 6.715 1.00 48.75 249 ASN C CA 1
ATOM 5849 C C . ASN C 3 256 ? 51.018 68.248 5.818 1.00 55.32 249 ASN C C 1
ATOM 5850 O O . ASN C 3 256 ? 50.851 69.432 6.103 1.00 54.93 249 ASN C O 1
ATOM 5855 N N . THR C 3 257 ? 50.498 67.689 4.738 1.00 47.98 250 THR C N 1
ATOM 5856 C CA . THR C 3 257 ? 49.830 68.485 3.717 1.00 40.61 250 THR C CA 1
ATOM 5857 C C . THR C 3 257 ? 48.440 68.942 4.142 1.00 41.57 250 THR C C 1
ATOM 5858 O O . THR C 3 257 ? 47.792 69.709 3.431 1.00 51.02 250 THR C O 1
ATOM 5862 N N . SER C 3 258 ? 47.972 68.464 5.290 1.00 48.04 251 SER C N 1
ATOM 5863 C CA . SER C 3 258 ? 46.675 68.895 5.807 1.00 50.88 251 SER C CA 1
ATOM 5864 C C . SER C 3 258 ? 46.793 70.042 6.836 1.00 49.53 251 SER C C 1
ATOM 5865 O O . SER C 3 258 ? 45.822 70.757 7.099 1.00 40.69 251 SER C O 1
ATOM 5868 N N . LEU C 3 259 ? 47.981 70.223 7.412 1.00 37.29 252 LEU C N 1
ATOM 5869 C CA . LEU C 3 259 ? 48.177 71.263 8.426 1.00 39.44 252 LEU C CA 1
ATOM 5870 C C . LEU C 3 259 ? 47.825 72.668 7.907 1.00 34.91 252 LEU C C 1
ATOM 5871 O O . LEU C 3 259 ? 48.386 73.130 6.914 1.00 33.02 252 LEU C O 1
ATOM 5876 N N . HIS C 3 260 ? 46.892 73.339 8.573 1.00 30.78 253 HIS C N 1
ATOM 5877 C CA . HIS C 3 260 ? 46.612 74.742 8.275 1.00 34.26 253 HIS C CA 1
ATOM 5878 C C . HIS C 3 260 ? 46.370 75.565 9.541 1.00 39.23 253 HIS C C 1
ATOM 5879 O O . HIS C 3 260 ? 46.168 75.006 10.632 1.00 31.40 253 HIS C O 1
ATOM 5886 N N . VAL C 3 261 ? 46.418 76.890 9.394 1.00 31.92 254 VAL C N 1
ATOM 5887 C CA . VAL C 3 261 ? 46.139 77.817 10.482 1.00 28.75 254 VAL C CA 1
ATOM 5888 C C . VAL C 3 261 ? 44.638 77.843 10.722 1.00 31.59 254 VAL C C 1
ATOM 5889 O O . VAL C 3 261 ? 43.856 77.938 9.765 1.00 27.58 254 VAL C O 1
ATOM 5893 N N . VAL C 3 262 ? 44.236 77.771 11.990 1.00 27.24 255 VAL C N 1
ATOM 5894 C CA . VAL C 3 262 ? 42.822 77.917 12.328 1.00 32.97 255 VAL C CA 1
ATOM 5895 C C . VAL C 3 262 ? 42.569 79.351 12.744 1.00 31.33 255 VAL C C 1
ATOM 5896 O O . VAL C 3 262 ? 42.734 79.694 13.906 1.00 39.87 255 VAL C O 1
ATOM 5900 N N . GLU C 3 263 ? 42.182 80.186 11.782 1.00 33.94 256 GLU C N 1
ATOM 5901 C CA . GLU C 3 263 ? 42.002 81.603 12.040 1.00 39.63 256 GLU C CA 1
ATOM 5902 C C . GLU C 3 263 ? 40.968 81.745 13.130 1.00 45.18 256 GLU C C 1
ATOM 5903 O O . GLU C 3 263 ? 40.050 80.924 13.217 1.00 33.54 256 GLU C O 1
ATOM 5909 N N . ASN C 3 264 ? 41.118 82.772 13.966 1.00 29.39 257 ASN C N 1
ATOM 5910 C CA . ASN C 3 264 ? 40.222 82.930 15.099 1.00 28.37 257 ASN C CA 1
ATOM 5911 C C . ASN C 3 264 ? 40.276 84.343 15.665 1.00 33.19 257 ASN C C 1
ATOM 5912 O O . ASN C 3 264 ? 41.223 85.082 15.411 1.00 34.81 257 ASN C O 1
ATOM 5917 N N . GLU C 3 265 ? 39.244 84.718 16.416 1.00 29.73 258 GLU C N 1
ATOM 5918 C CA . GLU C 3 265 ? 39.311 85.911 17.256 1.00 34.21 258 GLU C CA 1
ATOM 5919 C C . GLU C 3 265 ? 38.972 85.535 18.684 1.00 31.83 258 GLU C C 1
ATOM 5920 O O . GLU C 3 265 ? 37.907 84.974 18.934 1.00 39.53 258 GLU C O 1
ATOM 5926 N N . TYR C 3 266 ? 39.876 85.825 19.614 1.00 29.78 259 TYR C N 1
ATOM 5927 C CA . TYR C 3 266 ? 39.593 85.677 21.043 1.00 30.31 259 TYR C CA 1
ATOM 5928 C C . TYR C 3 266 ? 39.509 87.051 21.689 1.00 39.58 259 TYR C C 1
ATOM 5929 O O . TYR C 3 266 ? 40.273 87.937 21.335 1.00 41.24 259 TYR C O 1
ATOM 5938 N N . LEU C 3 267 ? 38.607 87.233 22.646 1.00 44.85 260 LEU C N 1
ATOM 5939 C CA . LEU C 3 267 ? 38.743 88.343 23.585 1.00 30.69 260 LEU C CA 1
ATOM 5940 C C . LEU C 3 267 ? 39.604 87.819 24.720 1.00 33.89 260 LEU C C 1
ATOM 5941 O O . LEU C 3 267 ? 39.715 86.625 24.917 1.00 28.21 260 LEU C O 1
ATOM 5946 N N . TYR C 3 268 ? 40.259 88.689 25.459 1.00 32.76 261 TYR C N 1
ATOM 5947 C CA . TYR C 3 268 ? 41.025 88.192 26.581 1.00 33.39 261 TYR C CA 1
ATOM 5948 C C . TYR C 3 268 ? 41.015 89.243 27.660 1.00 29.40 261 TYR C C 1
ATOM 5949 O O . TYR C 3 268 ? 40.834 90.432 27.386 1.00 39.17 261 TYR C O 1
ATOM 5958 N N . LEU C 3 269 ? 41.173 88.784 28.895 1.00 35.12 262 LEU C N 1
ATOM 5959 C CA . LEU C 3 269 ? 41.336 89.673 30.029 1.00 31.18 262 LEU C CA 1
ATOM 5960 C C . LEU C 3 269 ? 42.655 89.315 30.685 1.00 30.38 262 LEU C C 1
ATOM 5961 O O . LEU C 3 269 ? 42.874 88.171 31.078 1.00 25.89 262 LEU C O 1
ATOM 5966 N N . ASN C 3 270 ? 43.550 90.286 30.765 1.00 28.05 263 ASN C N 1
ATOM 5967 C CA . ASN C 3 270 ? 44.782 90.120 31.513 1.00 28.26 263 ASN C CA 1
ATOM 5968 C C . ASN C 3 270 ? 44.730 91.000 32.769 1.00 29.03 263 ASN C C 1
ATOM 5969 O O . ASN C 3 270 ? 44.506 92.227 32.693 1.00 33.73 263 ASN C O 1
ATOM 5974 N N . GLU C 3 271 ? 44.920 90.370 33.923 1.00 34.32 264 GLU C N 1
ATOM 5975 C CA . GLU C 3 271 ? 45.026 91.093 35.199 1.00 43.60 264 GLU C CA 1
ATOM 5976 C C . GLU C 3 271 ? 45.541 90.204 36.334 1.00 48.04 264 GLU C C 1
ATOM 5977 O O . GLU C 3 271 ? 45.382 88.987 36.297 1.00 39.19 264 GLU C O 1
ATOM 5983 N N . LYS C 3 272 ? 46.169 90.818 37.334 1.00 49.69 265 LYS C N 1
ATOM 5984 C CA . LYS C 3 272 ? 46.844 90.079 38.404 1.00 61.78 265 LYS C CA 1
ATOM 5985 C C . LYS C 3 272 ? 47.759 88.997 37.839 1.00 55.48 265 LYS C C 1
ATOM 5986 O O . LYS C 3 272 ? 47.810 87.891 38.375 1.00 57.03 265 LYS C O 1
ATOM 5992 N N . GLU C 3 273 ? 48.465 89.310 36.756 1.00 58.63 266 GLU C N 1
ATOM 5993 C CA . GLU C 3 273 ? 49.452 88.392 36.197 1.00 63.64 266 GLU C CA 1
ATOM 5994 C C . GLU C 3 273 ? 48.813 87.114 35.686 1.00 61.66 266 GLU C C 1
ATOM 5995 O O . GLU C 3 273 ? 49.505 86.119 35.501 1.00 52.97 266 GLU C O 1
ATOM 6001 N N . SER C 3 274 ? 47.501 87.129 35.474 1.00 44.71 267 SER C N 1
ATOM 6002 C CA . SER C 3 274 ? 46.843 85.973 34.864 1.00 48.54 267 SER C CA 1
ATOM 6003 C C . SER C 3 274 ? 45.972 86.391 33.676 1.00 41.82 267 SER C C 1
ATOM 6004 O O . SER C 3 274 ? 45.409 87.499 33.659 1.00 42.80 267 SER C O 1
ATOM 6007 N N . THR C 3 275 ? 45.854 85.498 32.696 1.00 29.31 268 THR C N 1
ATOM 6008 C CA . THR C 3 275 ? 45.151 85.836 31.458 1.00 37.22 268 THR C CA 1
ATOM 6009 C C . THR C 3 275 ? 44.086 84.812 31.147 1.00 27.25 268 THR C C 1
ATOM 6010 O O . THR C 3 275 ? 44.283 83.629 31.352 1.00 26.84 268 THR C O 1
ATOM 6014 N N . LYS C 3 276 ? 42.954 85.273 30.639 1.00 32.23 269 LYS C N 1
ATOM 6015 C CA . LYS C 3 276 ? 41.902 84.358 30.235 1.00 40.45 269 LYS C CA 1
ATOM 6016 C C . LYS C 3 276 ? 41.407 84.713 28.839 1.00 31.55 269 LYS C C 1
ATOM 6017 O O . LYS C 3 276 ? 41.071 85.870 28.565 1.00 29.41 269 LYS C O 1
ATOM 6023 N N . LEU C 3 277 ? 41.420 83.726 27.948 1.00 30.43 270 LEU C N 1
ATOM 6024 C CA . LEU C 3 277 ? 40.868 83.881 26.594 1.00 32.56 270 LEU C CA 1
ATOM 6025 C C . LEU C 3 277 ? 39.422 83.407 26.590 1.00 38.50 270 LEU C C 1
ATOM 6026 O O . LEU C 3 277 ? 39.079 82.407 27.239 1.00 36.64 270 LEU C O 1
ATOM 6031 N N . PHE C 3 278 ? 38.575 84.107 25.851 1.00 28.53 271 PHE C N 1
ATOM 6032 C CA . PHE C 3 278 ? 37.182 83.687 25.735 1.00 36.65 271 PHE C CA 1
ATOM 6033 C C . PHE C 3 278 ? 36.598 84.219 24.454 1.00 37.64 271 PHE C C 1
ATOM 6034 O O . PHE C 3 278 ? 37.228 85.025 23.784 1.00 45.06 271 PHE C O 1
ATOM 6042 N N . TYR C 3 279 ? 35.389 83.791 24.113 1.00 39.78 272 TYR C N 1
ATOM 6043 C CA . TYR C 3 279 ? 34.796 84.229 22.852 1.00 37.42 272 TYR C CA 1
ATOM 6044 C C . TYR C 3 279 ? 33.782 85.343 23.016 1.00 35.40 272 TYR C C 1
ATOM 6045 O O . TYR C 3 279 ? 33.080 85.427 24.029 1.00 40.11 272 TYR C O 1
ATOM 6054 N N . ARG C 3 280 ? 33.691 86.168 21.977 1.00 57.62 273 ARG C N 1
ATOM 6055 C CA . ARG C 3 280 ? 32.705 87.235 21.885 1.00 68.66 273 ARG C CA 1
ATOM 6056 C C . ARG C 3 280 ? 31.288 86.664 21.847 1.00 66.88 273 ARG C C 1
ATOM 6057 O O . ARG C 3 280 ? 31.020 85.693 21.141 1.00 71.85 273 ARG C O 1
ATOM 6065 N N . GLY D 1 2 ? 72.864 129.201 -47.126 1.00 76.47 67 GLY D N 1
ATOM 6066 C CA . GLY D 1 2 ? 71.562 128.560 -47.070 1.00 73.43 67 GLY D CA 1
ATOM 6067 C C . GLY D 1 2 ? 71.402 127.473 -48.117 1.00 76.29 67 GLY D C 1
ATOM 6068 O O . GLY D 1 2 ? 72.379 126.844 -48.531 1.00 68.16 67 GLY D O 1
ATOM 6069 N N . LEU D 1 3 ? 70.164 127.255 -48.547 1.00 54.58 68 LEU D N 1
ATOM 6070 C CA . LEU D 1 3 ? 69.864 126.205 -49.507 1.00 52.54 68 LEU D CA 1
ATOM 6071 C C . LEU D 1 3 ? 69.889 126.708 -50.949 1.00 49.22 68 LEU D C 1
ATOM 6072 O O . LEU D 1 3 ? 69.858 127.911 -51.199 1.00 47.06 68 LEU D O 1
ATOM 6077 N N . ASP D 1 4 ? 69.939 125.775 -51.892 1.00 51.17 69 ASP D N 1
ATOM 6078 C CA . ASP D 1 4 ? 69.689 126.103 -53.288 1.00 55.18 69 ASP D CA 1
ATOM 6079 C C . ASP D 1 4 ? 68.278 126.686 -53.333 1.00 58.18 69 ASP D C 1
ATOM 6080 O O . ASP D 1 4 ? 67.381 126.205 -52.632 1.00 41.12 69 ASP D O 1
ATOM 6085 N N . SER D 1 5 ? 68.085 127.736 -54.126 1.00 46.45 70 SER D N 1
ATOM 6086 C CA . SER D 1 5 ? 66.787 128.413 -54.206 1.00 49.26 70 SER D CA 1
ATOM 6087 C C . SER D 1 5 ? 65.694 127.540 -54.851 1.00 46.42 70 SER D C 1
ATOM 6088 O O . SER D 1 5 ? 64.501 127.821 -54.722 1.00 50.82 70 SER D O 1
ATOM 6091 N N . SER D 1 6 ? 66.091 126.481 -55.542 1.00 40.28 71 SER D N 1
ATOM 6092 C CA . SER D 1 6 ? 65.090 125.551 -56.075 1.00 40.45 71 SER D CA 1
ATOM 6093 C C . SER D 1 6 ? 65.118 124.160 -55.416 1.00 48.68 71 SER D C 1
ATOM 6094 O O . SER D 1 6 ? 64.572 123.208 -55.968 1.00 43.46 71 SER D O 1
ATOM 6097 N N . HIS D 1 7 ? 65.747 124.051 -54.244 1.00 36.98 72 HIS D N 1
ATOM 6098 C CA . HIS D 1 7 ? 65.735 122.802 -53.476 1.00 33.94 72 HIS D CA 1
ATOM 6099 C C . HIS D 1 7 ? 64.344 122.183 -53.556 1.00 31.36 72 HIS D C 1
ATOM 6100 O O . HIS D 1 7 ? 63.345 122.810 -53.209 1.00 36.17 72 HIS D O 1
ATOM 6107 N N . VAL D 1 8 ? 64.274 120.958 -54.055 1.00 33.48 73 VAL D N 1
ATOM 6108 C CA . VAL D 1 8 ? 62.990 120.311 -54.276 1.00 33.79 73 VAL D CA 1
ATOM 6109 C C . VAL D 1 8 ? 62.195 120.099 -52.978 1.00 33.60 73 VAL D C 1
ATOM 6110 O O . VAL D 1 8 ? 60.970 119.959 -53.018 1.00 38.19 73 VAL D O 1
ATOM 6114 N N . GLY D 1 9 ? 62.885 120.093 -51.834 1.00 27.77 74 GLY D N 1
ATOM 6115 C CA . GLY D 1 9 ? 62.241 119.820 -50.554 1.00 36.53 74 GLY D CA 1
ATOM 6116 C C . GLY D 1 9 ? 61.596 121.002 -49.844 1.00 43.01 74 GLY D C 1
ATOM 6117 O O . GLY D 1 9 ? 61.041 120.851 -48.747 1.00 34.92 74 GLY D O 1
ATOM 6118 N N . VAL D 1 10 ? 61.651 122.176 -50.474 1.00 35.13 75 VAL D N 1
ATOM 6119 C CA . VAL D 1 10 ? 61.260 123.436 -49.836 1.00 28.14 75 VAL D CA 1
ATOM 6120 C C . VAL D 1 10 ? 60.183 124.140 -50.645 1.00 36.49 75 VAL D C 1
ATOM 6121 O O . VAL D 1 10 ? 60.298 124.260 -51.867 1.00 37.39 75 VAL D O 1
ATOM 6125 N N . ARG D 1 11 ? 59.134 124.598 -49.967 1.00 34.08 76 ARG D N 1
ATOM 6126 C CA . ARG D 1 11 ? 58.109 125.431 -50.606 1.00 37.86 76 ARG D CA 1
ATOM 6127 C C . ARG D 1 11 ? 57.664 126.509 -49.620 1.00 46.10 76 ARG D C 1
ATOM 6128 O O . ARG D 1 11 ? 57.911 126.383 -48.428 1.00 35.80 76 ARG D O 1
ATOM 6136 N N . PRO D 1 12 ? 57.015 127.580 -50.112 1.00 45.23 77 PRO D N 1
ATOM 6137 C CA . PRO D 1 12 ? 56.497 128.576 -49.169 1.00 36.11 77 PRO D CA 1
ATOM 6138 C C . PRO D 1 12 ? 55.288 128.054 -48.404 1.00 32.71 77 PRO D C 1
ATOM 6139 O O . PRO D 1 12 ? 54.465 127.331 -48.950 1.00 32.61 77 PRO D O 1
ATOM 6143 N N . SER D 1 13 ? 55.194 128.406 -47.128 1.00 30.83 78 SER D N 1
ATOM 6144 C CA . SER D 1 13 ? 54.011 128.084 -46.347 1.00 29.29 78 SER D CA 1
ATOM 6145 C C . SER D 1 13 ? 52.843 128.896 -46.910 1.00 33.27 78 SER D C 1
ATOM 6146 O O . SER D 1 13 ? 52.967 130.104 -47.117 1.00 33.06 78 SER D O 1
ATOM 6149 N N . PRO D 1 14 ? 51.705 128.239 -47.168 1.00 45.46 79 PRO D N 1
ATOM 6150 C CA . PRO D 1 14 ? 50.529 128.978 -47.651 1.00 36.71 79 PRO D CA 1
ATOM 6151 C C . PRO D 1 14 ? 50.028 130.000 -46.633 1.00 50.76 79 PRO D C 1
ATOM 6152 O O . PRO D 1 14 ? 49.271 130.910 -46.981 1.00 49.67 79 PRO D O 1
ATOM 6156 N N . ALA D 1 15 ? 50.439 129.844 -45.378 1.00 47.42 80 ALA D N 1
ATOM 6157 C CA . ALA D 1 15 ? 49.987 130.753 -44.330 1.00 42.33 80 ALA D CA 1
ATOM 6158 C C . ALA D 1 15 ? 50.890 131.979 -44.188 1.00 41.63 80 ALA D C 1
ATOM 6159 O O . ALA D 1 15 ? 50.405 133.104 -44.037 1.00 44.62 80 ALA D O 1
ATOM 6161 N N . THR D 1 16 ? 52.203 131.774 -44.237 1.00 40.41 81 THR D N 1
ATOM 6162 C CA . THR D 1 16 ? 53.142 132.854 -43.904 1.00 34.72 81 THR D CA 1
ATOM 6163 C C . THR D 1 16 ? 54.194 133.117 -44.976 1.00 36.19 81 THR D C 1
ATOM 6164 O O . THR D 1 16 ? 54.984 134.053 -44.845 1.00 36.68 81 THR D O 1
ATOM 6168 N N . SER D 1 17 ? 54.233 132.265 -45.996 1.00 29.49 82 SER D N 1
ATOM 6169 C CA . SER D 1 17 ? 55.191 132.382 -47.099 1.00 37.45 82 SER D CA 1
ATOM 6170 C C . SER D 1 17 ? 56.602 131.948 -46.740 1.00 34.58 82 SER D C 1
ATOM 6171 O O . SER D 1 17 ? 57.471 131.903 -47.602 1.00 31.42 82 SER D O 1
ATOM 6174 N N . GLN D 1 18 ? 56.851 131.635 -45.473 1.00 31.76 83 GLN D N 1
ATOM 6175 C CA . GLN D 1 18 ? 58.195 131.233 -45.080 1.00 31.93 83 GLN D CA 1
ATOM 6176 C C . GLN D 1 18 ? 58.515 129.822 -45.568 1.00 29.57 83 GLN D C 1
ATOM 6177 O O . GLN D 1 18 ? 57.609 129.007 -45.811 1.00 31.22 83 GLN D O 1
ATOM 6183 N N . PRO D 1 19 ? 59.813 129.524 -45.710 1.00 29.09 84 PRO D N 1
ATOM 6184 C CA . PRO D 1 19 ? 60.296 128.244 -46.242 1.00 30.35 84 PRO D CA 1
ATOM 6185 C C . PRO D 1 19 ? 59.898 127.070 -45.347 1.00 32.73 84 PRO D C 1
ATOM 6186 O O . PRO D 1 19 ? 60.122 127.099 -44.144 1.00 27.09 84 PRO D O 1
ATOM 6190 N N . THR D 1 20 ? 59.369 126.031 -45.970 1.00 30.55 85 THR D N 1
ATOM 6191 C CA . THR D 1 20 ? 58.699 124.938 -45.309 1.00 28.38 85 THR D CA 1
ATOM 6192 C C . THR D 1 20 ? 59.095 123.629 -46.004 1.00 32.95 85 THR D C 1
ATOM 6193 O O . THR D 1 20 ? 59.359 123.609 -47.221 1.00 28.35 85 THR D O 1
ATOM 6197 N N . THR D 1 21 ? 59.157 122.538 -45.250 1.00 24.32 86 THR D N 1
ATOM 6198 C CA . THR D 1 21 ? 59.521 121.245 -45.836 1.00 26.44 86 THR D CA 1
ATOM 6199 C C . THR D 1 21 ? 58.585 120.152 -45.335 1.00 36.85 86 THR D C 1
ATOM 6200 O O . THR D 1 21 ? 57.958 120.297 -44.276 1.00 30.74 86 THR D O 1
ATOM 6204 N N . SER D 1 22 ? 58.492 119.058 -46.094 1.00 27.29 87 SER D N 1
ATOM 6205 C CA . SER D 1 22 ? 57.575 117.958 -45.760 1.00 29.90 87 SER D CA 1
ATOM 6206 C C . SER D 1 22 ? 58.063 117.056 -44.634 1.00 23.39 87 SER D C 1
ATOM 6207 O O . SER D 1 22 ? 59.260 116.821 -44.467 1.00 25.87 87 SER D O 1
ATOM 6210 N N . THR D 1 23 ? 57.102 116.517 -43.893 1.00 27.11 88 THR D N 1
ATOM 6211 C CA . THR D 1 23 ? 57.360 115.551 -42.828 1.00 30.05 88 THR D CA 1
ATOM 6212 C C . THR D 1 23 ? 57.408 114.145 -43.392 1.00 29.55 88 THR D C 1
ATOM 6213 O O . THR D 1 23 ? 57.699 113.188 -42.675 1.00 26.52 88 THR D O 1
ATOM 6217 N N . GLY D 1 24 ? 57.092 114.011 -44.680 1.00 31.59 89 GLY D N 1
ATOM 6218 C CA . GLY D 1 24 ? 57.025 112.698 -45.295 1.00 28.51 89 GLY D CA 1
ATOM 6219 C C . GLY D 1 24 ? 55.601 112.169 -45.272 1.00 33.23 89 GLY D C 1
ATOM 6220 O O . GLY D 1 24 ? 55.273 111.206 -45.945 1.00 36.31 89 GLY D O 1
ATOM 6221 N N . SER D 1 25 ? 54.750 112.819 -44.487 1.00 37.42 90 SER D N 1
ATOM 6222 C CA . SER D 1 25 ? 53.342 112.445 -44.394 1.00 30.77 90 SER D CA 1
ATOM 6223 C C . SER D 1 25 ? 52.513 113.636 -44.861 1.00 39.23 90 SER D C 1
ATOM 6224 O O . SER D 1 25 ? 52.568 114.707 -44.258 1.00 29.70 90 SER D O 1
ATOM 6227 N N . ALA D 1 26 ? 51.747 113.466 -45.933 1.00 38.37 91 ALA D N 1
ATOM 6228 C CA . ALA D 1 26 ? 50.927 114.570 -46.424 1.00 30.34 91 ALA D CA 1
ATOM 6229 C C . ALA D 1 26 ? 49.869 115.012 -45.418 1.00 32.89 91 ALA D C 1
ATOM 6230 O O . ALA D 1 26 ? 49.584 116.209 -45.284 1.00 31.13 91 ALA D O 1
ATOM 6232 N N . ASP D 1 27 ? 49.278 114.051 -44.720 1.00 26.49 92 ASP D N 1
ATOM 6233 C CA . ASP D 1 27 ? 48.233 114.391 -43.761 1.00 30.23 92 ASP D CA 1
ATOM 6234 C C . ASP D 1 27 ? 48.794 115.166 -42.555 1.00 30.18 92 ASP D C 1
ATOM 6235 O O . ASP D 1 27 ? 48.155 116.102 -42.075 1.00 32.81 92 ASP D O 1
ATOM 6240 N N . LEU D 1 28 ? 49.985 114.788 -42.094 1.00 33.98 93 LEU D N 1
ATOM 6241 C CA . LEU D 1 28 ? 50.654 115.522 -41.013 1.00 36.75 93 LEU D CA 1
ATOM 6242 C C . LEU D 1 28 ? 51.043 116.918 -41.488 1.00 39.81 93 LEU D C 1
ATOM 6243 O O . LEU D 1 28 ? 50.890 117.912 -40.756 1.00 33.74 93 LEU D O 1
ATOM 6248 N N . ASP D 1 29 ? 51.545 116.997 -42.721 1.00 29.26 94 ASP D N 1
ATOM 6249 C CA . ASP D 1 29 ? 51.901 118.292 -43.304 1.00 29.42 94 ASP D CA 1
ATOM 6250 C C . ASP D 1 29 ? 50.703 119.208 -43.231 1.00 30.82 94 ASP D C 1
ATOM 6251 O O . ASP D 1 29 ? 50.812 120.390 -42.869 1.00 31.65 94 ASP D O 1
ATOM 6256 N N . SER D 1 30 ? 49.551 118.661 -43.596 1.00 35.84 95 SER D N 1
ATOM 6257 C CA . SER D 1 30 ? 48.339 119.466 -43.586 1.00 45.99 95 SER D CA 1
ATOM 6258 C C . SER D 1 30 ? 47.975 119.886 -42.158 1.00 41.74 95 SER D C 1
ATOM 6259 O O . SER D 1 30 ? 47.643 121.054 -41.916 1.00 41.68 95 SER D O 1
ATOM 6262 N N . ILE D 1 31 ? 48.049 118.933 -41.228 1.00 33.65 96 ILE D N 1
ATOM 6263 C CA . ILE D 1 31 ? 47.732 119.186 -39.814 1.00 34.10 96 ILE D CA 1
ATOM 6264 C C . ILE D 1 31 ? 48.578 120.315 -39.207 1.00 35.92 96 ILE D C 1
ATOM 6265 O O . ILE D 1 31 ? 48.081 121.133 -38.425 1.00 36.44 96 ILE D O 1
ATOM 6270 N N . LEU D 1 32 ? 49.856 120.363 -39.565 1.00 31.68 97 LEU D N 1
ATOM 6271 C CA . LEU D 1 32 ? 50.766 121.368 -39.008 1.00 33.93 97 LEU D CA 1
ATOM 6272 C C . LEU D 1 32 ? 50.424 122.806 -39.416 1.00 35.14 97 LEU D C 1
ATOM 6273 O O . LEU D 1 32 ? 50.921 123.766 -38.831 1.00 30.61 97 LEU D O 1
ATOM 6278 N N . GLY D 1 33 ? 49.569 122.954 -40.419 1.00 36.04 98 GLY D N 1
ATOM 6279 C CA . GLY D 1 33 ? 49.080 124.260 -40.784 1.00 23.05 98 GLY D CA 1
ATOM 6280 C C . GLY D 1 33 ? 49.912 125.006 -41.800 1.00 29.61 98 GLY D C 1
ATOM 6281 O O . GLY D 1 33 ? 49.576 126.134 -42.147 1.00 30.29 98 GLY D O 1
ATOM 6282 N N . HIS D 1 34 ? 50.998 124.401 -42.268 1.00 32.17 99 HIS D N 1
ATOM 6283 C CA . HIS D 1 34 ? 51.884 125.061 -43.237 1.00 26.67 99 HIS D CA 1
ATOM 6284 C C . HIS D 1 34 ? 52.128 124.235 -44.508 1.00 31.85 99 HIS D C 1
ATOM 6285 O O . HIS D 1 34 ? 53.079 124.520 -45.259 1.00 28.10 99 HIS D O 1
ATOM 6300 N N . GLY D 1 36 ? 53.400 121.503 -44.239 1.00 28.48 101 GLY D N 1
ATOM 6301 C CA . GLY D 1 36 ? 54.682 120.931 -43.858 1.00 30.90 101 GLY D CA 1
ATOM 6302 C C . GLY D 1 36 ? 55.147 121.547 -42.545 1.00 29.34 101 GLY D C 1
ATOM 6303 O O . GLY D 1 36 ? 54.369 122.206 -41.857 1.00 28.38 101 GLY D O 1
ATOM 6304 N N . LEU D 1 37 ? 56.418 121.344 -42.218 1.00 23.01 102 LEU D N 1
ATOM 6305 C CA . LEU D 1 37 ? 57.046 121.937 -41.047 1.00 22.77 102 LEU D CA 1
ATOM 6306 C C . LEU D 1 37 ? 57.942 123.073 -41.513 1.00 25.72 102 LEU D C 1
ATOM 6307 O O . LEU D 1 37 ? 58.862 122.849 -42.295 1.00 20.70 102 LEU D O 1
ATOM 6312 N N . PRO D 1 38 ? 57.672 124.304 -41.059 1.00 24.59 103 PRO D N 1
ATOM 6313 C CA . PRO D 1 38 ? 58.538 125.380 -41.561 1.00 23.31 103 PRO D CA 1
ATOM 6314 C C . PRO D 1 38 ? 59.955 125.187 -41.054 1.00 34.43 103 PRO D C 1
ATOM 6315 O O . PRO D 1 38 ? 60.153 124.707 -39.933 1.00 27.95 103 PRO D O 1
ATOM 6319 N N . LEU D 1 39 ? 60.926 125.557 -41.873 1.00 21.66 104 LEU D N 1
ATOM 6320 C CA . LEU D 1 39 ? 62.325 125.401 -41.523 1.00 26.85 104 LEU D CA 1
ATOM 6321 C C . LEU D 1 39 ? 62.604 126.222 -40.267 1.00 26.57 104 LEU D C 1
ATOM 6322 O O . LEU D 1 39 ? 61.939 127.217 -40.027 1.00 24.47 104 LEU D O 1
ATOM 6327 N N . GLY D 1 40 ? 63.572 125.796 -39.458 1.00 25.01 105 GLY D N 1
ATOM 6328 C CA . GLY D 1 40 ? 63.833 126.450 -38.184 1.00 27.64 105 GLY D CA 1
ATOM 6329 C C . GLY D 1 40 ? 62.827 126.092 -37.089 1.00 26.80 105 GLY D C 1
ATOM 6330 O O . GLY D 1 40 ? 62.725 126.785 -36.077 1.00 34.23 105 GLY D O 1
ATOM 6331 N N . ASN D 1 41 ? 62.082 125.009 -37.286 1.00 28.62 106 ASN D N 1
ATOM 6332 C CA . ASN D 1 41 ? 61.093 124.573 -36.294 1.00 25.60 106 ASN D CA 1
ATOM 6333 C C . ASN D 1 41 ? 61.193 123.089 -35.979 1.00 34.52 106 ASN D C 1
ATOM 6334 O O . ASN D 1 41 ? 61.810 122.351 -36.739 1.00 21.51 106 ASN D O 1
ATOM 6339 N N . SER D 1 42 ? 60.613 122.668 -34.846 1.00 24.09 107 SER D N 1
ATOM 6340 C CA . SER D 1 42 ? 60.616 121.263 -34.436 1.00 24.59 107 SER D CA 1
ATOM 6341 C C . SER D 1 42 ? 59.191 120.731 -34.209 1.00 24.76 107 SER D C 1
ATOM 6342 O O . SER D 1 42 ? 58.255 121.496 -33.994 1.00 25.34 107 SER D O 1
ATOM 6345 N N . VAL D 1 43 ? 59.018 119.417 -34.238 1.00 21.65 108 VAL D N 1
ATOM 6346 C CA . VAL D 1 43 ? 57.718 118.848 -33.897 1.00 24.95 108 VAL D CA 1
ATOM 6347 C C . VAL D 1 43 ? 57.920 117.682 -32.927 1.00 23.24 108 VAL D C 1
ATOM 6348 O O . VAL D 1 43 ? 58.821 116.856 -33.118 1.00 22.16 108 VAL D O 1
ATOM 6352 N N . LEU D 1 44 ? 57.110 117.644 -31.874 1.00 24.57 109 LEU D N 1
ATOM 6353 C CA . LEU D 1 44 ? 57.129 116.528 -30.951 1.00 16.83 109 LEU D CA 1
ATOM 6354 C C . LEU D 1 44 ? 55.845 115.733 -31.158 1.00 21.49 109 LEU D C 1
ATOM 6355 O O . LEU D 1 44 ? 54.739 116.282 -31.054 1.00 21.05 109 LEU D O 1
ATOM 6360 N N . VAL D 1 45 ? 55.987 114.448 -31.462 1.00 22.03 110 VAL D N 1
ATOM 6361 C CA . VAL D 1 45 ? 54.841 113.542 -31.530 1.00 19.26 110 VAL D CA 1
ATOM 6362 C C . VAL D 1 45 ? 54.839 112.703 -30.270 1.00 24.70 110 VAL D C 1
ATOM 6363 O O . VAL D 1 45 ? 55.765 111.909 -30.040 1.00 24.97 110 VAL D O 1
ATOM 6367 N N . GLU D 1 46 ? 53.814 112.910 -29.443 1.00 26.80 111 GLU D N 1
ATOM 6368 C CA . GLU D 1 46 ? 53.622 112.152 -28.215 1.00 24.93 111 GLU D CA 1
ATOM 6369 C C . GLU D 1 46 ? 52.653 110.999 -28.478 1.00 26.86 111 GLU D C 1
ATOM 6370 O O . GLU D 1 46 ? 51.743 111.128 -29.299 1.00 30.25 111 GLU D O 1
ATOM 6376 N N . GLU D 1 47 ? 52.848 109.877 -27.785 1.00 24.81 112 GLU D N 1
ATOM 6377 C CA . GLU D 1 47 ? 51.932 108.734 -27.913 1.00 26.41 112 GLU D CA 1
ATOM 6378 C C . GLU D 1 47 ? 51.531 108.200 -26.543 1.00 25.54 112 GLU D C 1
ATOM 6379 O O . GLU D 1 47 ? 52.386 107.934 -25.683 1.00 25.49 112 GLU D O 1
ATOM 6385 N N . GLN D 1 48 ? 50.223 108.079 -26.334 1.00 24.89 113 GLN D N 1
ATOM 6386 C CA . GLN D 1 48 ? 49.694 107.423 -25.136 1.00 26.08 113 GLN D CA 1
ATOM 6387 C C . GLN D 1 48 ? 49.693 105.889 -25.338 1.00 31.08 113 GLN D C 1
ATOM 6388 O O . GLN D 1 48 ? 49.760 105.400 -26.477 1.00 26.70 113 GLN D O 1
ATOM 6394 N N . SER D 1 49 ? 49.623 105.156 -24.226 1.00 33.34 114 SER D N 1
ATOM 6395 C CA . SER D 1 49 ? 49.587 103.684 -24.182 1.00 36.40 114 SER D CA 1
ATOM 6396 C C . SER D 1 49 ? 50.926 103.069 -24.561 1.00 34.89 114 SER D C 1
ATOM 6397 O O . SER D 1 49 ? 51.955 103.741 -24.529 1.00 31.14 114 SER D O 1
ATOM 6400 N N . THR D 1 50 ? 50.903 101.788 -24.916 1.00 34.42 115 THR D N 1
ATOM 6401 C CA . THR D 1 50 ? 52.121 101.018 -25.145 1.00 31.40 115 THR D CA 1
ATOM 6402 C C . THR D 1 50 ? 52.390 100.775 -26.630 1.00 30.81 115 THR D C 1
ATOM 6403 O O . THR D 1 50 ? 53.396 100.168 -26.994 1.00 31.95 115 THR D O 1
ATOM 6407 N N . THR D 1 51 ? 51.492 101.240 -27.490 1.00 30.23 116 THR D N 1
ATOM 6408 C CA . THR D 1 51 ? 51.713 101.126 -28.941 1.00 34.53 116 THR D CA 1
ATOM 6409 C C . THR D 1 51 ? 52.752 102.152 -29.427 1.00 36.39 116 THR D C 1
ATOM 6410 O O . THR D 1 51 ? 53.001 103.169 -28.760 1.00 37.66 116 THR D O 1
ATOM 6414 N N . GLU D 1 52 ? 53.345 101.896 -30.590 1.00 37.69 117 GLU D N 1
ATOM 6415 C CA . GLU D 1 52 ? 54.327 102.826 -31.159 1.00 36.50 117 GLU D CA 1
ATOM 6416 C C . GLU D 1 52 ? 53.988 103.244 -32.595 1.00 29.08 117 GLU D C 1
ATOM 6417 O O . GLU D 1 52 ? 54.795 103.083 -33.521 1.00 32.74 117 GLU D O 1
ATOM 6423 N N . PHE D 1 53 ? 52.789 103.785 -32.783 1.00 27.31 118 PHE D N 1
ATOM 6424 C CA . PHE D 1 53 ? 52.399 104.238 -34.099 1.00 24.68 118 PHE D CA 1
ATOM 6425 C C . PHE D 1 53 ? 53.352 105.363 -34.519 1.00 34.36 118 PHE D C 1
ATOM 6426 O O . PHE D 1 53 ? 53.642 105.559 -35.701 1.00 35.61 118 PHE D O 1
ATOM 6434 N N . HIS D 1 54 ? 53.882 106.070 -33.530 1.00 30.37 119 HIS D N 1
ATOM 6435 C CA . HIS D 1 54 ? 54.733 107.219 -33.818 1.00 29.43 119 HIS D CA 1
ATOM 6436 C C . HIS D 1 54 ? 55.980 106.820 -34.591 1.00 33.79 119 HIS D C 1
ATOM 6437 O O . HIS D 1 54 ? 56.568 107.632 -35.312 1.00 34.84 119 HIS D O 1
ATOM 6444 N N . SER D 1 55 ? 56.373 105.558 -34.462 1.00 31.45 120 SER D N 1
ATOM 6445 C CA . SER D 1 55 ? 57.561 105.081 -35.167 1.00 26.89 120 SER D CA 1
ATOM 6446 C C . SER D 1 55 ? 57.393 105.272 -36.677 1.00 27.65 120 SER D C 1
ATOM 6447 O O . SER D 1 55 ? 58.330 105.712 -37.374 1.00 29.42 120 SER D O 1
ATOM 6450 N N . ILE D 1 56 ? 56.180 105.054 -37.175 1.00 25.11 121 ILE D N 1
ATOM 6451 C CA . ILE D 1 56 ? 55.944 105.274 -38.596 1.00 27.16 121 ILE D CA 1
ATOM 6452 C C . ILE D 1 56 ? 56.336 106.712 -38.972 1.00 33.81 121 ILE D C 1
ATOM 6453 O O . ILE D 1 56 ? 57.095 106.935 -39.929 1.00 32.61 121 ILE D O 1
ATOM 6458 N N . LEU D 1 57 ? 55.859 107.680 -38.188 1.00 25.99 122 LEU D N 1
ATOM 6459 C CA . LEU D 1 57 ? 56.082 109.090 -38.498 1.00 23.00 122 LEU D CA 1
ATOM 6460 C C . LEU D 1 57 ? 57.568 109.411 -38.512 1.00 23.51 122 LEU D C 1
ATOM 6461 O O . LEU D 1 57 ? 58.074 110.048 -39.467 1.00 25.86 122 LEU D O 1
ATOM 6466 N N . GLY D 1 58 ? 58.291 108.891 -37.521 1.00 25.04 123 GLY D N 1
ATOM 6467 C CA . GLY D 1 58 ? 59.716 109.163 -37.466 1.00 26.17 123 GLY D CA 1
ATOM 6468 C C . GLY D 1 58 ? 60.339 108.621 -38.756 1.00 30.35 123 GLY D C 1
ATOM 6469 O O . GLY D 1 58 ? 61.147 109.316 -39.381 1.00 24.10 123 GLY D O 1
ATOM 6470 N N . LYS D 1 59 ? 59.943 107.413 -39.184 1.00 26.80 124 LYS D N 1
ATOM 6471 C CA . LYS D 1 59 ? 60.566 106.802 -40.370 1.00 30.88 124 LYS D CA 1
ATOM 6472 C C . LYS D 1 59 ? 60.256 107.603 -41.616 1.00 26.67 124 LYS D C 1
ATOM 6473 O O . LYS D 1 59 ? 61.129 107.810 -42.486 1.00 30.53 124 LYS D O 1
ATOM 6479 N N . LEU D 1 60 ? 59.034 108.131 -41.684 1.00 28.43 125 LEU D N 1
ATOM 6480 C CA . LEU D 1 60 ? 58.711 108.916 -42.862 1.00 26.97 125 LEU D CA 1
ATOM 6481 C C . LEU D 1 60 ? 59.597 110.151 -42.889 1.00 31.04 125 LEU D C 1
ATOM 6482 O O . LEU D 1 60 ? 60.112 110.557 -43.948 1.00 25.93 125 LEU D O 1
ATOM 6487 N N . PHE D 1 61 ? 59.795 110.743 -41.718 1.00 31.01 126 PHE D N 1
ATOM 6488 C CA . PHE D 1 61 ? 60.502 112.023 -41.659 1.00 27.65 126 PHE D CA 1
ATOM 6489 C C . PHE D 1 61 ? 61.901 111.799 -42.235 1.00 28.15 126 PHE D C 1
ATOM 6490 O O . PHE D 1 61 ? 62.449 112.663 -42.904 1.00 29.73 126 PHE D O 1
ATOM 6498 N N . ALA D 1 62 ? 62.486 110.631 -41.982 1.00 26.68 127 ALA D N 1
ATOM 6499 C CA . ALA D 1 62 ? 63.867 110.459 -42.395 1.00 29.59 127 ALA D CA 1
ATOM 6500 C C . ALA D 1 62 ? 63.859 110.053 -43.871 1.00 33.06 127 ALA D C 1
ATOM 6501 O O . ALA D 1 62 ? 64.689 110.514 -44.675 1.00 34.28 127 ALA D O 1
ATOM 6503 N N . ALA D 1 63 ? 62.866 109.248 -44.244 1.00 35.74 128 ALA D N 1
ATOM 6504 C CA . ALA D 1 63 ? 62.873 108.680 -45.587 1.00 32.37 128 ALA D CA 1
ATOM 6505 C C . ALA D 1 63 ? 62.677 109.778 -46.596 1.00 31.65 128 ALA D C 1
ATOM 6506 O O . ALA D 1 63 ? 63.336 109.802 -47.662 1.00 31.75 128 ALA D O 1
ATOM 6508 N N . GLN D 1 64 ? 61.789 110.708 -46.260 1.00 34.33 129 GLN D N 1
ATOM 6509 C CA . GLN D 1 64 ? 61.551 111.846 -47.140 1.00 26.68 129 GLN D CA 1
ATOM 6510 C C . GLN D 1 64 ? 62.880 112.535 -47.468 1.00 35.81 129 GLN D C 1
ATOM 6511 O O . GLN D 1 64 ? 63.186 112.836 -48.642 1.00 31.50 129 GLN D O 1
ATOM 6517 N N . GLY D 1 65 ? 63.700 112.729 -46.439 1.00 33.83 130 GLY D N 1
ATOM 6518 C CA . GLY D 1 65 ? 64.956 113.426 -46.644 1.00 31.91 130 GLY D CA 1
ATOM 6519 C C . GLY D 1 65 ? 65.840 112.656 -47.604 1.00 31.96 130 GLY D C 1
ATOM 6520 O O . GLY D 1 65 ? 66.408 113.240 -48.523 1.00 32.89 130 GLY D O 1
ATOM 6521 N N . ILE D 1 66 ? 65.938 111.341 -47.425 1.00 36.13 131 ILE D N 1
ATOM 6522 C CA . ILE D 1 66 ? 66.843 110.580 -48.281 1.00 35.12 131 ILE D CA 1
ATOM 6523 C C . ILE D 1 66 ? 66.357 110.645 -49.739 1.00 37.38 131 ILE D C 1
ATOM 6524 O O . ILE D 1 66 ? 67.155 110.838 -50.662 1.00 37.85 131 ILE D O 1
ATOM 6529 N N . VAL D 1 67 ? 65.038 110.595 -49.931 1.00 33.85 132 VAL D N 1
ATOM 6530 C CA . VAL D 1 67 ? 64.524 110.637 -51.279 1.00 39.95 132 VAL D CA 1
ATOM 6531 C C . VAL D 1 67 ? 64.860 111.996 -51.902 1.00 43.21 132 VAL D C 1
ATOM 6532 O O . VAL D 1 67 ? 65.154 112.087 -53.097 1.00 37.36 132 VAL D O 1
ATOM 6536 N N . HIS D 1 68 ? 64.861 113.054 -51.096 1.00 34.57 133 HIS D N 1
ATOM 6537 C CA . HIS D 1 68 ? 65.163 114.352 -51.664 1.00 25.55 133 HIS D CA 1
ATOM 6538 C C . HIS D 1 68 ? 66.629 114.340 -52.052 1.00 31.20 133 HIS D C 1
ATOM 6539 O O . HIS D 1 68 ? 66.994 114.795 -53.137 1.00 36.42 133 HIS D O 1
ATOM 6546 N N . ASN D 1 69 ? 67.469 113.789 -51.180 1.00 30.37 134 ASN D N 1
ATOM 6547 C CA . ASN D 1 69 ? 68.897 113.881 -51.415 1.00 33.56 134 ASN D CA 1
ATOM 6548 C C . ASN D 1 69 ? 69.223 113.213 -52.743 1.00 43.54 134 ASN D C 1
ATOM 6549 O O . ASN D 1 69 ? 70.157 113.605 -53.435 1.00 37.72 134 ASN D O 1
ATOM 6554 N N . ARG D 1 70 ? 68.432 112.205 -53.096 1.00 36.98 135 ARG D N 1
ATOM 6555 C CA . ARG D 1 70 ? 68.749 111.347 -54.237 1.00 44.96 135 ARG D CA 1
ATOM 6556 C C . ARG D 1 70 ? 68.162 111.833 -55.559 1.00 44.59 135 ARG D C 1
ATOM 6557 O O . ARG D 1 70 ? 68.379 111.214 -56.589 1.00 42.60 135 ARG D O 1
ATOM 6565 N N . ILE D 1 71 ? 67.418 112.933 -55.531 1.00 42.54 136 ILE D N 1
ATOM 6566 C CA . ILE D 1 71 ? 66.799 113.464 -56.742 1.00 53.29 136 ILE D CA 1
ATOM 6567 C C . ILE D 1 71 ? 67.769 114.349 -57.524 1.00 61.06 136 ILE D C 1
ATOM 6568 O O . ILE D 1 71 ? 68.257 113.951 -58.582 1.00 62.56 136 ILE D O 1
ATOM 6573 N N . ARG D 1 80 ? 67.813 119.164 -61.221 1.00 95.26 145 ARG D N 1
ATOM 6574 C CA . ARG D 1 80 ? 67.139 119.224 -59.928 1.00 77.46 145 ARG D CA 1
ATOM 6575 C C . ARG D 1 80 ? 68.073 118.896 -58.790 1.00 73.82 145 ARG D C 1
ATOM 6576 O O . ARG D 1 80 ? 69.032 118.140 -58.954 1.00 65.42 145 ARG D O 1
ATOM 6584 N N . ASN D 1 81 ? 67.754 119.429 -57.620 1.00 60.56 146 ASN D N 1
ATOM 6585 C CA . ASN D 1 81 ? 68.529 119.127 -56.437 1.00 61.89 146 ASN D CA 1
ATOM 6586 C C . ASN D 1 81 ? 67.674 119.141 -55.164 1.00 40.63 146 ASN D C 1
ATOM 6587 O O . ASN D 1 81 ? 66.605 119.761 -55.106 1.00 39.36 146 ASN D O 1
ATOM 6592 N N . GLY D 1 82 ? 68.138 118.418 -54.161 1.00 41.71 147 GLY D N 1
ATOM 6593 C CA . GLY D 1 82 ? 67.435 118.336 -52.893 1.00 39.41 147 GLY D CA 1
ATOM 6594 C C . GLY D 1 82 ? 68.377 117.867 -51.806 1.00 33.07 147 GLY D C 1
ATOM 6595 O O . GLY D 1 82 ? 67.982 117.091 -50.950 1.00 38.18 147 GLY D O 1
ATOM 6596 N N . ASP D 1 83 ? 69.617 118.351 -51.845 1.00 27.05 148 ASP D N 1
ATOM 6597 C CA . ASP D 1 83 ? 70.653 117.944 -50.909 1.00 38.85 148 ASP D CA 1
ATOM 6598 C C . ASP D 1 83 ? 70.143 117.992 -49.471 1.00 42.23 148 ASP D C 1
ATOM 6599 O O . ASP D 1 83 ? 69.703 119.042 -48.981 1.00 35.77 148 ASP D O 1
ATOM 6604 N N . THR D 1 84 ? 70.236 116.849 -48.806 1.00 31.62 149 THR D N 1
ATOM 6605 C CA . THR D 1 84 ? 69.710 116.663 -47.465 1.00 27.29 149 THR D CA 1
ATOM 6606 C C . THR D 1 84 ? 70.610 115.690 -46.727 1.00 37.71 149 THR D C 1
ATOM 6607 O O . THR D 1 84 ? 71.131 114.741 -47.311 1.00 34.67 149 THR D O 1
ATOM 6611 N N . HIS D 1 85 ? 70.820 115.949 -45.443 1.00 28.06 150 HIS D N 1
ATOM 6612 C CA . HIS D 1 85 ? 71.513 115.013 -44.583 1.00 27.05 150 HIS D CA 1
ATOM 6613 C C . HIS D 1 85 ? 70.636 114.721 -43.364 1.00 33.51 150 HIS D C 1
ATOM 6614 O O . HIS D 1 85 ? 70.093 115.644 -42.741 1.00 29.94 150 HIS D O 1
ATOM 6621 N N . VAL D 1 86 ? 70.512 113.443 -43.015 1.00 30.34 151 VAL D N 1
ATOM 6622 C CA . VAL D 1 86 ? 69.693 113.046 -41.867 1.00 27.92 151 VAL D CA 1
ATOM 6623 C C . VAL D 1 86 ? 70.532 112.728 -40.629 1.00 32.32 151 VAL D C 1
ATOM 6624 O O . VAL D 1 86 ? 71.516 111.987 -40.703 1.00 34.14 151 VAL D O 1
ATOM 6628 N N . ILE D 1 87 ? 70.146 113.305 -39.491 1.00 28.12 152 ILE D N 1
ATOM 6629 C CA . ILE D 1 87 ? 70.822 113.029 -38.231 1.00 22.44 152 ILE D CA 1
ATOM 6630 C C . ILE D 1 87 ? 69.875 112.298 -37.281 1.00 33.68 152 ILE D C 1
ATOM 6631 O O . ILE D 1 87 ? 68.815 112.817 -36.936 1.00 29.62 152 ILE D O 1
ATOM 6636 N N . VAL D 1 88 ? 70.250 111.084 -36.877 1.00 26.47 153 VAL D N 1
ATOM 6637 C CA . VAL D 1 88 ? 69.426 110.283 -35.974 1.00 28.33 153 VAL D CA 1
ATOM 6638 C C . VAL D 1 88 ? 70.046 110.147 -34.580 1.00 28.13 153 VAL D C 1
ATOM 6639 O O . VAL D 1 88 ? 71.127 109.568 -34.408 1.00 31.03 153 VAL D O 1
ATOM 6643 N N . LEU D 1 89 ? 69.349 110.668 -33.580 1.00 28.72 154 LEU D N 1
ATOM 6644 C CA . LEU D 1 89 ? 69.784 110.492 -32.193 1.00 33.86 154 LEU D CA 1
ATOM 6645 C C . LEU D 1 89 ? 69.144 109.231 -31.631 1.00 39.42 154 LEU D C 1
ATOM 6646 O O . LEU D 1 89 ? 67.989 109.255 -31.195 1.00 31.10 154 LEU D O 1
ATOM 6651 N N . SER D 1 90 ? 69.899 108.131 -31.673 1.00 31.37 155 SER D N 1
ATOM 6652 C CA . SER D 1 90 ? 69.410 106.805 -31.284 1.00 35.66 155 SER D CA 1
ATOM 6653 C C . SER D 1 90 ? 70.522 105.756 -31.186 1.00 31.76 155 SER D C 1
ATOM 6654 O O . SER D 1 90 ? 71.551 105.861 -31.853 1.00 39.57 155 SER D O 1
ATOM 6657 N N . LEU D 1 91 ? 70.291 104.739 -30.363 1.00 35.47 156 LEU D N 1
ATOM 6658 C CA . LEU D 1 91 ? 71.165 103.566 -30.314 1.00 41.67 156 LEU D CA 1
ATOM 6659 C C . LEU D 1 91 ? 70.766 102.528 -31.355 1.00 44.61 156 LEU D C 1
ATOM 6660 O O . LEU D 1 91 ? 71.504 101.584 -31.640 1.00 43.22 156 LEU D O 1
ATOM 6665 N N . ASN D 1 92 ? 69.578 102.692 -31.907 1.00 38.03 157 ASN D N 1
ATOM 6666 C CA . ASN D 1 92 ? 69.005 101.656 -32.747 1.00 41.87 157 ASN D CA 1
ATOM 6667 C C . ASN D 1 92 ? 69.394 101.805 -34.229 1.00 48.75 157 ASN D C 1
ATOM 6668 O O . ASN D 1 92 ? 68.669 102.410 -35.020 1.00 42.11 157 ASN D O 1
ATOM 6673 N N . GLN D 1 93 ? 70.535 101.245 -34.615 1.00 45.82 158 GLN D N 1
ATOM 6674 C CA . GLN D 1 93 ? 71.071 101.509 -35.951 1.00 48.91 158 GLN D CA 1
ATOM 6675 C C . GLN D 1 93 ? 70.243 100.860 -37.057 1.00 49.12 158 GLN D C 1
ATOM 6676 O O . GLN D 1 93 ? 70.407 101.170 -38.237 1.00 45.25 158 GLN D O 1
ATOM 6690 N N . PHE D 1 95 ? 67.191 101.335 -37.448 1.00 40.04 160 PHE D N 1
ATOM 6691 C CA . PHE D 1 95 ? 66.294 102.390 -37.903 1.00 37.24 160 PHE D CA 1
ATOM 6692 C C . PHE D 1 95 ? 66.548 102.704 -39.390 1.00 36.62 160 PHE D C 1
ATOM 6693 O O . PHE D 1 95 ? 65.616 102.827 -40.192 1.00 29.87 160 PHE D O 1
ATOM 6701 N N . ALA D 1 96 ? 67.822 102.823 -39.754 1.00 30.27 161 ALA D N 1
ATOM 6702 C CA . ALA D 1 96 ? 68.187 103.142 -41.127 1.00 37.57 161 ALA D CA 1
ATOM 6703 C C . ALA D 1 96 ? 67.785 102.039 -42.114 1.00 33.05 161 ALA D C 1
ATOM 6704 O O . ALA D 1 96 ? 67.393 102.334 -43.246 1.00 45.95 161 ALA D O 1
ATOM 6706 N N . LYS D 1 97 ? 67.849 100.777 -41.694 1.00 35.60 162 LYS D N 1
ATOM 6707 C CA . LYS D 1 97 ? 67.475 99.686 -42.603 1.00 41.61 162 LYS D CA 1
ATOM 6708 C C . LYS D 1 97 ? 65.969 99.563 -42.740 1.00 43.44 162 LYS D C 1
ATOM 6709 O O . LYS D 1 97 ? 65.493 98.863 -43.622 1.00 36.66 162 LYS D O 1
ATOM 6715 N N . GLU D 1 98 ? 65.221 100.231 -41.862 1.00 38.37 163 GLU D N 1
ATOM 6716 C CA . GLU D 1 98 ? 63.759 100.104 -41.854 1.00 36.38 163 GLU D CA 1
ATOM 6717 C C . GLU D 1 98 ? 63.019 101.211 -42.620 1.00 33.37 163 GLU D C 1
ATOM 6718 O O . GLU D 1 98 ? 61.789 101.187 -42.730 1.00 38.03 163 GLU D O 1
ATOM 6724 N N . LEU D 1 99 ? 63.749 102.174 -43.159 1.00 33.52 164 LEU D N 1
ATOM 6725 C CA . LEU D 1 99 ? 63.082 103.302 -43.795 1.00 31.86 164 LEU D CA 1
ATOM 6726 C C . LEU D 1 99 ? 62.352 102.804 -45.042 1.00 33.15 164 LEU D C 1
ATOM 6727 O O . LEU D 1 99 ? 62.916 102.018 -45.809 1.00 32.79 164 LEU D O 1
ATOM 6732 N N . PRO D 1 100 ? 61.095 103.249 -45.233 1.00 43.83 165 PRO D N 1
ATOM 6733 C CA . PRO D 1 100 ? 60.239 102.784 -46.331 1.00 31.53 165 PRO D CA 1
ATOM 6734 C C . PRO D 1 100 ? 60.601 103.358 -47.694 1.00 46.45 165 PRO D C 1
ATOM 6735 O O . PRO D 1 100 ? 61.225 104.410 -47.778 1.00 40.95 165 PRO D O 1
ATOM 6739 N N . GLY D 1 101 ? 60.187 102.665 -48.750 1.00 33.10 166 GLY D N 1
ATOM 6740 C CA . GLY D 1 101 ? 60.363 103.150 -50.109 1.00 31.45 166 GLY D CA 1
ATOM 6741 C C . GLY D 1 101 ? 59.086 103.793 -50.635 1.00 37.00 166 GLY D C 1
ATOM 6742 O O . GLY D 1 101 ? 58.029 103.758 -49.985 1.00 36.75 166 GLY D O 1
ATOM 6743 N N . ILE D 1 102 ? 59.191 104.402 -51.814 1.00 44.55 167 ILE D N 1
ATOM 6744 C CA . ILE D 1 102 ? 58.071 105.114 -52.431 1.00 56.25 167 ILE D CA 1
ATOM 6745 C C . ILE D 1 102 ? 57.028 104.140 -52.957 1.00 63.94 167 ILE D C 1
ATOM 6746 O O . ILE D 1 102 ? 57.365 103.050 -53.428 1.00 58.56 167 ILE D O 1
ATOM 6751 N N . TYR D 1 103 ? 55.760 104.521 -52.872 1.00 67.84 168 TYR D N 1
ATOM 6752 C CA . TYR D 1 103 ? 54.713 103.730 -53.504 1.00 81.23 168 TYR D CA 1
ATOM 6753 C C . TYR D 1 103 ? 54.894 103.750 -55.025 1.00 83.11 168 TYR D C 1
ATOM 6754 O O . TYR D 1 103 ? 55.147 102.718 -55.653 1.00 93.11 168 TYR D O 1
ATOM 6763 N N . TYR D 1 169 ? 54.885 121.845 -57.177 1.00 60.31 234 TYR D N 1
ATOM 6764 C CA . TYR D 1 169 ? 55.973 121.398 -56.309 1.00 62.13 234 TYR D CA 1
ATOM 6765 C C . TYR D 1 169 ? 56.157 119.881 -56.405 1.00 62.58 234 TYR D C 1
ATOM 6766 O O . TYR D 1 169 ? 55.900 119.136 -55.448 1.00 49.58 234 TYR D O 1
ATOM 6775 N N . LYS D 1 170 ? 56.596 119.426 -57.572 1.00 59.55 235 LYS D N 1
ATOM 6776 C CA . LYS D 1 170 ? 56.813 118.005 -57.782 1.00 58.69 235 LYS D CA 1
ATOM 6777 C C . LYS D 1 170 ? 58.001 117.562 -56.945 1.00 53.72 235 LYS D C 1
ATOM 6778 O O . LYS D 1 170 ? 59.011 118.265 -56.847 1.00 63.32 235 LYS D O 1
ATOM 6784 N N . ASP D 1 171 ? 57.857 116.402 -56.322 1.00 43.76 236 ASP D N 1
ATOM 6785 C CA . ASP D 1 171 ? 58.898 115.869 -55.457 1.00 51.10 236 ASP D CA 1
ATOM 6786 C C . ASP D 1 171 ? 59.047 116.577 -54.108 1.00 40.19 236 ASP D C 1
ATOM 6787 O O . ASP D 1 171 ? 59.985 116.298 -53.363 1.00 34.30 236 ASP D O 1
ATOM 6792 N N . TYR D 1 172 ? 58.129 117.482 -53.794 1.00 36.54 237 TYR D N 1
ATOM 6793 C CA . TYR D 1 172 ? 58.088 118.066 -52.461 1.00 36.57 237 TYR D CA 1
ATOM 6794 C C . TYR D 1 172 ? 57.764 116.975 -51.440 1.00 37.83 237 TYR D C 1
ATOM 6795 O O . TYR D 1 172 ? 58.509 116.758 -50.477 1.00 36.51 237 TYR D O 1
ATOM 6804 N N . ASN D 1 173 ? 56.655 116.276 -51.668 1.00 27.21 238 ASN D N 1
ATOM 6805 C CA . ASN D 1 173 ? 56.292 115.133 -50.831 1.00 34.52 238 ASN D CA 1
ATOM 6806 C C . ASN D 1 173 ? 55.996 113.845 -51.612 1.00 47.66 238 ASN D C 1
ATOM 6807 O O . ASN D 1 173 ? 55.444 113.870 -52.717 1.00 40.82 238 ASN D O 1
ATOM 6812 N N . HIS D 1 174 ? 56.385 112.718 -51.036 1.00 42.03 239 HIS D N 1
ATOM 6813 C CA . HIS D 1 174 ? 56.124 111.440 -51.657 1.00 43.08 239 HIS D CA 1
ATOM 6814 C C . HIS D 1 174 ? 55.235 110.578 -50.787 1.00 46.27 239 HIS D C 1
ATOM 6815 O O . HIS D 1 174 ? 55.246 110.667 -49.547 1.00 40.64 239 HIS D O 1
ATOM 6822 N N . GLN D 1 175 ? 54.447 109.752 -51.455 1.00 55.78 240 GLN D N 1
ATOM 6823 C CA . GLN D 1 175 ? 53.634 108.761 -50.782 1.00 50.08 240 GLN D CA 1
ATOM 6824 C C . GLN D 1 175 ? 54.544 107.560 -50.522 1.00 49.56 240 GLN D C 1
ATOM 6825 O O . GLN D 1 175 ? 55.012 106.917 -51.460 1.00 47.03 240 GLN D O 1
ATOM 6831 N N . PHE D 1 176 ? 54.837 107.271 -49.261 1.00 40.40 241 PHE D N 1
ATOM 6832 C CA . PHE D 1 176 ? 55.698 106.141 -48.963 1.00 42.13 241 PHE D CA 1
ATOM 6833 C C . PHE D 1 176 ? 54.897 104.846 -48.710 1.00 54.43 241 PHE D C 1
ATOM 6834 O O . PHE D 1 176 ? 53.725 104.889 -48.299 1.00 47.98 241 PHE D O 1
ATOM 6842 N N . ASP D 1 177 ? 55.536 103.705 -48.971 1.00 39.53 242 ASP D N 1
ATOM 6843 C CA . ASP D 1 177 ? 54.929 102.405 -48.711 1.00 46.83 242 ASP D CA 1
ATOM 6844 C C . ASP D 1 177 ? 55.714 101.713 -47.597 1.00 36.84 242 ASP D C 1
ATOM 6845 O O . ASP D 1 177 ? 56.807 101.168 -47.826 1.00 39.47 242 ASP D O 1
ATOM 6850 N N . ILE D 1 178 ? 55.141 101.740 -46.397 1.00 38.47 243 ILE D N 1
ATOM 6851 C CA . ILE D 1 178 ? 55.745 101.167 -45.188 1.00 51.49 243 ILE D CA 1
ATOM 6852 C C . ILE D 1 178 ? 56.117 99.687 -45.324 1.00 56.72 243 ILE D C 1
ATOM 6853 O O . ILE D 1 178 ? 56.962 99.193 -44.583 1.00 46.23 243 ILE D O 1
ATOM 6858 N N . THR D 1 179 ? 55.483 98.982 -46.262 1.00 50.65 244 THR D N 1
ATOM 6859 C CA . THR D 1 179 ? 55.782 97.563 -46.479 1.00 51.20 244 THR D CA 1
ATOM 6860 C C . THR D 1 179 ? 57.077 97.388 -47.262 1.00 54.95 244 THR D C 1
ATOM 6861 O O . THR D 1 179 ? 57.655 96.306 -47.268 1.00 65.17 244 THR D O 1
ATOM 6865 N N . THR D 1 180 ? 57.526 98.454 -47.924 1.00 44.91 245 THR D N 1
ATOM 6866 C CA . THR D 1 180 ? 58.736 98.395 -48.749 1.00 40.29 245 THR D CA 1
ATOM 6867 C C . THR D 1 180 ? 59.941 99.053 -48.072 1.00 42.31 245 THR D C 1
ATOM 6868 O O . THR D 1 180 ? 59.841 99.537 -46.947 1.00 46.14 245 THR D O 1
ATOM 6872 N N . ARG D 1 181 ? 61.075 99.076 -48.766 1.00 47.38 246 ARG D N 1
ATOM 6873 C CA . ARG D 1 181 ? 62.316 99.601 -48.193 1.00 45.14 246 ARG D CA 1
ATOM 6874 C C . ARG D 1 181 ? 63.089 100.426 -49.213 1.00 49.71 246 ARG D C 1
ATOM 6875 O O . ARG D 1 181 ? 63.075 100.114 -50.407 1.00 50.38 246 ARG D O 1
ATOM 6883 N N . LEU D 1 182 ? 63.774 101.470 -48.748 1.00 39.94 247 LEU D N 1
ATOM 6884 C CA . LEU D 1 182 ? 64.672 102.222 -49.623 1.00 41.73 247 LEU D CA 1
ATOM 6885 C C . LEU D 1 182 ? 65.640 101.277 -50.351 1.00 44.83 247 LEU D C 1
ATOM 6886 O O . LEU D 1 182 ? 66.131 100.303 -49.772 1.00 43.83 247 LEU D O 1
ATOM 6899 N N . PRO D 1 184 ? 69.096 101.738 -52.771 1.00 43.65 249 PRO D N 1
ATOM 6900 C CA . PRO D 1 184 ? 69.625 100.951 -51.655 1.00 51.17 249 PRO D CA 1
ATOM 6901 C C . PRO D 1 184 ? 69.379 101.639 -50.322 1.00 43.82 249 PRO D C 1
ATOM 6902 O O . PRO D 1 184 ? 68.863 102.755 -50.267 1.00 46.06 249 PRO D O 1
ATOM 6906 N N . ALA D 1 185 ? 69.773 100.968 -49.251 1.00 47.04 250 ALA D N 1
ATOM 6907 C CA . ALA D 1 185 ? 69.651 101.514 -47.918 1.00 44.44 250 ALA D CA 1
ATOM 6908 C C . ALA D 1 185 ? 70.535 102.756 -47.816 1.00 48.64 250 ALA D C 1
ATOM 6909 O O . ALA D 1 185 ? 71.498 102.894 -48.580 1.00 50.73 250 ALA D O 1
ATOM 6911 N N . PRO D 1 186 ? 70.204 103.671 -46.884 1.00 55.61 251 PRO D N 1
ATOM 6912 C CA . PRO D 1 186 ? 70.973 104.906 -46.679 1.00 42.48 251 PRO D CA 1
ATOM 6913 C C . PRO D 1 186 ? 72.470 104.632 -46.523 1.00 44.37 251 PRO D C 1
ATOM 6914 O O . PRO D 1 186 ? 72.848 103.731 -45.770 1.00 52.49 251 PRO D O 1
ATOM 6918 N N . ILE D 1 187 ? 73.308 105.393 -47.222 1.00 46.91 252 ILE D N 1
ATOM 6919 C CA . ILE D 1 187 ? 74.753 105.288 -47.021 1.00 45.40 252 ILE D CA 1
ATOM 6920 C C . ILE D 1 187 ? 75.258 106.313 -45.985 1.00 56.12 252 ILE D C 1
ATOM 6921 O O . ILE D 1 187 ? 74.548 107.261 -45.624 1.00 46.41 252 ILE D O 1
ATOM 6926 N N . ALA D 1 188 ? 76.489 106.120 -45.518 1.00 59.65 253 ALA D N 1
ATOM 6927 C CA . ALA D 1 188 ? 77.036 106.919 -44.419 1.00 46.36 253 ALA D CA 1
ATOM 6928 C C . ALA D 1 188 ? 77.025 108.439 -44.648 1.00 54.92 253 ALA D C 1
ATOM 6929 O O . ALA D 1 188 ? 76.977 109.216 -43.693 1.00 64.25 253 ALA D O 1
ATOM 6931 N N . SER D 1 189 ? 77.072 108.865 -45.905 1.00 43.93 254 SER D N 1
ATOM 6932 C CA . SER D 1 189 ? 77.098 110.284 -46.209 1.00 45.05 254 SER D CA 1
ATOM 6933 C C . SER D 1 189 ? 75.690 110.859 -46.235 1.00 46.78 254 SER D C 1
ATOM 6934 O O . SER D 1 189 ? 75.525 112.064 -46.328 1.00 48.12 254 SER D O 1
ATOM 6937 N N . GLU D 1 190 ? 74.681 109.993 -46.170 1.00 37.23 255 GLU D N 1
ATOM 6938 C CA . GLU D 1 190 ? 73.281 110.429 -46.235 1.00 45.36 255 GLU D CA 1
ATOM 6939 C C . GLU D 1 190 ? 72.630 110.524 -44.846 1.00 37.47 255 GLU D C 1
ATOM 6940 O O . GLU D 1 190 ? 71.660 111.261 -44.645 1.00 38.35 255 GLU D O 1
ATOM 6946 N N . LEU D 1 191 ? 73.154 109.745 -43.908 1.00 29.02 256 LEU D N 1
ATOM 6947 C CA . LEU D 1 191 ? 72.545 109.599 -42.597 1.00 32.64 256 LEU D CA 1
ATOM 6948 C C . LEU D 1 191 ? 73.637 109.361 -41.556 1.00 47.15 256 LEU D C 1
ATOM 6949 O O . LEU D 1 191 ? 74.554 108.569 -41.779 1.00 36.59 256 LEU D O 1
ATOM 6954 N N . THR D 1 192 ? 73.536 110.058 -40.426 1.00 33.99 257 THR D N 1
ATOM 6955 C CA . THR D 1 192 ? 74.523 109.974 -39.353 1.00 32.28 257 THR D CA 1
ATOM 6956 C C . THR D 1 192 ? 73.843 109.583 -38.033 1.00 39.72 257 THR D C 1
ATOM 6957 O O . THR D 1 192 ? 72.834 110.179 -37.656 1.00 31.97 257 THR D O 1
ATOM 6961 N N . PHE D 1 193 ? 74.376 108.596 -37.326 1.00 29.85 258 PHE D N 1
ATOM 6962 C CA . PHE D 1 193 ? 73.842 108.263 -36.003 1.00 32.87 258 PHE D CA 1
ATOM 6963 C C . PHE D 1 193 ? 74.646 108.924 -34.896 1.00 35.20 258 PHE D C 1
ATOM 6964 O O . PHE D 1 193 ? 75.872 109.008 -34.969 1.00 33.39 258 PHE D O 1
ATOM 6972 N N . ILE D 1 194 ? 73.941 109.375 -33.865 1.00 33.46 259 ILE D N 1
ATOM 6973 C CA . ILE D 1 194 ? 74.568 109.902 -32.656 1.00 37.71 259 ILE D CA 1
ATOM 6974 C C . ILE D 1 194 ? 73.978 109.206 -31.438 1.00 36.57 259 ILE D C 1
ATOM 6975 O O . ILE D 1 194 ? 72.745 109.108 -31.297 1.00 30.75 259 ILE D O 1
ATOM 6980 N N . ALA D 1 195 ? 74.856 108.721 -30.559 1.00 36.88 260 ALA D N 1
ATOM 6981 C CA . ALA D 1 195 ? 74.435 107.895 -29.427 1.00 42.01 260 ALA D CA 1
ATOM 6982 C C . ALA D 1 195 ? 73.955 108.767 -28.275 1.00 39.03 260 ALA D C 1
ATOM 6983 O O . ALA D 1 195 ? 74.675 109.650 -27.820 1.00 35.58 260 ALA D O 1
ATOM 6985 N N . PRO D 1 196 ? 72.733 108.513 -27.791 1.00 35.95 261 PRO D N 1
ATOM 6986 C CA . PRO D 1 196 ? 72.202 109.325 -26.692 1.00 40.43 261 PRO D CA 1
ATOM 6987 C C . PRO D 1 196 ? 72.774 108.932 -25.325 1.00 42.21 261 PRO D C 1
ATOM 6988 O O . PRO D 1 196 ? 72.393 109.532 -24.321 1.00 41.31 261 PRO D O 1
ATOM 6992 N N . THR D 1 197 ? 73.669 107.949 -25.283 1.00 41.56 262 THR D N 1
ATOM 6993 C CA . THR D 1 197 ? 74.295 107.542 -24.018 1.00 32.31 262 THR D CA 1
ATOM 6994 C C . THR D 1 197 ? 75.555 108.358 -23.716 1.00 35.09 262 THR D C 1
ATOM 6995 O O . THR D 1 197 ? 76.180 108.190 -22.663 1.00 43.07 262 THR D O 1
ATOM 6999 N N . GLN D 1 198 ? 75.923 109.236 -24.645 1.00 37.57 263 GLN D N 1
ATOM 7000 C CA . GLN D 1 198 ? 77.057 110.144 -24.470 1.00 31.48 263 GLN D CA 1
ATOM 7001 C C . GLN D 1 198 ? 76.675 111.363 -23.634 1.00 37.40 263 GLN D C 1
ATOM 7002 O O . GLN D 1 198 ? 75.495 111.672 -23.495 1.00 41.16 263 GLN D O 1
ATOM 7008 N N . PRO D 1 199 ? 77.678 112.067 -23.080 1.00 34.11 264 PRO D N 1
ATOM 7009 C CA . PRO D 1 199 ? 77.449 113.305 -22.320 1.00 36.75 264 PRO D CA 1
ATOM 7010 C C . PRO D 1 199 ? 76.695 114.341 -23.162 1.00 40.15 264 PRO D C 1
ATOM 7011 O O . PRO D 1 199 ? 76.904 114.409 -24.371 1.00 30.09 264 PRO D O 1
ATOM 7015 N N . VAL D 1 200 ? 75.834 115.140 -22.542 1.00 31.32 265 VAL D N 1
ATOM 7016 C CA . VAL D 1 200 ? 75.087 116.160 -23.302 1.00 29.98 265 VAL D CA 1
ATOM 7017 C C . VAL D 1 200 ? 75.993 117.046 -24.153 1.00 29.80 265 VAL D C 1
ATOM 7018 O O . VAL D 1 200 ? 75.713 117.290 -25.336 1.00 30.84 265 VAL D O 1
ATOM 7022 N N . SER D 1 201 ? 77.085 117.531 -23.569 1.00 31.05 266 SER D N 1
ATOM 7023 C CA . SER D 1 201 ? 78.002 118.422 -24.305 1.00 31.46 266 SER D CA 1
ATOM 7024 C C . SER D 1 201 ? 78.499 117.777 -25.606 1.00 35.19 266 SER D C 1
ATOM 7025 O O . SER D 1 201 ? 78.620 118.437 -26.655 1.00 37.69 266 SER D O 1
ATOM 7028 N N . THR D 1 202 ? 78.778 116.472 -25.533 1.00 32.65 267 THR D N 1
ATOM 7029 C CA . THR D 1 202 ? 79.254 115.723 -26.690 1.00 34.97 267 THR D CA 1
ATOM 7030 C C . THR D 1 202 ? 78.152 115.583 -27.745 1.00 34.63 267 THR D C 1
ATOM 7031 O O . THR D 1 202 ? 78.385 115.782 -28.937 1.00 34.86 267 THR D O 1
ATOM 7035 N N . ILE D 1 203 ? 76.951 115.203 -27.315 1.00 33.60 268 ILE D N 1
ATOM 7036 C CA . ILE D 1 203 ? 75.843 115.115 -28.261 1.00 34.78 268 ILE D CA 1
ATOM 7037 C C . ILE D 1 203 ? 75.694 116.436 -29.021 1.00 30.30 268 ILE D C 1
ATOM 7038 O O . ILE D 1 203 ? 75.599 116.455 -30.259 1.00 32.40 268 ILE D O 1
ATOM 7043 N N . LEU D 1 204 ? 75.675 117.546 -28.280 1.00 33.80 269 LEU D N 1
ATOM 7044 C CA . LEU D 1 204 ? 75.459 118.863 -28.891 1.00 33.92 269 LEU D CA 1
ATOM 7045 C C . LEU D 1 204 ? 76.602 119.241 -29.852 1.00 33.77 269 LEU D C 1
ATOM 7046 O O . LEU D 1 204 ? 76.388 119.801 -30.953 1.00 25.88 269 LEU D O 1
ATOM 7051 N N . SER D 1 205 ? 77.817 118.905 -29.432 1.00 34.73 270 SER D N 1
ATOM 7052 C CA . SER D 1 205 ? 78.991 119.154 -30.249 1.00 38.74 270 SER D CA 1
ATOM 7053 C C . SER D 1 205 ? 78.878 118.397 -31.576 1.00 39.35 270 SER D C 1
ATOM 7054 O O . SER D 1 205 ? 79.028 118.996 -32.649 1.00 41.10 270 SER D O 1
ATOM 7057 N N . GLN D 1 206 ? 78.575 117.096 -31.503 1.00 28.82 271 GLN D N 1
ATOM 7058 C CA . GLN D 1 206 ? 78.465 116.258 -32.710 1.00 29.38 271 GLN D CA 1
ATOM 7059 C C . GLN D 1 206 ? 77.327 116.691 -33.630 1.00 29.95 271 GLN D C 1
ATOM 7060 O O . GLN D 1 206 ? 77.452 116.684 -34.867 1.00 31.80 271 GLN D O 1
ATOM 7066 N N . ILE D 1 207 ? 76.212 117.099 -33.041 1.00 33.72 272 ILE D N 1
ATOM 7067 C CA . ILE D 1 207 ? 75.118 117.565 -33.878 1.00 30.38 272 ILE D CA 1
ATOM 7068 C C . ILE D 1 207 ? 75.558 118.797 -34.653 1.00 29.64 272 ILE D C 1
ATOM 7069 O O . ILE D 1 207 ? 75.383 118.880 -35.884 1.00 29.57 272 ILE D O 1
ATOM 7074 N N . GLU D 1 208 ? 76.142 119.763 -33.950 1.00 28.41 273 GLU D N 1
ATOM 7075 C CA . GLU D 1 208 ? 76.530 121.005 -34.642 1.00 24.95 273 GLU D CA 1
ATOM 7076 C C . GLU D 1 208 ? 77.609 120.755 -35.705 1.00 28.33 273 GLU D C 1
ATOM 7077 O O . GLU D 1 208 ? 77.547 121.300 -36.807 1.00 29.28 273 GLU D O 1
ATOM 7083 N N . GLN D 1 209 ? 78.604 119.934 -35.384 1.00 32.80 274 GLN D N 1
ATOM 7084 C CA . GLN D 1 209 ? 79.648 119.641 -36.371 1.00 38.63 274 GLN D CA 1
ATOM 7085 C C . GLN D 1 209 ? 79.073 118.982 -37.615 1.00 37.12 274 GLN D C 1
ATOM 7086 O O . GLN D 1 209 ? 79.481 119.293 -38.739 1.00 36.12 274 GLN D O 1
ATOM 7092 N N . THR D 1 210 ? 78.122 118.068 -37.425 1.00 35.79 275 THR D N 1
ATOM 7093 C CA . THR D 1 210 ? 77.469 117.462 -38.586 1.00 36.99 275 THR D CA 1
ATOM 7094 C C . THR D 1 210 ? 76.698 118.516 -39.386 1.00 34.57 275 THR D C 1
ATOM 7095 O O . THR D 1 210 ? 76.773 118.560 -40.633 1.00 38.72 275 THR D O 1
ATOM 7099 N N . ILE D 1 211 ? 75.964 119.383 -38.691 1.00 31.67 276 ILE D N 1
ATOM 7100 C CA . ILE D 1 211 ? 75.287 120.489 -39.385 1.00 29.72 276 ILE D CA 1
ATOM 7101 C C . ILE D 1 211 ? 76.260 121.348 -40.209 1.00 31.77 276 ILE D C 1
ATOM 7102 O O . ILE D 1 211 ? 75.962 121.712 -41.343 1.00 30.92 276 ILE D O 1
ATOM 7107 N N . LYS D 1 212 ? 77.411 121.688 -39.631 1.00 36.44 277 LYS D N 1
ATOM 7108 C CA . LYS D 1 212 ? 78.386 122.562 -40.305 1.00 40.46 277 LYS D CA 1
ATOM 7109 C C . LYS D 1 212 ? 79.085 121.872 -41.480 1.00 48.29 277 LYS D C 1
ATOM 7110 O O . LYS D 1 212 ? 79.379 122.501 -42.496 1.00 50.87 277 LYS D O 1
ATOM 7116 N N . ARG D 1 213 ? 79.352 120.579 -41.321 1.00 52.02 278 ARG D N 1
ATOM 7117 C CA . ARG D 1 213 ? 80.070 119.809 -42.323 1.00 52.57 278 ARG D CA 1
ATOM 7118 C C . ARG D 1 213 ? 79.231 119.658 -43.575 1.00 58.84 278 ARG D C 1
ATOM 7119 O O . ARG D 1 213 ? 79.750 119.479 -44.671 1.00 66.82 278 ARG D O 1
ATOM 7127 N N . ASN D 1 214 ? 77.920 119.735 -43.395 1.00 39.95 279 ASN D N 1
ATOM 7128 C CA . ASN D 1 214 ? 76.975 119.551 -44.484 1.00 37.46 279 ASN D CA 1
ATOM 7129 C C . ASN D 1 214 ? 76.316 120.875 -44.833 1.00 36.08 279 ASN D C 1
ATOM 7130 O O . ASN D 1 214 ? 75.095 120.948 -44.984 1.00 38.30 279 ASN D O 1
ATOM 7135 N N . ASP D 1 215 ? 77.147 121.902 -45.026 1.00 43.64 280 ASP D N 1
ATOM 7136 C CA . ASP D 1 215 ? 76.730 123.313 -44.993 1.00 46.03 280 ASP D CA 1
ATOM 7137 C C . ASP D 1 215 ? 75.662 123.824 -45.970 1.00 48.73 280 ASP D C 1
ATOM 7138 O O . ASP D 1 215 ? 75.014 124.842 -45.697 1.00 60.08 280 ASP D O 1
ATOM 7143 N N . LYS D 1 216 ? 75.487 123.176 -47.116 1.00 52.47 281 LYS D N 1
ATOM 7144 C CA . LYS D 1 216 ? 74.460 123.657 -48.036 1.00 48.93 281 LYS D CA 1
ATOM 7145 C C . LYS D 1 216 ? 73.334 122.641 -48.177 1.00 50.66 281 LYS D C 1
ATOM 7146 O O . LYS D 1 216 ? 72.660 122.583 -49.204 1.00 49.30 281 LYS D O 1
ATOM 7152 N N . LYS D 1 217 ? 73.126 121.854 -47.121 1.00 37.69 282 LYS D N 1
ATOM 7153 C CA . LYS D 1 217 ? 72.132 120.793 -47.159 1.00 40.25 282 LYS D CA 1
ATOM 7154 C C . LYS D 1 217 ? 70.983 121.075 -46.209 1.00 39.68 282 LYS D C 1
ATOM 7155 O O . LYS D 1 217 ? 71.168 121.710 -45.178 1.00 35.54 282 LYS D O 1
ATOM 7161 N N . LEU D 1 218 ? 69.792 120.609 -46.560 1.00 33.34 283 LEU D N 1
ATOM 7162 C CA . LEU D 1 218 ? 68.688 120.651 -45.624 1.00 35.95 283 LEU D CA 1
ATOM 7163 C C . LEU D 1 218 ? 68.982 119.577 -44.558 1.00 34.53 283 LEU D C 1
ATOM 7164 O O . LEU D 1 218 ? 69.346 118.449 -44.897 1.00 32.99 283 LEU D O 1
ATOM 7169 N N . ILE D 1 219 ? 68.864 119.928 -43.280 1.00 30.30 284 ILE D N 1
ATOM 7170 C CA . ILE D 1 219 ? 69.181 118.987 -42.198 1.00 27.76 284 ILE D CA 1
ATOM 7171 C C . ILE D 1 219 ? 67.932 118.545 -41.459 1.00 33.66 284 ILE D C 1
ATOM 7172 O O . ILE D 1 219 ? 67.199 119.364 -40.904 1.00 31.87 284 ILE D O 1
ATOM 7177 N N . ARG D 1 220 ? 67.711 117.242 -41.436 1.00 31.43 285 ARG D N 1
ATOM 7178 C CA . ARG D 1 220 ? 66.616 116.647 -40.678 1.00 26.15 285 ARG D CA 1
ATOM 7179 C C . ARG D 1 220 ? 67.152 115.932 -39.463 1.00 23.50 285 ARG D C 1
ATOM 7180 O O . ARG D 1 220 ? 67.834 114.927 -39.580 1.00 27.04 285 ARG D O 1
ATOM 7188 N N . ILE D 1 221 ? 66.852 116.455 -38.286 1.00 24.94 286 ILE D N 1
ATOM 7189 C CA . ILE D 1 221 ? 67.271 115.790 -37.059 1.00 24.85 286 ILE D CA 1
ATOM 7190 C C . ILE D 1 221 ? 66.096 114.945 -36.596 1.00 29.61 286 ILE D C 1
ATOM 7191 O O . ILE D 1 221 ? 64.969 115.430 -36.498 1.00 23.67 286 ILE D O 1
ATOM 7196 N N . VAL D 1 222 ? 66.343 113.671 -36.341 1.00 27.62 287 VAL D N 1
ATOM 7197 C CA . VAL D 1 222 ? 65.275 112.772 -35.913 1.00 27.19 287 VAL D CA 1
ATOM 7198 C C . VAL D 1 222 ? 65.654 112.132 -34.584 1.00 27.49 287 VAL D C 1
ATOM 7199 O O . VAL D 1 222 ? 66.758 111.609 -34.435 1.00 28.93 287 VAL D O 1
ATOM 7203 N N . ILE D 1 223 ? 64.746 112.222 -33.617 1.00 27.82 288 ILE D N 1
ATOM 7204 C CA . ILE D 1 223 ? 64.905 111.596 -32.297 1.00 23.04 288 ILE D CA 1
ATOM 7205 C C . ILE D 1 223 ? 63.727 110.673 -32.010 1.00 33.18 288 ILE D C 1
ATOM 7206 O O . ILE D 1 223 ? 62.737 111.065 -31.379 1.00 27.96 288 ILE D O 1
ATOM 7211 N N . PRO D 1 224 ? 63.832 109.424 -32.473 1.00 25.92 289 PRO D N 1
ATOM 7212 C CA . PRO D 1 224 ? 62.774 108.423 -32.281 1.00 30.65 289 PRO D CA 1
ATOM 7213 C C . PRO D 1 224 ? 62.767 107.909 -30.834 1.00 35.23 289 PRO D C 1
ATOM 7214 O O . PRO D 1 224 ? 63.826 107.556 -30.310 1.00 32.19 289 PRO D O 1
ATOM 7218 N N . SER D 1 225 ? 61.600 107.896 -30.193 1.00 28.17 290 SER D N 1
ATOM 7219 C CA . SER D 1 225 ? 61.482 107.380 -28.833 1.00 29.82 290 SER D CA 1
ATOM 7220 C C . SER D 1 225 ? 62.427 108.055 -27.836 1.00 31.12 290 SER D C 1
ATOM 7221 O O . SER D 1 225 ? 63.133 107.388 -27.066 1.00 26.99 290 SER D O 1
ATOM 7224 N N . LEU D 1 226 ? 62.424 109.383 -27.854 1.00 27.73 291 LEU D N 1
ATOM 7225 C CA . LEU D 1 226 ? 63.090 110.179 -26.841 1.00 29.05 291 LEU D CA 1
ATOM 7226 C C . LEU D 1 226 ? 62.775 109.639 -25.434 1.00 33.32 291 LEU D C 1
ATOM 7227 O O . LEU D 1 226 ? 61.615 109.396 -25.095 1.00 29.29 291 LEU D O 1
ATOM 7232 N N . LEU D 1 227 ? 63.807 109.473 -24.609 1.00 22.35 292 LEU D N 1
ATOM 7233 C CA . LEU D 1 227 ? 63.648 109.044 -23.214 1.00 25.67 292 LEU D CA 1
ATOM 7234 C C . LEU D 1 227 ? 63.094 107.625 -22.998 1.00 26.78 292 LEU D C 1
ATOM 7235 O O . LEU D 1 227 ? 62.629 107.301 -21.901 1.00 28.93 292 LEU D O 1
ATOM 7240 N N . HIS D 1 228 ? 63.172 106.771 -24.006 1.00 26.53 293 HIS D N 1
ATOM 7241 C CA . HIS D 1 228 ? 62.818 105.376 -23.782 1.00 26.69 293 HIS D CA 1
ATOM 7242 C C . HIS D 1 228 ? 63.808 104.802 -22.770 1.00 28.94 293 HIS D C 1
ATOM 7243 O O . HIS D 1 228 ? 65.019 104.837 -23.003 1.00 27.51 293 HIS D O 1
ATOM 7250 N N . PRO D 1 229 ? 63.308 104.238 -21.655 1.00 26.82 294 PRO D N 1
ATOM 7251 C CA . PRO D 1 229 ? 64.217 103.835 -20.571 1.00 29.32 294 PRO D CA 1
ATOM 7252 C C . PRO D 1 229 ? 65.132 102.651 -20.920 1.00 29.75 294 PRO D C 1
ATOM 7253 O O . PRO D 1 229 ? 66.059 102.348 -20.165 1.00 31.96 294 PRO D O 1
ATOM 7257 N N . ALA D 1 230 ? 64.865 101.980 -22.026 1.00 30.21 295 ALA D N 1
ATOM 7258 C CA . ALA D 1 230 ? 65.736 100.894 -22.459 1.00 40.21 295 ALA D CA 1
ATOM 7259 C C . ALA D 1 230 ? 66.976 101.491 -23.109 1.00 43.23 295 ALA D C 1
ATOM 7260 O O . ALA D 1 230 ? 68.010 100.845 -23.226 1.00 43.87 295 ALA D O 1
ATOM 7270 N N . TYR D 1 232 ? 67.767 105.284 -22.828 1.00 31.51 297 TYR D N 1
ATOM 7271 C CA . TYR D 1 232 ? 68.269 106.450 -22.124 1.00 30.50 297 TYR D CA 1
ATOM 7272 C C . TYR D 1 232 ? 68.534 106.096 -20.665 1.00 32.26 297 TYR D C 1
ATOM 7273 O O . TYR D 1 232 ? 67.630 105.670 -19.959 1.00 32.32 297 TYR D O 1
ATOM 7282 N N . PRO D 1 233 ? 69.778 106.301 -20.204 1.00 34.04 298 PRO D N 1
ATOM 7283 C CA . PRO D 1 233 ? 70.150 105.958 -18.830 1.00 42.82 298 PRO D CA 1
ATOM 7284 C C . PRO D 1 233 ? 69.505 106.915 -17.830 1.00 37.64 298 PRO D C 1
ATOM 7285 O O . PRO D 1 233 ? 69.075 108.000 -18.207 1.00 37.27 298 PRO D O 1
ATOM 7289 N N . PRO D 1 234 ? 69.390 106.486 -16.569 1.00 28.78 299 PRO D N 1
ATOM 7290 C CA . PRO D 1 234 ? 68.707 107.255 -15.525 1.00 24.74 299 PRO D CA 1
ATOM 7291 C C . PRO D 1 234 ? 69.285 108.660 -15.360 1.00 29.86 299 PRO D C 1
ATOM 7292 O O . PRO D 1 234 ? 68.550 109.600 -15.057 1.00 28.34 299 PRO D O 1
ATOM 7296 N N . LYS D 1 235 ? 70.592 108.797 -15.532 1.00 30.73 300 LYS D N 1
ATOM 7297 C CA . LYS D 1 235 ? 71.245 110.089 -15.346 1.00 35.53 300 LYS D CA 1
ATOM 7298 C C . LYS D 1 235 ? 70.670 111.146 -16.316 1.00 25.64 300 LYS D C 1
ATOM 7299 O O . LYS D 1 235 ? 70.576 112.336 -15.998 1.00 33.22 300 LYS D O 1
ATOM 7313 N N . PHE D 1 237 ? 67.731 111.561 -17.084 1.00 31.32 302 PHE D N 1
ATOM 7314 C CA . PHE D 1 237 ? 66.398 112.027 -16.701 1.00 25.64 302 PHE D CA 1
ATOM 7315 C C . PHE D 1 237 ? 66.447 113.250 -15.781 1.00 34.29 302 PHE D C 1
ATOM 7316 O O . PHE D 1 237 ? 65.415 113.871 -15.497 1.00 35.98 302 PHE D O 1
ATOM 7324 N N . GLU D 1 238 ? 67.637 113.592 -15.299 1.00 25.65 303 GLU D N 1
ATOM 7325 C CA . GLU D 1 238 ? 67.784 114.835 -14.551 1.00 26.81 303 GLU D CA 1
ATOM 7326 C C . GLU D 1 238 ? 67.426 116.036 -15.440 1.00 29.37 303 GLU D C 1
ATOM 7327 O O . GLU D 1 238 ? 67.792 116.092 -16.628 1.00 23.47 303 GLU D O 1
ATOM 7333 N N . SER D 1 239 ? 66.724 117.021 -14.877 1.00 24.14 304 SER D N 1
ATOM 7334 C CA . SER D 1 239 ? 66.248 118.126 -15.706 1.00 32.00 304 SER D CA 1
ATOM 7335 C C . SER D 1 239 ? 67.405 118.794 -16.420 1.00 24.81 304 SER D C 1
ATOM 7336 O O . SER D 1 239 ? 67.350 119.015 -17.618 1.00 23.93 304 SER D O 1
ATOM 7339 N N . SER D 1 240 ? 68.467 119.099 -15.679 1.00 20.05 305 SER D N 1
ATOM 7340 C CA . SER D 1 240 ? 69.582 119.827 -16.271 1.00 26.03 305 SER D CA 1
ATOM 7341 C C . SER D 1 240 ? 70.187 119.047 -17.429 1.00 27.64 305 SER D C 1
ATOM 7342 O O . SER D 1 240 ? 70.822 119.639 -18.311 1.00 31.14 305 SER D O 1
ATOM 7345 N N . GLU D 1 241 ? 70.011 117.718 -17.416 1.00 25.44 306 GLU D N 1
ATOM 7346 C CA . GLU D 1 241 ? 70.557 116.868 -18.471 1.00 29.13 306 GLU D CA 1
ATOM 7347 C C . GLU D 1 241 ? 69.658 116.815 -19.691 1.00 28.63 306 GLU D C 1
ATOM 7348 O O . GLU D 1 241 ? 70.044 117.304 -20.741 1.00 29.33 306 GLU D O 1
ATOM 7354 N N . ILE D 1 242 ? 68.468 116.220 -19.564 1.00 20.60 307 ILE D N 1
ATOM 7355 C CA . ILE D 1 242 ? 67.539 116.160 -20.704 1.00 25.91 307 ILE D CA 1
ATOM 7356 C C . ILE D 1 242 ? 67.036 117.541 -21.180 1.00 25.67 307 ILE D C 1
ATOM 7357 O O . ILE D 1 242 ? 66.986 117.802 -22.387 1.00 25.28 307 ILE D O 1
ATOM 7362 N N . ILE D 1 243 ? 66.668 118.424 -20.250 1.00 27.68 308 ILE D N 1
ATOM 7363 C CA . ILE D 1 243 ? 66.206 119.760 -20.661 1.00 25.00 308 ILE D CA 1
ATOM 7364 C C . ILE D 1 243 ? 67.362 120.626 -21.192 1.00 21.00 308 ILE D C 1
ATOM 7365 O O . ILE D 1 243 ? 67.192 121.354 -22.171 1.00 22.04 308 ILE D O 1
ATOM 7370 N N . GLY D 1 244 ? 68.536 120.534 -20.572 1.00 27.13 309 GLY D N 1
ATOM 7371 C CA . GLY D 1 244 ? 69.735 121.092 -21.178 1.00 27.84 309 GLY D CA 1
ATOM 7372 C C . GLY D 1 244 ? 69.894 120.647 -22.633 1.00 31.83 309 GLY D C 1
ATOM 7373 O O . GLY D 1 244 ? 69.981 121.475 -23.556 1.00 30.33 309 GLY D O 1
ATOM 7374 N N . LEU D 1 245 ? 69.886 119.333 -22.847 1.00 26.46 310 LEU D N 1
ATOM 7375 C CA . LEU D 1 245 ? 69.984 118.771 -24.195 1.00 29.26 310 LEU D CA 1
ATOM 7376 C C . LEU D 1 245 ? 68.964 119.402 -25.156 1.00 22.75 310 LEU D C 1
ATOM 7377 O O . LEU D 1 245 ? 69.322 119.963 -26.198 1.00 29.05 310 LEU D O 1
ATOM 7390 N N . HIS D 1 247 ? 67.307 122.109 -24.888 1.00 18.18 312 HIS D N 1
ATOM 7391 C CA . HIS D 1 247 ? 67.479 123.558 -25.051 1.00 21.56 312 HIS D CA 1
ATOM 7392 C C . HIS D 1 247 ? 68.618 123.768 -26.044 1.00 23.34 312 HIS D C 1
ATOM 7393 O O . HIS D 1 247 ? 68.507 124.553 -26.989 1.00 21.43 312 HIS D O 1
ATOM 7400 N N . GLY D 1 248 ? 69.687 122.985 -25.879 1.00 21.11 313 GLY D N 1
ATOM 7401 C CA . GLY D 1 248 ? 70.824 123.093 -26.781 1.00 23.21 313 GLY D CA 1
ATOM 7402 C C . GLY D 1 248 ? 70.355 122.726 -28.191 1.00 25.41 313 GLY D C 1
ATOM 7403 O O . GLY D 1 248 ? 70.728 123.383 -29.172 1.00 29.40 313 GLY D O 1
ATOM 7404 N N . VAL D 1 249 ? 69.506 121.704 -28.312 1.00 30.03 314 VAL D N 1
ATOM 7405 C CA . VAL D 1 249 ? 69.082 121.332 -29.670 1.00 23.81 314 VAL D CA 1
ATOM 7406 C C . VAL D 1 249 ? 68.193 122.433 -30.244 1.00 23.26 314 VAL D C 1
ATOM 7407 O O . VAL D 1 249 ? 68.335 122.805 -31.410 1.00 24.94 314 VAL D O 1
ATOM 7411 N N . ARG D 1 250 ? 67.343 123.014 -29.397 1.00 22.00 315 ARG D N 1
ATOM 7412 C CA . ARG D 1 250 ? 66.485 124.091 -29.849 1.00 26.18 315 ARG D CA 1
ATOM 7413 C C . ARG D 1 250 ? 67.403 125.225 -30.316 1.00 26.48 315 ARG D C 1
ATOM 7414 O O . ARG D 1 250 ? 67.157 125.848 -31.357 1.00 26.09 315 ARG D O 1
ATOM 7422 N N . SER D 1 251 ? 68.497 125.457 -29.582 1.00 24.25 316 SER D N 1
ATOM 7423 C CA . SER D 1 251 ? 69.393 126.544 -29.972 1.00 29.37 316 SER D CA 1
ATOM 7424 C C . SER D 1 251 ? 69.827 126.325 -31.427 1.00 26.33 316 SER D C 1
ATOM 7425 O O . SER D 1 251 ? 69.743 127.232 -32.257 1.00 24.89 316 SER D O 1
ATOM 7428 N N . LEU D 1 252 ? 70.234 125.096 -31.748 1.00 26.50 317 LEU D N 1
ATOM 7429 C CA . LEU D 1 252 ? 70.714 124.785 -33.108 1.00 26.90 317 LEU D CA 1
ATOM 7430 C C . LEU D 1 252 ? 69.607 124.979 -34.135 1.00 28.75 317 LEU D C 1
ATOM 7431 O O . LEU D 1 252 ? 69.826 125.550 -35.212 1.00 28.22 317 LEU D O 1
ATOM 7436 N N . VAL D 1 253 ? 68.405 124.501 -33.820 1.00 27.64 318 VAL D N 1
ATOM 7437 C CA . VAL D 1 253 ? 67.360 124.595 -34.824 1.00 26.56 318 VAL D CA 1
ATOM 7438 C C . VAL D 1 253 ? 67.143 126.083 -35.135 1.00 27.77 318 VAL D C 1
ATOM 7439 O O . VAL D 1 253 ? 66.885 126.451 -36.280 1.00 26.14 318 VAL D O 1
ATOM 7443 N N . LYS D 1 254 ? 67.291 126.948 -34.132 1.00 24.04 319 LYS D N 1
ATOM 7444 C CA . LYS D 1 254 ? 67.010 128.368 -34.367 1.00 24.02 319 LYS D CA 1
ATOM 7445 C C . LYS D 1 254 ? 68.229 129.068 -34.960 1.00 24.58 319 LYS D C 1
ATOM 7446 O O . LYS D 1 254 ? 68.105 130.092 -35.625 1.00 24.53 319 LYS D O 1
ATOM 7452 N N . LYS D 1 255 ? 69.409 128.518 -34.709 1.00 30.05 320 LYS D N 1
ATOM 7453 C CA . LYS D 1 255 ? 70.623 129.168 -35.174 1.00 27.63 320 LYS D CA 1
ATOM 7454 C C . LYS D 1 255 ? 70.741 128.947 -36.684 1.00 34.12 320 LYS D C 1
ATOM 7455 O O . LYS D 1 255 ? 71.041 129.860 -37.452 1.00 29.97 320 LYS D O 1
ATOM 7461 N N . TYR D 1 256 ? 70.470 127.723 -37.110 1.00 31.01 321 TYR D N 1
ATOM 7462 C CA . TYR D 1 256 ? 70.486 127.380 -38.535 1.00 21.25 321 TYR D CA 1
ATOM 7463 C C . TYR D 1 256 ? 69.072 127.328 -39.107 1.00 24.03 321 TYR D C 1
ATOM 7464 O O . TYR D 1 256 ? 68.676 126.356 -39.753 1.00 27.50 321 TYR D O 1
ATOM 7473 N N . TYR D 1 257 ? 68.300 128.376 -38.851 1.00 22.21 322 TYR D N 1
ATOM 7474 C CA . TYR D 1 257 ? 66.874 128.352 -39.163 1.00 21.91 322 TYR D CA 1
ATOM 7475 C C . TYR D 1 257 ? 66.608 128.180 -40.655 1.00 26.08 322 TYR D C 1
ATOM 7476 O O . TYR D 1 257 ? 65.488 127.840 -41.064 1.00 32.39 322 TYR D O 1
ATOM 7485 N N . GLU D 1 258 ? 67.624 128.429 -41.474 1.00 29.19 323 GLU D N 1
ATOM 7486 C CA . GLU D 1 258 ? 67.431 128.332 -42.925 1.00 34.12 323 GLU D CA 1
ATOM 7487 C C . GLU D 1 258 ? 67.479 126.898 -43.443 1.00 38.80 323 GLU D C 1
ATOM 7488 O O . GLU D 1 258 ? 67.012 126.619 -44.548 1.00 37.34 323 GLU D O 1
ATOM 7494 N N . ARG D 1 259 ? 68.042 125.986 -42.653 1.00 26.85 324 ARG D N 1
ATOM 7495 C CA . ARG D 1 259 ? 68.368 124.654 -43.180 1.00 31.24 324 ARG D CA 1
ATOM 7496 C C . ARG D 1 259 ? 67.879 123.486 -42.319 1.00 34.60 324 ARG D C 1
ATOM 7497 O O . ARG D 1 259 ? 67.874 122.339 -42.789 1.00 33.59 324 ARG D O 1
ATOM 7505 N N . VAL D 1 260 ? 67.510 123.755 -41.066 1.00 29.80 325 VAL D N 1
ATOM 7506 C CA . VAL D 1 260 ? 67.308 122.681 -40.085 1.00 31.78 325 VAL D CA 1
ATOM 7507 C C . VAL D 1 260 ? 65.856 122.495 -39.600 1.00 33.85 325 VAL D C 1
ATOM 7508 O O . VAL D 1 260 ? 65.156 123.465 -39.287 1.00 32.48 325 VAL D O 1
ATOM 7512 N N . VAL D 1 261 ? 65.408 121.244 -39.565 1.00 28.78 326 VAL D N 1
ATOM 7513 C CA . VAL D 1 261 ? 64.172 120.874 -38.867 1.00 31.42 326 VAL D CA 1
ATOM 7514 C C . VAL D 1 261 ? 64.423 119.693 -37.917 1.00 33.39 326 VAL D C 1
ATOM 7515 O O . VAL D 1 261 ? 65.416 118.977 -38.053 1.00 26.24 326 VAL D O 1
ATOM 7519 N N . LEU D 1 262 ? 63.527 119.517 -36.948 1.00 27.97 327 LEU D N 1
ATOM 7520 C CA . LEU D 1 262 ? 63.683 118.513 -35.907 1.00 20.29 327 LEU D CA 1
ATOM 7521 C C . LEU D 1 262 ? 62.376 117.763 -35.680 1.00 23.92 327 LEU D C 1
ATOM 7522 O O . LEU D 1 262 ? 61.307 118.356 -35.548 1.00 20.04 327 LEU D O 1
ATOM 7527 N N . PHE D 1 263 ? 62.460 116.451 -35.662 1.00 24.39 328 PHE D N 1
ATOM 7528 C CA . PHE D 1 263 ? 61.309 115.619 -35.359 1.00 24.12 328 PHE D CA 1
ATOM 7529 C C . PHE D 1 263 ? 61.692 114.775 -34.133 1.00 24.00 328 PHE D C 1
ATOM 7530 O O . PHE D 1 263 ? 62.757 114.183 -34.087 1.00 21.94 328 PHE D O 1
ATOM 7538 N N . ALA D 1 264 ? 60.849 114.739 -33.117 1.00 21.65 329 ALA D N 1
ATOM 7539 C CA . ALA D 1 264 ? 61.094 113.847 -31.968 1.00 27.14 329 ALA D CA 1
ATOM 7540 C C . ALA D 1 264 ? 59.797 113.141 -31.609 1.00 24.45 329 ALA D C 1
ATOM 7541 O O . ALA D 1 264 ? 58.714 113.713 -31.760 1.00 27.17 329 ALA D O 1
ATOM 7543 N N . SER D 1 265 ? 59.899 111.902 -31.127 1.00 23.51 330 SER D N 1
ATOM 7544 C CA . SER D 1 265 ? 58.708 111.184 -30.674 1.00 23.19 330 SER D CA 1
ATOM 7545 C C . SER D 1 265 ? 58.923 110.638 -29.265 1.00 24.15 330 SER D C 1
ATOM 7546 O O . SER D 1 265 ? 60.054 110.357 -28.871 1.00 25.12 330 SER D O 1
ATOM 7549 N N . ILE D 1 266 ? 57.839 110.486 -28.510 1.00 22.70 331 ILE D N 1
ATOM 7550 C CA . ILE D 1 266 ? 57.944 110.058 -27.111 1.00 22.19 331 ILE D CA 1
ATOM 7551 C C . ILE D 1 266 ? 56.683 109.323 -26.616 1.00 24.25 331 ILE D C 1
ATOM 7552 O O . ILE D 1 266 ? 55.559 109.709 -26.946 1.00 24.11 331 ILE D O 1
ATOM 7557 N N . SER D 1 267 ? 56.881 108.240 -25.858 1.00 25.15 332 SER D N 1
ATOM 7558 C CA . SER D 1 267 ? 55.805 107.543 -25.140 1.00 29.58 332 SER D CA 1
ATOM 7559 C C . SER D 1 267 ? 55.606 108.263 -23.811 1.00 25.54 332 SER D C 1
ATOM 7560 O O . SER D 1 267 ? 56.453 108.182 -22.927 1.00 28.19 332 SER D O 1
ATOM 7563 N N . ILE D 1 268 ? 54.481 108.952 -23.644 1.00 26.14 333 ILE D N 1
ATOM 7564 C CA . ILE D 1 268 ? 54.373 109.854 -22.509 1.00 23.46 333 ILE D CA 1
ATOM 7565 C C . ILE D 1 268 ? 53.867 109.188 -21.233 1.00 37.54 333 ILE D C 1
ATOM 7566 O O . ILE D 1 268 ? 53.909 109.791 -20.166 1.00 31.29 333 ILE D O 1
ATOM 7571 N N . ASP D 1 269 ? 53.388 107.953 -21.312 1.00 43.38 334 ASP D N 1
ATOM 7572 C CA . ASP D 1 269 ? 52.738 107.386 -20.130 1.00 33.54 334 ASP D CA 1
ATOM 7573 C C . ASP D 1 269 ? 53.667 107.264 -18.923 1.00 37.50 334 ASP D C 1
ATOM 7574 O O . ASP D 1 269 ? 53.234 107.452 -17.779 1.00 44.05 334 ASP D O 1
ATOM 7579 N N . ILE D 1 270 ? 54.939 106.972 -19.169 1.00 37.34 335 ILE D N 1
ATOM 7580 C CA . ILE D 1 270 ? 55.906 106.919 -18.079 1.00 31.13 335 ILE D CA 1
ATOM 7581 C C . ILE D 1 270 ? 56.694 108.226 -17.836 1.00 44.40 335 ILE D C 1
ATOM 7582 O O . ILE D 1 270 ? 57.631 108.228 -17.059 1.00 43.66 335 ILE D O 1
ATOM 7587 N N . ILE D 1 271 ? 56.336 109.319 -18.512 1.00 27.07 336 ILE D N 1
ATOM 7588 C CA . ILE D 1 271 ? 57.006 110.610 -18.281 1.00 20.65 336 ILE D CA 1
ATOM 7589 C C . ILE D 1 271 ? 56.306 111.352 -17.150 1.00 23.92 336 ILE D C 1
ATOM 7590 O O . ILE D 1 271 ? 55.097 111.580 -17.218 1.00 28.48 336 ILE D O 1
ATOM 7595 N N . THR D 1 272 ? 57.041 111.741 -16.108 1.00 24.59 337 THR D N 1
ATOM 7596 C CA . THR D 1 272 ? 56.424 112.484 -15.014 1.00 30.70 337 THR D CA 1
ATOM 7597 C C . THR D 1 272 ? 55.915 113.821 -15.546 1.00 30.86 337 THR D C 1
ATOM 7598 O O . THR D 1 272 ? 56.602 114.495 -16.320 1.00 37.35 337 THR D O 1
ATOM 7602 N N . PRO D 1 273 ? 54.725 114.235 -15.103 1.00 38.94 338 PRO D N 1
ATOM 7603 C CA . PRO D 1 273 ? 54.065 115.467 -15.551 1.00 31.51 338 PRO D CA 1
ATOM 7604 C C . PRO D 1 273 ? 54.975 116.703 -15.682 1.00 31.15 338 PRO D C 1
ATOM 7605 O O . PRO D 1 273 ? 54.934 117.388 -16.706 1.00 34.79 338 PRO D O 1
ATOM 7609 N N . PRO D 1 274 ? 55.787 116.999 -14.653 1.00 23.39 339 PRO D N 1
ATOM 7610 C CA . PRO D 1 274 ? 56.558 118.250 -14.770 1.00 25.29 339 PRO D CA 1
ATOM 7611 C C . PRO D 1 274 ? 57.574 118.170 -15.909 1.00 26.93 339 PRO D C 1
ATOM 7612 O O . PRO D 1 274 ? 57.821 119.167 -16.608 1.00 29.52 339 PRO D O 1
ATOM 7616 N N . LEU D 1 275 ? 58.133 116.976 -16.130 1.00 23.50 340 LEU D N 1
ATOM 7617 C CA . LEU D 1 275 ? 59.136 116.819 -17.173 1.00 24.39 340 LEU D CA 1
ATOM 7618 C C . LEU D 1 275 ? 58.440 116.952 -18.533 1.00 22.23 340 LEU D C 1
ATOM 7619 O O . LEU D 1 275 ? 58.974 117.517 -19.484 1.00 27.54 340 LEU D O 1
ATOM 7624 N N . LEU D 1 276 ? 57.235 116.411 -18.629 1.00 21.66 341 LEU D N 1
ATOM 7625 C CA . LEU D 1 276 ? 56.470 116.520 -19.859 1.00 26.83 341 LEU D CA 1
ATOM 7626 C C . LEU D 1 276 ? 56.159 117.990 -20.168 1.00 22.64 341 LEU D C 1
ATOM 7627 O O . LEU D 1 276 ? 56.307 118.433 -21.325 1.00 21.61 341 LEU D O 1
ATOM 7632 N N . VAL D 1 277 ? 55.737 118.769 -19.168 1.00 30.52 342 VAL D N 1
ATOM 7633 C CA . VAL D 1 277 ? 55.529 120.194 -19.477 1.00 26.89 342 VAL D CA 1
ATOM 7634 C C . VAL D 1 277 ? 56.825 120.873 -19.927 1.00 28.62 342 VAL D C 1
ATOM 7635 O O . VAL D 1 277 ? 56.798 121.704 -20.826 1.00 25.59 342 VAL D O 1
ATOM 7639 N N . LEU D 1 278 ? 57.956 120.565 -19.301 1.00 26.28 343 LEU D N 1
ATOM 7640 C CA . LEU D 1 278 ? 59.201 121.187 -19.776 1.00 28.44 343 LEU D CA 1
ATOM 7641 C C . LEU D 1 278 ? 59.545 120.775 -21.217 1.00 26.17 343 LEU D C 1
ATOM 7642 O O . LEU D 1 278 ? 59.968 121.591 -22.037 1.00 29.64 343 LEU D O 1
ATOM 7647 N N . LEU D 1 279 ? 59.366 119.497 -21.530 1.00 21.74 344 LEU D N 1
ATOM 7648 C CA . LEU D 1 279 ? 59.662 119.030 -22.887 1.00 21.60 344 LEU D CA 1
ATOM 7649 C C . LEU D 1 279 ? 58.781 119.720 -23.927 1.00 23.75 344 LEU D C 1
ATOM 7650 O O . LEU D 1 279 ? 59.258 120.095 -24.994 1.00 29.97 344 LEU D O 1
ATOM 7655 N N . ARG D 1 280 ? 57.489 119.856 -23.635 1.00 27.17 345 ARG D N 1
ATOM 7656 C CA . ARG D 1 280 ? 56.584 120.492 -24.589 1.00 23.01 345 ARG D CA 1
ATOM 7657 C C . ARG D 1 280 ? 57.048 121.924 -24.848 1.00 32.08 345 ARG D C 1
ATOM 7658 O O . ARG D 1 280 ? 56.987 122.427 -25.976 1.00 26.96 345 ARG D O 1
ATOM 7666 N N . ASN D 1 281 ? 57.519 122.570 -23.787 1.00 21.68 346 ASN D N 1
ATOM 7667 C CA . ASN D 1 281 ? 58.005 123.948 -23.866 1.00 29.48 346 ASN D CA 1
ATOM 7668 C C . ASN D 1 281 ? 59.218 124.110 -24.806 1.00 28.67 346 ASN D C 1
ATOM 7669 O O . ASN D 1 281 ? 59.437 125.188 -25.362 1.00 28.59 346 ASN D O 1
ATOM 7682 N N . PHE D 1 283 ? 59.591 122.551 -27.697 1.00 27.16 348 PHE D N 1
ATOM 7683 C CA . PHE D 1 283 ? 59.216 122.297 -29.089 1.00 23.17 348 PHE D CA 1
ATOM 7684 C C . PHE D 1 283 ? 58.240 123.317 -29.645 1.00 29.12 348 PHE D C 1
ATOM 7685 O O . PHE D 1 283 ? 57.392 123.836 -28.918 1.00 32.13 348 PHE D O 1
ATOM 7693 N N . ASP D 1 284 ? 58.346 123.583 -30.947 1.00 25.83 349 ASP D N 1
ATOM 7694 C CA . ASP D 1 284 ? 57.472 124.542 -31.614 1.00 29.47 349 ASP D CA 1
ATOM 7695 C C . ASP D 1 284 ? 56.074 124.001 -31.877 1.00 30.73 349 ASP D C 1
ATOM 7696 O O . ASP D 1 284 ? 55.112 124.770 -31.953 1.00 27.14 349 ASP D O 1
ATOM 7701 N N . SER D 1 285 ? 55.972 122.687 -32.078 1.00 23.03 350 SER D N 1
ATOM 7702 C CA . SER D 1 285 ? 54.665 122.057 -32.247 1.00 26.16 350 SER D CA 1
ATOM 7703 C C . SER D 1 285 ? 54.606 120.715 -31.547 1.00 25.34 350 SER D C 1
ATOM 7704 O O . SER D 1 285 ? 55.616 120.016 -31.414 1.00 25.08 350 SER D O 1
ATOM 7707 N N . VAL D 1 286 ? 53.404 120.369 -31.100 1.00 24.25 351 VAL D N 1
ATOM 7708 C CA . VAL D 1 286 ? 53.184 119.150 -30.345 1.00 22.89 351 VAL D CA 1
ATOM 7709 C C . VAL D 1 286 ? 51.896 118.514 -30.819 1.00 23.85 351 VAL D C 1
ATOM 7710 O O . VAL D 1 286 ? 50.839 119.162 -30.880 1.00 22.75 351 VAL D O 1
ATOM 7714 N N . ILE D 1 287 ? 52.011 117.243 -31.187 1.00 25.14 352 ILE D N 1
ATOM 7715 C CA . ILE D 1 287 ? 50.904 116.428 -31.676 1.00 27.77 352 ILE D CA 1
ATOM 7716 C C . ILE D 1 287 ? 50.816 115.209 -30.762 1.00 30.63 352 ILE D C 1
ATOM 7717 O O . ILE D 1 287 ? 51.828 114.563 -30.488 1.00 29.89 352 ILE D O 1
ATOM 7722 N N . ASN D 1 288 ? 49.617 114.894 -30.289 1.00 24.80 353 ASN D N 1
ATOM 7723 C CA . ASN D 1 288 ? 49.437 113.791 -29.348 1.00 29.40 353 ASN D CA 1
ATOM 7724 C C . ASN D 1 288 ? 48.620 112.632 -29.958 1.00 31.61 353 ASN D C 1
ATOM 7725 O O . ASN D 1 288 ? 47.533 112.836 -30.495 1.00 27.38 353 ASN D O 1
ATOM 7730 N N . LEU D 1 289 ? 49.155 111.420 -29.927 1.00 23.51 354 LEU D N 1
ATOM 7731 C CA . LEU D 1 289 ? 48.430 110.282 -30.523 1.00 28.44 354 LEU D CA 1
ATOM 7732 C C . LEU D 1 289 ? 47.793 109.466 -29.428 1.00 29.62 354 LEU D C 1
ATOM 7733 O O . LEU D 1 289 ? 48.472 108.984 -28.508 1.00 25.29 354 LEU D O 1
ATOM 7738 N N . GLU D 1 290 ? 46.478 109.306 -29.512 1.00 29.65 355 GLU D N 1
ATOM 7739 C CA . GLU D 1 290 ? 45.769 108.489 -28.526 1.00 34.03 355 GLU D CA 1
ATOM 7740 C C . GLU D 1 290 ? 45.146 107.229 -29.169 1.00 31.41 355 GLU D C 1
ATOM 7741 O O . GLU D 1 290 ? 44.085 107.309 -29.790 1.00 30.70 355 GLU D O 1
ATOM 7747 N N . PRO D 1 291 ? 45.796 106.058 -29.011 1.00 35.11 356 PRO D N 1
ATOM 7748 C CA . PRO D 1 291 ? 45.207 104.841 -29.579 1.00 40.44 356 PRO D CA 1
ATOM 7749 C C . PRO D 1 291 ? 43.875 104.506 -28.908 1.00 36.63 356 PRO D C 1
ATOM 7750 O O . PRO D 1 291 ? 43.706 104.733 -27.700 1.00 29.96 356 PRO D O 1
ATOM 7754 N N . PHE D 1 292 ? 42.938 103.968 -29.685 1.00 30.64 357 PHE D N 1
ATOM 7755 C CA . PHE D 1 292 ? 41.638 103.564 -29.153 1.00 27.52 357 PHE D CA 1
ATOM 7756 C C . PHE D 1 292 ? 41.791 102.511 -28.076 1.00 31.15 357 PHE D C 1
ATOM 7757 O O . PHE D 1 292 ? 42.559 101.560 -28.240 1.00 35.40 357 PHE D O 1
ATOM 7765 N N . ASN D 1 293 ? 41.069 102.662 -26.972 1.00 32.87 358 ASN D N 1
ATOM 7766 C CA . ASN D 1 293 ? 41.129 101.626 -25.935 1.00 39.36 358 ASN D CA 1
ATOM 7767 C C . ASN D 1 293 ? 40.471 100.306 -26.366 1.00 40.96 358 ASN D C 1
ATOM 7768 O O . ASN D 1 293 ? 40.042 100.159 -27.521 1.00 39.71 358 ASN D O 1
ATOM 7773 N N . GLN D 1 294 ? 40.411 99.345 -25.445 1.00 34.99 359 GLN D N 1
ATOM 7774 C CA . GLN D 1 294 ? 39.896 98.002 -25.733 1.00 40.12 359 GLN D CA 1
ATOM 7775 C C . GLN D 1 294 ? 38.431 98.028 -26.218 1.00 39.79 359 GLN D C 1
ATOM 7776 O O . GLN D 1 294 ? 38.103 97.525 -27.312 1.00 43.76 359 GLN D O 1
ATOM 7782 N N . GLU D 1 295 ? 37.568 98.644 -25.414 1.00 35.49 360 GLU D N 1
ATOM 7783 C CA . GLU D 1 295 ? 36.147 98.775 -25.741 1.00 44.17 360 GLU D CA 1
ATOM 7784 C C . GLU D 1 295 ? 35.943 99.375 -27.127 1.00 44.07 360 GLU D C 1
ATOM 7785 O O . GLU D 1 295 ? 35.332 98.758 -28.002 1.00 53.89 360 GLU D O 1
ATOM 7799 N N . THR D 1 297 ? 37.947 99.738 -29.552 1.00 35.87 362 THR D N 1
ATOM 7800 C CA . THR D 1 297 ? 38.476 98.934 -30.649 1.00 38.65 362 THR D CA 1
ATOM 7801 C C . THR D 1 297 ? 37.491 97.794 -30.965 1.00 46.50 362 THR D C 1
ATOM 7802 O O . THR D 1 297 ? 37.232 97.485 -32.135 1.00 36.99 362 THR D O 1
ATOM 7806 N N . GLU D 1 298 ? 36.940 97.176 -29.923 1.00 47.47 363 GLU D N 1
ATOM 7807 C CA . GLU D 1 298 ? 35.983 96.095 -30.134 1.00 52.48 363 GLU D CA 1
ATOM 7808 C C . GLU D 1 298 ? 34.821 96.657 -30.926 1.00 49.03 363 GLU D C 1
ATOM 7809 O O . GLU D 1 298 ? 34.383 96.073 -31.933 1.00 50.81 363 GLU D O 1
ATOM 7815 N N . PHE D 1 299 ? 34.365 97.832 -30.494 1.00 42.64 364 PHE D N 1
ATOM 7816 C CA . PHE D 1 299 ? 33.173 98.430 -31.072 1.00 50.88 364 PHE D CA 1
ATOM 7817 C C . PHE D 1 299 ? 33.381 98.622 -32.569 1.00 48.20 364 PHE D C 1
ATOM 7818 O O . PHE D 1 299 ? 32.567 98.186 -33.399 1.00 48.35 364 PHE D O 1
ATOM 7826 N N . LEU D 1 300 ? 34.493 99.249 -32.924 1.00 42.06 365 LEU D N 1
ATOM 7827 C CA . LEU D 1 300 ? 34.738 99.517 -34.322 1.00 45.78 365 LEU D CA 1
ATOM 7828 C C . LEU D 1 300 ? 34.771 98.205 -35.088 1.00 43.52 365 LEU D C 1
ATOM 7829 O O . LEU D 1 300 ? 34.192 98.103 -36.173 1.00 45.88 365 LEU D O 1
ATOM 7834 N N . GLU D 1 301 ? 35.409 97.194 -34.503 1.00 52.17 366 GLU D N 1
ATOM 7835 C CA . GLU D 1 301 ? 35.578 95.923 -35.193 1.00 58.72 366 GLU D CA 1
ATOM 7836 C C . GLU D 1 301 ? 34.226 95.277 -35.454 1.00 62.40 366 GLU D C 1
ATOM 7837 O O . GLU D 1 301 ? 34.061 94.514 -36.406 1.00 60.17 366 GLU D O 1
ATOM 7843 N N . ARG D 1 302 ? 33.261 95.612 -34.606 1.00 57.95 367 ARG D N 1
ATOM 7844 C CA . ARG D 1 302 ? 31.886 95.166 -34.760 1.00 62.09 367 ARG D CA 1
ATOM 7845 C C . ARG D 1 302 ? 31.228 95.948 -35.891 1.00 65.70 367 ARG D C 1
ATOM 7846 O O . ARG D 1 302 ? 30.666 95.366 -36.812 1.00 56.79 367 ARG D O 1
ATOM 7854 N N . VAL D 1 303 ? 31.323 97.274 -35.828 1.00 47.00 368 VAL D N 1
ATOM 7855 C CA . VAL D 1 303 ? 30.615 98.130 -36.776 1.00 35.59 368 VAL D CA 1
ATOM 7856 C C . VAL D 1 303 ? 31.073 97.887 -38.211 1.00 45.82 368 VAL D C 1
ATOM 7857 O O . VAL D 1 303 ? 30.265 97.869 -39.146 1.00 44.35 368 VAL D O 1
ATOM 7861 N N . TYR D 1 304 ? 32.376 97.708 -38.384 1.00 45.22 369 TYR D N 1
ATOM 7862 C CA . TYR D 1 304 ? 32.934 97.515 -39.713 1.00 35.39 369 TYR D CA 1
ATOM 7863 C C . TYR D 1 304 ? 33.319 96.075 -39.974 1.00 38.87 369 TYR D C 1
ATOM 7864 O O . TYR D 1 304 ? 34.251 95.810 -40.734 1.00 38.62 369 TYR D O 1
ATOM 7873 N N . LYS D 1 305 ? 32.592 95.157 -39.337 1.00 45.36 370 LYS D N 1
ATOM 7874 C CA . LYS D 1 305 ? 32.724 93.719 -39.595 1.00 53.66 370 LYS D CA 1
ATOM 7875 C C . LYS D 1 305 ? 32.885 93.475 -41.088 1.00 54.76 370 LYS D C 1
ATOM 7876 O O . LYS D 1 305 ? 33.770 92.737 -41.516 1.00 52.02 370 LYS D O 1
ATOM 7882 N N . SER D 1 306 ? 32.048 94.129 -41.888 1.00 45.87 371 SER D N 1
ATOM 7883 C CA . SER D 1 306 ? 32.029 93.869 -43.326 1.00 60.28 371 SER D CA 1
ATOM 7884 C C . SER D 1 306 ? 32.937 94.809 -44.103 1.00 49.10 371 SER D C 1
ATOM 7885 O O . SER D 1 306 ? 33.082 94.670 -45.317 1.00 60.77 371 SER D O 1
ATOM 7888 N N . GLN D 1 307 ? 33.549 95.766 -43.411 1.00 58.83 372 GLN D N 1
ATOM 7889 C CA . GLN D 1 307 ? 34.363 96.775 -44.084 1.00 51.30 372 GLN D CA 1
ATOM 7890 C C . GLN D 1 307 ? 35.636 97.123 -43.326 1.00 50.50 372 GLN D C 1
ATOM 7891 O O . GLN D 1 307 ? 35.864 98.294 -42.984 1.00 44.50 372 GLN D O 1
ATOM 7897 N N . PRO D 1 308 ? 36.498 96.122 -43.121 1.00 47.13 373 PRO D N 1
ATOM 7898 C CA . PRO D 1 308 ? 37.683 96.232 -42.265 1.00 46.73 373 PRO D CA 1
ATOM 7899 C C . PRO D 1 308 ? 38.597 97.402 -42.655 1.00 43.28 373 PRO D C 1
ATOM 7900 O O . PRO D 1 308 ? 39.281 97.955 -41.792 1.00 33.21 373 PRO D O 1
ATOM 7904 N N . GLY D 1 309 ? 38.616 97.762 -43.935 1.00 28.10 374 GLY D N 1
ATOM 7905 C CA . GLY D 1 309 ? 39.448 98.857 -44.410 1.00 42.61 374 GLY D CA 1
ATOM 7906 C C . GLY D 1 309 ? 39.066 100.214 -43.842 1.00 39.26 374 GLY D C 1
ATOM 7907 O O . GLY D 1 309 ? 39.840 101.175 -43.931 1.00 29.43 374 GLY D O 1
ATOM 7908 N N . LYS D 1 310 ? 37.887 100.304 -43.236 1.00 32.07 375 LYS D N 1
ATOM 7909 C CA . LYS D 1 310 ? 37.426 101.573 -42.673 1.00 38.34 375 LYS D CA 1
ATOM 7910 C C . LYS D 1 310 ? 37.790 101.757 -41.185 1.00 36.77 375 LYS D C 1
ATOM 7911 O O . LYS D 1 310 ? 37.620 102.841 -40.638 1.00 38.09 375 LYS D O 1
ATOM 7917 N N . ILE D 1 311 ? 38.290 100.710 -40.535 1.00 32.23 376 ILE D N 1
ATOM 7918 C CA . ILE D 1 311 ? 38.621 100.803 -39.106 1.00 35.36 376 ILE D CA 1
ATOM 7919 C C . ILE D 1 311 ? 39.806 101.740 -38.827 1.00 39.57 376 ILE D C 1
ATOM 7920 O O . ILE D 1 311 ? 40.899 101.596 -39.397 1.00 32.69 376 ILE D O 1
ATOM 7925 N N . GLN D 1 312 ? 39.575 102.728 -37.967 1.00 29.04 377 GLN D N 1
ATOM 7926 C CA . GLN D 1 312 ? 40.620 103.671 -37.597 1.00 26.03 377 GLN D CA 1
ATOM 7927 C C . GLN D 1 312 ? 41.270 103.213 -36.293 1.00 32.70 377 GLN D C 1
ATOM 7928 O O . GLN D 1 312 ? 40.704 102.384 -35.583 1.00 28.96 377 GLN D O 1
ATOM 7934 N N . HIS D 1 313 ? 42.437 103.767 -35.973 1.00 26.35 378 HIS D N 1
ATOM 7935 C CA . HIS D 1 313 ? 43.243 103.253 -34.878 1.00 31.93 378 HIS D CA 1
ATOM 7936 C C . HIS D 1 313 ? 43.407 104.138 -33.633 1.00 34.05 378 HIS D C 1
ATOM 7937 O O . HIS D 1 313 ? 43.836 103.649 -32.579 1.00 33.54 378 HIS D O 1
ATOM 7944 N N . GLY D 1 314 ? 43.084 105.424 -33.754 1.00 30.01 379 GLY D N 1
ATOM 7945 C CA . GLY D 1 314 ? 43.066 106.309 -32.605 1.00 25.01 379 GLY D CA 1
ATOM 7946 C C . GLY D 1 314 ? 42.823 107.757 -32.984 1.00 29.25 379 GLY D C 1
ATOM 7947 O O . GLY D 1 314 ? 42.526 108.065 -34.133 1.00 26.94 379 GLY D O 1
ATOM 7948 N N . LEU D 1 315 ? 42.988 108.650 -32.013 1.00 31.44 380 LEU D N 1
ATOM 7949 C CA . LEU D 1 315 ? 42.751 110.059 -32.220 1.00 32.90 380 LEU D CA 1
ATOM 7950 C C . LEU D 1 315 ? 44.071 110.801 -32.332 1.00 28.78 380 LEU D C 1
ATOM 7951 O O . LEU D 1 315 ? 45.096 110.359 -31.821 1.00 24.95 380 LEU D O 1
ATOM 7956 N N . VAL D 1 316 ? 44.031 111.938 -33.010 1.00 27.76 381 VAL D N 1
ATOM 7957 C CA . VAL D 1 316 ? 45.168 112.820 -33.103 1.00 30.16 381 VAL D CA 1
ATOM 7958 C C . VAL D 1 316 ? 44.760 114.154 -32.498 1.00 34.59 381 VAL D C 1
ATOM 7959 O O . VAL D 1 316 ? 43.837 114.810 -32.987 1.00 33.09 381 VAL D O 1
ATOM 7963 N N . HIS D 1 317 ? 45.436 114.542 -31.417 1.00 27.97 382 HIS D N 1
ATOM 7964 C CA . HIS D 1 317 ? 45.172 115.821 -30.738 1.00 31.26 382 HIS D CA 1
ATOM 7965 C C . HIS D 1 317 ? 46.233 116.856 -31.134 1.00 28.77 382 HIS D C 1
ATOM 7966 O O . HIS D 1 317 ? 47.432 116.563 -31.154 1.00 31.20 382 HIS D O 1
ATOM 7973 N N . ILE D 1 318 ? 45.811 118.067 -31.458 1.00 30.04 383 ILE D N 1
ATOM 7974 C CA . ILE D 1 318 ? 46.781 119.099 -31.763 1.00 31.36 383 ILE D CA 1
ATOM 7975 C C . ILE D 1 318 ? 46.969 119.993 -30.537 1.00 32.48 383 ILE D C 1
ATOM 7976 O O . ILE D 1 318 ? 46.014 120.643 -30.103 1.00 27.27 383 ILE D O 1
ATOM 7981 N N . LEU D 1 319 ? 48.185 120.041 -29.986 1.00 23.44 384 LEU D N 1
ATOM 7982 C CA . LEU D 1 319 ? 48.396 120.825 -28.754 1.00 29.59 384 LEU D CA 1
ATOM 7983 C C . LEU D 1 319 ? 49.066 122.179 -28.995 1.00 28.94 384 LEU D C 1
ATOM 7984 O O . LEU D 1 319 ? 48.879 123.110 -28.223 1.00 35.30 384 LEU D O 1
ATOM 7989 N N . LYS D 1 320 ? 49.828 122.275 -30.079 1.00 26.40 385 LYS D N 1
ATOM 7990 C CA . LYS D 1 320 ? 50.690 123.414 -30.326 1.00 30.90 385 LYS D CA 1
ATOM 7991 C C . LYS D 1 320 ? 51.107 123.325 -31.797 1.00 33.47 385 LYS D C 1
ATOM 7992 O O . LYS D 1 320 ? 51.469 122.241 -32.280 1.00 26.17 385 LYS D O 1
ATOM 7998 N N . LEU D 1 321 ? 51.032 124.444 -32.512 1.00 22.99 386 LEU D N 1
ATOM 7999 C CA . LEU D 1 321 ? 51.404 124.482 -33.930 1.00 26.24 386 LEU D CA 1
ATOM 8000 C C . LEU D 1 321 ? 52.511 125.498 -34.223 1.00 26.94 386 LEU D C 1
ATOM 8001 O O . LEU D 1 321 ? 52.553 126.575 -33.620 1.00 28.29 386 LEU D O 1
ATOM 8006 N N . PRO D 1 322 ? 53.395 125.165 -35.175 1.00 22.06 387 PRO D N 1
ATOM 8007 C CA . PRO D 1 322 ? 54.526 126.040 -35.475 1.00 23.56 387 PRO D CA 1
ATOM 8008 C C . PRO D 1 322 ? 54.047 127.450 -35.857 1.00 29.11 387 PRO D C 1
ATOM 8009 O O . PRO D 1 322 ? 53.014 127.596 -36.531 1.00 28.21 387 PRO D O 1
ATOM 8013 N N . VAL D 1 323 ? 54.791 128.462 -35.414 1.00 27.61 388 VAL D N 1
ATOM 8014 C CA . VAL D 1 323 ? 54.498 129.858 -35.725 1.00 29.97 388 VAL D CA 1
ATOM 8015 C C . VAL D 1 323 ? 53.221 130.397 -35.081 1.00 31.09 388 VAL D C 1
ATOM 8016 O O . VAL D 1 323 ? 53.267 131.374 -34.348 1.00 36.27 388 VAL D O 1
ATOM 8020 N N . PHE D 1 324 ? 52.085 129.769 -35.376 1.00 24.49 389 PHE D N 1
ATOM 8021 C CA . PHE D 1 324 ? 50.797 130.229 -34.852 1.00 27.43 389 PHE D CA 1
ATOM 8022 C C . PHE D 1 324 ? 50.774 130.312 -33.319 1.00 30.39 389 PHE D C 1
ATOM 8023 O O . PHE D 1 324 ? 50.418 131.346 -32.734 1.00 25.43 389 PHE D O 1
ATOM 8031 N N . THR D 1 325 ? 51.132 129.212 -32.665 1.00 31.39 390 THR D N 1
ATOM 8032 C CA . THR D 1 325 ? 51.143 129.206 -31.209 1.00 27.61 390 THR D CA 1
ATOM 8033 C C . THR D 1 325 ? 52.073 130.288 -30.638 1.00 33.07 390 THR D C 1
ATOM 8034 O O . THR D 1 325 ? 51.658 131.060 -29.772 1.00 29.34 390 THR D O 1
ATOM 8038 N N . ASP D 1 326 ? 53.311 130.368 -31.129 1.00 28.60 391 ASP D N 1
ATOM 8039 C CA . ASP D 1 326 ? 54.298 131.292 -30.550 1.00 34.94 391 ASP D CA 1
ATOM 8040 C C . ASP D 1 326 ? 53.861 132.755 -30.644 1.00 38.33 391 ASP D C 1
ATOM 8041 O O . ASP D 1 326 ? 54.221 133.582 -29.803 1.00 40.33 391 ASP D O 1
ATOM 8046 N N . ARG D 1 327 ? 53.079 133.096 -31.657 1.00 35.96 392 ARG D N 1
ATOM 8047 C CA . ARG D 1 327 ? 52.702 134.494 -31.770 1.00 34.74 392 ARG D CA 1
ATOM 8048 C C . ARG D 1 327 ? 51.456 134.837 -30.961 1.00 38.12 392 ARG D C 1
ATOM 8049 O O . ARG D 1 327 ? 51.146 136.013 -30.767 1.00 33.23 392 ARG D O 1
ATOM 8057 N N . GLY D 1 328 ? 50.768 133.818 -30.454 1.00 27.04 393 GLY D N 1
ATOM 8058 C CA . GLY D 1 328 ? 49.703 134.053 -29.495 1.00 28.30 393 GLY D CA 1
ATOM 8059 C C . GLY D 1 328 ? 48.365 133.394 -29.739 1.00 33.61 393 GLY D C 1
ATOM 8060 O O . GLY D 1 328 ? 47.429 133.609 -28.963 1.00 29.14 393 GLY D O 1
ATOM 8061 N N . GLU D 1 329 ? 48.260 132.590 -30.794 1.00 29.92 394 GLU D N 1
ATOM 8062 C CA . GLU D 1 329 ? 47.002 131.924 -31.116 1.00 33.00 394 GLU D CA 1
ATOM 8063 C C . GLU D 1 329 ? 46.755 130.683 -30.247 1.00 31.92 394 GLU D C 1
ATOM 8064 O O . GLU D 1 329 ? 47.694 129.985 -29.825 1.00 30.87 394 GLU D O 1
ATOM 8078 N N . ARG D 1 331 ? 45.608 127.283 -30.450 1.00 37.49 396 ARG D N 1
ATOM 8079 C CA . ARG D 1 331 ? 45.434 126.283 -31.503 1.00 39.21 396 ARG D CA 1
ATOM 8080 C C . ARG D 1 331 ? 45.138 124.888 -30.948 1.00 39.82 396 ARG D C 1
ATOM 8081 O O . ARG D 1 331 ? 45.089 123.917 -31.694 1.00 36.20 396 ARG D O 1
ATOM 8089 N N . VAL D 1 332 ? 44.917 124.779 -29.645 1.00 35.29 397 VAL D N 1
ATOM 8090 C CA . VAL D 1 332 ? 44.597 123.467 -29.091 1.00 36.55 397 VAL D CA 1
ATOM 8091 C C . VAL D 1 332 ? 43.293 122.941 -29.685 1.00 47.93 397 VAL D C 1
ATOM 8092 O O . VAL D 1 332 ? 42.277 123.649 -29.695 1.00 35.17 397 VAL D O 1
ATOM 8096 N N . LEU D 1 333 ? 43.330 121.698 -30.171 1.00 33.32 398 LEU D N 1
ATOM 8097 C CA . LEU D 1 333 ? 42.172 121.069 -30.798 1.00 37.40 398 LEU D CA 1
ATOM 8098 C C . LEU D 1 333 ? 42.170 119.577 -30.474 1.00 41.26 398 LEU D C 1
ATOM 8099 O O . LEU D 1 333 ? 42.990 118.825 -31.000 1.00 36.18 398 LEU D O 1
ATOM 8104 N N . LYS D 1 334 ? 41.253 119.156 -29.610 1.00 36.08 399 LYS D N 1
ATOM 8105 C CA . LYS D 1 334 ? 41.211 117.766 -29.170 1.00 41.78 399 LYS D CA 1
ATOM 8106 C C . LYS D 1 334 ? 40.075 116.931 -29.763 1.00 50.35 399 LYS D C 1
ATOM 8107 O O . LYS D 1 334 ? 38.936 117.389 -29.889 1.00 46.91 399 LYS D O 1
ATOM 8113 N N . SER D 1 335 ? 40.414 115.702 -30.136 1.00 47.02 400 SER D N 1
ATOM 8114 C CA . SER D 1 335 ? 39.428 114.724 -30.576 1.00 41.91 400 SER D CA 1
ATOM 8115 C C . SER D 1 335 ? 38.715 115.128 -31.865 1.00 38.23 400 SER D C 1
ATOM 8116 O O . SER D 1 335 ? 37.539 114.801 -32.043 1.00 48.48 400 SER D O 1
ATOM 8119 N N . GLU D 1 336 ? 39.403 115.847 -32.751 1.00 30.18 401 GLU D N 1
ATOM 8120 C CA . GLU D 1 336 ? 38.786 116.277 -34.001 1.00 38.86 401 GLU D CA 1
ATOM 8121 C C . GLU D 1 336 ? 39.370 115.522 -35.199 1.00 39.70 401 GLU D C 1
ATOM 8122 O O . GLU D 1 336 ? 38.820 115.547 -36.295 1.00 42.21 401 GLU D O 1
ATOM 8128 N N . TRP D 1 337 ? 40.489 114.848 -34.978 1.00 38.27 402 TRP D N 1
ATOM 8129 C CA . TRP D 1 337 ? 41.136 114.078 -36.026 1.00 33.71 402 TRP D CA 1
ATOM 8130 C C . TRP D 1 337 ? 41.373 112.643 -35.567 1.00 36.42 402 TRP D C 1
ATOM 8131 O O . TRP D 1 337 ? 41.551 112.383 -34.379 1.00 30.14 402 TRP D O 1
ATOM 8142 N N . ALA D 1 338 ? 41.352 111.706 -36.510 1.00 32.47 403 ALA D N 1
ATOM 8143 C CA . ALA D 1 338 ? 41.647 110.317 -36.187 1.00 35.94 403 ALA D CA 1
ATOM 8144 C C . ALA D 1 338 ? 42.727 109.815 -37.129 1.00 35.83 403 ALA D C 1
ATOM 8145 O O . ALA D 1 338 ? 42.859 110.286 -38.252 1.00 34.57 403 ALA D O 1
ATOM 8147 N N . PHE D 1 339 ? 43.509 108.852 -36.681 1.00 25.16 404 PHE D N 1
ATOM 8148 C CA . PHE D 1 339 ? 44.535 108.313 -37.549 1.00 27.59 404 PHE D CA 1
ATOM 8149 C C . PHE D 1 339 ? 44.234 106.863 -37.860 1.00 30.24 404 PHE D C 1
ATOM 8150 O O . PHE D 1 339 ? 43.578 106.153 -37.082 1.00 33.30 404 PHE D O 1
ATOM 8158 N N . LYS D 1 340 ? 44.710 106.435 -39.018 1.00 32.89 405 LYS D N 1
ATOM 8159 C CA . LYS D 1 340 ? 44.512 105.081 -39.491 1.00 31.95 405 LYS D CA 1
ATOM 8160 C C . LYS D 1 340 ? 45.793 104.569 -40.117 1.00 30.77 405 LYS D C 1
ATOM 8161 O O . LYS D 1 340 ? 46.313 105.146 -41.082 1.00 33.29 405 LYS D O 1
ATOM 8167 N N . ASN D 1 341 ? 46.300 103.477 -39.564 1.00 29.09 406 ASN D N 1
ATOM 8168 C CA . ASN D 1 341 ? 47.427 102.791 -40.160 1.00 34.85 406 ASN D CA 1
ATOM 8169 C C . ASN D 1 341 ? 46.955 101.863 -41.285 1.00 38.66 406 ASN D C 1
ATOM 8170 O O . ASN D 1 341 ? 46.509 100.742 -41.022 1.00 33.10 406 ASN D O 1
ATOM 8175 N N . GLY D 1 342 ? 47.042 102.330 -42.528 1.00 42.25 407 GLY D N 1
ATOM 8176 C CA . GLY D 1 342 ? 46.723 101.503 -43.687 1.00 44.80 407 GLY D CA 1
ATOM 8177 C C . GLY D 1 342 ? 47.747 100.401 -43.919 1.00 76.45 407 GLY D C 1
ATOM 8178 O O . GLY D 1 342 ? 48.746 100.293 -43.192 1.00 62.85 407 GLY D O 1
ATOM 8179 N N . ARG D 1 343 ? 47.500 99.570 -44.930 1.00 79.49 408 ARG D N 1
ATOM 8180 C CA . ARG D 1 343 ? 48.403 98.467 -45.254 1.00 77.96 408 ARG D CA 1
ATOM 8181 C C . ARG D 1 343 ? 49.747 99.022 -45.718 1.00 82.92 408 ARG D C 1
ATOM 8182 O O . ARG D 1 343 ? 50.811 98.439 -45.470 1.00 57.98 408 ARG D O 1
ATOM 8190 N N . LYS D 1 344 ? 49.684 100.162 -46.396 1.00 61.74 409 LYS D N 1
ATOM 8191 C CA . LYS D 1 344 ? 50.875 100.808 -46.917 1.00 61.01 409 LYS D CA 1
ATOM 8192 C C . LYS D 1 344 ? 50.970 102.283 -46.504 1.00 76.27 409 LYS D C 1
ATOM 8193 O O . LYS D 1 344 ? 52.046 102.873 -46.572 1.00 63.64 409 LYS D O 1
ATOM 8199 N N . LYS D 1 345 ? 49.852 102.859 -46.054 1.00 71.80 410 LYS D N 1
ATOM 8200 C CA . LYS D 1 345 ? 49.708 104.319 -45.952 1.00 71.67 410 LYS D CA 1
ATOM 8201 C C . LYS D 1 345 ? 49.082 104.814 -44.635 1.00 62.46 410 LYS D C 1
ATOM 8202 O O . LYS D 1 345 ? 48.100 104.241 -44.148 1.00 66.44 410 LYS D O 1
ATOM 8208 N N . PHE D 1 346 ? 49.645 105.890 -44.081 1.00 45.47 411 PHE D N 1
ATOM 8209 C CA . PHE D 1 346 ? 49.225 106.411 -42.781 1.00 46.07 411 PHE D CA 1
ATOM 8210 C C . PHE D 1 346 ? 48.342 107.635 -42.966 1.00 39.89 411 PHE D C 1
ATOM 8211 O O . PHE D 1 346 ? 48.797 108.662 -43.464 1.00 49.37 411 PHE D O 1
ATOM 8219 N N . GLU D 1 347 ? 47.077 107.536 -42.567 1.00 32.47 412 GLU D N 1
ATOM 8220 C CA . GLU D 1 347 ? 46.132 108.629 -42.819 1.00 33.09 412 GLU D CA 1
ATOM 8221 C C . GLU D 1 347 ? 45.687 109.298 -41.532 1.00 41.51 412 GLU D C 1
ATOM 8222 O O . GLU D 1 347 ? 45.705 108.686 -40.471 1.00 32.05 412 GLU D O 1
ATOM 8228 N N . ILE D 1 348 ? 45.317 110.568 -41.653 1.00 34.69 413 ILE D N 1
ATOM 8229 C CA . ILE D 1 348 ? 44.733 111.353 -40.575 1.00 39.92 413 ILE D CA 1
ATOM 8230 C C . ILE D 1 348 ? 43.531 112.080 -41.155 1.00 42.87 413 ILE D C 1
ATOM 8231 O O . ILE D 1 348 ? 43.679 112.949 -42.005 1.00 44.43 413 ILE D O 1
ATOM 8236 N N . GLU D 1 349 ? 42.335 111.728 -40.712 1.00 43.30 414 GLU D N 1
ATOM 8237 C CA . GLU D 1 349 ? 41.136 112.268 -41.344 1.00 44.42 414 GLU D CA 1
ATOM 8238 C C . GLU D 1 349 ? 40.198 112.770 -40.253 1.00 44.23 414 GLU D C 1
ATOM 8239 O O . GLU D 1 349 ? 40.424 112.498 -39.072 1.00 45.49 414 GLU D O 1
ATOM 8245 N N . GLN D 1 350 ? 39.171 113.532 -40.620 1.00 49.37 415 GLN D N 1
ATOM 8246 C CA . GLN D 1 350 ? 38.219 114.036 -39.623 1.00 36.10 415 GLN D CA 1
ATOM 8247 C C . GLN D 1 350 ? 37.602 112.881 -38.844 1.00 52.66 415 GLN D C 1
ATOM 8248 O O . GLN D 1 350 ? 37.293 111.826 -39.401 1.00 51.09 415 GLN D O 1
ATOM 8254 N N . TRP D 1 351 ? 37.424 113.087 -37.547 1.00 49.45 416 TRP D N 1
ATOM 8255 C CA . TRP D 1 351 ? 36.916 112.041 -36.685 1.00 45.95 416 TRP D CA 1
ATOM 8256 C C . TRP D 1 351 ? 35.423 112.186 -36.415 1.00 58.22 416 TRP D C 1
ATOM 8257 O O . TRP D 1 351 ? 34.951 113.238 -35.977 1.00 58.57 416 TRP D O 1
ATOM 8268 N N . GLY D 1 352 ? 34.692 111.111 -36.682 1.00 76.09 417 GLY D N 1
ATOM 8269 C CA . GLY D 1 352 ? 33.283 111.040 -36.359 1.00 80.99 417 GLY D CA 1
ATOM 8270 C C . GLY D 1 352 ? 32.969 109.657 -35.833 1.00 85.46 417 GLY D C 1
ATOM 8271 O O . GLY D 1 352 ? 33.157 108.662 -36.540 1.00 79.85 417 GLY D O 1
ATOM 8272 N N . ILE D 1 353 ? 32.516 109.599 -34.584 1.00 83.78 418 ILE D N 1
ATOM 8273 C CA . ILE D 1 353 ? 32.099 108.345 -33.973 1.00 94.79 418 ILE D CA 1
ATOM 8274 C C . ILE D 1 353 ? 31.035 107.666 -34.843 1.00 95.68 418 ILE D C 1
ATOM 8275 O O . ILE D 1 353 ? 29.926 108.181 -34.999 1.00 93.25 418 ILE D O 1
ATOM 8280 N N . PRO D 1 354 ? 31.380 106.507 -35.425 1.00 99.40 419 PRO D N 1
ATOM 8281 C CA . PRO D 1 354 ? 30.487 105.803 -36.351 1.00 111.61 419 PRO D CA 1
ATOM 8282 C C . PRO D 1 354 ? 29.334 105.109 -35.627 1.00 118.95 419 PRO D C 1
ATOM 8283 O O . PRO D 1 354 ? 28.179 105.492 -35.822 1.00 116.43 419 PRO D O 1
ATOM 8287 N N . ALA E 2 2 ? 39.384 89.240 -33.107 1.00 76.89 2 ALA E N 1
ATOM 8288 C CA . ALA E 2 2 ? 40.819 89.267 -33.371 1.00 78.36 2 ALA E CA 1
ATOM 8289 C C . ALA E 2 2 ? 41.537 90.316 -32.510 1.00 70.12 2 ALA E C 1
ATOM 8290 O O . ALA E 2 2 ? 42.662 90.098 -32.054 1.00 63.86 2 ALA E O 1
ATOM 8292 N N . SER E 2 3 ? 40.877 91.447 -32.284 1.00 52.08 3 SER E N 1
ATOM 8293 C CA . SER E 2 3 ? 41.490 92.567 -31.563 1.00 65.94 3 SER E CA 1
ATOM 8294 C C . SER E 2 3 ? 41.510 92.327 -30.059 1.00 61.10 3 SER E C 1
ATOM 8295 O O . SER E 2 3 ? 42.296 92.942 -29.346 1.00 51.67 3 SER E O 1
ATOM 8298 N N . SER E 2 4 ? 40.625 91.447 -29.593 1.00 75.29 4 SER E N 1
ATOM 8299 C CA . SER E 2 4 ? 40.594 90.988 -28.206 1.00 69.34 4 SER E CA 1
ATOM 8300 C C . SER E 2 4 ? 40.479 89.462 -28.216 1.00 72.28 4 SER E C 1
ATOM 8301 O O . SER E 2 4 ? 39.989 88.891 -29.192 1.00 83.14 4 SER E O 1
ATOM 8304 N N . SER E 2 5 ? 40.925 88.796 -27.149 1.00 74.56 5 SER E N 1
ATOM 8305 C CA . SER E 2 5 ? 40.980 87.324 -27.140 1.00 65.23 5 SER E CA 1
ATOM 8306 C C . SER E 2 5 ? 39.615 86.652 -27.259 1.00 71.64 5 SER E C 1
ATOM 8307 O O . SER E 2 5 ? 38.651 87.056 -26.596 1.00 58.78 5 SER E O 1
ATOM 8310 N N . HIS E 2 6 ? 39.551 85.625 -28.109 1.00 96.12 6 HIS E N 1
ATOM 8311 C CA . HIS E 2 6 ? 38.364 84.783 -28.236 1.00 104.80 6 HIS E CA 1
ATOM 8312 C C . HIS E 2 6 ? 38.060 84.113 -26.899 1.00 99.85 6 HIS E C 1
ATOM 8313 O O . HIS E 2 6 ? 36.992 84.312 -26.311 1.00 86.59 6 HIS E O 1
ATOM 8320 N N . ASN E 2 7 ? 39.011 83.307 -26.433 1.00 59.47 7 ASN E N 1
ATOM 8321 C CA . ASN E 2 7 ? 38.923 82.679 -25.115 1.00 63.73 7 ASN E CA 1
ATOM 8322 C C . ASN E 2 7 ? 40.078 83.126 -24.209 1.00 51.88 7 ASN E C 1
ATOM 8323 O O . ASN E 2 7 ? 41.199 82.599 -24.284 1.00 42.55 7 ASN E O 1
ATOM 8328 N N . PRO E 2 8 ? 39.808 84.130 -23.369 1.00 49.24 8 PRO E N 1
ATOM 8329 C CA . PRO E 2 8 ? 40.823 84.677 -22.465 1.00 51.10 8 PRO E CA 1
ATOM 8330 C C . PRO E 2 8 ? 41.338 83.615 -21.500 1.00 44.60 8 PRO E C 1
ATOM 8331 O O . PRO E 2 8 ? 42.500 83.664 -21.105 1.00 39.29 8 PRO E O 1
ATOM 8335 N N . VAL E 2 9 ? 40.504 82.646 -21.134 1.00 47.60 9 VAL E N 1
ATOM 8336 C CA . VAL E 2 9 ? 40.971 81.601 -20.218 1.00 33.94 9 VAL E CA 1
ATOM 8337 C C . VAL E 2 9 ? 42.085 80.762 -20.852 1.00 42.93 9 VAL E C 1
ATOM 8338 O O . VAL E 2 9 ? 43.030 80.330 -20.165 1.00 44.18 9 VAL E O 1
ATOM 8342 N N . ILE E 2 10 ? 41.985 80.569 -22.170 1.00 44.29 10 ILE E N 1
ATOM 8343 C CA . ILE E 2 10 ? 42.956 79.766 -22.910 1.00 46.60 10 ILE E CA 1
ATOM 8344 C C . ILE E 2 10 ? 44.260 80.538 -23.082 1.00 39.77 10 ILE E C 1
ATOM 8345 O O . ILE E 2 10 ? 45.352 79.983 -22.937 1.00 43.76 10 ILE E O 1
ATOM 8350 N N . LEU E 2 11 ? 44.137 81.822 -23.404 1.00 40.54 11 LEU E N 1
ATOM 8351 C CA . LEU E 2 11 ? 45.276 82.732 -23.342 1.00 47.09 11 LEU E CA 1
ATOM 8352 C C . LEU E 2 11 ? 45.960 82.651 -21.974 1.00 46.52 11 LEU E C 1
ATOM 8353 O O . LEU E 2 11 ? 47.161 82.373 -21.875 1.00 36.08 11 LEU E O 1
ATOM 8358 N N . LEU E 2 12 ? 45.189 82.871 -20.916 1.00 30.01 12 LEU E N 1
ATOM 8359 C CA . LEU E 2 12 ? 45.732 82.775 -19.556 1.00 36.09 12 LEU E CA 1
ATOM 8360 C C . LEU E 2 12 ? 46.528 81.496 -19.379 1.00 45.04 12 LEU E C 1
ATOM 8361 O O . LEU E 2 12 ? 47.679 81.528 -18.925 1.00 36.65 12 LEU E O 1
ATOM 8366 N N . LYS E 2 13 ? 45.929 80.369 -19.762 1.00 42.09 13 LYS E N 1
ATOM 8367 C CA . LYS E 2 13 ? 46.608 79.081 -19.588 1.00 31.10 13 LYS E CA 1
ATOM 8368 C C . LYS E 2 13 ? 47.896 78.980 -20.387 1.00 41.02 13 LYS E C 1
ATOM 8369 O O . LYS E 2 13 ? 48.883 78.414 -19.905 1.00 33.93 13 LYS E O 1
ATOM 8375 N N . ARG E 2 14 ? 47.889 79.531 -21.602 1.00 45.16 14 ARG E N 1
ATOM 8376 C CA . ARG E 2 14 ? 49.076 79.514 -22.459 1.00 49.96 14 ARG E CA 1
ATOM 8377 C C . ARG E 2 14 ? 50.216 80.345 -21.856 1.00 42.89 14 ARG E C 1
ATOM 8378 O O . ARG E 2 14 ? 51.397 79.983 -21.956 1.00 43.19 14 ARG E O 1
ATOM 8386 N N . ILE E 2 15 ? 49.856 81.470 -21.247 1.00 47.74 15 ILE E N 1
ATOM 8387 C CA . ILE E 2 15 ? 50.841 82.274 -20.534 1.00 53.06 15 ILE E CA 1
ATOM 8388 C C . ILE E 2 15 ? 51.350 81.511 -19.307 1.00 40.84 15 ILE E C 1
ATOM 8389 O O . ILE E 2 15 ? 52.560 81.309 -19.157 1.00 39.50 15 ILE E O 1
ATOM 8394 N N . LEU E 2 16 ? 50.438 81.038 -18.462 1.00 36.46 16 LEU E N 1
ATOM 8395 C CA . LEU E 2 16 ? 50.840 80.182 -17.325 1.00 38.68 16 LEU E CA 1
ATOM 8396 C C . LEU E 2 16 ? 51.746 79.016 -17.722 1.00 43.94 16 LEU E C 1
ATOM 8397 O O . LEU E 2 16 ? 52.682 78.683 -16.999 1.00 41.97 16 LEU E O 1
ATOM 8402 N N . SER E 2 17 ? 51.493 78.413 -18.884 1.00 42.66 17 SER E N 1
ATOM 8403 C CA . SER E 2 17 ? 52.246 77.223 -19.283 1.00 42.44 17 SER E CA 1
ATOM 8404 C C . SER E 2 17 ? 53.552 77.562 -19.992 1.00 56.43 17 SER E C 1
ATOM 8405 O O . SER E 2 17 ? 54.302 76.664 -20.388 1.00 44.83 17 SER E O 1
ATOM 8408 N N . LEU E 2 18 ? 53.824 78.858 -20.139 1.00 48.11 18 LEU E N 1
ATOM 8409 C CA . LEU E 2 18 ? 54.998 79.327 -20.877 1.00 49.64 18 LEU E CA 1
ATOM 8410 C C . LEU E 2 18 ? 55.028 78.865 -22.340 1.00 64.44 18 LEU E C 1
ATOM 8411 O O . LEU E 2 18 ? 56.093 78.848 -22.961 1.00 64.98 18 LEU E O 1
ATOM 8416 N N . THR E 2 19 ? 53.875 78.488 -22.889 1.00 52.94 19 THR E N 1
ATOM 8417 C CA . THR E 2 19 ? 53.806 78.180 -24.315 1.00 68.28 19 THR E CA 1
ATOM 8418 C C . THR E 2 19 ? 53.899 79.496 -25.080 1.00 79.28 19 THR E C 1
ATOM 8419 O O . THR E 2 19 ? 54.837 79.712 -25.841 1.00 85.86 19 THR E O 1
ATOM 8423 N N . GLU E 2 20 ? 52.909 80.361 -24.872 1.00 75.68 20 GLU E N 1
ATOM 8424 C CA . GLU E 2 20 ? 52.942 81.737 -25.356 1.00 60.70 20 GLU E CA 1
ATOM 8425 C C . GLU E 2 20 ? 54.218 82.404 -24.845 1.00 63.25 20 GLU E C 1
ATOM 8426 O O . GLU E 2 20 ? 54.565 82.264 -23.678 1.00 71.63 20 GLU E O 1
ATOM 8432 N N . SER E 2 21 ? 54.928 83.113 -25.712 1.00 64.17 21 SER E N 1
ATOM 8433 C CA . SER E 2 21 ? 56.190 83.709 -25.305 1.00 73.59 21 SER E CA 1
ATOM 8434 C C . SER E 2 21 ? 55.966 85.045 -24.605 1.00 82.49 21 SER E C 1
ATOM 8435 O O . SER E 2 21 ? 55.285 85.927 -25.119 1.00 63.30 21 SER E O 1
ATOM 8438 N N . SER E 2 22 ? 56.541 85.159 -23.412 1.00 51.68 22 SER E N 1
ATOM 8439 C CA . SER E 2 22 ? 56.605 86.410 -22.645 1.00 59.66 22 SER E CA 1
ATOM 8440 C C . SER E 2 22 ? 57.913 86.451 -21.867 1.00 36.82 22 SER E C 1
ATOM 8441 O O . SER E 2 22 ? 58.045 85.765 -20.857 1.00 45.58 22 SER E O 1
ATOM 8444 N N . PRO E 2 23 ? 58.896 87.237 -22.345 1.00 39.60 23 PRO E N 1
ATOM 8445 C CA . PRO E 2 23 ? 60.206 87.184 -21.679 1.00 36.59 23 PRO E CA 1
ATOM 8446 C C . PRO E 2 23 ? 60.243 87.833 -20.293 1.00 40.18 23 PRO E C 1
ATOM 8447 O O . PRO E 2 23 ? 61.171 87.526 -19.540 1.00 31.03 23 PRO E O 1
ATOM 8451 N N . PHE E 2 24 ? 59.296 88.716 -19.979 1.00 34.34 24 PHE E N 1
ATOM 8452 C CA . PHE E 2 24 ? 59.227 89.335 -18.640 1.00 38.63 24 PHE E CA 1
ATOM 8453 C C . PHE E 2 24 ? 57.779 89.387 -18.156 1.00 36.21 24 PHE E C 1
ATOM 8454 O O . PHE E 2 24 ? 56.979 90.201 -18.623 1.00 29.92 24 PHE E O 1
ATOM 8462 N N . ILE E 2 25 ? 57.440 88.492 -17.238 1.00 30.75 25 ILE E N 1
ATOM 8463 C CA . ILE E 2 25 ? 56.105 88.472 -16.650 1.00 31.09 25 ILE E CA 1
ATOM 8464 C C . ILE E 2 25 ? 56.175 89.049 -15.235 1.00 37.74 25 ILE E C 1
ATOM 8465 O O . ILE E 2 25 ? 56.926 88.563 -14.393 1.00 28.59 25 ILE E O 1
ATOM 8470 N N . LEU E 2 26 ? 55.389 90.083 -14.976 1.00 27.24 26 LEU E N 1
ATOM 8471 C CA . LEU E 2 26 ? 55.496 90.830 -13.732 1.00 31.66 26 LEU E CA 1
ATOM 8472 C C . LEU E 2 26 ? 54.248 90.546 -12.932 1.00 24.99 26 LEU E C 1
ATOM 8473 O O . LEU E 2 26 ? 53.151 90.774 -13.421 1.00 27.48 26 LEU E O 1
ATOM 8478 N N . CYS E 2 27 ? 54.407 89.994 -11.730 1.00 26.43 27 CYS E N 1
ATOM 8479 C CA . CYS E 2 27 ? 53.279 89.743 -10.825 1.00 28.40 27 CYS E CA 1
ATOM 8480 C C . CYS E 2 27 ? 53.230 90.795 -9.717 1.00 34.19 27 CYS E C 1
ATOM 8481 O O . CYS E 2 27 ? 54.240 91.069 -9.082 1.00 26.34 27 CYS E O 1
ATOM 8484 N N . LEU E 2 28 ? 52.057 91.370 -9.481 1.00 23.00 28 LEU E N 1
ATOM 8485 C CA . LEU E 2 28 ? 51.884 92.402 -8.470 1.00 27.44 28 LEU E CA 1
ATOM 8486 C C . LEU E 2 28 ? 51.076 91.797 -7.333 1.00 35.06 28 LEU E C 1
ATOM 8487 O O . LEU E 2 28 ? 50.028 91.222 -7.585 1.00 29.12 28 LEU E O 1
ATOM 8492 N N . ASP E 2 29 ? 51.543 91.909 -6.089 1.00 31.45 29 ASP E N 1
ATOM 8493 C CA . ASP E 2 29 ? 50.776 91.366 -4.963 1.00 27.24 29 ASP E CA 1
ATOM 8494 C C . ASP E 2 29 ? 50.801 92.315 -3.771 1.00 30.05 29 ASP E C 1
ATOM 8495 O O . ASP E 2 29 ? 51.335 93.422 -3.856 1.00 26.10 29 ASP E O 1
ATOM 8500 N N . SER E 2 30 ? 50.195 91.888 -2.670 1.00 29.88 30 SER E N 1
ATOM 8501 C CA . SER E 2 30 ? 50.071 92.707 -1.473 1.00 33.06 30 SER E CA 1
ATOM 8502 C C . SER E 2 30 ? 49.879 91.801 -0.264 1.00 33.87 30 SER E C 1
ATOM 8503 O O . SER E 2 30 ? 49.685 90.584 -0.412 1.00 31.79 30 SER E O 1
ATOM 8506 N N . ILE E 2 31 ? 49.909 92.370 0.942 1.00 27.95 31 ILE E N 1
ATOM 8507 C CA . ILE E 2 31 ? 49.805 91.493 2.113 1.00 32.09 31 ILE E CA 1
ATOM 8508 C C . ILE E 2 31 ? 48.482 90.725 2.174 1.00 32.05 31 ILE E C 1
ATOM 8509 O O . ILE E 2 31 ? 48.415 89.639 2.766 1.00 28.34 31 ILE E O 1
ATOM 8514 N N . ALA E 2 32 ? 47.432 91.283 1.575 1.00 29.12 32 ALA E N 1
ATOM 8515 C CA . ALA E 2 32 ? 46.114 90.633 1.571 1.00 29.03 32 ALA E CA 1
ATOM 8516 C C . ALA E 2 32 ? 46.080 89.364 0.703 1.00 35.58 32 ALA E C 1
ATOM 8517 O O . ALA E 2 32 ? 45.238 88.474 0.896 1.00 34.07 32 ALA E O 1
ATOM 8519 N N . GLN E 2 33 ? 46.988 89.281 -0.265 1.00 30.88 33 GLN E N 1
ATOM 8520 C CA . GLN E 2 33 ? 47.091 88.085 -1.101 1.00 29.27 33 GLN E CA 1
ATOM 8521 C C . GLN E 2 33 ? 48.426 88.058 -1.792 1.00 24.08 33 GLN E C 1
ATOM 8522 O O . GLN E 2 33 ? 48.640 88.775 -2.764 1.00 27.58 33 GLN E O 1
ATOM 8528 N N . THR E 2 34 ? 49.339 87.243 -1.294 1.00 22.87 34 THR E N 1
ATOM 8529 C CA . THR E 2 34 ? 50.689 87.251 -1.830 1.00 24.65 34 THR E CA 1
ATOM 8530 C C . THR E 2 34 ? 50.731 86.442 -3.112 1.00 40.01 34 THR E C 1
ATOM 8531 O O . THR E 2 34 ? 49.717 85.893 -3.507 1.00 31.15 34 THR E O 1
ATOM 8535 N N . SER E 2 35 ? 51.898 86.367 -3.747 1.00 28.71 35 SER E N 1
ATOM 8536 C CA . SER E 2 35 ? 51.993 85.780 -5.078 1.00 42.85 35 SER E CA 1
ATOM 8537 C C . SER E 2 35 ? 52.301 84.286 -5.129 1.00 36.88 35 SER E C 1
ATOM 8538 O O . SER E 2 35 ? 52.174 83.687 -6.194 1.00 29.50 35 SER E O 1
ATOM 8541 N N . TYR E 2 36 ? 52.717 83.664 -4.027 1.00 26.83 36 TYR E N 1
ATOM 8542 C CA . TYR E 2 36 ? 53.287 82.316 -4.182 1.00 30.02 36 TYR E CA 1
ATOM 8543 C C . TYR E 2 36 ? 52.301 81.273 -4.758 1.00 26.19 36 TYR E C 1
ATOM 8544 O O . TYR E 2 36 ? 52.708 80.289 -5.423 1.00 28.39 36 TYR E O 1
ATOM 8553 N N . LYS E 2 37 ? 51.009 81.464 -4.499 1.00 25.87 37 LYS E N 1
ATOM 8554 C CA . LYS E 2 37 ? 50.008 80.574 -5.078 1.00 31.99 37 LYS E CA 1
ATOM 8555 C C . LYS E 2 37 ? 49.965 80.709 -6.614 1.00 41.02 37 LYS E C 1
ATOM 8556 O O . LYS E 2 37 ? 49.906 79.710 -7.344 1.00 37.39 37 LYS E O 1
ATOM 8562 N N . LEU E 2 38 ? 50.006 81.945 -7.109 1.00 38.34 38 LEU E N 1
ATOM 8563 C CA . LEU E 2 38 ? 50.038 82.156 -8.566 1.00 30.64 38 LEU E CA 1
ATOM 8564 C C . LEU E 2 38 ? 51.282 81.520 -9.181 1.00 39.15 38 LEU E C 1
ATOM 8565 O O . LEU E 2 38 ? 51.206 80.838 -10.223 1.00 43.94 38 LEU E O 1
ATOM 8570 N N . ILE E 2 39 ? 52.423 81.706 -8.517 1.00 33.81 39 ILE E N 1
ATOM 8571 C CA . ILE E 2 39 ? 53.659 81.047 -8.954 1.00 38.80 39 ILE E CA 1
ATOM 8572 C C . ILE E 2 39 ? 53.442 79.527 -9.069 1.00 48.77 39 ILE E C 1
ATOM 8573 O O . ILE E 2 39 ? 53.847 78.881 -10.070 1.00 38.44 39 ILE E O 1
ATOM 8578 N N . GLN E 2 40 ? 52.783 78.957 -8.058 1.00 32.08 40 GLN E N 1
ATOM 8579 C CA . GLN E 2 40 ? 52.464 77.527 -8.099 1.00 38.96 40 GLN E CA 1
ATOM 8580 C C . GLN E 2 40 ? 51.646 77.191 -9.339 1.00 44.36 40 GLN E C 1
ATOM 8581 O O . GLN E 2 40 ? 51.841 76.123 -9.940 1.00 40.58 40 GLN E O 1
ATOM 8587 N N . GLU E 2 41 ? 50.731 78.091 -9.716 1.00 40.66 41 GLU E N 1
ATOM 8588 C CA . GLU E 2 41 ? 49.931 77.873 -10.931 1.00 40.86 41 GLU E CA 1
ATOM 8589 C C . GLU E 2 41 ? 50.798 77.829 -12.181 1.00 45.87 41 GLU E C 1
ATOM 8590 O O . GLU E 2 41 ? 50.561 77.028 -13.098 1.00 43.45 41 GLU E O 1
ATOM 8596 N N . PHE E 2 42 ? 51.810 78.687 -12.209 1.00 48.51 42 PHE E N 1
ATOM 8597 C CA . PHE E 2 42 ? 52.784 78.656 -13.293 1.00 42.70 42 PHE E CA 1
ATOM 8598 C C . PHE E 2 42 ? 53.446 77.301 -13.404 1.00 54.71 42 PHE E C 1
ATOM 8599 O O . PHE E 2 42 ? 53.445 76.692 -14.481 1.00 51.75 42 PHE E O 1
ATOM 8607 N N . VAL E 2 43 ? 54.026 76.823 -12.308 1.00 49.45 43 VAL E N 1
ATOM 8608 C CA . VAL E 2 43 ? 54.781 75.571 -12.429 1.00 53.82 43 VAL E CA 1
ATOM 8609 C C . VAL E 2 43 ? 53.849 74.414 -12.811 1.00 47.26 43 VAL E C 1
ATOM 8610 O O . VAL E 2 43 ? 54.162 73.591 -13.694 1.00 52.52 43 VAL E O 1
ATOM 8614 N N . HIS E 2 44 ? 52.680 74.398 -12.179 1.00 44.00 44 HIS E N 1
ATOM 8615 C CA . HIS E 2 44 ? 51.646 73.443 -12.532 1.00 45.81 44 HIS E CA 1
ATOM 8616 C C . HIS E 2 44 ? 51.331 73.422 -14.031 1.00 62.24 44 HIS E C 1
ATOM 8617 O O . HIS E 2 44 ? 51.535 72.408 -14.694 1.00 53.11 44 HIS E O 1
ATOM 8624 N N . GLN E 2 45 ? 50.820 74.529 -14.565 1.00 49.32 45 GLN E N 1
ATOM 8625 C CA . GLN E 2 45 ? 50.453 74.567 -15.986 1.00 42.76 45 GLN E CA 1
ATOM 8626 C C . GLN E 2 45 ? 51.647 74.250 -16.906 1.00 41.68 45 GLN E C 1
ATOM 8627 O O . GLN E 2 45 ? 51.491 73.564 -17.920 1.00 56.35 45 GLN E O 1
ATOM 8633 N N . SER E 2 46 ? 52.842 74.700 -16.522 1.00 43.94 46 SER E N 1
ATOM 8634 C CA . SER E 2 46 ? 54.042 74.460 -17.326 1.00 41.78 46 SER E CA 1
ATOM 8635 C C . SER E 2 46 ? 54.592 73.045 -17.149 1.00 66.89 46 SER E C 1
ATOM 8636 O O . SER E 2 46 ? 55.669 72.721 -17.662 1.00 59.64 46 SER E O 1
ATOM 8639 N N . LYS E 2 47 ? 53.878 72.218 -16.388 1.00 74.66 47 LYS E N 1
ATOM 8640 C CA . LYS E 2 47 ? 54.170 70.782 -16.383 1.00 80.74 47 LYS E CA 1
ATOM 8641 C C . LYS E 2 47 ? 52.994 69.941 -16.897 1.00 64.94 47 LYS E C 1
ATOM 8642 O O . LYS E 2 47 ? 53.178 68.815 -17.353 1.00 70.52 47 LYS E O 1
ATOM 8648 N N . SER E 2 48 ? 51.802 70.529 -16.857 1.00 57.64 48 SER E N 1
ATOM 8649 C CA . SER E 2 48 ? 50.551 69.857 -17.199 1.00 59.27 48 SER E CA 1
ATOM 8650 C C . SER E 2 48 ? 50.218 69.946 -18.693 1.00 73.63 48 SER E C 1
ATOM 8651 O O . SER E 2 48 ? 49.237 69.362 -19.166 1.00 68.32 48 SER E O 1
ATOM 8654 N N . LYS E 2 49 ? 51.023 70.694 -19.435 1.00 69.66 49 LYS E N 1
ATOM 8655 C CA . LYS E 2 49 ? 50.940 70.639 -20.885 1.00 68.21 49 LYS E CA 1
ATOM 8656 C C . LYS E 2 49 ? 52.167 69.891 -21.386 1.00 69.36 49 LYS E C 1
ATOM 8657 O O . LYS E 2 49 ? 52.469 69.892 -22.581 1.00 74.46 49 LYS E O 1
ATOM 8663 N N . GLY E 2 50 ? 52.873 69.254 -20.454 1.00 51.83 50 GLY E N 1
ATOM 8664 C CA . GLY E 2 50 ? 53.976 68.377 -20.802 1.00 60.62 50 GLY E CA 1
ATOM 8665 C C . GLY E 2 50 ? 55.355 69.016 -20.847 1.00 80.80 50 GLY E C 1
ATOM 8666 O O . GLY E 2 50 ? 56.331 68.337 -21.168 1.00 85.10 50 GLY E O 1
ATOM 8667 N N . ASN E 2 51 ? 55.449 70.310 -20.539 1.00 75.02 51 ASN E N 1
ATOM 8668 C CA . ASN E 2 51 ? 56.753 70.978 -20.493 1.00 85.69 51 ASN E CA 1
ATOM 8669 C C . ASN E 2 51 ? 57.653 70.409 -19.393 1.00 95.18 51 ASN E C 1
ATOM 8670 O O . ASN E 2 51 ? 57.196 69.656 -18.534 1.00 104.90 51 ASN E O 1
ATOM 8675 N N . GLU E 2 52 ? 58.931 70.775 -19.420 1.00 111.20 52 GLU E N 1
ATOM 8676 C CA . GLU E 2 52 ? 59.861 70.376 -18.366 1.00 116.44 52 GLU E CA 1
ATOM 8677 C C . GLU E 2 52 ? 61.006 71.369 -18.226 1.00 110.17 52 GLU E C 1
ATOM 8678 O O . GLU E 2 52 ? 62.183 71.012 -18.331 1.00 109.56 52 GLU E O 1
ATOM 8684 N N . TYR E 2 53 ? 60.644 72.621 -17.971 1.00 70.45 53 TYR E N 1
ATOM 8685 C CA . TYR E 2 53 ? 61.616 73.698 -17.926 1.00 49.94 53 TYR E CA 1
ATOM 8686 C C . TYR E 2 53 ? 62.434 73.654 -16.655 1.00 46.32 53 TYR E C 1
ATOM 8687 O O . TYR E 2 53 ? 61.879 73.468 -15.573 1.00 48.73 53 TYR E O 1
ATOM 8696 N N . PRO E 2 54 ? 63.757 73.846 -16.781 1.00 39.52 54 PRO E N 1
ATOM 8697 C CA . PRO E 2 54 ? 64.572 74.106 -15.593 1.00 40.09 54 PRO E CA 1
ATOM 8698 C C . PRO E 2 54 ? 64.151 75.459 -15.005 1.00 46.13 54 PRO E C 1
ATOM 8699 O O . PRO E 2 54 ? 63.837 76.385 -15.758 1.00 40.95 54 PRO E O 1
ATOM 8703 N N . ILE E 2 55 ? 64.102 75.551 -13.679 1.00 53.85 55 ILE E N 1
ATOM 8704 C CA . ILE E 2 55 ? 63.644 76.768 -13.013 1.00 44.15 55 ILE E CA 1
ATOM 8705 C C . ILE E 2 55 ? 64.727 77.263 -12.088 1.00 41.55 55 ILE E C 1
ATOM 8706 O O . ILE E 2 55 ? 65.105 76.567 -11.151 1.00 44.20 55 ILE E O 1
ATOM 8711 N N . VAL E 2 56 ? 65.235 78.454 -12.366 1.00 40.61 56 VAL E N 1
ATOM 8712 C CA . VAL E 2 56 ? 66.215 79.095 -11.504 1.00 34.47 56 VAL E CA 1
ATOM 8713 C C . VAL E 2 56 ? 65.457 80.057 -10.587 1.00 52.59 56 VAL E C 1
ATOM 8714 O O . VAL E 2 56 ? 64.793 80.988 -11.074 1.00 42.64 56 VAL E O 1
ATOM 8718 N N . TYR E 2 57 ? 65.560 79.837 -9.274 1.00 40.89 57 TYR E N 1
ATOM 8719 C CA . TYR E 2 57 ? 64.823 80.629 -8.288 1.00 31.37 57 TYR E CA 1
ATOM 8720 C C . TYR E 2 57 ? 65.744 81.614 -7.575 1.00 32.95 57 TYR E C 1
ATOM 8721 O O . TYR E 2 57 ? 66.712 81.204 -6.939 1.00 31.98 57 TYR E O 1
ATOM 8730 N N . ILE E 2 58 ? 65.444 82.911 -7.698 1.00 32.17 58 ILE E N 1
ATOM 8731 C CA . ILE E 2 58 ? 66.220 83.969 -7.047 1.00 28.09 58 ILE E CA 1
ATOM 8732 C C . ILE E 2 58 ? 65.512 84.499 -5.779 1.00 35.52 58 ILE E C 1
ATOM 8733 O O . ILE E 2 58 ? 64.381 85.009 -5.823 1.00 26.76 58 ILE E O 1
ATOM 8738 N N . SER E 2 59 ? 66.199 84.401 -4.653 1.00 34.03 59 SER E N 1
ATOM 8739 C CA . SER E 2 59 ? 65.566 84.612 -3.353 1.00 35.66 59 SER E CA 1
ATOM 8740 C C . SER E 2 59 ? 66.163 85.768 -2.581 1.00 31.12 59 SER E C 1
ATOM 8741 O O . SER E 2 59 ? 67.295 85.672 -2.095 1.00 29.98 59 SER E O 1
ATOM 8744 N N . PHE E 2 60 ? 65.405 86.859 -2.486 1.00 34.10 60 PHE E N 1
ATOM 8745 C CA . PHE E 2 60 ? 65.717 87.925 -1.539 1.00 35.67 60 PHE E CA 1
ATOM 8746 C C . PHE E 2 60 ? 65.027 87.678 -0.210 1.00 33.99 60 PHE E C 1
ATOM 8747 O O . PHE E 2 60 ? 65.482 88.152 0.823 1.00 41.88 60 PHE E O 1
ATOM 8755 N N . GLU E 2 61 ? 63.914 86.957 -0.229 1.00 29.36 61 GLU E N 1
ATOM 8756 C CA . GLU E 2 61 ? 63.147 86.810 1.006 1.00 37.11 61 GLU E CA 1
ATOM 8757 C C . GLU E 2 61 ? 62.519 85.424 1.205 1.00 36.97 61 GLU E C 1
ATOM 8758 O O . GLU E 2 61 ? 61.613 85.263 2.009 1.00 36.48 61 GLU E O 1
ATOM 8764 N N . THR E 2 62 ? 63.017 84.417 0.493 1.00 30.86 62 THR E N 1
ATOM 8765 C CA . THR E 2 62 ? 62.498 83.057 0.644 1.00 37.18 62 THR E CA 1
ATOM 8766 C C . THR E 2 62 ? 63.543 82.142 1.277 1.00 37.35 62 THR E C 1
ATOM 8767 O O . THR E 2 62 ? 64.570 81.850 0.657 1.00 36.29 62 THR E O 1
ATOM 8771 N N . VAL E 2 63 ? 63.293 81.662 2.494 1.00 36.28 63 VAL E N 1
ATOM 8772 C CA . VAL E 2 63 ? 64.276 80.784 3.133 1.00 30.48 63 VAL E CA 1
ATOM 8773 C C . VAL E 2 63 ? 64.018 79.293 2.833 1.00 40.81 63 VAL E C 1
ATOM 8774 O O . VAL E 2 63 ? 64.946 78.480 2.834 1.00 39.26 63 VAL E O 1
ATOM 8778 N N . ASN E 2 64 ? 62.762 78.935 2.580 1.00 25.78 64 ASN E N 1
ATOM 8779 C CA . ASN E 2 64 ? 62.418 77.560 2.227 1.00 32.08 64 ASN E CA 1
ATOM 8780 C C . ASN E 2 64 ? 62.509 77.297 0.728 1.00 40.33 64 ASN E C 1
ATOM 8781 O O . ASN E 2 64 ? 61.654 77.748 -0.033 1.00 34.69 64 ASN E O 1
ATOM 8786 N N . LYS E 2 65 ? 63.543 76.566 0.317 1.00 35.61 65 LYS E N 1
ATOM 8787 C CA . LYS E 2 65 ? 63.767 76.224 -1.086 1.00 36.09 65 LYS E CA 1
ATOM 8788 C C . LYS E 2 65 ? 62.514 75.566 -1.693 1.00 37.17 65 LYS E C 1
ATOM 8789 O O . LYS E 2 65 ? 62.076 74.517 -1.233 1.00 37.89 65 LYS E O 1
ATOM 8795 N N . PRO E 2 66 ? 61.921 76.182 -2.732 1.00 40.39 66 PRO E N 1
ATOM 8796 C CA . PRO E 2 66 ? 60.726 75.553 -3.323 1.00 31.96 66 PRO E CA 1
ATOM 8797 C C . PRO E 2 66 ? 61.069 74.178 -3.935 1.00 40.76 66 PRO E C 1
ATOM 8798 O O . PRO E 2 66 ? 62.199 73.971 -4.383 1.00 28.12 66 PRO E O 1
ATOM 8802 N N . SER E 2 67 ? 60.122 73.244 -3.914 1.00 42.76 67 SER E N 1
ATOM 8803 C CA . SER E 2 67 ? 60.401 71.881 -4.376 1.00 60.21 67 SER E CA 1
ATOM 8804 C C . SER E 2 67 ? 60.616 71.810 -5.889 1.00 61.94 67 SER E C 1
ATOM 8805 O O . SER E 2 67 ? 61.324 70.929 -6.384 1.00 57.30 67 SER E O 1
ATOM 8808 N N . TYR E 2 68 ? 60.006 72.745 -6.616 1.00 62.98 68 TYR E N 1
ATOM 8809 C CA . TYR E 2 68 ? 60.027 72.719 -8.078 1.00 54.42 68 TYR E CA 1
ATOM 8810 C C . TYR E 2 68 ? 61.294 73.296 -8.680 1.00 53.31 68 TYR E C 1
ATOM 8811 O O . TYR E 2 68 ? 61.472 73.256 -9.895 1.00 60.22 68 TYR E O 1
ATOM 8820 N N . CYS E 2 69 ? 62.180 73.842 -7.863 1.00 42.30 69 CYS E N 1
ATOM 8821 C CA . CYS E 2 69 ? 63.259 74.625 -8.461 1.00 45.70 69 CYS E CA 1
ATOM 8822 C C . CYS E 2 69 ? 64.498 73.797 -8.760 1.00 53.62 69 CYS E C 1
ATOM 8823 O O . CYS E 2 69 ? 64.819 72.857 -8.044 1.00 45.57 69 CYS E O 1
ATOM 8826 N N . THR E 2 70 ? 65.180 74.147 -9.842 1.00 42.75 70 THR E N 1
ATOM 8827 C CA . THR E 2 70 ? 66.323 73.382 -10.320 1.00 42.87 70 THR E CA 1
ATOM 8828 C C . THR E 2 70 ? 67.605 73.979 -9.760 1.00 50.93 70 THR E C 1
ATOM 8829 O O . THR E 2 70 ? 68.597 73.288 -9.553 1.00 51.84 70 THR E O 1
ATOM 8833 N N . GLN E 2 71 ? 67.580 75.290 -9.549 1.00 40.85 71 GLN E N 1
ATOM 8834 C CA . GLN E 2 71 ? 68.704 76.002 -8.971 1.00 37.24 71 GLN E CA 1
ATOM 8835 C C . GLN E 2 71 ? 68.138 77.055 -8.018 1.00 41.51 71 GLN E C 1
ATOM 8836 O O . GLN E 2 71 ? 67.036 77.573 -8.230 1.00 37.42 71 GLN E O 1
ATOM 8842 N N . PHE E 2 72 ? 68.883 77.366 -6.968 1.00 42.10 72 PHE E N 1
ATOM 8843 C CA . PHE E 2 72 ? 68.393 78.290 -5.953 1.00 38.89 72 PHE E CA 1
ATOM 8844 C C . PHE E 2 72 ? 69.510 79.242 -5.636 1.00 40.02 72 PHE E C 1
ATOM 8845 O O . PHE E 2 72 ? 70.630 78.813 -5.377 1.00 34.16 72 PHE E O 1
ATOM 8853 N N . ILE E 2 73 ? 69.214 80.537 -5.675 1.00 40.89 73 ILE E N 1
ATOM 8854 C CA . ILE E 2 73 ? 70.218 81.548 -5.425 1.00 35.47 73 ILE E CA 1
ATOM 8855 C C . ILE E 2 73 ? 69.760 82.447 -4.278 1.00 37.65 73 ILE E C 1
ATOM 8856 O O . ILE E 2 73 ? 68.692 83.051 -4.355 1.00 31.77 73 ILE E O 1
ATOM 8861 N N . ASP E 2 74 ? 70.571 82.536 -3.229 1.00 41.44 74 ASP E N 1
ATOM 8862 C CA . ASP E 2 74 ? 70.317 83.441 -2.109 1.00 32.21 74 ASP E CA 1
ATOM 8863 C C . ASP E 2 74 ? 70.919 84.796 -2.411 1.00 40.14 74 ASP E C 1
ATOM 8864 O O . ASP E 2 74 ? 72.128 84.982 -2.300 1.00 44.03 74 ASP E O 1
ATOM 8869 N N . ALA E 2 75 ? 70.076 85.751 -2.795 1.00 32.90 75 ALA E N 1
ATOM 8870 C CA . ALA E 2 75 ? 70.567 87.057 -3.252 1.00 41.79 75 ALA E CA 1
ATOM 8871 C C . ALA E 2 75 ? 70.889 88.017 -2.121 1.00 35.90 75 ALA E C 1
ATOM 8872 O O . ALA E 2 75 ? 71.388 89.117 -2.360 1.00 42.23 75 ALA E O 1
ATOM 8874 N N . THR E 2 76 ? 70.612 87.611 -0.887 1.00 47.80 76 THR E N 1
ATOM 8875 C CA . THR E 2 76 ? 70.657 88.559 0.226 1.00 39.52 76 THR E CA 1
ATOM 8876 C C . THR E 2 76 ? 72.055 88.968 0.701 1.00 45.17 76 THR E C 1
ATOM 8877 O O . THR E 2 76 ? 72.197 89.969 1.401 1.00 61.22 76 THR E O 1
ATOM 8881 N N . GLN E 2 77 ? 73.080 88.209 0.341 1.00 55.68 77 GLN E N 1
ATOM 8882 C CA . GLN E 2 77 ? 74.410 88.494 0.865 1.00 69.10 77 GLN E CA 1
ATOM 8883 C C . GLN E 2 77 ? 75.345 89.102 -0.183 1.00 70.86 77 GLN E C 1
ATOM 8884 O O . GLN E 2 77 ? 76.276 89.837 0.154 1.00 73.63 77 GLN E O 1
ATOM 8898 N N . ASP E 2 79 ? 76.360 91.168 -3.941 1.00 73.38 79 ASP E N 1
ATOM 8899 C CA . ASP E 2 79 ? 76.009 92.403 -4.639 1.00 62.53 79 ASP E CA 1
ATOM 8900 C C . ASP E 2 79 ? 75.433 92.177 -6.041 1.00 61.29 79 ASP E C 1
ATOM 8901 O O . ASP E 2 79 ? 75.304 91.042 -6.512 1.00 58.43 79 ASP E O 1
ATOM 8906 N N . PHE E 2 80 ? 75.097 93.285 -6.698 1.00 51.13 80 PHE E N 1
ATOM 8907 C CA . PHE E 2 80 ? 74.366 93.269 -7.957 1.00 47.10 80 PHE E CA 1
ATOM 8908 C C . PHE E 2 80 ? 75.102 92.559 -9.094 1.00 47.06 80 PHE E C 1
ATOM 8909 O O . PHE E 2 80 ? 74.518 91.706 -9.788 1.00 45.18 80 PHE E O 1
ATOM 8917 N N . VAL E 2 81 ? 76.375 92.906 -9.289 1.00 50.22 81 VAL E N 1
ATOM 8918 C CA . VAL E 2 81 ? 77.161 92.315 -10.381 1.00 57.23 81 VAL E CA 1
ATOM 8919 C C . VAL E 2 81 ? 77.301 90.804 -10.236 1.00 52.44 81 VAL E C 1
ATOM 8920 O O . VAL E 2 81 ? 77.112 90.045 -11.197 1.00 55.36 81 VAL E O 1
ATOM 8924 N N . HIS E 2 82 ? 77.651 90.374 -9.029 1.00 49.70 82 HIS E N 1
ATOM 8925 C CA . HIS E 2 82 ? 77.788 88.948 -8.742 1.00 55.56 82 HIS E CA 1
ATOM 8926 C C . HIS E 2 82 ? 76.468 88.227 -8.980 1.00 50.15 82 HIS E C 1
ATOM 8927 O O . HIS E 2 82 ? 76.438 87.155 -9.583 1.00 55.13 82 HIS E O 1
ATOM 8934 N N . LEU E 2 83 ? 75.376 88.827 -8.519 1.00 54.87 83 LEU E N 1
ATOM 8935 C CA . LEU E 2 83 ? 74.057 88.234 -8.697 1.00 39.03 83 LEU E CA 1
ATOM 8936 C C . LEU E 2 83 ? 73.754 88.005 -10.166 1.00 42.08 83 LEU E C 1
ATOM 8937 O O . LEU E 2 83 ? 73.327 86.909 -10.562 1.00 47.09 83 LEU E O 1
ATOM 8942 N N . VAL E 2 84 ? 73.961 89.036 -10.986 1.00 54.40 84 VAL E N 1
ATOM 8943 C CA . VAL E 2 84 ? 73.717 88.875 -12.422 1.00 49.86 84 VAL E CA 1
ATOM 8944 C C . VAL E 2 84 ? 74.612 87.771 -13.000 1.00 50.23 84 VAL E C 1
ATOM 8945 O O . VAL E 2 84 ? 74.147 86.892 -13.756 1.00 44.70 84 VAL E O 1
ATOM 8949 N N . LYS E 2 85 ? 75.892 87.806 -12.631 1.00 51.99 85 LYS E N 1
ATOM 8950 C CA . LYS E 2 85 ? 76.826 86.760 -13.053 1.00 62.58 85 LYS E CA 1
ATOM 8951 C C . LYS E 2 85 ? 76.234 85.377 -12.800 1.00 59.59 85 LYS E C 1
ATOM 8952 O O . LYS E 2 85 ? 76.157 84.529 -13.697 1.00 53.19 85 LYS E O 1
ATOM 8958 N N . GLN E 2 86 ? 75.813 85.171 -11.557 1.00 61.16 86 GLN E N 1
ATOM 8959 C CA . GLN E 2 86 ? 75.338 83.882 -11.098 1.00 55.68 86 GLN E CA 1
ATOM 8960 C C . GLN E 2 86 ? 74.105 83.486 -11.878 1.00 51.86 86 GLN E C 1
ATOM 8961 O O . GLN E 2 86 ? 73.985 82.351 -12.326 1.00 56.13 86 GLN E O 1
ATOM 8967 N N . ILE E 2 87 ? 73.179 84.423 -12.048 1.00 45.96 87 ILE E N 1
ATOM 8968 C CA . ILE E 2 87 ? 71.951 84.077 -12.749 1.00 47.21 87 ILE E CA 1
ATOM 8969 C C . ILE E 2 87 ? 72.302 83.578 -14.145 1.00 50.82 87 ILE E C 1
ATOM 8970 O O . ILE E 2 87 ? 71.853 82.512 -14.572 1.00 52.66 87 ILE E O 1
ATOM 8975 N N . ILE E 2 88 ? 73.130 84.347 -14.845 1.00 64.03 88 ILE E N 1
ATOM 8976 C CA . ILE E 2 88 ? 73.523 83.992 -16.206 1.00 55.82 88 ILE E CA 1
ATOM 8977 C C . ILE E 2 88 ? 74.202 82.616 -16.277 1.00 68.69 88 ILE E C 1
ATOM 8978 O O . ILE E 2 88 ? 73.903 81.807 -17.170 1.00 62.83 88 ILE E O 1
ATOM 8983 N N . SER E 2 89 ? 75.097 82.349 -15.327 1.00 55.94 89 SER E N 1
ATOM 8984 C CA . SER E 2 89 ? 75.820 81.077 -15.288 1.00 59.62 89 SER E CA 1
ATOM 8985 C C . SER E 2 89 ? 74.899 79.855 -15.235 1.00 58.62 89 SER E C 1
ATOM 8986 O O . SER E 2 89 ? 75.347 78.728 -15.446 1.00 59.94 89 SER E O 1
ATOM 8989 N N . TYR E 2 90 ? 73.617 80.073 -14.959 1.00 44.23 90 TYR E N 1
ATOM 8990 C CA . TYR E 2 90 ? 72.652 78.976 -14.938 1.00 39.86 90 TYR E CA 1
ATOM 8991 C C . TYR E 2 90 ? 71.783 78.953 -16.185 1.00 46.61 90 TYR E C 1
ATOM 8992 O O . TYR E 2 90 ? 70.841 78.163 -16.287 1.00 57.09 90 TYR E O 1
ATOM 9001 N N . LEU E 2 91 ? 72.106 79.820 -17.139 1.00 58.07 91 LEU E N 1
ATOM 9002 C CA . LEU E 2 91 ? 71.319 79.948 -18.359 1.00 63.48 91 LEU E CA 1
ATOM 9003 C C . LEU E 2 91 ? 72.172 79.677 -19.606 1.00 53.20 91 LEU E C 1
ATOM 9004 O O . LEU E 2 91 ? 73.384 79.925 -19.612 1.00 50.28 91 LEU E O 1
ATOM 9009 N N . PRO E 2 92 ? 71.537 79.164 -20.666 1.00 61.50 92 PRO E N 1
ATOM 9010 C CA . PRO E 2 92 ? 72.195 78.911 -21.954 1.00 68.98 92 PRO E CA 1
ATOM 9011 C C . PRO E 2 92 ? 72.921 80.148 -22.484 1.00 73.19 92 PRO E C 1
ATOM 9012 O O . PRO E 2 92 ? 72.524 81.260 -22.140 1.00 58.57 92 PRO E O 1
ATOM 9016 N N . GLN E 2 98 ? 70.048 75.252 -31.064 1.00 113.46 98 GLN E N 1
ATOM 9017 C CA . GLN E 2 98 ? 69.490 75.941 -29.907 1.00 112.79 98 GLN E CA 1
ATOM 9018 C C . GLN E 2 98 ? 69.547 75.046 -28.672 1.00 123.18 98 GLN E C 1
ATOM 9019 O O . GLN E 2 98 ? 69.682 73.825 -28.795 1.00 121.63 98 GLN E O 1
ATOM 9021 N N . ALA E 2 99 ? 69.451 75.658 -27.491 1.00 119.74 99 ALA E N 1
ATOM 9022 C CA . ALA E 2 99 ? 69.275 74.919 -26.241 1.00 111.57 99 ALA E CA 1
ATOM 9023 C C . ALA E 2 99 ? 67.834 75.064 -25.746 1.00 98.67 99 ALA E C 1
ATOM 9024 O O . ALA E 2 99 ? 66.946 75.450 -26.512 1.00 102.04 99 ALA E O 1
ATOM 9026 N N . LYS E 2 100 ? 67.614 74.780 -24.466 1.00 75.93 100 LYS E N 1
ATOM 9027 C CA . LYS E 2 100 ? 66.259 74.624 -23.943 1.00 81.29 100 LYS E CA 1
ATOM 9028 C C . LYS E 2 100 ? 65.744 75.791 -23.096 1.00 80.84 100 LYS E C 1
ATOM 9029 O O . LYS E 2 100 ? 66.509 76.643 -22.636 1.00 56.67 100 LYS E O 1
ATOM 9035 N N . LYS E 2 101 ? 64.432 75.771 -22.875 1.00 49.16 101 LYS E N 1
ATOM 9036 C CA . LYS E 2 101 ? 63.660 76.868 -22.305 1.00 61.32 101 LYS E CA 1
ATOM 9037 C C . LYS E 2 101 ? 63.718 76.906 -20.773 1.00 62.21 101 LYS E C 1
ATOM 9038 O O . LYS E 2 101 ? 63.283 75.965 -20.110 1.00 56.99 101 LYS E O 1
ATOM 9044 N N . HIS E 2 102 ? 64.237 78.002 -20.219 1.00 76.19 102 HIS E N 1
ATOM 9045 C CA . HIS E 2 102 ? 64.340 78.165 -18.763 1.00 64.04 102 HIS E CA 1
ATOM 9046 C C . HIS E 2 102 ? 63.378 79.205 -18.205 1.00 68.38 102 HIS E C 1
ATOM 9047 O O . HIS E 2 102 ? 63.095 80.221 -18.848 1.00 60.13 102 HIS E O 1
ATOM 9062 N N . VAL E 2 104 ? 62.972 81.850 -15.094 1.00 42.51 104 VAL E N 1
ATOM 9063 C CA . VAL E 2 104 ? 63.713 82.516 -14.031 1.00 43.27 104 VAL E CA 1
ATOM 9064 C C . VAL E 2 104 ? 62.718 83.208 -13.107 1.00 39.94 104 VAL E C 1
ATOM 9065 O O . VAL E 2 104 ? 61.982 84.087 -13.551 1.00 39.48 104 VAL E O 1
ATOM 9069 N N . ILE E 2 105 ? 62.668 82.779 -11.844 1.00 41.75 105 ILE E N 1
ATOM 9070 C CA . ILE E 2 105 ? 61.729 83.345 -10.870 1.00 37.40 105 ILE E CA 1
ATOM 9071 C C . ILE E 2 105 ? 62.468 84.167 -9.832 1.00 39.45 105 ILE E C 1
ATOM 9072 O O . ILE E 2 105 ? 63.401 83.676 -9.185 1.00 38.76 105 ILE E O 1
ATOM 9077 N N . ILE E 2 106 ? 62.044 85.423 -9.684 1.00 34.37 106 ILE E N 1
ATOM 9078 C CA . ILE E 2 106 ? 62.549 86.311 -8.654 1.00 30.72 106 ILE E CA 1
ATOM 9079 C C . ILE E 2 106 ? 61.437 86.534 -7.629 1.00 36.84 106 ILE E C 1
ATOM 9080 O O . ILE E 2 106 ? 60.335 86.975 -7.995 1.00 31.93 106 ILE E O 1
ATOM 9085 N N . ASP E 2 107 ? 61.705 86.234 -6.352 1.00 25.17 107 ASP E N 1
ATOM 9086 C CA . ASP E 2 107 ? 60.642 86.333 -5.354 1.00 31.35 107 ASP E CA 1
ATOM 9087 C C . ASP E 2 107 ? 60.203 87.769 -5.081 1.00 23.83 107 ASP E C 1
ATOM 9088 O O . ASP E 2 107 ? 59.026 88.009 -4.817 1.00 34.53 107 ASP E O 1
ATOM 9093 N N . SER E 2 108 ? 61.118 88.738 -5.177 1.00 30.28 108 SER E N 1
ATOM 9094 C CA . SER E 2 108 ? 60.733 90.142 -4.986 1.00 30.31 108 SER E CA 1
ATOM 9095 C C . SER E 2 108 ? 61.616 91.172 -5.700 1.00 33.95 108 SER E C 1
ATOM 9096 O O . SER E 2 108 ? 62.814 91.264 -5.430 1.00 30.86 108 SER E O 1
ATOM 9099 N N . LEU E 2 109 ? 61.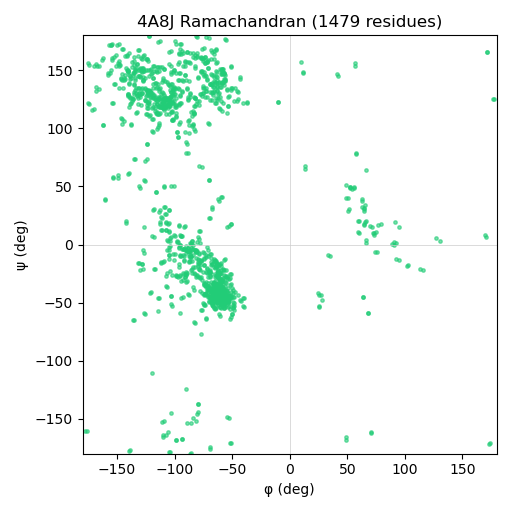013 91.979 -6.569 1.00 38.65 109 LEU E N 1
ATOM 9100 C CA . LEU E 2 109 ? 61.766 93.013 -7.285 1.00 35.48 109 LEU E CA 1
ATOM 9101 C C . LEU E 2 109 ? 61.955 94.275 -6.448 1.00 38.21 109 LEU E C 1
ATOM 9102 O O . LEU E 2 109 ? 62.652 95.202 -6.859 1.00 29.22 109 LEU E O 1
ATOM 9107 N N . ASN E 2 110 ? 61.328 94.311 -5.276 1.00 28.59 110 ASN E N 1
ATOM 9108 C CA . ASN E 2 110 ? 61.442 95.474 -4.386 1.00 30.78 110 ASN E CA 1
ATOM 9109 C C . ASN E 2 110 ? 62.856 95.687 -3.888 1.00 28.11 110 ASN E C 1
ATOM 9110 O O . ASN E 2 110 ? 63.186 96.768 -3.429 1.00 27.11 110 ASN E O 1
ATOM 9115 N N . TYR E 2 111 ? 63.681 94.652 -3.966 1.00 31.14 111 TYR E N 1
ATOM 9116 C CA . TYR E 2 111 ? 65.020 94.698 -3.390 1.00 29.88 111 TYR E CA 1
ATOM 9117 C C . TYR E 2 111 ? 66.064 95.247 -4.357 1.00 38.71 111 TYR E C 1
ATOM 9118 O O . TYR E 2 111 ? 67.214 95.458 -3.971 1.00 37.15 111 TYR E O 1
ATOM 9127 N N . ILE E 2 112 ? 65.666 95.492 -5.609 1.00 27.62 112 ILE E N 1
ATOM 9128 C CA . ILE E 2 112 ? 66.606 95.992 -6.611 1.00 31.06 112 ILE E CA 1
ATOM 9129 C C . ILE E 2 112 ? 66.356 97.469 -6.840 1.00 29.97 112 ILE E C 1
ATOM 9130 O O . ILE E 2 112 ? 65.230 97.882 -7.122 1.00 34.01 112 ILE E O 1
ATOM 9135 N N . SER E 2 113 ? 67.414 98.261 -6.709 1.00 37.81 113 SER E N 1
ATOM 9136 C CA . SER E 2 113 ? 67.322 99.715 -6.802 1.00 31.96 113 SER E CA 1
ATOM 9137 C C . SER E 2 113 ? 66.710 100.150 -8.145 1.00 31.33 113 SER E C 1
ATOM 9138 O O . SER E 2 113 ? 67.028 99.595 -9.189 1.00 29.89 113 SER E O 1
ATOM 9141 N N . THR E 2 114 ? 65.806 101.123 -8.120 1.00 31.89 114 THR E N 1
ATOM 9142 C CA . THR E 2 114 ? 65.105 101.515 -9.344 1.00 29.02 114 THR E CA 1
ATOM 9143 C C . THR E 2 114 ? 66.053 101.787 -10.516 1.00 31.18 114 THR E C 1
ATOM 9144 O O . THR E 2 114 ? 65.809 101.346 -11.654 1.00 29.00 114 THR E O 1
ATOM 9148 N N . GLU E 2 115 ? 67.139 102.503 -10.244 1.00 28.48 115 GLU E N 1
ATOM 9149 C CA . GLU E 2 115 ? 68.062 102.874 -11.327 1.00 37.46 115 GLU E CA 1
ATOM 9150 C C . GLU E 2 115 ? 68.871 101.686 -11.888 1.00 47.60 115 GLU E C 1
ATOM 9151 O O . GLU E 2 115 ? 69.597 101.829 -12.885 1.00 41.45 115 GLU E O 1
ATOM 9157 N N . TYR E 2 116 ? 68.723 100.510 -11.270 1.00 42.74 116 TYR E N 1
ATOM 9158 C CA . TYR E 2 116 ? 69.345 99.297 -11.803 1.00 35.30 116 TYR E CA 1
ATOM 9159 C C . TYR E 2 116 ? 68.371 98.408 -12.566 1.00 40.85 116 TYR E C 1
ATOM 9160 O O . TYR E 2 116 ? 68.790 97.499 -13.313 1.00 38.42 116 TYR E O 1
ATOM 9169 N N . ILE E 2 117 ? 67.074 98.681 -12.422 1.00 36.55 117 ILE E N 1
ATOM 9170 C CA . ILE E 2 117 ? 66.081 97.791 -13.047 1.00 29.90 117 ILE E CA 1
ATOM 9171 C C . ILE E 2 117 ? 66.348 97.462 -14.530 1.00 42.50 117 ILE E C 1
ATOM 9172 O O . ILE E 2 117 ? 66.406 96.279 -14.917 1.00 28.75 117 ILE E O 1
ATOM 9177 N N . THR E 2 118 ? 66.509 98.490 -15.369 1.00 35.05 118 THR E N 1
ATOM 9178 C CA . THR E 2 118 ? 66.637 98.231 -16.806 1.00 38.96 118 THR E CA 1
ATOM 9179 C C . THR E 2 118 ? 67.912 97.455 -17.093 1.00 36.81 118 THR E C 1
ATOM 9180 O O . THR E 2 118 ? 67.925 96.529 -17.924 1.00 41.18 118 THR E O 1
ATOM 9184 N N . ARG E 2 119 ? 68.969 97.782 -16.357 1.00 32.35 119 ARG E N 1
ATOM 9185 C CA . ARG E 2 119 ? 70.210 97.046 -16.527 1.00 43.47 119 ARG E CA 1
ATOM 9186 C C . ARG E 2 119 ? 69.945 95.566 -16.193 1.00 46.93 119 ARG E C 1
ATOM 9187 O O . ARG E 2 119 ? 70.282 94.666 -16.973 1.00 39.77 119 ARG E O 1
ATOM 9195 N N . PHE E 2 120 ? 69.270 95.319 -15.074 1.00 45.03 120 PHE E N 1
ATOM 9196 C CA . PHE E 2 120 ? 68.998 93.938 -14.655 1.00 37.07 120 PHE E CA 1
ATOM 9197 C C . PHE E 2 120 ? 68.269 93.196 -15.754 1.00 43.73 120 PHE E C 1
ATOM 9198 O O . PHE E 2 120 ? 68.622 92.054 -16.093 1.00 40.15 120 PHE E O 1
ATOM 9206 N N . LEU E 2 121 ? 67.265 93.846 -16.340 1.00 38.71 121 LEU E N 1
ATOM 9207 C CA . LEU E 2 121 ? 66.413 93.124 -17.274 1.00 36.73 121 LEU E CA 1
ATOM 9208 C C . LEU E 2 121 ? 67.172 92.871 -18.569 1.00 45.86 121 LEU E C 1
ATOM 9209 O O . LEU E 2 121 ? 66.866 91.937 -19.309 1.00 48.86 121 LEU E O 1
ATOM 9214 N N . SER E 2 122 ? 68.175 93.703 -18.833 1.00 45.32 122 SER E N 1
ATOM 9215 C CA . SER E 2 122 ? 68.823 93.665 -20.137 1.00 49.06 122 SER E CA 1
ATOM 9216 C C . SER E 2 122 ? 69.994 92.685 -20.158 1.00 47.82 122 SER E C 1
ATOM 9217 O O . SER E 2 122 ? 70.280 92.070 -21.190 1.00 46.86 122 SER E O 1
ATOM 9220 N N . GLU E 2 123 ? 70.653 92.520 -19.013 1.00 36.72 123 GLU E N 1
ATOM 9221 C CA . GLU E 2 123 ? 71.745 91.547 -18.914 1.00 48.01 123 GLU E CA 1
ATOM 9222 C C . GLU E 2 123 ? 71.214 90.107 -18.861 1.00 49.39 123 GLU E C 1
ATOM 9223 O O . GLU E 2 123 ? 71.825 89.180 -19.394 1.00 53.45 123 GLU E O 1
ATOM 9229 N N . ILE E 2 124 ? 70.057 89.937 -18.232 1.00 53.89 124 ILE E N 1
ATOM 9230 C CA . ILE E 2 124 ? 69.449 88.623 -18.069 1.00 54.97 124 ILE E CA 1
ATOM 9231 C C . ILE E 2 124 ? 68.709 88.158 -19.326 1.00 57.13 124 ILE E C 1
ATOM 9232 O O . ILE E 2 124 ? 68.557 86.963 -19.564 1.00 58.22 124 ILE E O 1
ATOM 9237 N N . ALA E 2 125 ? 68.246 89.106 -20.130 1.00 56.55 125 ALA E N 1
ATOM 9238 C CA . ALA E 2 125 ? 67.380 88.787 -21.270 1.00 53.72 125 ALA E CA 1
ATOM 9239 C C . ALA E 2 125 ? 68.021 87.826 -22.279 1.00 51.20 125 ALA E C 1
ATOM 9240 O O . ALA E 2 125 ? 69.232 87.849 -22.515 1.00 51.22 125 ALA E O 1
ATOM 9242 N N . SER E 2 126 ? 67.185 87.001 -22.895 1.00 45.53 126 SER E N 1
ATOM 9243 C CA . SER E 2 126 ? 67.670 85.930 -23.742 1.00 49.65 126 SER E CA 1
ATOM 9244 C C . SER E 2 126 ? 66.503 85.220 -24.412 1.00 53.15 126 SER E C 1
ATOM 9245 O O . SER E 2 126 ? 65.374 85.268 -23.928 1.00 42.40 126 SER E O 1
ATOM 9248 N N . PRO E 2 127 ? 66.760 84.574 -25.551 1.00 57.32 127 PRO E N 1
ATOM 9249 C CA . PRO E 2 127 ? 65.652 83.939 -26.275 1.00 47.38 127 PRO E CA 1
ATOM 9250 C C . PRO E 2 127 ? 65.200 82.657 -25.577 1.00 47.41 127 PRO E C 1
ATOM 9251 O O . PRO E 2 127 ? 64.129 82.121 -25.883 1.00 45.00 127 PRO E O 1
ATOM 9255 N N . HIS E 2 128 ? 66.004 82.188 -24.629 1.00 63.76 128 HIS E N 1
ATOM 9256 C CA . HIS E 2 128 ? 65.689 80.955 -23.909 1.00 80.11 128 HIS E CA 1
ATOM 9257 C C . HIS E 2 128 ? 65.211 81.196 -22.473 1.00 78.58 128 HIS E C 1
ATOM 9258 O O . HIS E 2 128 ? 64.952 80.248 -21.726 1.00 80.44 128 HIS E O 1
ATOM 9265 N N . CYS E 2 129 ? 65.080 82.464 -22.097 1.00 62.99 129 CYS E N 1
ATOM 9266 C CA . CYS E 2 129 ? 64.722 82.820 -20.732 1.00 62.31 129 CYS E CA 1
ATOM 9267 C C . CYS E 2 129 ? 63.343 83.454 -20.673 1.00 53.36 129 CYS E C 1
ATOM 9268 O O . CYS E 2 129 ? 63.067 84.405 -21.401 1.00 57.33 129 CYS E O 1
ATOM 9271 N N . THR E 2 130 ? 62.469 82.918 -19.824 1.00 40.34 130 THR E N 1
ATOM 9272 C CA . THR E 2 130 ? 61.283 83.661 -19.411 1.00 36.74 130 THR E CA 1
ATOM 9273 C C . THR E 2 130 ? 61.448 84.046 -17.935 1.00 45.44 130 THR E C 1
ATOM 9274 O O . THR E 2 130 ? 61.694 83.197 -17.074 1.00 40.16 130 THR E O 1
ATOM 9286 N N . VAL E 2 132 ? 59.828 85.371 -14.512 1.00 34.48 132 VAL E N 1
ATOM 9287 C CA . VAL E 2 132 ? 58.632 85.636 -13.733 1.00 31.97 132 VAL E CA 1
ATOM 9288 C C . VAL E 2 132 ? 59.064 86.315 -12.423 1.00 36.53 132 VAL E C 1
ATOM 9289 O O . VAL E 2 132 ? 59.866 85.776 -11.664 1.00 33.83 132 VAL E O 1
ATOM 9293 N N . ALA E 2 133 ? 58.552 87.515 -12.177 1.00 34.43 133 ALA E N 1
ATOM 9294 C CA . ALA E 2 133 ? 59.018 88.315 -11.045 1.00 35.47 133 ALA E CA 1
ATOM 9295 C C . ALA E 2 133 ? 57.864 88.921 -10.283 1.00 30.04 133 ALA E C 1
ATOM 9296 O O . ALA E 2 133 ? 56.877 89.351 -10.878 1.00 34.44 133 ALA E O 1
ATOM 9298 N N . THR E 2 134 ? 58.001 88.983 -8.962 1.00 34.49 134 THR E N 1
ATOM 9299 C CA . THR E 2 134 ? 56.961 89.573 -8.126 1.00 24.39 134 THR E CA 1
ATOM 9300 C C . THR E 2 134 ? 57.343 90.964 -7.606 1.00 27.42 134 THR E C 1
ATOM 9301 O O . THR E 2 134 ? 58.472 91.181 -7.167 1.00 29.95 134 THR E O 1
ATOM 9305 N N . TYR E 2 135 ? 56.390 91.894 -7.643 1.00 26.18 135 TYR E N 1
ATOM 9306 C CA . TYR E 2 135 ? 56.555 93.198 -7.006 1.00 25.13 135 TYR E CA 1
ATOM 9307 C C . TYR E 2 135 ? 55.458 93.392 -5.956 1.00 22.77 135 TYR E C 1
ATOM 9308 O O . TYR E 2 135 ? 54.279 93.232 -6.260 1.00 24.92 135 TYR E O 1
ATOM 9317 N N . HIS E 2 136 ? 55.829 93.714 -4.719 1.00 23.12 136 HIS E N 1
ATOM 9318 C CA . HIS E 2 136 ? 54.829 93.932 -3.669 1.00 24.22 136 HIS E CA 1
ATOM 9319 C C . HIS E 2 136 ? 54.357 95.369 -3.741 1.00 30.56 136 HIS E C 1
ATOM 9320 O O . HIS E 2 136 ? 55.144 96.288 -3.486 1.00 26.54 136 HIS E O 1
ATOM 9327 N N . LYS E 2 137 ? 53.084 95.567 -4.079 1.00 26.42 137 LYS E N 1
ATOM 9328 C CA . LYS E 2 137 ? 52.541 96.917 -4.281 1.00 27.82 137 LYS E CA 1
ATOM 9329 C C . LYS E 2 137 ? 52.565 97.752 -3.003 1.00 33.18 137 LYS E C 1
ATOM 9330 O O . LYS E 2 137 ? 52.478 98.976 -3.064 1.00 36.94 137 LYS E O 1
ATOM 9336 N N . ASP E 2 138 ? 52.683 97.114 -1.841 1.00 32.53 138 ASP E N 1
ATOM 9337 C CA . ASP E 2 138 ? 52.572 97.880 -0.591 1.00 35.87 138 ASP E CA 1
ATOM 9338 C C . ASP E 2 138 ? 53.881 98.002 0.197 1.00 37.73 138 ASP E C 1
ATOM 9339 O O . ASP E 2 138 ? 53.880 98.400 1.358 1.00 38.30 138 ASP E O 1
ATOM 9344 N N . ILE E 2 139 ? 54.992 97.639 -0.438 1.00 36.58 139 ILE E N 1
ATOM 9345 C CA . ILE E 2 139 ? 56.327 97.885 0.104 1.00 32.27 139 ILE E CA 1
ATOM 9346 C C . ILE E 2 139 ? 56.869 99.139 -0.585 1.00 32.25 139 ILE E C 1
ATOM 9347 O O . ILE E 2 139 ? 56.973 99.176 -1.813 1.00 34.24 139 ILE E O 1
ATOM 9352 N N . LYS E 2 140 ? 57.189 100.175 0.184 1.00 30.87 140 LYS E N 1
ATOM 9353 C CA . LYS E 2 140 ? 57.645 101.442 -0.410 1.00 29.59 140 LYS E CA 1
ATOM 9354 C C . LYS E 2 140 ? 59.116 101.392 -0.818 1.00 32.42 140 LYS E C 1
ATOM 9355 O O . LYS E 2 140 ? 59.939 100.784 -0.123 1.00 33.76 140 LYS E O 1
ATOM 9361 N N . ASP E 2 141 ? 59.448 102.043 -1.936 1.00 43.42 141 ASP E N 1
ATOM 9362 C CA . ASP E 2 141 ? 60.826 102.071 -2.430 1.00 44.19 141 ASP E CA 1
ATOM 9363 C C . ASP E 2 141 ? 61.764 102.681 -1.391 1.00 42.19 141 ASP E C 1
ATOM 9364 O O . ASP E 2 141 ? 61.352 103.513 -0.593 1.00 43.58 141 ASP E O 1
ATOM 9369 N N . GLU E 2 142 ? 63.022 102.261 -1.409 1.00 124.24 142 GLU E N 1
ATOM 9370 C CA . GLU E 2 142 ? 63.980 102.664 -0.389 1.00 137.11 142 GLU E CA 1
ATOM 9371 C C . GLU E 2 142 ? 64.634 104.012 -0.700 1.00 162.86 142 GLU E C 1
ATOM 9372 O O . GLU E 2 142 ? 65.417 104.135 -1.641 1.00 170.94 142 GLU E O 1
ATOM 9378 N N . ASP E 2 149 ? 66.693 113.532 -6.136 1.00 91.88 149 ASP E N 1
ATOM 9379 C CA . ASP E 2 149 ? 66.456 114.939 -5.823 1.00 104.24 149 ASP E CA 1
ATOM 9380 C C . ASP E 2 149 ? 65.196 115.457 -6.508 1.00 102.19 149 ASP E C 1
ATOM 9381 O O . ASP E 2 149 ? 64.410 114.679 -7.053 1.00 83.83 149 ASP E O 1
ATOM 9383 N N . TRP E 2 150 ? 65.018 116.774 -6.489 1.00 94.79 150 TRP E N 1
ATOM 9384 C CA . TRP E 2 150 ? 63.763 117.375 -6.926 1.00 85.77 150 TRP E CA 1
ATOM 9385 C C . TRP E 2 150 ? 63.651 117.587 -8.437 1.00 82.66 150 TRP E C 1
ATOM 9386 O O . TRP E 2 150 ? 62.544 117.749 -8.963 1.00 76.36 150 TRP E O 1
ATOM 9397 N N . ASN E 2 151 ? 64.790 117.594 -9.127 1.00 68.30 151 ASN E N 1
ATOM 9398 C CA . ASN E 2 151 ? 64.790 117.586 -10.590 1.00 69.73 151 ASN E CA 1
ATOM 9399 C C . ASN E 2 151 ? 65.246 116.230 -11.142 1.00 69.34 151 ASN E C 1
ATOM 9400 O O . ASN E 2 151 ? 65.875 116.158 -12.197 1.00 55.65 151 ASN E O 1
ATOM 9405 N N . ASN E 2 152 ? 64.936 115.170 -10.399 1.00 43.57 152 ASN E N 1
ATOM 9406 C CA . ASN E 2 152 ? 65.102 113.801 -10.863 1.00 42.65 152 ASN E CA 1
ATOM 9407 C C . ASN E 2 152 ? 63.757 113.258 -11.367 1.00 37.14 152 ASN E C 1
ATOM 9408 O O . ASN E 2 152 ? 62.821 112.997 -10.588 1.00 37.71 152 ASN E O 1
ATOM 9413 N N . ASN E 2 153 ? 63.662 113.072 -12.673 1.00 39.28 153 ASN E N 1
ATOM 9414 C CA . ASN E 2 153 ? 62.389 112.725 -13.260 1.00 35.80 153 ASN E CA 1
ATOM 9415 C C . ASN E 2 153 ? 62.284 111.256 -13.660 1.00 30.91 153 ASN E C 1
ATOM 9416 O O . ASN E 2 153 ? 61.440 110.890 -14.470 1.00 31.24 153 ASN E O 1
ATOM 9421 N N . TYR E 2 154 ? 63.155 110.422 -13.104 1.00 29.85 154 TYR E N 1
ATOM 9422 C CA . TYR E 2 154 ? 63.138 109.011 -13.461 1.00 30.47 154 TYR E CA 1
ATOM 9423 C C . TYR E 2 154 ? 61.834 108.421 -12.929 1.00 29.13 154 TYR E C 1
ATOM 9424 O O . TYR E 2 154 ? 61.397 108.759 -11.825 1.00 34.19 154 TYR E O 1
ATOM 9433 N N . PRO E 2 155 ? 61.191 107.563 -13.724 1.00 31.19 155 PRO E N 1
ATOM 9434 C CA . PRO E 2 155 ? 59.939 106.949 -13.255 1.00 28.02 155 PRO E CA 1
ATOM 9435 C C . PRO E 2 155 ? 60.143 106.158 -11.964 1.00 32.69 155 PRO E C 1
ATOM 9436 O O . PRO E 2 155 ? 61.235 105.644 -11.694 1.00 31.52 155 PRO E O 1
ATOM 9440 N N . ASP E 2 156 ? 59.095 106.074 -11.154 1.00 25.69 156 ASP E N 1
ATOM 9441 C CA . ASP E 2 156 ? 59.124 105.242 -9.970 1.00 36.09 156 ASP E CA 1
ATOM 9442 C C . ASP E 2 156 ? 59.177 103.772 -10.401 1.0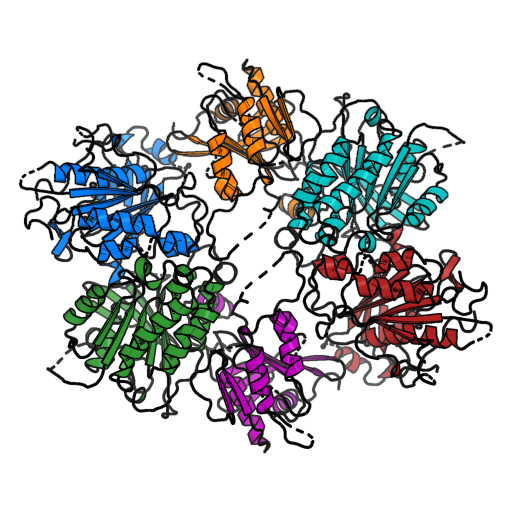0 35.32 156 ASP E C 1
ATOM 9443 O O . ASP E 2 156 ? 58.941 103.441 -11.567 1.00 30.41 156 ASP E O 1
ATOM 9448 N N . LYS E 2 157 ? 59.506 102.891 -9.465 1.00 30.19 157 LYS E N 1
ATOM 9449 C CA . LYS E 2 157 ? 59.815 101.510 -9.809 1.00 32.61 157 LYS E CA 1
ATOM 9450 C C . LYS E 2 157 ? 58.627 100.780 -10.412 1.00 30.55 157 LYS E C 1
ATOM 9451 O O . LYS E 2 157 ? 58.777 100.016 -11.369 1.00 31.16 157 LYS E O 1
ATOM 9457 N N . LEU E 2 158 ? 57.441 101.021 -9.872 1.00 31.33 158 LEU E N 1
ATOM 9458 C CA . LEU E 2 158 ? 56.269 100.302 -10.356 1.00 34.58 158 LEU E CA 1
ATOM 9459 C C . LEU E 2 158 ? 55.941 100.738 -11.779 1.00 30.01 158 LEU E C 1
ATOM 9460 O O . LEU E 2 158 ? 55.675 99.909 -12.662 1.00 29.76 158 LEU E O 1
ATOM 9465 N N . THR E 2 159 ? 55.955 102.054 -12.002 1.00 32.18 159 THR E N 1
ATOM 9466 C CA . THR E 2 159 ? 55.705 102.599 -13.327 1.00 32.84 159 THR E CA 1
ATOM 9467 C C . THR E 2 159 ? 56.666 102.007 -14.371 1.00 30.88 159 THR E C 1
ATOM 9468 O O . THR E 2 159 ? 56.251 101.586 -15.456 1.00 33.62 159 THR E O 1
ATOM 9472 N N . LEU E 2 160 ? 57.950 101.958 -14.028 1.00 25.55 160 LEU E N 1
ATOM 9473 C CA . LEU E 2 160 ? 58.980 101.443 -14.922 1.00 25.18 160 LEU E CA 1
ATOM 9474 C C . LEU E 2 160 ? 58.789 99.945 -15.187 1.00 32.24 160 LEU E C 1
ATOM 9475 O O . LEU E 2 160 ? 58.799 99.499 -16.331 1.00 32.81 160 LEU E O 1
ATOM 9480 N N . LEU E 2 161 ? 58.614 99.175 -14.121 1.00 28.80 161 LEU E N 1
ATOM 9481 C CA . LEU E 2 161 ? 58.401 97.732 -14.218 1.00 33.15 161 LEU E CA 1
ATOM 9482 C C . LEU E 2 161 ? 57.230 97.405 -15.125 1.00 27.88 161 LEU E C 1
ATOM 9483 O O . LEU E 2 161 ? 57.317 96.514 -15.967 1.00 26.37 161 LEU E O 1
ATOM 9488 N N . GLN E 2 162 ? 56.131 98.129 -14.955 1.00 22.97 162 GLN E N 1
ATOM 9489 C CA . GLN E 2 162 ? 54.957 97.874 -15.774 1.00 27.70 162 GLN E CA 1
ATOM 9490 C C . GLN E 2 162 ? 55.241 98.220 -17.231 1.00 32.63 162 GLN E C 1
ATOM 9491 O O . GLN E 2 162 ? 54.729 97.573 -18.137 1.00 35.80 162 GLN E O 1
ATOM 9497 N N . PHE E 2 163 ? 56.075 99.230 -17.452 1.00 33.13 163 PHE E N 1
ATOM 9498 C CA . PHE E 2 163 ? 56.424 99.641 -18.808 1.00 28.70 163 PHE E CA 1
ATOM 9499 C C . PHE E 2 163 ? 57.286 98.580 -19.505 1.00 28.59 163 PHE E C 1
ATOM 9500 O O . PHE E 2 163 ? 57.097 98.295 -20.682 1.00 31.11 163 PHE E O 1
ATOM 9516 N N . ALA E 2 165 ? 57.439 95.355 -18.742 1.00 39.35 165 ALA E N 1
ATOM 9517 C CA . ALA E 2 165 ? 56.886 94.001 -18.711 1.00 38.95 165 ALA E CA 1
ATOM 9518 C C . ALA E 2 165 ? 56.187 93.677 -20.014 1.00 36.94 165 ALA E C 1
ATOM 9519 O O . ALA E 2 165 ? 55.587 94.554 -20.631 1.00 37.31 165 ALA E O 1
ATOM 9521 N N . THR E 2 166 ? 56.256 92.410 -20.417 1.00 30.34 166 THR E N 1
ATOM 9522 C CA . THR E 2 166 ? 55.514 91.923 -21.581 1.00 39.07 166 THR E CA 1
ATOM 9523 C C . THR E 2 166 ? 54.171 91.349 -21.141 1.00 41.84 166 THR E C 1
ATOM 9524 O O . THR E 2 166 ? 53.210 91.330 -21.904 1.00 33.27 166 THR E O 1
ATOM 9528 N N . THR E 2 167 ? 54.103 90.914 -19.890 1.00 28.85 167 THR E N 1
ATOM 9529 C CA . THR E 2 167 ? 52.840 90.471 -19.323 1.00 27.32 167 THR E CA 1
ATOM 9530 C C . THR E 2 167 ? 52.746 90.973 -17.884 1.00 27.06 167 THR E C 1
ATOM 9531 O O . THR E 2 167 ? 53.736 90.946 -17.157 1.00 28.77 167 THR E O 1
ATOM 9535 N N . ILE E 2 168 ? 51.574 91.447 -17.476 1.00 30.28 168 ILE E N 1
ATOM 9536 C CA . ILE E 2 168 ? 51.375 91.844 -16.087 1.00 28.89 168 ILE E CA 1
ATOM 9537 C C . ILE E 2 168 ? 50.238 91.033 -15.507 1.00 42.63 168 ILE E C 1
ATOM 9538 O O . ILE E 2 168 ? 49.188 90.936 -16.124 1.00 38.35 168 ILE E O 1
ATOM 9543 N N . VAL E 2 169 ? 50.459 90.463 -14.322 1.00 33.45 169 VAL E N 1
ATOM 9544 C CA . VAL E 2 169 ? 49.424 89.768 -13.568 1.00 28.41 169 VAL E CA 1
ATOM 9545 C C . VAL E 2 169 ? 49.315 90.389 -12.187 1.00 31.83 169 VAL E C 1
ATOM 9546 O O . VAL E 2 169 ? 50.227 90.283 -11.380 1.00 32.64 169 VAL E O 1
ATOM 9550 N N . ASP E 2 170 ? 48.187 91.039 -11.937 1.00 23.67 170 ASP E N 1
ATOM 9551 C CA . ASP E 2 170 ? 47.969 91.835 -10.763 1.00 33.75 170 ASP E CA 1
ATOM 9552 C C . ASP E 2 170 ? 47.010 91.032 -9.896 1.00 40.99 170 ASP E C 1
ATOM 9553 O O . ASP E 2 170 ? 45.907 90.701 -10.311 1.00 42.20 170 ASP E O 1
ATOM 9558 N N . ILE E 2 171 ? 47.459 90.678 -8.700 1.00 40.66 171 ILE E N 1
ATOM 9559 C CA . ILE E 2 171 ? 46.736 89.750 -7.834 1.00 39.27 171 ILE E CA 1
ATOM 9560 C C . ILE E 2 171 ? 45.992 90.527 -6.766 1.00 37.59 171 ILE E C 1
ATOM 9561 O O . ILE E 2 171 ? 46.563 91.422 -6.144 1.00 40.06 171 ILE E O 1
ATOM 9566 N N . ASP E 2 172 ? 44.719 90.186 -6.563 1.00 33.59 172 ASP E N 1
ATOM 9567 C CA . ASP E 2 172 ? 43.915 90.749 -5.469 1.00 35.03 172 ASP E CA 1
ATOM 9568 C C . ASP E 2 172 ? 43.192 89.684 -4.627 1.00 37.42 172 ASP E C 1
ATOM 9569 O O . ASP E 2 172 ? 42.845 88.601 -5.109 1.00 31.72 172 ASP E O 1
ATOM 9574 N N . VAL E 2 173 ? 42.958 90.009 -3.366 1.00 34.44 173 VAL E N 1
ATOM 9575 C CA . VAL E 2 173 ? 42.213 89.129 -2.486 1.00 36.28 173 VAL E CA 1
ATOM 9576 C C . VAL E 2 173 ? 40.757 89.044 -2.942 1.00 44.73 173 VAL E C 1
ATOM 9577 O O . VAL E 2 173 ? 40.202 90.013 -3.469 1.00 32.71 173 VAL E O 1
ATOM 9581 N N . VAL E 2 174 ? 40.147 87.875 -2.769 1.00 28.44 174 VAL E N 1
ATOM 9582 C CA . VAL E 2 174 ? 38.693 87.771 -2.892 1.00 36.07 174 VAL E CA 1
ATOM 9583 C C . VAL E 2 174 ? 38.066 87.564 -1.513 1.00 42.08 174 VAL E C 1
ATOM 9584 O O . VAL E 2 174 ? 38.337 86.562 -0.856 1.00 42.52 174 VAL E O 1
ATOM 9588 N N . LEU E 2 175 ? 37.219 88.509 -1.108 1.00 38.72 175 LEU E N 1
ATOM 9589 C CA . LEU E 2 175 ? 36.625 88.531 0.231 1.00 51.82 175 LEU E CA 1
ATOM 9590 C C . LEU E 2 175 ? 35.344 87.699 0.340 1.00 64.42 175 LEU E C 1
ATOM 9591 O O . LEU E 2 175 ? 34.424 87.846 -0.466 1.00 64.35 175 LEU E O 1
ATOM 9596 N N . THR E 2 176 ? 35.298 86.840 1.356 1.00 67.92 176 THR E N 1
ATOM 9597 C CA . THR E 2 176 ? 34.170 85.940 1.590 1.00 69.21 176 THR E CA 1
ATOM 9598 C C . THR E 2 176 ? 33.309 86.359 2.783 1.00 70.70 176 THR E C 1
ATOM 9599 O O . THR E 2 176 ? 32.131 86.019 2.852 1.00 78.77 176 THR E O 1
ATOM 9603 N N . GLY E 2 177 ? 33.904 87.090 3.721 1.00 63.99 177 GLY E N 1
ATOM 9604 C CA . GLY E 2 177 ? 33.253 87.393 4.985 1.00 46.51 177 GLY E CA 1
ATOM 9605 C C . GLY E 2 177 ? 32.257 88.536 4.948 1.00 67.92 177 GLY E C 1
ATOM 9606 O O . GLY E 2 177 ? 31.570 88.755 3.943 1.00 66.94 177 GLY E O 1
ATOM 9607 N N . THR E 2 178 ? 32.187 89.269 6.055 1.00 80.82 178 THR E N 1
ATOM 9608 C CA . THR E 2 178 ? 31.207 90.336 6.214 1.00 75.88 178 THR E CA 1
ATOM 9609 C C . THR E 2 178 ? 31.826 91.729 6.081 1.00 73.54 178 THR E C 1
ATOM 9610 O O . THR E 2 178 ? 31.118 92.740 6.109 1.00 84.19 178 THR E O 1
ATOM 9614 N N . LEU E 2 179 ? 33.149 91.781 5.944 1.00 63.27 179 LEU E N 1
ATOM 9615 C CA . LEU E 2 179 ? 33.842 93.047 5.729 1.00 54.37 179 LEU E CA 1
ATOM 9616 C C . LEU E 2 179 ? 33.915 93.327 4.233 1.00 49.73 179 LEU E C 1
ATOM 9617 O O . LEU E 2 179 ? 34.252 92.440 3.445 1.00 63.20 179 LEU E O 1
ATOM 9622 N N . ASP E 2 180 ? 33.598 94.554 3.835 1.00 73.96 180 ASP E N 1
ATOM 9623 C CA . ASP E 2 180 ? 33.773 94.955 2.441 1.00 70.87 180 ASP E CA 1
ATOM 9624 C C . ASP E 2 180 ? 35.203 95.440 2.201 1.00 63.92 180 ASP E C 1
ATOM 9625 O O . ASP E 2 180 ? 36.029 95.452 3.116 1.00 61.34 180 ASP E O 1
ATOM 9630 N N . THR E 2 181 ? 35.484 95.848 0.968 1.00 60.85 181 THR E N 1
ATOM 9631 C CA . THR E 2 181 ? 36.842 96.172 0.557 1.00 61.71 181 THR E CA 1
ATOM 9632 C C . THR E 2 181 ? 37.436 97.342 1.328 1.00 59.90 181 THR E C 1
ATOM 9633 O O . THR E 2 181 ? 38.600 97.286 1.741 1.00 55.79 181 THR E O 1
ATOM 9637 N N . GLU E 2 182 ? 36.647 98.395 1.528 1.00 61.39 182 GLU E N 1
ATOM 9638 C CA . GLU E 2 182 ? 37.161 99.591 2.183 1.00 55.32 182 GLU E CA 1
ATOM 9639 C C . GLU E 2 182 ? 37.355 99.393 3.688 1.00 61.30 182 GLU E C 1
ATOM 9640 O O . GLU E 2 182 ? 38.294 99.948 4.275 1.00 64.61 182 GLU E O 1
ATOM 9646 N N . GLU E 2 183 ? 36.485 98.593 4.305 1.00 51.96 183 GLU E N 1
ATOM 9647 C CA . GLU E 2 183 ? 36.652 98.235 5.714 1.00 60.11 183 GLU E CA 1
ATOM 9648 C C . GLU E 2 183 ? 37.971 97.490 5.922 1.00 48.72 183 GLU E C 1
ATOM 9649 O O . GLU E 2 183 ? 38.738 97.762 6.865 1.00 45.17 183 GLU E O 1
ATOM 9655 N N . VAL E 2 184 ? 38.229 96.539 5.036 1.00 41.79 184 VAL E N 1
ATOM 9656 C CA . VAL E 2 184 ? 39.453 95.754 5.122 1.00 46.05 184 VAL E CA 1
ATOM 9657 C C . VAL E 2 184 ? 40.637 96.679 4.870 1.00 45.65 184 VAL E C 1
ATOM 9658 O O . VAL E 2 184 ? 41.716 96.522 5.453 1.00 33.99 184 VAL E O 1
ATOM 9662 N N . SER E 2 185 ? 40.419 97.662 4.010 1.00 46.80 185 SER E N 1
ATOM 9663 C CA . SER E 2 185 ? 41.439 98.663 3.744 1.00 45.76 185 SER E CA 1
ATOM 9664 C C . SER E 2 185 ? 41.846 99.434 4.996 1.00 47.78 185 SER E C 1
ATOM 9665 O O . SER E 2 185 ? 43.040 99.562 5.295 1.00 44.00 185 SER E O 1
ATOM 9668 N N . GLU E 2 186 ? 40.867 99.960 5.728 1.00 40.26 186 GLU E N 1
ATOM 9669 C CA . GLU E 2 186 ? 41.199 100.711 6.939 1.00 43.94 186 GLU E CA 1
ATOM 9670 C C . GLU E 2 186 ? 41.796 99.824 8.050 1.00 54.37 186 GLU E C 1
ATOM 9671 O O . GLU E 2 186 ? 42.733 100.235 8.778 1.00 40.50 186 GLU E O 1
ATOM 9677 N N . LEU E 2 187 ? 41.272 98.604 8.168 1.00 35.34 187 LEU E N 1
ATOM 9678 C CA . LEU E 2 187 ? 41.846 97.662 9.113 1.00 33.39 187 LEU E CA 1
ATOM 9679 C C . LEU E 2 187 ? 43.326 97.426 8.771 1.00 37.16 187 LEU E C 1
ATOM 9680 O O . LEU E 2 187 ? 44.198 97.539 9.639 1.00 36.59 187 LEU E O 1
ATOM 9685 N N . LEU E 2 188 ? 43.612 97.108 7.509 1.00 29.35 188 LEU E N 1
ATOM 9686 C CA . LEU E 2 188 ? 44.995 96.867 7.087 1.00 35.21 188 LEU E CA 1
ATOM 9687 C C . LEU E 2 188 ? 45.868 98.122 7.319 1.00 39.99 188 LEU E C 1
ATOM 9688 O O . LEU E 2 188 ? 47.056 98.013 7.648 1.00 35.13 188 LEU E O 1
ATOM 9693 N N . ASN E 2 189 ? 45.274 99.305 7.187 1.00 33.83 189 ASN E N 1
ATOM 9694 C CA . ASN E 2 189 ? 46.000 100.546 7.484 1.00 38.62 189 ASN E CA 1
ATOM 9695 C C . ASN E 2 189 ? 46.377 100.672 8.948 1.00 43.23 189 ASN E C 1
ATOM 9696 O O . ASN E 2 189 ? 47.349 101.338 9.277 1.00 33.64 189 ASN E O 1
ATOM 9701 N N . GLU E 2 190 ? 45.592 100.062 9.828 1.00 31.43 190 GLU E N 1
ATOM 9702 C CA . GLU E 2 190 ? 45.949 100.061 11.251 1.00 30.27 190 GLU E CA 1
ATOM 9703 C C . GLU E 2 190 ? 46.727 98.802 11.672 1.00 31.69 190 GLU E C 1
ATOM 9704 O O . GLU E 2 190 ? 46.984 98.584 12.862 1.00 29.60 190 GLU E O 1
ATOM 9710 N N . PHE E 2 191 ? 47.093 97.985 10.696 1.00 30.26 191 PHE E N 1
ATOM 9711 C CA . PHE E 2 191 ? 47.659 96.643 10.932 1.00 29.58 191 PHE E CA 1
ATOM 9712 C C . PHE E 2 191 ? 46.833 95.754 11.870 1.00 29.94 191 PHE E C 1
ATOM 9713 O O . PHE E 2 191 ? 47.366 94.899 12.594 1.00 30.47 191 PHE E O 1
ATOM 9721 N N . ARG E 2 192 ? 45.524 95.964 11.859 1.00 33.20 192 ARG E N 1
ATOM 9722 C CA . ARG E 2 192 ? 44.597 95.036 12.494 1.00 33.72 192 ARG E CA 1
ATOM 9723 C C . ARG E 2 192 ? 44.191 94.009 11.438 1.00 42.11 192 ARG E C 1
ATOM 9724 O O . ARG E 2 192 ? 43.125 94.126 10.841 1.00 35.87 192 ARG E O 1
ATOM 9732 N N . ILE E 2 193 ? 45.057 93.030 11.189 1.00 32.14 193 ILE E N 1
ATOM 9733 C CA . ILE E 2 193 ? 44.854 92.080 10.104 1.00 30.55 193 ILE E CA 1
ATOM 9734 C C . ILE E 2 193 ? 43.607 91.235 10.344 1.00 33.71 193 ILE E C 1
ATOM 9735 O O . ILE E 2 193 ? 43.503 90.547 11.357 1.00 40.56 193 ILE E O 1
ATOM 9740 N N . PRO E 2 194 ? 42.664 91.276 9.400 1.00 32.39 194 PRO E N 1
ATOM 9741 C CA . PRO E 2 194 ? 41.415 90.524 9.549 1.00 43.29 194 PRO E CA 1
ATOM 9742 C C . PRO E 2 194 ? 41.557 89.070 9.098 1.00 42.99 194 PRO E C 1
ATOM 9743 O O . PRO E 2 194 ? 42.528 88.703 8.433 1.00 36.73 194 PRO E O 1
ATOM 9747 N N . ARG E 2 195 ? 40.593 88.245 9.490 1.00 39.92 195 ARG E N 1
ATOM 9748 C CA . ARG E 2 195 ? 40.481 86.883 8.983 1.00 39.19 195 ARG E CA 1
ATOM 9749 C C . ARG E 2 195 ? 39.957 86.980 7.557 1.00 38.70 195 ARG E C 1
ATOM 9750 O O . ARG E 2 195 ? 39.425 88.024 7.170 1.00 34.92 195 ARG E O 1
ATOM 9758 N N . GLY E 2 196 ? 40.122 85.923 6.770 1.00 34.93 196 GLY E N 1
ATOM 9759 C CA . GLY E 2 196 ? 39.530 85.885 5.447 1.00 39.76 196 GLY E CA 1
ATOM 9760 C C . GLY E 2 196 ? 40.402 86.327 4.278 1.00 43.42 196 GLY E C 1
ATOM 9761 O O . GLY E 2 196 ? 39.883 86.568 3.177 1.00 39.14 196 GLY E O 1
ATOM 9762 N N . LEU E 2 197 ? 41.715 86.418 4.500 1.00 34.45 197 LEU E N 1
ATOM 9763 C CA . LEU E 2 197 ? 42.639 86.855 3.450 1.00 29.68 197 LEU E CA 1
ATOM 9764 C C . LEU E 2 197 ? 43.544 85.697 3.050 1.00 28.81 197 LEU E C 1
ATOM 9765 O O . LEU E 2 197 ? 43.502 84.623 3.648 1.00 36.12 197 LEU E O 1
ATOM 9770 N N . ASN E 2 198 ? 44.364 85.917 2.028 1.00 24.00 198 ASN E N 1
ATOM 9771 C CA . ASN E 2 198 ? 45.334 84.915 1.614 1.00 24.19 198 ASN E CA 1
ATOM 9772 C C . ASN E 2 198 ? 44.696 83.537 1.370 1.00 31.53 198 ASN E C 1
ATOM 9773 O O . ASN E 2 198 ? 45.171 82.515 1.863 1.00 29.75 198 ASN E O 1
ATOM 9778 N N . ASN E 2 199 ? 43.613 83.541 0.598 1.00 38.70 199 ASN E N 1
ATOM 9779 C CA . ASN E 2 199 ? 42.834 82.337 0.287 1.00 40.48 199 ASN E CA 1
ATOM 9780 C C . ASN E 2 199 ? 43.303 81.574 -0.953 1.00 45.86 199 ASN E C 1
ATOM 9781 O O . ASN E 2 199 ? 44.057 82.106 -1.775 1.00 41.13 199 ASN E O 1
ATOM 9786 N N . ASP E 2 200 ? 42.819 80.340 -1.100 1.00 39.45 200 ASP E N 1
ATOM 9787 C CA . ASP E 2 200 ? 43.127 79.507 -2.271 1.00 38.29 200 ASP E CA 1
ATOM 9788 C C . ASP E 2 200 ? 42.431 80.059 -3.503 1.00 31.14 200 ASP E C 1
ATOM 9789 O O . ASP E 2 200 ? 42.848 79.796 -4.632 1.00 35.77 200 ASP E O 1
ATOM 9794 N N . ILE E 2 201 ? 41.354 80.802 -3.269 1.00 36.39 201 ILE E N 1
ATOM 9795 C CA . ILE E 2 201 ? 40.595 81.420 -4.338 1.00 34.49 201 ILE E CA 1
ATOM 9796 C C . ILE E 2 201 ? 40.875 82.918 -4.340 1.00 38.80 201 ILE E C 1
ATOM 9797 O O . ILE E 2 201 ? 40.662 83.605 -3.335 1.00 32.85 201 ILE E O 1
ATOM 9802 N N . PHE E 2 202 ? 41.360 83.438 -5.464 1.00 33.40 202 PHE E N 1
ATOM 9803 C CA . PHE E 2 202 ? 41.704 84.857 -5.509 1.00 36.08 202 PHE E CA 1
ATOM 9804 C C . PHE E 2 202 ? 41.495 85.457 -6.892 1.00 42.41 202 PHE E C 1
ATOM 9805 O O . PHE E 2 202 ? 41.208 84.750 -7.857 1.00 43.08 202 PHE E O 1
ATOM 9813 N N . GLN E 2 203 ? 41.637 86.772 -6.980 1.00 44.87 203 GLN E N 1
ATOM 9814 C CA . GLN E 2 203 ? 41.352 87.482 -8.217 1.00 40.59 203 GLN E CA 1
ATOM 9815 C C . GLN E 2 203 ? 42.625 87.870 -8.969 1.00 39.64 203 GLN E C 1
ATOM 9816 O O . GLN E 2 203 ? 43.666 88.146 -8.367 1.00 31.10 203 GLN E O 1
ATOM 9822 N N . LEU E 2 204 ? 42.519 87.903 -10.294 1.00 37.98 204 LEU E N 1
ATOM 9823 C CA . LEU E 2 204 ? 43.651 88.144 -11.171 1.00 36.51 204 LEU E CA 1
ATOM 9824 C C . LEU E 2 204 ? 43.271 89.156 -12.259 1.00 46.81 204 LEU E C 1
ATOM 9825 O O . LEU E 2 204 ? 42.214 89.035 -12.866 1.00 44.67 204 LEU E O 1
ATOM 9830 N N . ARG E 2 205 ? 44.126 90.152 -12.489 1.00 48.29 205 ARG E N 1
ATOM 9831 C CA . ARG E 2 205 ? 44.010 91.022 -13.659 1.00 38.86 205 ARG E CA 1
ATOM 9832 C C . ARG E 2 205 ? 45.199 90.768 -14.583 1.00 41.38 205 ARG E C 1
ATOM 9833 O O . ARG E 2 205 ? 46.361 90.912 -14.190 1.00 38.96 205 ARG E O 1
ATOM 9841 N N . LEU E 2 206 ? 44.898 90.319 -15.794 1.00 36.82 206 LEU E N 1
ATOM 9842 C CA . LEU E 2 206 ? 45.917 90.057 -16.786 1.00 41.18 206 LEU E CA 1
ATOM 9843 C C . LEU E 2 206 ? 45.989 91.200 -17.795 1.00 38.01 206 LEU E C 1
ATOM 9844 O O . LEU E 2 206 ? 44.984 91.608 -18.371 1.00 42.34 206 LEU E O 1
ATOM 9849 N N . VAL E 2 207 ? 47.189 91.725 -17.990 1.00 37.89 207 VAL E N 1
ATOM 9850 C CA . VAL E 2 207 ? 47.470 92.632 -19.097 1.00 30.86 207 VAL E CA 1
ATOM 9851 C C . VAL E 2 207 ? 48.443 91.909 -20.005 1.00 30.59 207 VAL E C 1
ATOM 9852 O O . VAL E 2 207 ? 49.586 91.623 -19.635 1.00 36.19 207 VAL E O 1
ATOM 9856 N N . ASN E 2 208 ? 47.975 91.560 -21.191 1.00 30.21 208 ASN E N 1
ATOM 9857 C CA . ASN E 2 208 ? 48.841 90.925 -22.152 1.00 32.09 208 ASN E CA 1
ATOM 9858 C C . ASN E 2 208 ? 49.250 91.969 -23.183 1.00 34.11 208 ASN E C 1
ATOM 9859 O O . ASN E 2 208 ? 48.405 92.607 -23.831 1.00 32.15 208 ASN E O 1
ATOM 9864 N N . LYS E 2 209 ? 50.553 92.178 -23.305 1.00 39.41 209 LYS E N 1
ATOM 9865 C CA . LYS E 2 209 ? 51.059 93.148 -24.261 1.00 36.96 209 LYS E CA 1
ATOM 9866 C C . LYS E 2 209 ? 51.409 92.397 -25.542 1.00 40.41 209 LYS E C 1
ATOM 9867 O O . LYS E 2 209 ? 52.417 91.688 -25.594 1.00 38.92 209 LYS E O 1
ATOM 9873 N N . ARG E 2 210 ? 50.566 92.544 -26.565 1.00 35.41 210 ARG E N 1
ATOM 9874 C CA . ARG E 2 210 ? 50.749 91.843 -27.843 1.00 40.71 210 ARG E CA 1
ATOM 9875 C C . ARG E 2 210 ? 51.973 92.334 -28.614 1.00 37.33 210 ARG E C 1
ATOM 9876 O O . ARG E 2 210 ? 52.544 93.381 -28.280 1.00 33.49 210 ARG E O 1
ATOM 9884 N N . LYS E 2 211 ? 52.369 91.598 -29.656 1.00 40.40 211 LYS E N 1
ATOM 9885 C CA . LYS E 2 211 ? 53.484 92.034 -30.515 1.00 46.62 211 LYS E CA 1
ATOM 9886 C C . LYS E 2 211 ? 53.189 93.367 -31.161 1.00 46.27 211 LYS E C 1
ATOM 9887 O O . LYS E 2 211 ? 54.103 94.107 -31.483 1.00 40.15 211 LYS E O 1
ATOM 9893 N N . SER E 2 212 ? 51.912 93.626 -31.426 1.00 28.03 212 SER E N 1
ATOM 9894 C CA . SER E 2 212 ? 51.514 94.848 -32.115 1.00 33.38 212 SER E CA 1
ATOM 9895 C C . SER E 2 212 ? 51.753 96.051 -31.216 1.00 38.10 212 SER E C 1
ATOM 9896 O O . SER E 2 212 ? 51.733 97.200 -31.673 1.00 38.92 212 SER E O 1
ATOM 9899 N N . GLY E 2 213 ? 51.966 95.787 -29.934 1.00 37.79 213 GLY E N 1
ATOM 9900 C CA . GLY E 2 213 ? 52.160 96.857 -28.972 1.00 27.67 213 GLY E CA 1
ATOM 9901 C C . GLY E 2 213 ? 50.900 97.104 -28.155 1.00 41.27 213 GLY E C 1
ATOM 9902 O O . GLY E 2 213 ? 50.961 97.704 -27.075 1.00 34.89 213 GLY E O 1
ATOM 9903 N N . ARG E 2 214 ? 49.750 96.640 -28.646 1.00 27.78 214 ARG E N 1
ATOM 9904 C CA . ARG E 2 214 ? 48.507 96.861 -27.908 1.00 25.66 214 ARG E CA 1
ATOM 9905 C C . ARG E 2 214 ? 48.478 96.037 -26.617 1.00 38.07 214 ARG E C 1
ATOM 9906 O O . ARG E 2 214 ? 48.895 94.872 -26.596 1.00 33.32 214 ARG E O 1
ATOM 9914 N N . SER E 2 215 ? 47.994 96.661 -25.544 1.00 36.15 215 SER E N 1
ATOM 9915 C CA . SER E 2 215 ? 47.899 96.017 -24.241 1.00 35.29 215 SER E CA 1
ATOM 9916 C C . SER E 2 215 ? 46.445 95.693 -23.968 1.00 38.81 215 SER E C 1
ATOM 9917 O O . SER E 2 215 ? 45.596 96.584 -23.925 1.00 32.55 215 SER E O 1
ATOM 9920 N N . LEU E 2 216 ? 46.157 94.413 -23.793 1.00 31.75 216 LEU E N 1
ATOM 9921 C CA . LEU E 2 216 ? 44.786 93.970 -23.562 1.00 36.21 216 LEU E CA 1
ATOM 9922 C C . LEU E 2 216 ? 44.584 93.464 -22.134 1.00 35.91 216 LEU E C 1
ATOM 9923 O O . LEU E 2 216 ? 45.431 92.774 -21.588 1.00 35.75 216 LEU E O 1
ATOM 9928 N N . GLU E 2 217 ? 43.445 93.806 -21.546 1.00 26.15 217 GLU E N 1
ATOM 9929 C CA . GLU E 2 217 ? 43.181 93.513 -20.149 1.00 38.12 217 GLU E CA 1
ATOM 9930 C C . GLU E 2 217 ? 42.028 92.504 -19.995 1.00 50.74 217 GLU E C 1
ATOM 9931 O O . GLU E 2 217 ? 41.020 92.599 -20.688 1.00 43.34 217 GLU E O 1
ATOM 9937 N N . TYR E 2 218 ? 42.184 91.548 -19.083 1.00 38.52 218 TYR E N 1
ATOM 9938 C CA . TYR E 2 218 ? 41.102 90.639 -18.711 1.00 40.20 218 TYR E CA 1
ATOM 9939 C C . TYR E 2 218 ? 41.125 90.285 -17.215 1.00 54.91 218 TYR E C 1
ATOM 9940 O O . TYR E 2 218 ? 42.190 90.096 -16.643 1.00 42.38 218 TYR E O 1
ATOM 9949 N N . ASP E 2 219 ? 39.950 90.157 -16.604 1.00 51.34 219 ASP E N 1
ATOM 9950 C CA . ASP E 2 219 ? 39.840 89.741 -15.203 1.00 45.77 219 ASP E CA 1
ATOM 9951 C C . ASP E 2 219 ? 39.417 88.263 -15.058 1.00 53.31 219 ASP E C 1
ATOM 9952 O O . ASP E 2 219 ? 38.555 87.764 -15.794 1.00 49.52 219 ASP E O 1
ATOM 9957 N N . PHE E 2 220 ? 40.054 87.568 -14.118 1.00 31.60 220 PHE E N 1
ATOM 9958 C CA . PHE E 2 220 ? 39.769 86.165 -13.813 1.00 32.79 220 PHE E CA 1
ATOM 9959 C C . PHE E 2 220 ? 39.592 85.937 -12.312 1.00 51.71 220 PHE E C 1
ATOM 9960 O O . PHE E 2 220 ? 40.261 86.574 -11.506 1.00 39.32 220 PHE E O 1
ATOM 9968 N N . ILE E 2 221 ? 38.700 85.018 -11.946 1.00 45.26 221 ILE E N 1
ATOM 9969 C CA . ILE E 2 221 ? 38.768 84.355 -10.642 1.00 49.49 221 ILE E CA 1
ATOM 9970 C C . ILE E 2 221 ? 39.556 83.058 -10.802 1.00 39.36 221 ILE E C 1
ATOM 9971 O O . ILE E 2 221 ? 39.313 82.267 -11.711 1.00 46.11 221 ILE E O 1
ATOM 9976 N N . VAL E 2 222 ? 40.516 82.861 -9.912 1.00 37.05 222 VAL E N 1
ATOM 9977 C CA . VAL E 2 222 ? 41.406 81.705 -9.946 1.00 28.03 222 VAL E CA 1
ATOM 9978 C C . VAL E 2 222 ? 41.233 80.851 -8.687 1.00 42.28 222 VAL E C 1
ATOM 9979 O O . VAL E 2 222 ? 41.329 81.357 -7.556 1.00 37.54 222 VAL E O 1
ATOM 9983 N N . ASN E 2 223 ? 40.992 79.560 -8.885 1.00 38.69 223 ASN E N 1
ATOM 9984 C CA . ASN E 2 223 ? 41.013 78.595 -7.794 1.00 38.99 223 ASN E CA 1
ATOM 9985 C C . ASN E 2 223 ? 42.310 77.811 -7.837 1.00 34.92 223 ASN E C 1
ATOM 9986 O O . ASN E 2 223 ? 42.496 76.954 -8.693 1.00 40.82 223 ASN E O 1
ATOM 9991 N N . SER E 2 224 ? 43.215 78.094 -6.907 1.00 33.98 224 SER E N 1
ATOM 9992 C CA . SER E 2 224 ? 44.542 77.468 -6.921 1.00 38.07 224 SER E CA 1
ATOM 9993 C C . SER E 2 224 ? 44.505 76.048 -6.367 1.00 49.95 224 SER E C 1
ATOM 9994 O O . SER E 2 224 ? 45.509 75.321 -6.414 1.00 37.12 224 SER E O 1
ATOM 9997 N N . ASN E 2 225 ? 43.354 75.661 -5.825 1.00 48.93 225 ASN E N 1
ATOM 9998 C CA . ASN E 2 225 ? 43.173 74.292 -5.372 1.00 73.42 225 ASN E CA 1
ATOM 9999 C C . ASN E 2 225 ? 42.926 73.357 -6.547 1.00 59.67 225 ASN E C 1
ATOM 10000 O O . ASN E 2 225 ? 43.646 72.381 -6.748 1.00 62.61 225 ASN E O 1
ATOM 10005 N N . THR E 2 226 ? 41.898 73.677 -7.323 1.00 52.61 226 THR E N 1
ATOM 10006 C CA . THR E 2 226 ? 41.458 72.828 -8.425 1.00 54.84 226 THR E CA 1
ATOM 10007 C C . THR E 2 226 ? 42.068 73.250 -9.756 1.00 52.50 226 THR E C 1
ATOM 10008 O O . THR E 2 226 ? 41.953 72.546 -10.761 1.00 48.99 226 THR E O 1
ATOM 10012 N N . HIS E 2 227 ? 42.719 74.405 -9.755 1.00 59.32 227 HIS E N 1
ATOM 10013 C CA . HIS E 2 227 ? 43.298 74.961 -10.966 1.00 48.08 227 HIS E CA 1
ATOM 10014 C C . HIS E 2 227 ? 42.225 75.268 -11.995 1.00 48.36 227 HIS E C 1
ATOM 10015 O O . HIS E 2 227 ? 42.443 75.092 -13.193 1.00 54.18 227 HIS E O 1
ATOM 10022 N N . GLU E 2 228 ? 41.072 75.742 -11.537 1.00 63.25 228 GLU E N 1
ATOM 10023 C CA . GLU E 2 228 ? 40.045 76.184 -12.468 1.00 50.96 228 GLU E CA 1
ATOM 10024 C C . GLU E 2 228 ? 40.003 77.710 -12.531 1.00 69.01 228 GLU E C 1
ATOM 10025 O O . GLU E 2 228 ? 39.911 78.383 -11.503 1.00 59.86 228 GLU E O 1
ATOM 10031 N N . TYR E 2 229 ? 40.095 78.252 -13.743 1.00 48.16 229 TYR E N 1
ATOM 10032 C CA . TYR E 2 229 ? 40.087 79.701 -13.936 1.00 46.31 229 TYR E CA 1
ATOM 10033 C C . TYR E 2 229 ? 38.796 80.104 -14.630 1.00 55.07 229 TYR E C 1
ATOM 10034 O O . TYR E 2 229 ? 38.408 79.494 -15.623 1.00 52.79 229 TYR E O 1
ATOM 10043 N N . GLU E 2 230 ? 38.117 81.117 -14.106 1.00 45.63 230 GLU E N 1
ATOM 10044 C CA . GLU E 2 230 ? 36.902 81.590 -14.753 1.00 61.62 230 GLU E CA 1
ATOM 10045 C C . GLU E 2 230 ? 36.975 83.097 -14.983 1.00 61.11 230 GLU E C 1
ATOM 10046 O O . GLU E 2 230 ? 37.779 83.786 -14.353 1.00 45.64 230 GLU E O 1
ATOM 10052 N N . LEU E 2 231 ? 36.132 83.608 -15.877 1.00 64.42 231 LEU E N 1
ATOM 10053 C CA . LEU E 2 231 ? 36.192 85.014 -16.271 1.00 49.30 231 LEU E CA 1
ATOM 10054 C C . LEU E 2 231 ? 35.209 85.909 -15.505 1.00 65.87 231 LEU E C 1
ATOM 10055 O O . LEU E 2 231 ? 34.190 85.441 -14.994 1.00 75.37 231 LEU E O 1
ATOM 10060 N N . LEU E 2 232 ? 35.518 87.204 -15.451 1.00 53.00 232 LEU E N 1
ATOM 10061 C CA . LEU E 2 232 ? 34.804 88.139 -14.589 1.00 54.95 232 LEU E CA 1
ATOM 10062 C C . LEU E 2 232 ? 34.085 89.308 -15.275 1.00 66.33 232 LEU E C 1
ATOM 10063 O O . LEU E 2 232 ? 33.052 89.141 -15.922 1.00 72.14 232 LEU E O 1
ATOM 10068 N N . SER E 2 233 ? 34.618 90.507 -15.069 1.00 108.33 233 SER E N 1
ATOM 10069 C CA . SER E 2 233 ? 33.924 91.749 -15.415 1.00 114.98 233 SER E CA 1
ATOM 10070 C C . SER E 2 233 ? 33.878 92.033 -16.918 1.00 115.41 233 SER E C 1
ATOM 10071 O O . SER E 2 233 ? 33.725 93.186 -17.333 1.00 101.53 233 SER E O 1
ATOM 10074 N N . GLN F 3 12 ? 32.977 147.940 -28.793 1.00 58.73 5 GLN F N 1
ATOM 10075 C CA . GLN F 3 12 ? 33.529 146.601 -28.970 1.00 58.80 5 GLN F CA 1
ATOM 10076 C C . GLN F 3 12 ? 34.984 146.584 -28.511 1.00 64.13 5 GLN F C 1
ATOM 10077 O O . GLN F 3 12 ? 35.297 146.100 -27.429 1.00 58.32 5 GLN F O 1
ATOM 10083 N N . ARG F 3 13 ? 35.860 147.129 -29.343 1.00 46.81 6 ARG F N 1
ATOM 10084 C CA . ARG F 3 13 ? 37.290 147.177 -29.068 1.00 48.46 6 ARG F CA 1
ATOM 10085 C C . ARG F 3 13 ? 37.647 148.067 -27.875 1.00 54.62 6 ARG F C 1
ATOM 10086 O O . ARG F 3 13 ? 37.200 149.211 -27.809 1.00 47.80 6 ARG F O 1
ATOM 10094 N N . GLN F 3 14 ? 38.466 147.548 -26.952 1.00 41.67 7 GLN F N 1
ATOM 10095 C CA . GLN F 3 14 ? 38.924 148.319 -25.785 1.00 38.73 7 GLN F CA 1
ATOM 10096 C C . GLN F 3 14 ? 40.406 148.702 -25.862 1.00 38.46 7 GLN F C 1
ATOM 10097 O O . GLN F 3 14 ? 41.201 147.989 -26.471 1.00 44.80 7 GLN F O 1
ATOM 10103 N N . ASP F 3 15 ? 40.770 149.825 -25.245 1.00 37.36 8 ASP F N 1
ATOM 10104 C CA . ASP F 3 15 ? 42.172 150.200 -25.112 1.00 39.03 8 ASP F CA 1
ATOM 10105 C C . ASP F 3 15 ? 42.737 149.445 -23.927 1.00 37.43 8 ASP F C 1
ATOM 10106 O O . ASP F 3 15 ? 41.995 149.127 -23.003 1.00 33.30 8 ASP F O 1
ATOM 10111 N N . LEU F 3 16 ? 44.040 149.167 -23.942 1.00 30.98 9 LEU F N 1
ATOM 10112 C CA . LEU F 3 16 ? 44.693 148.565 -22.777 1.00 38.83 9 LEU F CA 1
ATOM 10113 C C . LEU F 3 16 ? 44.937 149.680 -21.755 1.00 40.21 9 LEU F C 1
ATOM 10114 O O . LEU F 3 16 ? 45.558 150.694 -22.083 1.00 34.22 9 LEU F O 1
ATOM 10119 N N . VAL F 3 17 ? 44.416 149.503 -20.542 1.00 29.50 10 VAL F N 1
ATOM 10120 C CA . VAL F 3 17 ? 44.678 150.404 -19.419 1.00 25.02 10 VAL F CA 1
ATOM 10121 C C . VAL F 3 17 ? 45.124 149.607 -18.164 1.00 25.98 10 VAL F C 1
ATOM 10122 O O . VAL F 3 17 ? 44.460 148.643 -17.768 1.00 31.25 10 VAL F O 1
ATOM 10126 N N . LEU F 3 18 ? 46.229 150.006 -17.541 1.00 26.65 11 LEU F N 1
ATOM 10127 C CA . LEU F 3 18 ? 46.725 149.293 -16.360 1.00 28.34 11 LEU F CA 1
ATOM 10128 C C . LEU F 3 18 ? 46.527 150.069 -15.054 1.00 32.64 11 LEU F C 1
ATOM 10129 O O . LEU F 3 18 ? 46.259 149.475 -14.012 1.00 34.12 11 LEU F O 1
ATOM 10134 N N . PHE F 3 19 ? 46.665 151.390 -15.124 1.00 35.28 12 PHE F N 1
ATOM 10135 C CA . PHE F 3 19 ? 46.690 152.259 -13.936 1.00 27.26 12 PHE F CA 1
ATOM 10136 C C . PHE F 3 19 ? 45.632 153.363 -13.995 1.00 33.79 12 PHE F C 1
ATOM 10137 O O . PHE F 3 19 ? 45.152 153.721 -15.073 1.00 30.02 12 PHE F O 1
ATOM 10145 N N . SER F 3 20 ? 45.305 153.904 -12.821 1.00 30.49 13 SER F N 1
ATOM 10146 C CA . SER F 3 20 ? 44.239 154.880 -12.638 1.00 30.54 13 SER F CA 1
ATOM 10147 C C . SER F 3 20 ? 44.457 156.234 -13.339 1.00 42.68 13 SER F C 1
ATOM 10148 O O . SER F 3 20 ? 43.522 157.027 -13.444 1.00 37.12 13 SER F O 1
ATOM 10151 N N . ASP F 3 21 ? 45.668 156.518 -13.812 1.00 33.23 14 ASP F N 1
ATOM 10152 C CA . ASP F 3 21 ? 45.873 157.756 -14.566 1.00 36.87 14 ASP F CA 1
ATOM 10153 C C . ASP F 3 21 ? 45.680 157.473 -16.069 1.00 39.82 14 ASP F C 1
ATOM 10154 O O . ASP F 3 21 ? 46.060 158.282 -16.924 1.00 43.64 14 ASP F O 1
ATOM 10159 N N . GLN F 3 22 ? 45.079 156.317 -16.364 1.00 35.25 15 GLN F N 1
ATOM 10160 C CA . GLN F 3 22 ? 44.768 155.888 -17.730 1.00 46.52 15 GLN F CA 1
ATOM 10161 C C . GLN F 3 22 ? 46.000 155.417 -18.506 1.00 42.26 15 GLN F C 1
ATOM 10162 O O . GLN F 3 22 ? 45.934 155.201 -19.711 1.00 54.77 15 GLN F O 1
ATOM 10168 N N . SER F 3 23 ? 47.120 155.244 -17.814 1.00 41.04 16 SER F N 1
ATOM 10169 C CA . SER F 3 23 ? 48.353 154.843 -18.494 1.00 39.36 16 SER F CA 1
ATOM 10170 C C . SER F 3 23 ? 48.588 153.326 -18.464 1.00 37.46 16 SER F C 1
ATOM 10171 O O . SER F 3 23 ? 47.854 152.578 -17.821 1.00 31.44 16 SER F O 1
ATOM 10174 N N . VAL F 3 24 ? 49.614 152.897 -19.193 1.00 34.04 17 VAL F N 1
ATOM 10175 C CA . VAL F 3 24 ? 50.029 151.511 -19.290 1.00 35.49 17 VAL F CA 1
ATOM 10176 C C . VAL F 3 24 ? 51.406 151.429 -18.648 1.00 39.63 17 VAL F C 1
ATOM 10177 O O . VAL F 3 24 ? 51.683 150.560 -17.804 1.00 33.53 17 VAL F O 1
ATOM 10181 N N . LEU F 3 25 ? 52.251 152.379 -19.022 1.00 28.51 18 LEU F N 1
ATOM 10182 C CA . LEU F 3 25 ? 53.606 152.468 -18.510 1.00 31.09 18 LEU F CA 1
ATOM 10183 C C . LEU F 3 25 ? 53.927 153.912 -18.125 1.00 43.35 18 LEU F C 1
ATOM 10184 O O . LEU F 3 25 ? 54.693 154.588 -18.813 1.00 51.13 18 LEU F O 1
ATOM 10189 N N . PRO F 3 26 ? 53.348 154.373 -17.012 1.00 48.19 19 PRO F N 1
ATOM 10190 C CA . PRO F 3 26 ? 53.468 155.728 -16.447 1.00 53.96 19 PRO F CA 1
ATOM 10191 C C . PRO F 3 26 ? 54.864 156.337 -16.606 1.00 55.15 19 PRO F C 1
ATOM 10192 O O . PRO F 3 26 ? 55.840 155.777 -16.107 1.00 43.00 19 PRO F O 1
ATOM 10196 N N . ALA F 3 27 ? 54.958 157.490 -17.262 1.00 56.77 20 ALA F N 1
ATOM 10197 C CA . ALA F 3 27 ? 56.251 158.155 -17.435 1.00 50.37 20 ALA F CA 1
ATOM 10198 C C . ALA F 3 27 ? 56.898 158.468 -16.099 1.00 35.65 20 ALA F C 1
ATOM 10199 O O . ALA F 3 27 ? 58.120 158.484 -15.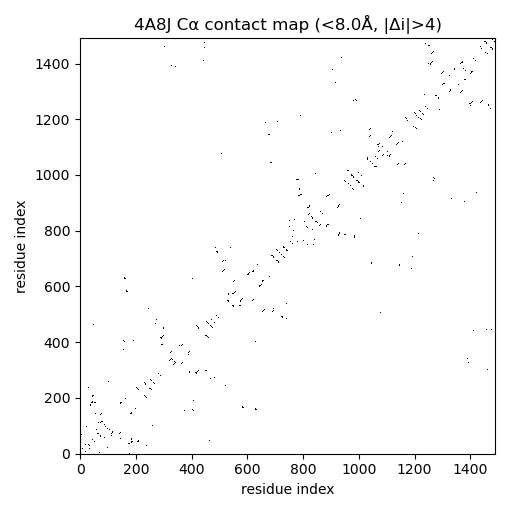983 1.00 50.06 20 ALA F O 1
ATOM 10201 N N . HIS F 3 28 ? 56.092 158.706 -15.081 1.00 29.11 21 HIS F N 1
ATOM 10202 C CA . HIS F 3 28 ? 56.668 158.931 -13.749 1.00 47.35 21 HIS F CA 1
ATOM 10203 C C . HIS F 3 28 ? 57.331 157.693 -13.110 1.00 49.74 21 HIS F C 1
ATOM 10204 O O . HIS F 3 28 ? 57.978 157.794 -12.063 1.00 49.49 21 HIS F O 1
ATOM 10211 N N . PHE F 3 29 ? 57.174 156.525 -13.719 1.00 36.25 22 PHE F N 1
ATOM 10212 C CA . PHE F 3 29 ? 57.936 155.368 -13.255 1.00 33.55 22 PHE F CA 1
ATOM 10213 C C . PHE F 3 29 ? 59.397 155.516 -13.657 1.00 33.74 22 PHE F C 1
ATOM 10214 O O . PHE F 3 29 ? 60.241 154.732 -13.238 1.00 40.32 22 PHE F O 1
ATOM 10222 N N . PHE F 3 30 ? 59.692 156.518 -14.486 1.00 27.40 23 PHE F N 1
ATOM 10223 C CA . PHE F 3 30 ? 61.049 156.701 -14.987 1.00 40.15 23 PHE F CA 1
ATOM 10224 C C . PHE F 3 30 ? 61.634 158.062 -14.581 1.00 49.96 23 PHE F C 1
ATOM 10225 O O . PHE F 3 30 ? 62.710 158.444 -15.036 1.00 54.20 23 PHE F O 1
ATOM 10233 N N . GLN F 3 31 ? 60.917 158.787 -13.726 1.00 48.83 24 GLN F N 1
ATOM 10234 C CA . GLN F 3 31 ? 61.327 160.128 -13.305 1.00 59.20 24 GLN F CA 1
ATOM 10235 C C . GLN F 3 31 ? 61.485 160.178 -11.805 1.00 66.07 24 GLN F C 1
ATOM 10236 O O . GLN F 3 31 ? 62.435 160.772 -11.295 1.00 70.11 24 GLN F O 1
ATOM 10242 N N . ASP F 3 32 ? 60.555 159.549 -11.095 1.00 108.36 25 ASP F N 1
ATOM 10243 C CA . ASP F 3 32 ? 60.802 159.208 -9.706 1.00 120.48 25 ASP F CA 1
ATOM 10244 C C . ASP F 3 32 ? 62.143 158.486 -9.684 1.00 116.35 25 ASP F C 1
ATOM 10245 O O . ASP F 3 32 ? 62.541 157.879 -10.686 1.00 114.80 25 ASP F O 1
ATOM 10250 N N . SER F 3 33 ? 62.849 158.564 -8.562 1.00 76.59 26 SER F N 1
ATOM 10251 C CA . SER F 3 33 ? 64.181 157.977 -8.488 1.00 77.49 26 SER F CA 1
ATOM 10252 C C . SER F 3 33 ? 64.391 157.187 -7.202 1.00 76.01 26 SER F C 1
ATOM 10253 O O . SER F 3 33 ? 63.748 157.445 -6.184 1.00 65.94 26 SER F O 1
ATOM 10256 N N . ASN F 3 34 ? 65.299 156.220 -7.261 1.00 76.45 27 ASN F N 1
ATOM 10257 C CA . ASN F 3 34 ? 65.395 155.193 -6.231 1.00 70.67 27 ASN F CA 1
ATOM 10258 C C . ASN F 3 34 ? 64.156 154.292 -6.210 1.00 56.15 27 ASN F C 1
ATOM 10259 O O . ASN F 3 34 ? 64.070 153.377 -5.395 1.00 50.58 27 ASN F O 1
ATOM 10264 N N . SER F 3 35 ? 63.212 154.542 -7.119 1.00 37.86 28 SER F N 1
ATOM 10265 C CA . SER F 3 35 ? 62.018 153.708 -7.232 1.00 37.46 28 SER F CA 1
ATOM 10266 C C . SER F 3 35 ? 62.234 152.498 -8.163 1.00 33.04 28 SER F C 1
ATOM 10267 O O . SER F 3 35 ? 62.892 152.596 -9.214 1.00 30.90 28 SER F O 1
ATOM 10270 N N . HIS F 3 36 ? 61.672 151.359 -7.771 1.00 33.71 29 HIS F N 1
ATOM 10271 C CA . HIS F 3 36 ? 61.807 150.143 -8.560 1.00 32.99 29 HIS F CA 1
ATOM 10272 C C . HIS F 3 36 ? 60.470 149.470 -8.614 1.00 31.46 29 HIS F C 1
ATOM 10273 O O . HIS F 3 36 ? 59.874 149.210 -7.573 1.00 31.44 29 HIS F O 1
ATOM 10280 N N . ASN F 3 37 ? 59.982 149.192 -9.816 1.00 23.74 30 ASN F N 1
ATOM 10281 C CA . ASN F 3 37 ? 58.679 148.546 -9.953 1.00 26.98 30 ASN F CA 1
ATOM 10282 C C . ASN F 3 37 ? 58.731 147.318 -10.851 1.00 28.23 30 ASN F C 1
ATOM 10283 O O . ASN F 3 37 ? 59.307 147.365 -11.931 1.00 26.29 30 ASN F O 1
ATOM 10288 N N . LEU F 3 38 ? 58.099 146.244 -10.392 1.00 26.27 31 LEU F N 1
ATOM 10289 C CA . LEU F 3 38 ? 58.096 144.957 -11.077 1.00 21.19 31 LEU F CA 1
ATOM 10290 C C . LEU F 3 38 ? 56.692 144.618 -11.540 1.00 24.49 31 LEU F C 1
ATOM 10291 O O . LEU F 3 38 ? 55.759 144.611 -10.730 1.00 22.79 31 LEU F O 1
ATOM 10296 N N . PHE F 3 39 ? 56.558 144.342 -12.841 1.00 22.62 32 PHE F N 1
ATOM 10297 C CA . PHE F 3 39 ? 55.359 143.770 -13.463 1.00 26.62 32 PHE F CA 1
ATOM 10298 C C . PHE F 3 39 ? 55.602 142.267 -13.564 1.00 27.33 32 PHE F C 1
ATOM 10299 O O . PHE F 3 39 ? 56.658 141.857 -14.023 1.00 23.71 32 PHE F O 1
ATOM 10307 N N . PHE F 3 40 ? 54.626 141.448 -13.184 1.00 21.08 33 PHE F N 1
ATOM 10308 C CA . PHE F 3 40 ? 54.731 139.998 -13.350 1.00 25.39 33 PHE F CA 1
ATOM 10309 C C . PHE F 3 40 ? 53.661 139.532 -14.322 1.00 27.43 33 PHE F C 1
ATOM 10310 O O . PHE F 3 40 ? 52.465 139.596 -14.022 1.00 27.77 33 PHE F O 1
ATOM 10318 N N . ILE F 3 41 ? 54.095 139.057 -15.485 1.00 21.34 34 ILE F N 1
ATOM 10319 C CA . ILE F 3 41 ? 53.188 138.533 -16.498 1.00 25.11 34 ILE F CA 1
ATOM 10320 C C . ILE F 3 41 ? 53.301 137.014 -16.569 1.00 27.55 34 ILE F C 1
ATOM 10321 O O . ILE F 3 41 ? 54.391 136.483 -16.749 1.00 26.31 34 ILE F O 1
ATOM 10326 N N . THR F 3 42 ? 52.172 136.320 -16.447 1.00 23.33 35 THR F N 1
ATOM 10327 C CA . THR F 3 42 ? 52.140 134.862 -16.516 1.00 25.43 35 THR F CA 1
ATOM 10328 C C . THR F 3 42 ? 51.155 134.430 -17.585 1.00 27.17 35 THR F C 1
ATOM 10329 O O . THR F 3 42 ? 50.152 135.100 -17.808 1.00 25.09 35 THR F O 1
ATOM 10333 N N . HIS F 3 43 ? 51.418 133.284 -18.208 1.00 23.77 36 HIS F N 1
ATOM 10334 C CA . HIS F 3 43 ? 50.608 132.808 -19.329 1.00 22.52 36 HIS F CA 1
ATOM 10335 C C . HIS F 3 43 ? 50.740 131.309 -19.444 1.00 26.28 36 HIS F C 1
ATOM 10336 O O . HIS F 3 43 ? 51.787 130.756 -19.115 1.00 24.52 36 HIS F O 1
ATOM 10343 N N . GLN F 3 44 ? 49.679 130.644 -19.885 1.00 28.34 37 GLN F N 1
ATOM 10344 C CA . GLN F 3 44 ? 49.819 129.243 -20.263 1.00 29.75 37 GLN F CA 1
ATOM 10345 C C . GLN F 3 44 ? 50.407 129.169 -21.666 1.00 24.76 37 GLN F C 1
ATOM 10346 O O . GLN F 3 44 ? 50.429 130.170 -22.385 1.00 28.85 37 GLN F O 1
ATOM 10352 N N . SER F 3 45 ? 50.895 127.987 -22.060 1.00 28.91 38 SER F N 1
ATOM 10353 C CA . SER F 3 45 ? 51.632 127.873 -23.321 1.00 25.37 38 SER F CA 1
ATOM 10354 C C . SER F 3 45 ? 50.736 127.877 -24.566 1.00 24.10 38 SER F C 1
ATOM 10355 O O . SER F 3 45 ? 51.229 128.054 -25.690 1.00 29.96 38 SER F O 1
ATOM 10358 N N . CYS F 3 46 ? 49.428 127.695 -24.378 1.00 22.40 39 CYS F N 1
ATOM 10359 C CA . CYS F 3 46 ? 48.476 127.893 -25.492 1.00 26.78 39 CYS F CA 1
ATOM 10360 C C . CYS F 3 46 ? 48.010 129.352 -25.651 1.00 29.02 39 CYS F C 1
ATOM 10361 O O . CYS F 3 46 ? 47.352 129.690 -26.620 1.00 31.88 39 CYS F O 1
ATOM 10364 N N . THR F 3 47 ? 48.339 130.219 -24.693 1.00 27.73 40 THR F N 1
ATOM 10365 C CA . THR F 3 47 ? 48.049 131.654 -24.836 1.00 22.33 40 THR F CA 1
ATOM 10366 C C . THR F 3 47 ? 49.315 132.480 -24.632 1.00 27.95 40 THR F C 1
ATOM 10367 O O . THR F 3 47 ? 49.480 133.167 -23.608 1.00 24.35 40 THR F O 1
ATOM 10371 N N . GLN F 3 48 ? 50.205 132.415 -25.616 1.00 26.21 41 GLN F N 1
ATOM 10372 C CA . GLN F 3 48 ? 51.530 133.017 -25.503 1.00 27.96 41 GLN F CA 1
ATOM 10373 C C . GLN F 3 48 ? 51.509 134.551 -25.557 1.00 33.70 41 GLN F C 1
ATOM 10374 O O . GLN F 3 48 ? 50.577 135.145 -26.090 1.00 25.99 41 GLN F O 1
ATOM 10380 N N . PRO F 3 49 ? 52.555 135.193 -25.011 1.00 28.98 42 PRO F N 1
ATOM 10381 C CA . PRO F 3 49 ? 52.537 136.634 -24.697 1.00 21.92 42 PRO F CA 1
ATOM 10382 C C . PRO F 3 49 ? 53.234 137.553 -25.701 1.00 25.01 42 PRO F C 1
ATOM 10383 O O . PRO F 3 49 ? 53.392 138.743 -25.407 1.00 30.64 42 PRO F O 1
ATOM 10387 N N . LEU F 3 50 ? 53.662 137.040 -26.849 1.00 26.83 43 LEU F N 1
ATOM 10388 C CA . LEU F 3 50 ? 54.431 137.879 -27.767 1.00 25.12 43 LEU F CA 1
ATOM 10389 C C . LEU F 3 50 ? 53.757 139.234 -28.017 1.00 32.22 43 LEU F C 1
ATOM 10390 O O . LEU F 3 50 ? 54.408 140.295 -27.955 1.00 27.69 43 LEU F O 1
ATOM 10395 N N . TRP F 3 51 ? 52.447 139.214 -28.257 1.00 26.95 44 TRP F N 1
ATOM 10396 C CA . TRP F 3 51 ? 51.763 140.459 -28.594 1.00 30.60 44 TRP F CA 1
ATOM 10397 C C . TRP F 3 51 ? 51.726 141.428 -27.403 1.00 34.30 44 TRP F C 1
ATOM 10398 O O . TRP F 3 51 ? 51.647 142.642 -27.588 1.00 29.53 44 TRP F O 1
ATOM 10417 N N . ILE F 3 53 ? 54.214 141.519 -25.125 1.00 31.90 46 ILE F N 1
ATOM 10418 C CA . ILE F 3 53 ? 55.583 142.021 -25.048 1.00 33.52 46 ILE F CA 1
ATOM 10419 C C . ILE F 3 53 ? 55.746 143.189 -26.042 1.00 32.76 46 ILE F C 1
ATOM 10420 O O . ILE F 3 53 ? 56.135 144.307 -25.661 1.00 31.62 46 ILE F O 1
ATOM 10425 N N . ASN F 3 54 ? 55.404 142.945 -27.300 1.00 33.30 47 ASN F N 1
ATOM 10426 C CA . ASN F 3 54 ? 55.491 143.999 -28.310 1.00 32.39 47 ASN F CA 1
ATOM 10427 C C . ASN F 3 54 ? 54.749 145.245 -27.868 1.00 30.33 47 ASN F C 1
ATOM 10428 O O . ASN F 3 54 ? 55.281 146.376 -27.967 1.00 27.54 47 ASN F O 1
ATOM 10433 N N . ALA F 3 55 ? 53.539 145.055 -27.331 1.00 27.21 48 ALA F N 1
ATOM 10434 C CA . ALA F 3 55 ? 52.735 146.231 -27.033 1.00 34.36 48 ALA F CA 1
ATOM 10435 C C . ALA F 3 55 ? 53.453 147.058 -25.941 1.00 42.55 48 ALA F C 1
ATOM 10436 O O . ALA F 3 55 ? 53.484 148.310 -25.964 1.00 31.56 48 ALA F O 1
ATOM 10438 N N . LEU F 3 56 ? 54.099 146.360 -25.013 1.00 26.96 49 LEU F N 1
ATOM 10439 C CA . LEU F 3 56 ? 54.769 147.065 -23.925 1.00 27.98 49 LEU F CA 1
ATOM 10440 C C . LEU F 3 56 ? 55.937 147.833 -24.502 1.00 32.59 49 LEU F C 1
ATOM 10441 O O . LEU F 3 56 ? 56.116 149.018 -24.197 1.00 28.26 49 LEU F O 1
ATOM 10446 N N . VAL F 3 57 ? 56.693 147.189 -25.389 1.00 30.80 50 VAL F N 1
ATOM 10447 C CA . VAL F 3 57 ? 57.825 147.884 -25.988 1.00 28.29 50 VAL F CA 1
ATOM 10448 C C . VAL F 3 57 ? 57.252 149.094 -26.744 1.00 35.52 50 VAL F C 1
ATOM 10449 O O . VAL F 3 57 ? 57.768 150.210 -26.635 1.00 31.78 50 VAL F O 1
ATOM 10453 N N . GLU F 3 58 ? 56.135 148.872 -27.442 1.00 35.21 51 GLU F N 1
ATOM 10454 C CA . GLU F 3 58 ? 55.536 149.923 -28.256 1.00 35.14 51 GLU F CA 1
ATOM 10455 C C . GLU F 3 58 ? 55.224 151.072 -27.311 1.00 38.34 51 GLU F C 1
ATOM 10456 O O . GLU F 3 58 ? 55.640 152.224 -27.535 1.00 37.81 51 GLU F O 1
ATOM 10462 N N . THR F 3 59 ? 54.552 150.735 -26.210 1.00 30.85 52 THR F N 1
ATOM 10463 C CA . THR F 3 59 ? 54.106 151.776 -25.282 1.00 30.50 52 THR F CA 1
ATOM 10464 C C . THR F 3 59 ? 55.302 152.612 -24.866 1.00 38.99 52 THR F C 1
ATOM 10465 O O . THR F 3 59 ? 55.258 153.840 -24.918 1.00 30.78 52 THR F O 1
ATOM 10469 N N . HIS F 3 60 ? 56.397 151.949 -24.508 1.00 32.77 53 HIS F N 1
ATOM 10470 C CA . HIS F 3 60 ? 57.511 152.675 -23.904 1.00 27.85 53 HIS F CA 1
ATOM 10471 C C . HIS F 3 60 ? 58.192 153.521 -24.970 1.00 41.99 53 HIS F C 1
ATOM 10472 O O . HIS F 3 60 ? 58.592 154.663 -24.701 1.00 30.92 53 HIS F O 1
ATOM 10479 N N . VAL F 3 61 ? 58.319 152.970 -26.185 1.00 33.15 54 VAL F N 1
ATOM 10480 C CA . VAL F 3 61 ? 59.206 153.601 -27.168 1.00 31.78 54 VAL F CA 1
ATOM 10481 C C . VAL F 3 61 ? 58.458 154.590 -28.061 1.00 35.56 54 VAL F C 1
ATOM 10482 O O . VAL F 3 61 ? 58.916 155.708 -28.282 1.00 34.12 54 VAL F O 1
ATOM 10486 N N . LEU F 3 62 ? 57.293 154.167 -28.539 1.00 37.50 55 LEU F N 1
ATOM 10487 C CA . LEU F 3 62 ? 56.468 154.967 -29.431 1.00 38.35 55 LEU F CA 1
ATOM 10488 C C . LEU F 3 62 ? 55.487 155.821 -28.645 1.00 48.28 55 LEU F C 1
ATOM 10489 O O . LEU F 3 62 ? 55.004 156.837 -29.151 1.00 41.85 55 LEU F O 1
ATOM 10494 N N . GLY F 3 63 ? 55.178 155.395 -27.418 1.00 33.74 56 GLY F N 1
ATOM 10495 C CA . GLY F 3 63 ? 54.371 156.209 -26.516 1.00 35.51 56 GLY F CA 1
ATOM 10496 C C . GLY F 3 63 ? 52.992 155.653 -26.194 1.00 36.13 56 GLY F C 1
ATOM 10497 O O . GLY F 3 63 ? 52.395 156.022 -25.179 1.00 32.39 56 GLY F O 1
ATOM 10498 N N . SER F 3 64 ? 52.479 154.769 -27.051 1.00 27.53 57 SER F N 1
ATOM 10499 C CA . SER F 3 64 ? 51.207 154.090 -26.778 1.00 35.52 57 SER F CA 1
ATOM 10500 C C . SER F 3 64 ? 51.162 152.681 -27.376 1.00 29.52 57 SER F C 1
ATOM 10501 O O . SER F 3 64 ? 51.888 152.364 -28.318 1.00 30.33 57 SER F O 1
ATOM 10504 N N . PRO F 3 65 ? 50.292 151.825 -26.836 1.00 32.01 58 PRO F N 1
ATOM 10505 C CA . PRO F 3 65 ? 50.156 150.476 -27.400 1.00 40.51 58 PRO F CA 1
ATOM 10506 C C . PRO F 3 65 ? 49.306 150.471 -28.684 1.00 40.82 58 PRO F C 1
ATOM 10507 O O . PRO F 3 65 ? 48.194 149.912 -28.714 1.00 32.39 58 PRO F O 1
ATOM 10511 N N . SER F 3 66 ? 49.835 151.079 -29.740 1.00 39.80 59 SER F N 1
ATOM 10512 C CA . SER F 3 66 ? 49.062 151.279 -30.971 1.00 40.25 59 SER F CA 1
ATOM 10513 C C . SER F 3 66 ? 48.541 149.987 -31.619 1.00 40.22 59 SER F C 1
ATOM 10514 O O . SER F 3 66 ? 47.400 149.965 -32.084 1.00 40.31 59 SER F O 1
ATOM 10517 N N . SER F 3 67 ? 49.352 148.920 -31.636 1.00 32.15 60 SER F N 1
ATOM 10518 C CA . SER F 3 67 ? 48.902 147.599 -32.085 1.00 34.84 60 SER F CA 1
ATOM 10519 C C . SER F 3 67 ? 47.605 147.128 -31.403 1.00 38.05 60 SER F C 1
ATOM 10520 O O . SER F 3 67 ? 46.867 146.309 -31.943 1.00 48.00 60 SER F O 1
ATOM 10523 N N . LEU F 3 68 ? 47.337 147.624 -30.206 1.00 32.21 61 LEU F N 1
ATOM 10524 C CA . LEU F 3 68 ? 46.174 147.177 -29.444 1.00 37.77 61 LEU F CA 1
ATOM 10525 C C . LEU F 3 68 ? 45.033 148.185 -29.479 1.00 38.38 61 LEU F C 1
ATOM 10526 O O . LEU F 3 68 ? 43.873 147.810 -29.633 1.00 36.49 61 LEU F O 1
ATOM 10531 N N . ASN F 3 69 ? 45.367 149.457 -29.296 1.00 43.41 62 ASN F N 1
ATOM 10532 C CA . ASN F 3 69 ? 44.357 150.509 -29.146 1.00 48.05 62 ASN F CA 1
ATOM 10533 C C . ASN F 3 69 ? 43.692 150.952 -30.464 1.00 46.45 62 ASN F C 1
ATOM 10534 O O . ASN F 3 69 ? 42.491 151.240 -30.491 1.00 65.82 62 ASN F O 1
ATOM 10547 N N . LEU F 3 76 ? 53.029 159.194 -36.844 1.00 38.64 69 LEU F N 1
ATOM 10548 C CA . LEU F 3 76 ? 54.138 159.974 -37.390 1.00 37.30 69 LEU F CA 1
ATOM 10549 C C . LEU F 3 76 ? 55.519 159.552 -36.929 1.00 36.05 69 LEU F C 1
ATOM 10550 O O . LEU F 3 76 ? 55.671 158.979 -35.847 1.00 42.33 69 LEU F O 1
ATOM 10555 N N . PRO F 3 77 ? 56.542 159.883 -37.732 1.00 28.66 70 PRO F N 1
ATOM 10556 C CA . PRO F 3 77 ? 57.909 159.638 -37.260 1.00 31.47 70 PRO F CA 1
ATOM 10557 C C . PRO F 3 77 ? 58.060 160.372 -35.927 1.00 35.17 70 PRO F C 1
ATOM 10558 O O . PRO F 3 77 ? 57.490 161.461 -35.779 1.00 33.76 70 PRO F O 1
ATOM 10562 N N . SER F 3 78 ? 58.776 159.777 -34.975 1.00 36.81 71 SER F N 1
ATOM 10563 C CA . SER F 3 78 ? 59.007 160.395 -33.675 1.00 40.62 71 SER F CA 1
ATOM 10564 C C . SER F 3 78 ? 60.395 160.021 -33.179 1.00 40.90 71 SER F C 1
ATOM 10565 O O . SER F 3 78 ? 61.050 159.143 -33.725 1.00 35.09 71 SER F O 1
ATOM 10568 N N . SER F 3 79 ? 60.849 160.695 -32.139 1.00 32.89 72 SER F N 1
ATOM 10569 C CA . SER F 3 79 ? 62.168 160.407 -31.613 1.00 34.99 72 SER F CA 1
ATOM 10570 C C . SER F 3 79 ? 62.065 160.410 -30.088 1.00 35.73 72 SER F C 1
ATOM 10571 O O . SER F 3 79 ? 61.302 161.196 -29.510 1.00 34.97 72 SER F O 1
ATOM 10574 N N . THR F 3 80 ? 62.804 159.511 -29.440 1.00 33.08 73 THR F N 1
ATOM 10575 C CA . THR F 3 80 ? 62.811 159.462 -27.981 1.00 30.71 73 THR F CA 1
ATOM 10576 C C . THR F 3 80 ? 64.094 158.873 -27.428 1.00 32.56 73 THR F C 1
ATOM 10577 O O . THR F 3 80 ? 64.841 158.182 -28.138 1.00 30.31 73 THR F O 1
ATOM 10581 N N . ARG F 3 81 ? 64.335 159.166 -26.155 1.00 29.43 74 ARG F N 1
ATOM 10582 C CA . ARG F 3 81 ? 65.445 158.603 -25.400 1.00 42.80 74 ARG F CA 1
ATOM 10583 C C . ARG F 3 81 ? 65.068 157.228 -24.863 1.00 36.38 74 ARG F C 1
ATOM 10584 O O . ARG F 3 81 ? 65.931 156.398 -24.607 1.00 44.96 74 ARG F O 1
ATOM 10592 N N . SER F 3 82 ? 63.767 157.008 -24.702 1.00 26.18 75 SER F N 1
ATOM 10593 C CA . SER F 3 82 ? 63.226 155.791 -24.088 1.00 35.67 75 SER F CA 1
ATOM 10594 C C . SER F 3 82 ? 63.814 154.531 -24.700 1.00 29.59 75 SER F C 1
ATOM 10595 O O . SER F 3 82 ? 63.922 154.407 -25.920 1.00 31.32 75 SER F O 1
ATOM 10598 N N . HIS F 3 83 ? 64.194 153.587 -23.854 1.00 31.80 76 HIS F N 1
ATOM 10599 C CA . HIS F 3 83 ? 64.914 152.406 -24.335 1.00 33.23 76 HIS F CA 1
ATOM 10600 C C . HIS F 3 83 ? 64.386 151.128 -23.707 1.00 38.91 76 HIS F C 1
ATOM 10601 O O . HIS F 3 83 ? 63.950 151.124 -22.550 1.00 31.19 76 HIS F O 1
ATOM 10608 N N . ALA F 3 84 ? 64.431 150.041 -24.470 1.00 31.90 77 ALA F N 1
ATOM 10609 C CA . ALA F 3 84 ? 64.004 148.733 -23.965 1.00 32.95 77 ALA F CA 1
ATOM 10610 C C . ALA F 3 84 ? 65.103 147.685 -24.081 1.00 33.59 77 ALA F C 1
ATOM 10611 O O . ALA F 3 84 ? 65.714 147.504 -25.137 1.00 32.34 77 ALA F O 1
ATOM 10613 N N . VAL F 3 85 ? 65.338 146.988 -22.976 1.00 31.09 78 VAL F N 1
ATOM 10614 C CA . VAL F 3 85 ? 66.206 145.825 -22.972 1.00 29.57 78 VAL F CA 1
ATOM 10615 C C . VAL F 3 85 ? 65.360 144.545 -22.906 1.00 33.22 78 VAL F C 1
ATOM 10616 O O . VAL F 3 85 ? 64.581 144.334 -21.972 1.00 29.13 78 VAL F O 1
ATOM 10620 N N . LEU F 3 86 ? 65.522 143.699 -23.919 1.00 28.91 79 LEU F N 1
ATOM 10621 C CA . LEU F 3 86 ? 64.703 142.499 -24.073 1.00 39.95 79 LEU F CA 1
ATOM 10622 C C . LEU F 3 86 ? 65.548 141.259 -23.969 1.00 30.94 79 LEU F C 1
ATOM 10623 O O . LEU F 3 86 ? 66.513 141.100 -24.719 1.00 38.91 79 LEU F O 1
ATOM 10628 N N . ALA F 3 87 ? 65.175 140.369 -23.055 1.00 25.49 80 ALA F N 1
ATOM 10629 C CA . ALA F 3 87 ? 65.929 139.130 -22.844 1.00 24.43 80 ALA F CA 1
ATOM 10630 C C . ALA F 3 87 ? 64.997 137.931 -22.847 1.00 28.02 80 ALA F C 1
ATOM 10631 O O . ALA F 3 87 ? 63.871 138.011 -22.345 1.00 25.92 80 ALA F O 1
ATOM 10633 N N . SER F 3 88 ? 65.474 136.801 -23.369 1.00 26.93 81 SER F N 1
ATOM 10634 C CA . SER F 3 88 ? 64.697 135.567 -23.339 1.00 26.57 81 SER F CA 1
ATOM 10635 C C . SER F 3 88 ? 65.592 134.346 -23.127 1.00 33.80 81 SER F C 1
ATOM 10636 O O . SER F 3 88 ? 66.705 134.291 -23.652 1.00 29.87 81 SER F O 1
ATOM 10639 N N . PHE F 3 89 ? 65.102 133.391 -22.334 1.00 26.25 82 PHE F N 1
ATOM 10640 C CA . PHE F 3 89 ? 65.748 132.081 -22.178 1.00 21.69 82 PHE F CA 1
ATOM 10641 C C . PHE F 3 89 ? 65.164 131.007 -23.107 1.00 26.71 82 PHE F C 1
ATOM 10642 O O . PHE F 3 89 ? 65.608 129.859 -23.097 1.00 27.20 82 PHE F O 1
ATOM 10650 N N . ILE F 3 90 ? 64.173 131.376 -23.906 1.00 22.12 83 ILE F N 1
ATOM 10651 C CA . ILE F 3 90 ? 63.483 130.404 -24.771 1.00 20.10 83 ILE F CA 1
ATOM 10652 C C . ILE F 3 90 ? 63.414 130.824 -26.269 1.00 22.19 83 ILE F C 1
ATOM 10653 O O . ILE F 3 90 ? 63.243 129.972 -27.147 1.00 25.97 83 ILE F O 1
ATOM 10658 N N . HIS F 3 91 ? 63.556 132.119 -26.558 1.00 22.88 84 HIS F N 1
ATOM 10659 C CA . HIS F 3 91 ? 63.544 132.611 -27.949 1.00 24.07 84 HIS F CA 1
ATOM 10660 C C . HIS F 3 91 ? 64.862 133.291 -28.350 1.00 27.01 84 HIS F C 1
ATOM 10661 O O . HIS F 3 91 ? 65.423 134.079 -27.583 1.00 28.61 84 HIS F O 1
ATOM 10668 N N . GLU F 3 92 ? 65.337 133.014 -29.563 1.00 28.68 85 GLU F N 1
ATOM 10669 C CA . GLU F 3 92 ? 66.561 133.654 -30.052 1.00 27.21 85 GLU F CA 1
ATOM 10670 C C . GLU F 3 92 ? 66.351 135.119 -30.446 1.00 32.19 85 GLU F C 1
ATOM 10671 O O . GLU F 3 92 ? 65.223 135.613 -30.532 1.00 25.95 85 GLU F O 1
ATOM 10677 N N . GLN F 3 93 ? 67.453 135.818 -30.680 1.00 25.03 86 GLN F N 1
ATOM 10678 C CA . GLN F 3 93 ? 67.392 137.247 -30.958 1.00 29.72 86 GLN F CA 1
ATOM 10679 C C . GLN F 3 93 ? 66.552 137.580 -32.189 1.00 29.94 86 GLN F C 1
ATOM 10680 O O . GLN F 3 93 ? 65.714 138.494 -32.154 1.00 29.39 86 GLN F O 1
ATOM 10686 N N . ASN F 3 94 ? 66.758 136.846 -33.280 1.00 25.63 87 ASN F N 1
ATOM 10687 C CA . ASN F 3 94 ? 65.968 137.090 -34.501 1.00 31.08 87 ASN F CA 1
ATOM 10688 C C . ASN F 3 94 ? 64.461 137.113 -34.263 1.00 33.34 87 ASN F C 1
ATOM 10689 O O . ASN F 3 94 ? 63.728 137.765 -34.989 1.00 30.37 87 ASN F O 1
ATOM 10694 N N . TYR F 3 95 ? 63.995 136.378 -33.259 1.00 33.65 88 TYR F N 1
ATOM 10695 C CA . TYR F 3 95 ? 62.566 136.265 -33.010 1.00 37.36 88 TYR F CA 1
ATOM 10696 C C . TYR F 3 95 ? 61.979 137.635 -32.666 1.00 24.84 88 TYR F C 1
ATOM 10697 O O . TYR F 3 95 ? 60.980 138.107 -33.254 1.00 37.22 88 TYR F O 1
ATOM 10706 N N . PHE F 3 96 ? 62.614 138.285 -31.701 1.00 24.87 89 PHE F N 1
ATOM 10707 C CA . PHE F 3 96 ? 62.191 139.620 -31.273 1.00 30.00 89 PHE F CA 1
ATOM 10708 C C . PHE F 3 96 ? 62.549 140.695 -32.302 1.00 34.67 89 PHE F C 1
ATOM 10709 O O . PHE F 3 96 ? 61.748 141.587 -32.591 1.00 33.56 89 PHE F O 1
ATOM 10717 N N . THR F 3 97 ? 63.757 140.620 -32.854 1.00 30.64 90 THR F N 1
ATOM 10718 C CA . THR F 3 97 ? 64.130 141.566 -33.904 1.00 38.43 90 THR F CA 1
ATOM 10719 C C . THR F 3 97 ? 63.094 141.603 -35.040 1.00 33.26 90 THR F C 1
ATOM 10720 O O . THR F 3 97 ? 62.635 142.674 -35.449 1.00 38.14 90 THR F O 1
ATOM 10724 N N . ASN F 3 98 ? 62.713 140.432 -35.535 1.00 30.35 91 ASN F N 1
ATOM 10725 C CA . ASN F 3 98 ? 61.693 140.384 -36.576 1.00 35.97 91 ASN F CA 1
ATOM 10726 C C . ASN F 3 98 ? 60.355 140.944 -36.095 1.00 37.51 91 ASN F C 1
ATOM 10727 O O . ASN F 3 98 ? 59.730 141.789 -36.778 1.00 42.21 91 ASN F O 1
ATOM 10732 N N . SER F 3 99 ? 59.924 140.477 -34.920 1.00 30.59 92 SER F N 1
ATOM 10733 C CA . SER F 3 99 ? 58.653 140.941 -34.348 1.00 34.20 92 SER F CA 1
ATOM 10734 C C . SER F 3 99 ? 58.565 142.472 -34.251 1.00 36.08 92 SER F C 1
ATOM 10735 O O . SER F 3 99 ? 57.568 143.083 -34.653 1.00 37.47 92 SER F O 1
ATOM 10738 N N . LEU F 3 100 ? 59.619 143.087 -33.722 1.00 35.91 93 LEU F N 1
ATOM 10739 C CA . LEU F 3 100 ? 59.645 144.529 -33.476 1.00 42.38 93 LEU F CA 1
ATOM 10740 C C . LEU F 3 100 ? 59.821 145.335 -34.762 1.00 36.82 93 LEU F C 1
ATOM 10741 O O . LEU F 3 100 ? 59.291 146.445 -34.874 1.00 40.11 93 LEU F O 1
ATOM 10746 N N . ASN F 3 101 ? 60.589 144.795 -35.707 1.00 41.29 94 ASN F N 1
ATOM 10747 C CA . ASN F 3 101 ? 60.690 145.433 -37.013 1.00 38.92 94 ASN F CA 1
ATOM 10748 C C . ASN F 3 101 ? 59.307 145.552 -37.626 1.00 40.72 94 ASN F C 1
ATOM 10749 O O . ASN F 3 101 ? 58.936 146.615 -38.130 1.00 50.19 94 ASN F O 1
ATOM 10754 N N . LYS F 3 102 ? 58.530 144.472 -37.570 1.00 44.17 95 LYS F N 1
ATOM 10755 C CA . LYS F 3 102 ? 57.166 144.546 -38.104 1.00 43.68 95 LYS F CA 1
ATOM 10756 C C . LYS F 3 102 ? 56.309 145.638 -37.455 1.00 49.50 95 LYS F C 1
ATOM 10757 O O . LYS F 3 102 ? 55.315 146.070 -38.027 1.00 50.84 95 LYS F O 1
ATOM 10763 N N . LEU F 3 103 ? 56.683 146.069 -36.252 1.00 48.14 96 LEU F N 1
ATOM 10764 C CA . LEU F 3 103 ? 55.955 147.147 -35.579 1.00 44.17 96 LEU F CA 1
ATOM 10765 C C . LEU F 3 103 ? 56.617 148.513 -35.769 1.00 43.08 96 LEU F C 1
ATOM 10766 O O . LEU F 3 103 ? 56.150 149.521 -35.236 1.00 47.88 96 LEU F O 1
ATOM 10771 N N . LYS F 3 104 ? 57.706 148.538 -36.530 1.00 41.73 97 LYS F N 1
ATOM 10772 C CA . LYS F 3 104 ? 58.422 149.784 -36.803 1.00 49.89 97 LYS F CA 1
ATOM 10773 C C . LYS F 3 104 ? 59.043 150.434 -35.560 1.00 49.04 97 LYS F C 1
ATOM 10774 O O . LYS F 3 104 ? 59.190 151.651 -35.511 1.00 43.54 97 LYS F O 1
ATOM 10780 N N . ILE F 3 105 ? 59.410 149.632 -34.564 1.00 37.88 98 ILE F N 1
ATOM 10781 C CA . ILE F 3 105 ? 60.191 150.140 -33.435 1.00 28.14 98 ILE F CA 1
ATOM 10782 C C . ILE F 3 105 ? 61.616 150.417 -33.909 1.00 28.14 98 ILE F C 1
ATOM 10783 O O . ILE F 3 105 ? 62.249 149.545 -34.488 1.00 30.42 98 ILE F O 1
ATOM 10788 N N . PRO F 3 106 ? 62.129 151.637 -33.669 1.00 32.33 99 PRO F N 1
ATOM 10789 C CA . PRO F 3 106 ? 63.489 151.970 -34.120 1.00 31.35 99 PRO F CA 1
ATOM 10790 C C . PRO F 3 106 ? 64.535 151.096 -33.461 1.00 34.12 99 PRO F C 1
ATOM 10791 O O . PRO F 3 106 ? 64.590 151.012 -32.224 1.00 36.21 99 PRO F O 1
ATOM 10795 N N . SER F 3 107 ? 65.369 150.455 -34.269 1.00 33.34 100 SER F N 1
ATOM 10796 C CA . SER F 3 107 ? 66.358 149.518 -33.738 1.00 33.46 100 SER F CA 1
ATOM 10797 C C . SER F 3 107 ? 67.345 150.157 -32.758 1.00 37.01 100 SER F C 1
ATOM 10798 O O . SER F 3 107 ? 68.000 149.448 -31.995 1.00 39.50 100 SER F O 1
ATOM 10801 N N . ASN F 3 108 ? 67.465 151.485 -32.768 1.00 38.08 101 ASN F N 1
ATOM 10802 C CA . ASN F 3 108 ? 68.372 152.149 -31.832 1.00 35.38 101 ASN F CA 1
ATOM 10803 C C . ASN F 3 108 ? 67.728 152.408 -30.466 1.00 32.27 101 ASN F C 1
ATOM 10804 O O . ASN F 3 108 ? 68.370 152.923 -29.555 1.00 35.69 101 ASN F O 1
ATOM 10809 N N . ASN F 3 109 ? 66.450 152.074 -30.340 1.00 27.19 102 ASN F N 1
ATOM 10810 C CA . ASN F 3 109 ? 65.745 152.259 -29.087 1.00 27.40 102 ASN F CA 1
ATOM 10811 C C . ASN F 3 109 ? 65.530 150.942 -28.335 1.00 31.02 102 ASN F C 1
ATOM 10812 O O . ASN F 3 109 ? 64.781 150.889 -27.370 1.00 30.86 102 ASN F O 1
ATOM 10817 N N . TYR F 3 110 ? 66.180 149.869 -28.771 1.00 24.08 103 TYR F N 1
ATOM 10818 C CA . TYR F 3 110 ? 66.082 148.618 -28.003 1.00 26.27 103 TYR F CA 1
ATOM 10819 C C . TYR F 3 110 ? 67.287 147.765 -28.187 1.00 30.65 103 TYR F C 1
ATOM 10820 O O . TYR F 3 110 ? 68.043 147.943 -29.134 1.00 29.51 103 TYR F O 1
ATOM 10829 N N . ASN F 3 111 ? 67.454 146.828 -27.263 1.00 31.44 104 ASN F N 1
ATOM 10830 C CA . ASN F 3 111 ? 68.590 145.915 -27.257 1.00 25.21 104 ASN F CA 1
ATOM 10831 C C . ASN F 3 111 ? 68.093 144.514 -26.846 1.00 35.77 104 ASN F C 1
ATOM 10832 O O . ASN F 3 111 ? 67.420 144.369 -25.831 1.00 30.07 104 ASN F O 1
ATOM 10837 N N . VAL F 3 112 ? 68.415 143.491 -27.626 1.00 28.90 105 VAL F N 1
ATOM 10838 C CA . VAL F 3 112 ? 67.959 142.118 -27.319 1.00 31.26 105 VAL F CA 1
ATOM 10839 C C . VAL F 3 112 ? 69.096 141.244 -26.825 1.00 29.72 105 VAL F C 1
ATOM 10840 O O . VAL F 3 112 ? 70.136 141.148 -27.471 1.00 38.21 105 VAL F O 1
ATOM 10844 N N . LEU F 3 113 ? 68.890 140.637 -25.651 1.00 27.79 106 LEU F N 1
ATOM 10845 C CA . LEU F 3 113 ? 69.843 139.718 -25.049 1.00 28.06 106 LEU F CA 1
ATOM 10846 C C . LEU F 3 113 ? 69.331 138.286 -25.218 1.00 38.46 106 LEU F C 1
ATOM 10847 O O . LEU F 3 113 ? 68.251 137.937 -24.726 1.00 40.66 106 LEU F O 1
ATOM 10852 N N . ASP F 3 114 ? 70.139 137.454 -25.867 1.00 29.62 107 ASP F N 1
ATOM 10853 C CA . ASP F 3 114 ? 69.734 136.131 -26.295 1.00 26.65 107 ASP F CA 1
ATOM 10854 C C . ASP F 3 114 ? 70.304 135.108 -25.302 1.00 34.03 107 ASP F C 1
ATOM 10855 O O . ASP F 3 114 ? 71.521 134.876 -25.265 1.00 31.49 107 ASP F O 1
ATOM 10860 N N . PHE F 3 115 ? 69.450 134.504 -24.471 1.00 25.78 108 PHE F N 1
ATOM 10861 C CA . PHE F 3 115 ? 69.927 133.415 -23.605 1.00 24.98 108 PHE F CA 1
ATOM 10862 C C . PHE F 3 115 ? 69.416 132.068 -24.051 1.00 31.04 108 PHE F C 1
ATOM 10863 O O . PHE F 3 115 ? 69.262 131.144 -23.241 1.00 26.43 108 PHE F O 1
ATOM 10871 N N . LEU F 3 116 ? 69.119 131.957 -25.340 1.00 22.22 109 LEU F N 1
ATOM 10872 C CA . LEU F 3 116 ? 68.882 130.640 -25.938 1.00 21.36 109 LEU F CA 1
ATOM 10873 C C . LEU F 3 116 ? 70.117 130.234 -26.735 1.00 25.86 109 LEU F C 1
ATOM 10874 O O . LEU F 3 116 ? 70.653 129.150 -26.554 1.00 24.77 109 LEU F O 1
ATOM 10879 N N . SER F 3 117 ? 70.573 131.120 -27.618 1.00 30.43 110 SER F N 1
ATOM 10880 C CA . SER F 3 117 ? 71.664 130.789 -28.544 1.00 32.16 110 SER F CA 1
ATOM 10881 C C . SER F 3 117 ? 72.969 130.428 -27.833 1.00 25.64 110 SER F C 1
ATOM 10882 O O . SER F 3 117 ? 73.544 131.242 -27.104 1.00 28.95 110 SER F O 1
ATOM 10885 N N . ASP F 3 118 ? 73.419 129.194 -28.031 1.00 26.86 111 ASP F N 1
ATOM 10886 C CA . ASP F 3 118 ? 74.681 128.723 -27.452 1.00 24.87 111 ASP F CA 1
ATOM 10887 C C . ASP F 3 118 ? 74.718 128.778 -25.930 1.00 26.58 111 ASP F C 1
ATOM 10888 O O . ASP F 3 118 ? 75.780 128.588 -25.327 1.00 27.84 111 ASP F O 1
ATOM 10893 N N . PHE F 3 119 ? 73.572 129.030 -25.307 1.00 20.47 112 PHE F N 1
ATOM 10894 C CA . PHE F 3 119 ? 73.557 129.212 -23.839 1.00 22.62 112 PHE F CA 1
ATOM 10895 C C . PHE F 3 119 ? 74.109 127.978 -23.096 1.00 26.32 112 PHE F C 1
ATOM 10896 O O . PHE F 3 119 ? 74.990 128.081 -22.227 1.00 24.64 112 PHE F O 1
ATOM 10904 N N . ILE F 3 120 ? 73.598 126.803 -23.442 1.00 27.11 113 ILE F N 1
ATOM 10905 C CA . ILE F 3 120 ? 74.001 125.592 -22.751 1.00 23.46 113 ILE F CA 1
ATOM 10906 C C . ILE F 3 120 ? 75.467 125.315 -23.009 1.00 33.44 113 ILE F C 1
ATOM 10907 O O . ILE F 3 120 ? 76.215 125.001 -22.088 1.00 27.19 113 ILE F O 1
ATOM 10912 N N . VAL F 3 121 ? 75.893 125.422 -24.262 1.00 23.68 114 VAL F N 1
ATOM 10913 C CA . VAL F 3 121 ? 77.276 125.060 -24.588 1.00 34.98 114 VAL F CA 1
ATOM 10914 C C . VAL F 3 121 ? 78.298 126.067 -24.054 1.00 34.86 114 VAL F C 1
ATOM 10915 O O . VAL F 3 121 ? 79.444 125.718 -23.842 1.00 33.12 114 VAL F O 1
ATOM 10919 N N . ASN F 3 122 ? 77.891 127.311 -23.834 1.00 23.69 115 ASN F N 1
ATOM 10920 C CA . ASN F 3 122 ? 78.790 128.263 -23.190 1.00 33.94 115 ASN F CA 1
ATOM 10921 C C . ASN F 3 122 ? 78.749 128.151 -21.655 1.00 46.19 115 ASN F C 1
ATOM 10922 O O . ASN F 3 122 ? 79.570 128.736 -20.955 1.00 38.44 115 ASN F O 1
ATOM 10927 N N . ASN F 3 123 ? 77.867 127.293 -21.131 1.00 34.09 116 ASN F N 1
ATOM 10928 C CA . ASN F 3 123 ? 77.722 127.180 -19.664 1.00 34.35 116 ASN F CA 1
ATOM 10929 C C . ASN F 3 123 ? 77.848 125.782 -19.030 1.00 39.90 116 ASN F C 1
ATOM 10930 O O . ASN F 3 123 ? 77.514 125.571 -17.856 1.00 35.59 116 ASN F O 1
ATOM 10935 N N . ILE F 3 124 ? 78.367 124.819 -19.770 1.00 34.13 117 ILE F N 1
ATOM 10936 C CA . ILE F 3 124 ? 78.674 123.559 -19.118 1.00 40.41 117 ILE F CA 1
ATOM 10937 C C . ILE F 3 124 ? 80.168 123.394 -18.843 1.00 50.46 117 ILE F C 1
ATOM 10938 O O . ILE F 3 124 ? 80.870 124.364 -18.554 1.00 78.75 117 ILE F O 1
ATOM 10943 N N . HIS F 3 125 ? 80.653 122.164 -18.937 1.00 64.90 118 HIS F N 1
ATOM 10944 C CA . HIS F 3 125 ? 82.016 121.859 -18.519 1.00 82.27 118 HIS F CA 1
ATOM 10945 C C . HIS F 3 125 ? 82.268 122.443 -17.146 1.00 81.38 118 HIS F C 1
ATOM 10946 O O . HIS F 3 125 ? 83.230 123.176 -16.929 1.00 81.59 118 HIS F O 1
ATOM 10953 N N . ASN F 3 126 ? 81.362 122.128 -16.232 1.00 240.44 119 ASN F N 1
ATOM 10954 C CA . ASN F 3 126 ? 81.590 122.369 -14.823 1.00 267.83 119 ASN F CA 1
ATOM 10955 C C . ASN F 3 126 ? 81.689 123.869 -14.455 1.00 244.72 119 ASN F C 1
ATOM 10956 O O . ASN F 3 126 ? 82.441 124.229 -13.553 1.00 246.27 119 ASN F O 1
ATOM 10961 N N . LYS F 3 127 ? 80.933 124.739 -15.146 1.00 54.17 120 LYS F N 1
ATOM 10962 C CA . LYS F 3 127 ? 80.822 126.145 -14.729 1.00 48.74 120 LYS F CA 1
ATOM 10963 C C . LYS F 3 127 ? 79.891 126.143 -13.525 1.00 43.32 120 LYS F C 1
ATOM 10964 O O . LYS F 3 127 ? 78.808 125.545 -13.578 1.00 44.74 120 LYS F O 1
ATOM 10970 N N . PRO F 3 128 ? 80.327 126.761 -12.416 1.00 38.99 121 PRO F N 1
ATOM 10971 C CA . PRO F 3 128 ? 79.566 126.694 -11.164 1.00 39.85 121 PRO F CA 1
ATOM 10972 C C . PRO F 3 128 ? 78.354 127.612 -11.209 1.00 38.51 121 PRO F C 1
ATOM 10973 O O . PRO F 3 128 ? 78.389 128.656 -11.872 1.00 34.02 121 PRO F O 1
ATOM 10977 N N . ARG F 3 129 ? 77.304 127.221 -10.496 1.00 42.17 122 ARG F N 1
ATOM 10978 C CA . ARG F 3 129 ? 76.079 128.001 -10.382 1.00 47.90 122 ARG F CA 1
ATOM 10979 C C . ARG F 3 129 ? 76.337 129.511 -10.230 1.00 42.86 122 ARG F C 1
ATOM 10980 O O . ARG F 3 129 ? 75.784 130.341 -10.985 1.00 47.15 122 ARG F O 1
ATOM 10988 N N . ASP F 3 130 ? 77.177 129.863 -9.258 1.00 39.25 123 ASP F N 1
ATOM 10989 C CA . ASP F 3 130 ? 77.423 131.274 -8.924 1.00 46.84 123 ASP F CA 1
ATOM 10990 C C . ASP F 3 130 ? 77.942 132.085 -10.100 1.00 34.56 123 ASP F C 1
ATOM 10991 O O . ASP F 3 130 ? 77.549 133.242 -10.300 1.00 35.97 123 ASP F O 1
ATOM 10996 N N . LYS F 3 131 ? 78.836 131.475 -10.873 1.00 29.93 124 LYS F N 1
ATOM 10997 C CA . LYS F 3 131 ? 79.426 132.144 -12.019 1.00 36.92 124 LYS F CA 1
ATOM 10998 C C . LYS F 3 131 ? 78.416 132.264 -13.162 1.00 36.91 124 LYS F C 1
ATOM 10999 O O . LYS F 3 131 ? 78.395 133.278 -13.870 1.00 33.43 124 LYS F O 1
ATOM 11005 N N . ILE F 3 132 ? 77.564 131.248 -13.323 1.00 27.37 125 ILE F N 1
ATOM 11006 C CA . ILE F 3 132 ? 76.517 131.268 -14.343 1.00 28.92 125 ILE F CA 1
ATOM 11007 C C . ILE F 3 132 ? 75.577 132.449 -14.112 1.00 29.84 125 ILE F C 1
ATOM 11008 O O . ILE F 3 132 ? 75.301 133.253 -15.029 1.00 31.81 125 ILE F O 1
ATOM 11013 N N . LEU F 3 133 ? 75.105 132.561 -12.873 1.00 26.30 126 LEU F N 1
ATOM 11014 C CA . LEU F 3 133 ? 74.191 133.649 -12.523 1.00 32.30 126 LEU F CA 1
ATOM 11015 C C . LEU F 3 133 ? 74.882 134.999 -12.642 1.00 38.61 126 LEU F C 1
ATOM 11016 O O . LEU F 3 133 ? 74.331 135.935 -13.227 1.00 31.20 126 LEU F O 1
ATOM 11021 N N . SER F 3 134 ? 76.092 135.102 -12.092 1.00 30.37 127 SER F N 1
ATOM 11022 C CA . SER F 3 134 ? 76.822 136.365 -12.157 1.00 39.71 127 SER F CA 1
ATOM 11023 C C . SER F 3 134 ? 77.036 136.835 -13.610 1.00 36.16 127 SER F C 1
ATOM 11024 O O . SER F 3 134 ? 76.890 138.025 -13.917 1.00 33.95 127 SER F O 1
ATOM 11027 N N . ASP F 3 135 ? 77.357 135.907 -14.514 1.00 34.43 128 ASP F N 1
ATOM 11028 C CA . ASP F 3 135 ? 77.532 136.268 -15.936 1.00 33.80 128 ASP F CA 1
ATOM 11029 C C . ASP F 3 135 ? 76.235 136.766 -16.589 1.00 34.86 128 ASP F C 1
ATOM 11030 O O . ASP F 3 135 ? 76.224 137.778 -17.341 1.00 39.57 128 ASP F O 1
ATOM 11035 N N . VAL F 3 136 ? 75.131 136.065 -16.314 1.00 27.94 129 VAL F N 1
ATOM 11036 C CA . VAL F 3 136 ? 73.848 136.557 -16.828 1.00 36.21 129 VAL F CA 1
ATOM 11037 C C . VAL F 3 136 ? 73.575 138.003 -16.347 1.00 29.97 129 VAL F C 1
ATOM 11038 O O . VAL F 3 136 ? 73.252 138.934 -17.134 1.00 33.21 129 VAL F O 1
ATOM 11042 N N . LEU F 3 137 ? 73.717 138.190 -15.041 1.00 27.31 130 LEU F N 1
ATOM 11043 C CA . LEU F 3 137 ? 73.437 139.490 -14.455 1.00 28.54 130 LEU F CA 1
ATOM 11044 C C . LEU F 3 137 ? 74.318 140.539 -15.110 1.00 28.94 130 LEU F C 1
ATOM 11045 O O . LEU F 3 137 ? 73.854 141.627 -15.424 1.00 33.32 130 LEU F O 1
ATOM 11050 N N . ALA F 3 138 ? 75.586 140.206 -15.321 1.00 32.34 131 ALA F N 1
ATOM 11051 C CA . ALA F 3 138 ? 76.543 141.157 -15.889 1.00 37.57 131 ALA F CA 1
ATOM 11052 C C . ALA F 3 138 ? 76.086 141.599 -17.271 1.00 38.41 131 ALA F C 1
ATOM 11053 O O . ALA F 3 138 ? 76.221 142.780 -17.630 1.00 35.86 131 ALA F O 1
ATOM 11055 N N . LYS F 3 139 ? 75.524 140.671 -18.053 1.00 30.65 132 LYS F N 1
ATOM 11056 C CA . LYS F 3 139 ? 74.991 141.098 -19.346 1.00 25.29 132 LYS F CA 1
ATOM 11057 C C . LYS F 3 139 ? 73.890 142.136 -19.176 1.00 35.93 132 LYS F C 1
ATOM 11058 O O . LYS F 3 139 ? 73.805 143.132 -19.939 1.00 33.88 132 LYS F O 1
ATOM 11064 N N . PHE F 3 140 ? 73.031 141.915 -18.181 1.00 32.35 133 PHE F N 1
ATOM 11065 C CA . PHE F 3 140 ? 71.989 142.930 -17.957 1.00 26.51 133 PHE F CA 1
ATOM 11066 C C . PHE F 3 140 ? 72.573 144.283 -17.539 1.00 32.71 133 PHE F C 1
ATOM 11067 O O . PHE F 3 140 ? 72.234 145.326 -18.100 1.00 32.48 133 PHE F O 1
ATOM 11075 N N . SER F 3 141 ? 73.465 144.256 -16.556 1.00 39.69 134 SER F N 1
ATOM 11076 C CA . SER F 3 141 ? 74.098 145.470 -16.051 1.00 39.50 134 SER F CA 1
ATOM 11077 C C . SER F 3 141 ? 74.742 146.280 -17.164 1.00 40.93 134 SER F C 1
ATOM 11078 O O . SER F 3 141 ? 74.505 147.489 -17.268 1.00 41.87 134 SER F O 1
ATOM 11081 N N . ALA F 3 142 ? 75.543 145.623 -18.005 1.00 36.62 135 ALA F N 1
ATOM 11082 C CA . ALA F 3 142 ? 76.127 146.295 -19.173 1.00 38.34 135 ALA F CA 1
ATOM 11083 C C . ALA F 3 142 ? 75.046 146.926 -20.041 1.00 41.88 135 ALA F C 1
ATOM 11084 O O . ALA F 3 142 ? 75.210 148.064 -20.500 1.00 50.62 135 ALA F O 1
ATOM 11086 N N . ALA F 3 143 ? 73.944 146.209 -20.277 1.00 35.15 136 ALA F N 1
ATOM 11087 C CA . ALA F 3 143 ? 72.882 146.799 -21.119 1.00 33.16 136 ALA F CA 1
ATOM 11088 C C . ALA F 3 143 ? 72.190 148.034 -20.510 1.00 43.80 136 ALA F C 1
ATOM 11089 O O . ALA F 3 143 ? 71.877 148.997 -21.211 1.00 40.33 136 ALA F O 1
ATOM 11091 N N . ILE F 3 144 ? 71.932 147.998 -19.209 1.00 31.75 137 ILE F N 1
ATOM 11092 C CA . ILE F 3 144 ? 71.176 149.058 -18.551 1.00 41.06 137 ILE F CA 1
ATOM 11093 C C . ILE F 3 144 ? 72.070 150.266 -18.355 1.00 46.71 137 ILE F C 1
ATOM 11094 O O . ILE F 3 144 ? 71.600 151.408 -18.314 1.00 41.41 137 ILE F O 1
ATOM 11099 N N . GLN F 3 145 ? 73.365 149.996 -18.233 1.00 56.83 138 GLN F N 1
ATOM 11100 C CA . GLN F 3 145 ? 74.337 151.007 -17.852 1.00 68.66 138 GLN F CA 1
ATOM 11101 C C . GLN F 3 145 ? 74.281 152.226 -18.779 1.00 78.24 138 GLN F C 1
ATOM 11102 O O . GLN F 3 145 ? 74.610 153.341 -18.381 1.00 84.28 138 GLN F O 1
ATOM 11108 N N . ASN F 3 146 ? 73.848 152.014 -20.014 1.00 85.86 139 ASN F N 1
ATOM 11109 C CA . ASN F 3 146 ? 73.805 153.094 -20.997 1.00 92.41 139 ASN F CA 1
ATOM 11110 C C . ASN F 3 146 ? 72.716 154.143 -20.790 1.00 96.83 139 ASN F C 1
ATOM 11111 O O . ASN F 3 146 ? 72.972 155.334 -20.935 1.00 98.90 139 ASN F O 1
ATOM 11116 N N . ASN F 3 147 ? 71.502 153.704 -20.474 1.00 67.94 140 ASN F N 1
ATOM 11117 C CA . ASN F 3 147 ? 70.362 154.620 -20.420 1.00 70.31 140 ASN F CA 1
ATOM 11118 C C . ASN F 3 147 ? 69.551 154.480 -19.140 1.00 66.40 140 ASN F C 1
ATOM 11119 O O . ASN F 3 147 ? 68.323 154.389 -19.189 1.00 63.77 140 ASN F O 1
ATOM 11121 N N . PRO F 3 148 ? 70.236 154.511 -17.984 1.00 75.61 141 PRO F N 1
ATOM 11122 C CA . PRO F 3 148 ? 69.746 153.936 -16.720 1.00 69.80 141 PRO F CA 1
ATOM 11123 C C . PRO F 3 148 ? 68.309 154.289 -16.345 1.00 60.63 141 PRO F C 1
ATOM 11124 O O . PRO F 3 148 ? 67.579 153.408 -15.882 1.00 69.39 141 PRO F O 1
ATOM 11128 N N . THR F 3 149 ? 67.898 155.535 -16.554 1.00 54.54 142 THR F N 1
ATOM 11129 C CA . THR F 3 149 ? 66.612 155.977 -16.008 1.00 70.05 142 THR F CA 1
ATOM 11130 C C . THR F 3 149 ? 65.463 156.029 -17.022 1.00 61.84 142 THR F C 1
ATOM 11131 O O . THR F 3 149 ? 64.303 156.225 -16.644 1.00 66.39 142 THR F O 1
ATOM 11135 N N . ASP F 3 150 ? 65.774 155.840 -18.302 1.00 37.97 143 ASP F N 1
ATOM 11136 C CA . ASP F 3 150 ? 64.721 155.771 -19.316 1.00 36.48 143 ASP F CA 1
ATOM 11137 C C . ASP F 3 150 ? 64.557 154.372 -19.921 1.00 43.38 143 ASP F C 1
ATOM 11138 O O . ASP F 3 150 ? 64.040 154.241 -21.028 1.00 29.92 143 ASP F O 1
ATOM 11143 N N . THR F 3 151 ? 64.986 153.339 -19.194 1.00 25.41 144 THR F N 1
ATOM 11144 C CA . THR F 3 151 ? 65.000 151.989 -19.739 1.00 28.33 144 THR F CA 1
ATOM 11145 C C . THR F 3 151 ? 64.011 151.061 -19.047 1.00 29.41 144 THR F C 1
ATOM 11146 O O . THR F 3 151 ? 63.926 151.035 -17.806 1.00 33.37 144 THR F O 1
ATOM 11150 N N . ILE F 3 152 ? 63.257 150.291 -19.832 1.00 28.90 145 ILE F N 1
ATOM 11151 C CA . ILE F 3 152 ? 62.509 149.160 -19.262 1.00 23.80 145 ILE F CA 1
ATOM 11152 C C . ILE F 3 152 ? 63.260 147.885 -19.552 1.00 28.41 145 ILE F C 1
ATOM 11153 O O . ILE F 3 152 ? 63.921 147.775 -20.585 1.00 25.27 145 ILE F O 1
ATOM 11158 N N . VAL F 3 153 ? 63.149 146.917 -18.642 1.00 27.69 146 VAL F N 1
ATOM 11159 C CA . VAL F 3 153 ? 63.729 145.593 -18.854 1.00 20.07 146 VAL F CA 1
ATOM 11160 C C . VAL F 3 153 ? 62.625 144.531 -18.870 1.00 24.43 146 VAL F C 1
ATOM 11161 O O . VAL F 3 153 ? 61.774 144.498 -17.988 1.00 27.24 146 VAL F O 1
ATOM 11165 N N . ILE F 3 154 ? 62.623 143.702 -19.914 1.00 24.45 147 ILE F N 1
ATOM 11166 C CA . ILE F 3 154 ? 61.670 142.629 -20.061 1.00 33.61 147 ILE F CA 1
ATOM 11167 C C . ILE F 3 154 ? 62.471 141.330 -20.087 1.00 28.37 147 ILE F C 1
ATOM 11168 O O . ILE F 3 154 ? 63.428 141.187 -20.863 1.00 27.64 147 ILE F O 1
ATOM 11173 N N . ILE F 3 155 ? 62.091 140.374 -19.251 1.00 25.71 148 ILE F N 1
ATOM 11174 C CA . ILE F 3 155 ? 62.840 139.116 -19.201 1.00 23.96 148 ILE F CA 1
ATOM 11175 C C . ILE F 3 155 ? 61.887 137.938 -19.273 1.00 23.49 148 ILE F C 1
ATOM 11176 O O . ILE F 3 155 ? 60.996 137.791 -18.437 1.00 23.31 148 ILE F O 1
ATOM 11181 N N . GLU F 3 156 ? 62.078 137.096 -20.289 1.00 25.44 149 GLU F N 1
ATOM 11182 C CA . GLU F 3 156 ? 61.133 136.028 -20.590 1.00 27.80 149 GLU F CA 1
ATOM 11183 C C . GLU F 3 156 ? 61.624 134.646 -20.169 1.00 29.06 149 GLU F C 1
ATOM 11184 O O . GLU F 3 156 ? 62.706 134.193 -20.553 1.00 24.76 149 GLU F O 1
ATOM 11190 N N . GLN F 3 157 ? 60.804 133.993 -19.355 1.00 23.40 150 GLN F N 1
ATOM 11191 C CA . GLN F 3 157 ? 61.079 132.658 -18.801 1.00 24.65 150 GLN F CA 1
ATOM 11192 C C . GLN F 3 157 ? 62.431 132.445 -18.089 1.00 19.14 150 GLN F C 1
ATOM 11193 O O . GLN F 3 157 ? 63.109 131.440 -18.327 1.00 22.83 150 GLN F O 1
ATOM 11199 N N . PRO F 3 158 ? 62.800 133.357 -17.179 1.00 28.86 151 PRO F N 1
ATOM 11200 C CA . PRO F 3 158 ? 64.001 133.153 -16.361 1.00 22.15 151 PRO F CA 1
ATOM 11201 C C . PRO F 3 158 ? 63.880 131.922 -15.478 1.00 26.75 151 PRO F C 1
ATOM 11202 O O . PRO F 3 158 ? 64.911 131.361 -15.105 1.00 27.03 151 PRO F O 1
ATOM 11206 N N . GLU F 3 159 ? 62.654 131.490 -15.165 1.00 24.77 152 GLU F N 1
ATOM 11207 C CA . GLU F 3 159 ? 62.464 130.279 -14.353 1.00 27.40 152 GLU F CA 1
ATOM 11208 C C . GLU F 3 159 ? 63.065 129.043 -15.016 1.00 31.67 152 GLU F C 1
ATOM 11209 O O . GLU F 3 159 ? 63.287 127.998 -14.368 1.00 24.59 152 GLU F O 1
ATOM 11215 N N . LEU F 3 160 ? 63.341 129.151 -16.313 1.00 21.83 153 LEU F N 1
ATOM 11216 C CA . LEU F 3 160 ? 63.930 128.027 -17.011 1.00 23.40 153 LEU F CA 1
ATOM 11217 C C . LEU F 3 160 ? 65.299 127.716 -16.406 1.00 17.98 153 LEU F C 1
ATOM 11218 O O . LEU F 3 160 ? 65.796 126.594 -16.524 1.00 25.21 153 LEU F O 1
ATOM 11223 N N . LEU F 3 161 ? 65.927 128.712 -15.789 1.00 18.37 154 LEU F N 1
ATOM 11224 C CA . LEU F 3 161 ? 67.230 128.473 -15.150 1.00 22.17 154 LEU F CA 1
ATOM 11225 C C . LEU F 3 161 ? 67.118 127.402 -14.080 1.00 26.86 154 LEU F C 1
ATOM 11226 O O . LEU F 3 161 ? 68.062 126.616 -13.887 1.00 23.56 154 LEU F O 1
ATOM 11231 N N . LEU F 3 162 ? 65.966 127.347 -13.412 1.00 22.16 155 LEU F N 1
ATOM 11232 C CA . LEU F 3 162 ? 65.763 126.357 -12.351 1.00 28.81 155 LEU F CA 1
ATOM 11233 C C . LEU F 3 162 ? 65.871 124.956 -12.918 1.00 26.30 155 LEU F C 1
ATOM 11234 O O . LEU F 3 162 ? 66.173 124.027 -12.195 1.00 23.68 155 LEU F O 1
ATOM 11239 N N . SER F 3 163 ? 65.625 124.808 -14.221 1.00 22.62 156 SER F N 1
ATOM 11240 C CA . SER F 3 163 ? 65.731 123.495 -14.834 1.00 25.94 156 SER F CA 1
ATOM 11241 C C . SER F 3 163 ? 67.068 123.317 -15.532 1.00 32.57 156 SER F C 1
ATOM 11242 O O . SER F 3 163 ? 67.547 122.190 -15.665 1.00 38.20 156 SER F O 1
ATOM 11245 N N . LEU F 3 164 ? 67.678 124.407 -15.991 1.00 27.14 157 LEU F N 1
ATOM 11246 C CA . LEU F 3 164 ? 68.870 124.264 -16.832 1.00 28.07 157 LEU F CA 1
ATOM 11247 C C . LEU F 3 164 ? 70.136 124.125 -15.998 1.00 27.94 157 LEU F C 1
ATOM 11248 O O . LEU F 3 164 ? 71.156 123.617 -16.476 1.00 31.68 157 LEU F O 1
ATOM 11253 N N . VAL F 3 165 ? 70.061 124.598 -14.764 1.00 30.64 158 VAL F N 1
ATOM 11254 C CA . VAL F 3 165 ? 71.219 124.679 -13.887 1.00 29.77 158 VAL F CA 1
ATOM 11255 C C . VAL F 3 165 ? 71.046 123.722 -12.722 1.00 31.44 158 VAL F C 1
ATOM 11256 O O . VAL F 3 165 ? 70.169 123.901 -11.873 1.00 31.04 158 VAL F O 1
ATOM 11260 N N . SER F 3 166 ? 71.886 122.686 -12.703 1.00 26.67 159 SER F N 1
ATOM 11261 C CA . SER F 3 166 ? 71.846 121.657 -11.682 1.00 29.04 159 SER F CA 1
ATOM 11262 C C . SER F 3 166 ? 71.887 122.222 -10.276 1.00 30.13 159 SER F C 1
ATOM 11263 O O . SER F 3 166 ? 72.771 123.006 -9.942 1.00 30.02 159 SER F O 1
ATOM 11266 N N . GLY F 3 167 ? 70.934 121.815 -9.443 1.00 26.45 160 GLY F N 1
ATOM 11267 C CA . GLY F 3 167 ? 70.917 122.202 -8.042 1.00 27.05 160 GLY F CA 1
ATOM 11268 C C . GLY F 3 167 ? 70.610 123.672 -7.738 1.00 33.62 160 GLY F C 1
ATOM 11269 O O . GLY F 3 167 ? 70.851 124.138 -6.626 1.00 30.03 160 GLY F O 1
ATOM 11270 N N . LEU F 3 168 ? 70.065 124.402 -8.702 1.00 27.68 161 LEU F N 1
ATOM 11271 C CA . LEU F 3 168 ? 69.690 125.810 -8.475 1.00 27.30 161 LEU F CA 1
ATOM 11272 C C . LEU F 3 168 ? 68.330 125.924 -7.760 1.00 26.60 161 LEU F C 1
ATOM 11273 O O . LEU F 3 168 ? 67.305 125.431 -8.254 1.00 26.09 161 LEU F O 1
ATOM 11278 N N . THR F 3 169 ? 68.322 126.549 -6.589 1.00 22.99 162 THR F N 1
ATOM 11279 C CA . THR F 3 169 ? 67.076 126.763 -5.865 1.00 29.94 162 THR F CA 1
ATOM 11280 C C . THR F 3 169 ? 66.446 128.096 -6.236 1.00 27.92 162 THR F C 1
ATOM 11281 O O . THR F 3 169 ? 67.119 129.016 -6.670 1.00 26.96 162 THR F O 1
ATOM 11285 N N . CYS F 3 170 ? 65.147 128.202 -6.008 1.00 23.90 163 CYS F N 1
ATOM 11286 C CA . CYS F 3 170 ? 64.450 129.452 -6.189 1.00 26.48 163 CYS F CA 1
ATOM 11287 C C . CYS F 3 170 ? 65.110 130.575 -5.398 1.00 33.71 163 CYS F C 1
ATOM 11288 O O . CYS F 3 170 ? 65.260 131.698 -5.888 1.00 28.57 163 CYS F O 1
ATOM 11291 N N . SER F 3 171 ? 65.495 130.301 -4.155 1.00 27.57 164 SER F N 1
ATOM 11292 C CA . SER F 3 171 ? 66.040 131.397 -3.369 1.00 25.59 164 SER F CA 1
ATOM 11293 C C . SER F 3 171 ? 67.406 131.875 -3.919 1.00 26.09 164 SER F C 1
ATOM 11294 O O . SER F 3 171 ? 67.702 133.056 -3.908 1.00 27.40 164 SER F O 1
ATOM 11297 N N . GLU F 3 172 ? 68.236 130.968 -4.410 1.00 28.99 165 GLU F N 1
ATOM 11298 C CA . GLU F 3 172 ? 69.475 131.406 -5.038 1.00 33.88 165 GLU F CA 1
ATOM 11299 C C . GLU F 3 172 ? 69.205 132.191 -6.319 1.00 38.88 165 GLU F C 1
ATOM 11300 O O . GLU F 3 172 ? 69.842 133.213 -6.580 1.00 33.28 165 GLU F O 1
ATOM 11306 N N . LEU F 3 173 ? 68.273 131.711 -7.138 1.00 32.46 166 LEU F N 1
ATOM 11307 C CA . LEU F 3 173 ? 67.928 132.462 -8.349 1.00 30.52 166 LEU F CA 1
ATOM 11308 C C . LEU F 3 173 ? 67.487 133.893 -7.998 1.00 29.61 166 LEU F C 1
ATOM 11309 O O . LEU F 3 173 ? 67.903 134.855 -8.637 1.00 30.02 166 LEU F O 1
ATOM 11314 N N . ASN F 3 174 ? 66.654 134.039 -6.979 1.00 23.71 167 ASN F N 1
ATOM 11315 C CA . ASN F 3 174 ? 66.210 135.383 -6.583 1.00 23.65 167 ASN F CA 1
ATOM 11316 C C . ASN F 3 174 ? 67.331 136.222 -5.976 1.00 33.74 167 ASN F C 1
ATOM 11317 O O . ASN F 3 174 ? 67.563 137.352 -6.401 1.00 35.19 167 ASN F O 1
ATOM 11322 N N . ASN F 3 175 ? 68.055 135.649 -5.017 1.00 32.10 168 ASN F N 1
ATOM 11323 C CA . ASN F 3 175 ? 69.127 136.363 -4.328 1.00 35.57 168 ASN F CA 1
ATOM 11324 C C . ASN F 3 175 ? 70.274 136.802 -5.223 1.00 29.63 168 ASN F C 1
ATOM 11325 O O . ASN F 3 175 ? 70.842 137.864 -5.019 1.00 28.73 168 ASN F O 1
ATOM 11330 N N . LYS F 3 176 ? 70.617 135.982 -6.213 1.00 28.76 169 LYS F N 1
ATOM 11331 C CA . LYS F 3 176 ? 71.828 136.213 -6.999 1.00 32.68 169 LYS F CA 1
ATOM 11332 C C . LYS F 3 176 ? 71.558 136.763 -8.394 1.00 33.03 169 LYS F C 1
ATOM 11333 O O . LYS F 3 176 ? 72.495 137.107 -9.114 1.00 38.35 169 LYS F O 1
ATOM 11339 N N . PHE F 3 177 ? 70.291 136.803 -8.808 1.00 26.50 170 PHE F N 1
ATOM 11340 C CA . PHE F 3 177 ? 69.968 137.331 -10.143 1.00 30.74 170 PHE F CA 1
ATOM 11341 C C . PHE F 3 177 ? 68.758 138.274 -10.148 1.00 27.90 170 PHE F C 1
ATOM 11342 O O . PHE F 3 177 ? 68.869 139.464 -10.441 1.00 29.64 170 PHE F O 1
ATOM 11350 N N . ILE F 3 178 ? 67.592 137.741 -9.825 1.00 27.38 171 ILE F N 1
ATOM 11351 C CA . ILE F 3 178 ? 66.365 138.499 -10.004 1.00 22.90 171 ILE F CA 1
ATOM 11352 C C . ILE F 3 178 ? 66.375 139.781 -9.166 1.00 32.45 171 ILE F C 1
ATOM 11353 O O . ILE F 3 178 ? 66.200 140.881 -9.696 1.00 29.72 171 ILE F O 1
ATOM 11358 N N . THR F 3 179 ? 66.615 139.637 -7.866 1.00 29.22 172 THR F N 1
ATOM 11359 C CA . THR F 3 179 ? 66.544 140.770 -6.940 1.00 23.64 172 THR F CA 1
ATOM 11360 C C . THR F 3 179 ? 67.594 141.855 -7.227 1.00 24.52 172 THR F C 1
ATOM 11361 O O . THR F 3 179 ? 67.255 143.026 -7.266 1.00 31.70 172 THR F O 1
ATOM 11365 N N . PRO F 3 180 ? 68.865 141.463 -7.450 1.00 33.39 173 PRO F N 1
ATOM 11366 C CA . PRO F 3 180 ? 69.868 142.436 -7.903 1.00 31.23 173 PRO F CA 1
ATOM 11367 C C . PRO F 3 180 ? 69.450 143.080 -9.214 1.00 39.53 173 PRO F C 1
ATOM 11368 O O . PRO F 3 180 ? 69.695 144.262 -9.400 1.00 36.49 173 PRO F O 1
ATOM 11372 N N . LEU F 3 181 ? 68.833 142.317 -10.114 1.00 25.75 174 LEU F N 1
ATOM 11373 C CA . LEU F 3 181 ? 68.419 142.887 -11.400 1.00 30.58 174 LEU F CA 1
ATOM 11374 C C . LEU F 3 181 ? 67.416 143.990 -11.137 1.00 33.00 174 LEU F C 1
ATOM 11375 O O . LEU F 3 181 ? 67.573 145.118 -11.621 1.00 28.67 174 LEU F O 1
ATOM 11380 N N . LEU F 3 182 ? 66.411 143.668 -10.323 1.00 30.97 175 LEU F N 1
ATOM 11381 C CA . LEU F 3 182 ? 65.315 144.594 -10.014 1.00 28.84 175 LEU F CA 1
ATOM 11382 C C . LEU F 3 182 ? 65.824 145.831 -9.306 1.00 35.43 175 LEU F C 1
ATOM 11383 O O . LEU F 3 182 ? 65.323 146.939 -9.526 1.00 33.72 175 LEU F O 1
ATOM 11388 N N . ARG F 3 183 ? 66.828 145.634 -8.459 1.00 32.97 176 ARG F N 1
ATOM 11389 C CA . ARG F 3 183 ? 67.472 146.735 -7.746 1.00 35.92 176 ARG F CA 1
ATOM 11390 C C . ARG F 3 183 ? 68.173 147.722 -8.698 1.00 41.24 176 ARG F C 1
ATOM 11391 O O . ARG F 3 183 ? 68.472 148.854 -8.304 1.00 39.40 176 ARG F O 1
ATOM 11399 N N . GLN F 3 184 ? 68.409 147.301 -9.945 1.00 27.47 177 GLN F N 1
ATOM 11400 C CA . GLN F 3 184 ? 69.064 148.131 -10.982 1.00 33.61 177 GLN F CA 1
ATOM 11401 C C . GLN F 3 184 ? 68.093 148.693 -12.016 1.00 37.73 177 GLN F C 1
ATOM 11402 O O . GLN F 3 184 ? 68.527 149.337 -12.966 1.00 38.03 177 GLN F O 1
ATOM 11408 N N . CYS F 3 185 ? 66.795 148.439 -11.858 1.00 37.42 178 CYS F N 1
ATOM 11409 C CA . CYS F 3 185 ? 65.802 148.804 -12.883 1.00 35.29 178 CYS F CA 1
ATOM 11410 C C . CYS F 3 185 ? 64.798 149.779 -12.332 1.00 33.69 178 CYS F C 1
ATOM 11411 O O . CYS F 3 185 ? 64.395 149.648 -11.178 1.00 31.40 178 CYS F O 1
ATOM 11414 N N . LYS F 3 186 ? 64.359 150.724 -13.157 1.00 23.43 179 LYS F N 1
ATOM 11415 C CA . LYS F 3 186 ? 63.170 151.502 -12.837 1.00 28.34 179 LYS F CA 1
ATOM 11416 C C . LYS F 3 186 ? 61.976 150.561 -12.961 1.00 26.29 179 LYS F C 1
ATOM 11417 O O . LYS F 3 186 ? 61.108 150.524 -12.096 1.00 23.47 179 LYS F O 1
ATOM 11423 N N . VAL F 3 187 ? 61.908 149.838 -14.067 1.00 29.52 180 VAL F N 1
ATOM 11424 C CA . VAL F 3 187 ? 60.772 148.955 -14.308 1.00 25.34 180 VAL F CA 1
ATOM 11425 C C . VAL F 3 187 ? 61.280 147.625 -14.829 1.00 26.91 180 VAL F C 1
ATOM 11426 O O . VAL F 3 187 ? 61.999 147.574 -15.843 1.00 23.57 180 VAL F O 1
ATOM 11430 N N . LEU F 3 188 ? 60.896 146.547 -14.150 1.00 26.55 181 LEU F N 1
ATOM 11431 C CA . LEU F 3 188 ? 61.251 145.214 -14.590 1.00 23.59 181 LEU F CA 1
ATOM 11432 C C . LEU F 3 188 ? 59.974 144.435 -14.873 1.00 29.57 181 LEU F C 1
ATOM 11433 O O . LEU F 3 188 ? 59.006 144.483 -14.101 1.00 25.47 181 LEU F O 1
ATOM 11438 N N . ILE F 3 189 ? 59.978 143.739 -16.000 1.00 22.43 182 ILE F N 1
ATOM 11439 C CA . ILE F 3 189 ? 58.845 142.948 -16.435 1.00 23.22 182 ILE F CA 1
ATOM 11440 C C . ILE F 3 189 ? 59.314 141.492 -16.609 1.00 27.03 182 ILE F C 1
ATOM 11441 O O . ILE F 3 189 ? 60.102 141.185 -17.504 1.00 27.20 182 ILE F O 1
ATOM 11446 N N . ILE F 3 190 ? 58.843 140.607 -15.731 1.00 22.42 183 ILE F N 1
ATOM 11447 C CA . ILE F 3 190 ? 59.186 139.193 -15.803 1.00 18.71 183 ILE F CA 1
ATOM 11448 C C . ILE F 3 190 ? 58.006 138.518 -16.457 1.00 22.40 183 ILE F C 1
ATOM 11449 O O . ILE F 3 190 ? 56.853 138.739 -16.048 1.00 23.32 183 ILE F O 1
ATOM 11454 N N . VAL F 3 191 ? 58.294 137.724 -17.488 1.00 22.60 184 VAL F N 1
ATOM 11455 C CA . VAL F 3 191 ? 57.278 136.952 -18.200 1.00 22.90 184 VAL F CA 1
ATOM 11456 C C . VAL F 3 191 ? 57.522 135.449 -18.021 1.00 25.57 184 VAL F C 1
ATOM 11457 O O . VAL F 3 191 ? 58.594 134.955 -18.379 1.00 26.41 184 VAL F O 1
ATOM 11461 N N . SER F 3 192 ? 56.542 134.735 -17.461 1.00 21.15 185 SER F N 1
ATOM 11462 C CA . SER F 3 192 ? 56.727 133.324 -17.103 1.00 24.34 185 SER F CA 1
ATOM 11463 C C . SER F 3 192 ? 55.556 132.473 -17.553 1.00 21.07 185 SER F C 1
ATOM 11464 O O . SER F 3 192 ? 54.422 132.934 -17.568 1.00 23.60 185 SER F O 1
ATOM 11467 N N . ASN F 3 193 ? 55.834 131.203 -17.816 1.00 25.86 186 ASN F N 1
ATOM 11468 C CA . ASN F 3 193 ? 54.877 130.232 -18.325 1.00 18.31 186 ASN F CA 1
ATOM 11469 C C . ASN F 3 193 ? 54.272 129.440 -17.183 1.00 27.67 186 ASN F C 1
ATOM 11470 O O . ASN F 3 193 ? 54.979 128.748 -16.461 1.00 28.71 186 ASN F O 1
ATOM 11475 N N . SER F 3 194 ? 52.955 129.489 -17.046 1.00 24.85 187 SER F N 1
ATOM 11476 C CA . SER F 3 194 ? 52.304 128.909 -15.865 1.00 29.90 187 SER F CA 1
ATOM 11477 C C . SER F 3 194 ? 51.783 127.484 -16.080 1.00 29.88 187 SER F C 1
ATOM 11478 O O . SER F 3 194 ? 50.960 126.989 -15.295 1.00 25.53 187 SER F O 1
ATOM 11481 N N . ASP F 3 195 ? 52.250 126.817 -17.139 1.00 21.91 188 ASP F N 1
ATOM 11482 C CA . ASP F 3 195 ? 51.846 125.435 -17.422 1.00 29.69 188 ASP F CA 1
ATOM 11483 C C . ASP F 3 195 ? 51.986 124.475 -16.235 1.00 30.02 188 ASP F C 1
ATOM 11484 O O . ASP F 3 195 ? 51.192 123.550 -16.105 1.00 25.22 188 ASP F O 1
ATOM 11489 N N . ILE F 3 196 ? 52.991 124.678 -15.383 1.00 26.45 189 ILE F N 1
ATOM 11490 C CA . ILE F 3 196 ? 53.219 123.761 -14.250 1.00 26.82 189 ILE F CA 1
ATOM 11491 C C . ILE F 3 196 ? 52.048 123.732 -13.261 1.00 31.73 189 ILE F C 1
ATOM 11492 O O . ILE F 3 196 ? 51.872 122.761 -12.530 1.00 34.88 189 ILE F O 1
ATOM 11497 N N . PHE F 3 197 ? 51.225 124.780 -13.263 1.00 23.07 190 PHE F N 1
ATOM 11498 C CA . PHE F 3 197 ? 50.092 124.851 -12.337 1.00 27.64 190 PHE F CA 1
ATOM 11499 C C . PHE F 3 197 ? 48.838 124.274 -12.968 1.00 27.20 190 PHE F C 1
ATOM 11500 O O . PHE F 3 197 ? 47.785 124.211 -12.333 1.00 28.87 190 PHE F O 1
ATOM 11508 N N . ASN F 3 198 ? 48.938 123.894 -14.232 1.00 28.46 191 ASN F N 1
ATOM 11509 C CA . ASN F 3 198 ? 47.762 123.461 -14.964 1.00 35.34 191 ASN F CA 1
ATOM 11510 C C . ASN F 3 198 ? 47.791 122.019 -15.462 1.00 36.72 191 ASN F C 1
ATOM 11511 O O . ASN F 3 198 ? 47.208 121.702 -16.498 1.00 40.66 191 ASN F O 1
ATOM 11516 N N . ILE F 3 199 ? 48.475 121.151 -14.732 1.00 39.06 192 ILE F N 1
ATOM 11517 C CA . ILE F 3 199 ? 48.465 119.728 -15.054 1.00 40.09 192 ILE F CA 1
ATOM 11518 C C . ILE F 3 199 ? 47.287 119.091 -14.325 1.00 48.56 192 ILE F C 1
ATOM 11519 O O . ILE F 3 199 ? 47.141 119.250 -13.105 1.00 42.51 192 ILE F O 1
ATOM 11524 N N . ASP F 3 200 ? 46.435 118.386 -15.060 1.00 68.06 193 ASP F N 1
ATOM 11525 C CA . ASP F 3 200 ? 45.274 117.774 -14.425 1.00 82.32 193 ASP F CA 1
ATOM 11526 C C . ASP F 3 200 ? 45.656 116.508 -13.666 1.00 77.66 193 ASP F C 1
ATOM 11527 O O . ASP F 3 200 ? 46.334 115.630 -14.195 1.00 100.92 193 ASP F O 1
ATOM 11532 N N . GLU F 3 201 ? 45.218 116.440 -12.413 1.00 86.96 194 GLU F N 1
ATOM 11533 C CA . GLU F 3 201 ? 45.759 115.492 -11.443 1.00 108.81 194 GLU F CA 1
ATOM 11534 C C . GLU F 3 201 ? 47.269 115.677 -11.274 1.00 109.75 194 GLU F C 1
ATOM 11535 O O . GLU F 3 201 ? 48.072 114.937 -11.844 1.00 110.97 194 GLU F O 1
ATOM 11541 N N . TYR F 3 202 ? 47.631 116.697 -10.501 1.00 78.50 195 TYR F N 1
ATOM 11542 C CA . TYR F 3 202 ? 49.007 116.952 -10.089 1.00 68.71 195 TYR F CA 1
ATOM 11543 C C . TYR F 3 202 ? 49.058 118.241 -9.279 1.00 76.62 195 TYR F C 1
ATOM 11544 O O . TYR F 3 202 ? 48.615 119.295 -9.746 1.00 76.79 195 TYR F O 1
ATOM 11553 N N . ASP F 3 203 ? 49.612 118.156 -8.073 1.00 66.91 196 ASP F N 1
ATOM 11554 C CA . ASP F 3 203 ? 49.672 119.311 -7.180 1.00 75.69 196 ASP F CA 1
ATOM 11555 C C . ASP F 3 203 ? 51.026 120.032 -7.237 1.00 72.42 196 ASP F C 1
ATOM 11556 O O . ASP F 3 203 ? 51.979 119.641 -6.565 1.00 73.78 196 ASP F O 1
ATOM 11561 N N . ALA F 3 204 ? 51.094 121.095 -8.036 1.00 81.33 197 ALA F N 1
ATOM 11562 C CA . ALA F 3 204 ? 52.324 121.867 -8.199 1.00 78.66 197 ALA F CA 1
ATOM 11563 C C . ALA F 3 204 ? 52.953 122.246 -6.859 1.00 83.72 197 ALA F C 1
ATOM 11564 O O . ALA F 3 204 ? 54.175 122.184 -6.699 1.00 73.67 197 ALA F O 1
ATOM 11566 N N . SER F 3 205 ? 52.115 122.640 -5.903 1.00 90.28 198 SER F N 1
ATOM 11567 C CA . SER F 3 205 ? 52.578 123.008 -4.567 1.00 88.64 198 SER F CA 1
ATOM 11568 C C . SER F 3 205 ? 53.497 121.951 -3.961 1.00 79.87 198 SER F C 1
ATOM 11569 O O . SER F 3 205 ? 54.654 122.232 -3.645 1.00 82.05 198 SER F O 1
ATOM 11572 N N . VAL F 3 206 ? 52.987 120.732 -3.808 1.00 64.27 199 VAL F N 1
ATOM 11573 C CA . VAL F 3 206 ? 53.736 119.686 -3.112 1.00 72.06 199 VAL F CA 1
ATOM 11574 C C . VAL F 3 206 ? 54.981 119.232 -3.877 1.00 69.78 199 VAL F C 1
ATOM 11575 O O . VAL F 3 206 ? 56.087 119.215 -3.330 1.00 60.13 199 VAL F O 1
ATOM 11579 N N . HIS F 3 207 ? 54.801 118.894 -5.150 1.00 71.55 200 HIS F N 1
ATOM 11580 C CA . HIS F 3 207 ? 55.809 118.136 -5.893 1.00 62.11 200 HIS F CA 1
ATOM 11581 C C . HIS F 3 207 ? 56.787 118.963 -6.745 1.00 66.69 200 HIS F C 1
ATOM 11582 O O . HIS F 3 207 ? 57.917 118.541 -6.987 1.00 50.58 200 HIS F O 1
ATOM 11589 N N . SER F 3 208 ? 56.360 120.135 -7.198 1.00 39.93 201 SER F N 1
ATOM 11590 C CA . SER F 3 208 ? 57.252 121.018 -7.946 1.00 44.77 201 SER F CA 1
ATOM 11591 C C . SER F 3 208 ? 57.461 122.301 -7.181 1.00 36.09 201 SER F C 1
ATOM 11592 O O . SER F 3 208 ? 57.404 123.399 -7.740 1.00 34.02 201 SER F O 1
ATOM 11595 N N . SER F 3 209 ? 57.706 122.153 -5.885 1.00 28.43 202 SER F N 1
ATOM 11596 C CA . SER F 3 209 ? 57.726 123.289 -4.989 1.00 32.52 202 SER F CA 1
ATOM 11597 C C . SER F 3 209 ? 58.826 124.309 -5.331 1.00 29.42 202 SER F C 1
ATOM 11598 O O . SER F 3 209 ? 58.607 125.518 -5.227 1.00 28.72 202 SER F O 1
ATOM 11601 N N . ASN F 3 210 ? 60.004 123.838 -5.734 1.00 23.41 203 ASN F N 1
ATOM 11602 C CA . ASN F 3 210 ? 61.088 124.752 -6.101 1.00 24.89 203 ASN F CA 1
ATOM 11603 C C . ASN F 3 210 ? 60.638 125.660 -7.226 1.00 24.68 203 ASN F C 1
ATOM 11604 O O . ASN F 3 210 ? 60.848 126.883 -7.222 1.00 24.70 203 ASN F O 1
ATOM 11609 N N . LEU F 3 211 ? 60.016 125.060 -8.220 1.00 23.00 204 LEU F N 1
ATOM 11610 C CA . LEU F 3 211 ? 59.548 125.836 -9.365 1.00 29.14 204 LEU F CA 1
ATOM 11611 C C . LEU F 3 211 ? 58.380 126.744 -8.973 1.00 27.32 204 LEU F C 1
ATOM 11612 O O . LEU F 3 211 ? 58.354 127.928 -9.321 1.00 27.05 204 LEU F O 1
ATOM 11617 N N . GLN F 3 212 ? 57.424 126.201 -8.224 1.00 26.42 205 GLN F N 1
ATOM 11618 C CA . GLN F 3 212 ? 56.224 126.966 -7.849 1.00 25.90 205 GLN F CA 1
ATOM 11619 C C . GLN F 3 212 ? 56.564 128.179 -6.956 1.00 25.44 205 GLN F C 1
ATOM 11620 O O . GLN F 3 212 ? 55.920 129.239 -7.041 1.00 27.17 205 GLN F O 1
ATOM 11626 N N . ASN F 3 213 ? 57.588 128.024 -6.112 1.00 22.15 206 ASN F N 1
ATOM 11627 C CA . ASN F 3 213 ? 58.069 129.131 -5.274 1.00 27.09 206 ASN F CA 1
ATOM 11628 C C . ASN F 3 213 ? 58.448 130.366 -6.098 1.00 24.47 206 ASN F C 1
ATOM 11629 O O . ASN F 3 213 ? 58.276 131.497 -5.634 1.00 24.14 206 ASN F O 1
ATOM 11634 N N . PHE F 3 214 ? 58.961 130.166 -7.310 1.00 23.59 207 PHE F N 1
ATOM 11635 C CA . PHE F 3 214 ? 59.390 131.306 -8.133 1.00 24.65 207 PHE F CA 1
ATOM 11636 C C . PHE F 3 214 ? 58.207 132.174 -8.512 1.00 24.00 207 PHE F C 1
ATOM 11637 O O . PHE F 3 214 ? 58.302 133.413 -8.547 1.00 24.43 207 PHE F O 1
ATOM 11645 N N . TYR F 3 215 ? 57.083 131.529 -8.813 1.00 25.12 208 TYR F N 1
ATOM 11646 C CA . TYR F 3 215 ? 55.892 132.260 -9.244 1.00 25.43 208 TYR F CA 1
ATOM 11647 C C . TYR F 3 215 ? 55.302 132.966 -8.037 1.00 25.36 208 TYR F C 1
ATOM 11648 O O . TYR F 3 215 ? 54.907 134.129 -8.117 1.00 26.43 208 TYR F O 1
ATOM 11657 N N . LYS F 3 216 ? 55.264 132.279 -6.902 1.00 22.13 209 LYS F N 1
ATOM 11658 C CA . LYS F 3 216 ? 54.732 132.956 -5.710 1.00 24.97 209 LYS F CA 1
ATOM 11659 C C . LYS F 3 216 ? 55.572 134.133 -5.267 1.00 23.59 209 LYS F C 1
ATOM 11660 O O . LYS F 3 216 ? 55.054 135.218 -4.954 1.00 25.97 209 LYS F O 1
ATOM 11666 N N . SER F 3 217 ? 56.886 133.940 -5.214 1.00 24.66 210 SER F N 1
ATOM 11667 C CA . SER F 3 217 ? 57.747 135.037 -4.766 1.00 30.45 210 SER F CA 1
ATOM 11668 C C . SER F 3 217 ? 57.700 136.190 -5.767 1.00 29.65 210 SER F C 1
ATOM 11669 O O . SER F 3 217 ? 57.641 137.362 -5.372 1.00 24.74 210 SER F O 1
ATOM 11672 N N . SER F 3 218 ? 57.710 135.871 -7.065 1.00 25.65 211 SER F N 1
ATOM 11673 C CA . SER F 3 218 ? 57.629 136.935 -8.070 1.00 27.32 211 SER F CA 1
ATOM 11674 C C . SER F 3 218 ? 56.344 137.741 -7.865 1.00 22.20 211 SER F C 1
ATOM 11675 O O . SER F 3 218 ? 56.347 138.977 -7.880 1.00 30.26 211 SER F O 1
ATOM 11678 N N . PHE F 3 219 ? 55.239 137.035 -7.663 1.00 27.08 212 PHE F N 1
ATOM 11679 C CA . PHE F 3 219 ? 53.977 137.715 -7.419 1.00 25.75 212 PHE F CA 1
ATOM 11680 C C . PHE F 3 219 ? 54.074 138.657 -6.223 1.00 32.14 212 PHE F C 1
ATOM 11681 O O . PHE F 3 219 ? 53.669 139.833 -6.288 1.00 25.21 212 PHE F O 1
ATOM 11689 N N . ILE F 3 220 ? 54.590 138.119 -5.123 1.00 24.82 213 ILE F N 1
ATOM 11690 C CA . ILE F 3 220 ? 54.748 138.880 -3.891 1.00 28.59 213 ILE F CA 1
ATOM 11691 C C . ILE F 3 220 ? 55.535 140.178 -4.103 1.00 26.33 213 ILE F C 1
ATOM 11692 O O . ILE F 3 220 ? 55.181 141.242 -3.544 1.00 28.59 213 ILE F O 1
ATOM 11697 N N . LYS F 3 221 ? 56.598 140.112 -4.902 1.00 25.18 214 LYS F N 1
ATOM 11698 C CA . LYS F 3 221 ? 57.412 141.317 -5.143 1.00 24.16 214 LYS F CA 1
ATOM 11699 C C . LYS F 3 221 ? 56.803 142.291 -6.170 1.00 33.83 214 LYS F C 1
ATOM 11700 O O . LYS F 3 221 ? 57.229 143.424 -6.290 1.00 29.29 214 LYS F O 1
ATOM 11706 N N . SER F 3 222 ? 55.795 141.862 -6.913 1.00 26.37 215 SER F N 1
ATOM 11707 C CA . SER F 3 222 ? 55.319 142.676 -8.024 1.00 22.76 215 SER F CA 1
ATOM 11708 C C . SER F 3 222 ? 54.239 143.649 -7.558 1.00 21.86 215 SER F C 1
ATOM 11709 O O . SER F 3 222 ? 53.493 143.348 -6.609 1.00 26.65 215 SER F O 1
ATOM 11720 N N . ILE F 3 224 ? 52.039 144.647 -9.896 1.00 31.02 217 ILE F N 1
ATOM 11721 C CA . ILE F 3 224 ? 50.937 144.331 -10.795 1.00 21.93 217 ILE F CA 1
ATOM 11722 C C . ILE F 3 224 ? 51.183 143.011 -11.479 1.00 25.63 217 ILE F C 1
ATOM 11723 O O . ILE F 3 224 ? 52.309 142.679 -11.829 1.00 21.22 217 ILE F O 1
ATOM 11728 N N . ASN F 3 225 ? 50.108 142.271 -11.691 1.00 23.41 218 ASN F N 1
ATOM 11729 C CA . ASN F 3 225 ? 50.181 140.954 -12.305 1.00 25.46 218 ASN F CA 1
ATOM 11730 C C . ASN F 3 225 ? 49.249 140.931 -13.497 1.00 31.62 218 ASN F C 1
ATOM 11731 O O . ASN F 3 225 ? 48.056 141.243 -13.376 1.00 27.75 218 ASN F O 1
ATOM 11736 N N . LEU F 3 226 ? 49.784 140.606 -14.642 1.00 22.30 219 LEU F N 1
ATOM 11737 C CA . LEU F 3 226 ? 49.015 140.344 -15.838 1.00 28.59 219 LEU F CA 1
ATOM 11738 C C . LEU F 3 226 ? 49.036 138.868 -16.190 1.00 30.34 219 LEU F C 1
ATOM 11739 O O . LEU F 3 226 ? 50.065 138.279 -16.304 1.00 28.50 219 LEU F O 1
ATOM 11744 N N . ASN F 3 227 ? 47.818 138.343 -16.311 1.00 30.00 220 ASN F N 1
ATOM 11745 C CA . ASN F 3 227 ? 47.545 136.941 -16.548 1.00 30.00 220 ASN F CA 1
ATOM 11746 C C . ASN F 3 227 ? 46.733 136.719 -17.820 1.00 30.00 220 ASN F C 1
ATOM 11747 O O . ASN F 3 227 ? 45.689 137.330 -18.050 1.00 30.00 220 ASN F O 1
ATOM 11752 N N . LEU F 3 228 ? 47.262 135.818 -18.628 1.00 26.74 221 LEU F N 1
ATOM 11753 C CA . LEU F 3 228 ? 46.737 135.373 -19.916 1.00 27.17 221 LEU F CA 1
ATOM 11754 C C . LEU F 3 228 ? 46.240 133.950 -19.901 1.00 28.45 221 LEU F C 1
ATOM 11755 O O . LEU F 3 228 ? 46.956 133.074 -19.595 1.00 31.80 221 LEU F O 1
ATOM 11760 N N . ASN F 3 229 ? 44.984 133.665 -20.182 1.00 27.47 222 ASN F N 1
ATOM 11761 C CA . ASN F 3 229 ? 44.618 132.255 -20.029 1.00 30.28 222 ASN F CA 1
ATOM 11762 C C . ASN F 3 229 ? 43.604 131.763 -21.028 1.00 33.68 222 ASN F C 1
ATOM 11763 O O . ASN F 3 229 ? 42.722 132.525 -21.423 1.00 32.54 222 ASN F O 1
ATOM 11768 N N . PRO F 3 230 ? 43.682 130.499 -21.446 1.00 28.05 223 PRO F N 1
ATOM 11769 C CA . PRO F 3 230 ? 42.566 130.101 -22.308 1.00 33.23 223 PRO F CA 1
ATOM 11770 C C . PRO F 3 230 ? 41.295 130.127 -21.458 1.00 41.75 223 PRO F C 1
ATOM 11771 O O . PRO F 3 230 ? 41.390 130.080 -20.220 1.00 33.94 223 PRO F O 1
ATOM 11775 N N . LEU F 3 231 ? 40.132 130.216 -22.100 1.00 37.51 224 LEU F N 1
ATOM 11776 C CA . LEU F 3 231 ? 38.866 130.125 -21.377 1.00 52.75 224 LEU F CA 1
ATOM 11777 C C . LEU F 3 231 ? 38.592 128.680 -20.934 1.00 52.60 224 LEU F C 1
ATOM 11778 O O . LEU F 3 231 ? 38.962 127.737 -21.637 1.00 51.71 224 LEU F O 1
ATOM 11783 N N . LYS F 3 232 ? 37.957 128.515 -19.772 1.00 64.16 225 LYS F N 1
ATOM 11784 C CA . LYS F 3 232 ? 37.568 127.193 -19.271 1.00 79.70 225 LYS F CA 1
ATOM 11785 C C . LYS F 3 232 ? 36.200 126.789 -19.801 1.00 98.45 225 LYS F C 1
ATOM 11786 O O . LYS F 3 232 ? 35.794 125.626 -19.711 1.00 102.11 225 LYS F O 1
ATOM 11792 N N . THR F 3 233 ? 35.489 127.770 -20.340 1.00 94.55 226 THR F N 1
ATOM 11793 C CA . THR F 3 233 ? 34.092 127.609 -20.682 1.00 110.33 226 THR F CA 1
ATOM 11794 C C . THR F 3 233 ? 33.740 128.479 -21.889 1.00 109.84 226 THR F C 1
ATOM 11795 O O . THR F 3 233 ? 33.496 129.684 -21.748 1.00 116.17 226 THR F O 1
ATOM 11799 N N . ALA F 3 236 ? 35.225 129.760 -28.041 1.00 81.45 229 ALA F N 1
ATOM 11800 C CA . ALA F 3 236 ? 34.763 130.218 -29.347 1.00 69.42 229 ALA F CA 1
ATOM 11801 C C . ALA F 3 236 ? 35.920 130.422 -30.329 1.00 77.32 229 ALA F C 1
ATOM 11802 O O . ALA F 3 236 ? 37.087 130.454 -29.928 1.00 69.27 229 ALA F O 1
ATOM 11804 N N . LYS F 3 237 ? 35.588 130.553 -31.614 1.00 90.11 230 LYS F N 1
ATOM 11805 C CA . LYS F 3 237 ? 36.551 130.986 -32.625 1.00 84.40 230 LYS F CA 1
ATOM 11806 C C . LYS F 3 237 ? 36.629 132.506 -32.557 1.00 90.46 230 LYS F C 1
ATOM 11807 O O . LYS F 3 237 ? 37.458 133.140 -33.213 1.00 77.71 230 LYS F O 1
ATOM 11809 N N . ASP F 3 238 ? 35.746 133.075 -31.746 1.00 64.89 231 ASP F N 1
ATOM 11810 C CA . ASP F 3 238 ? 35.703 134.506 -31.508 1.00 55.49 231 ASP F CA 1
ATOM 11811 C C . ASP F 3 238 ? 36.785 134.946 -30.514 1.00 54.76 231 ASP F C 1
ATOM 11812 O O . ASP F 3 238 ? 37.160 136.118 -30.473 1.00 50.29 231 ASP F O 1
ATOM 11814 N N . VAL F 3 239 ? 37.291 134.014 -29.709 1.00 43.51 232 VAL F N 1
ATOM 11815 C CA . VAL F 3 239 ? 38.162 134.417 -28.601 1.00 36.00 232 VAL F CA 1
ATOM 11816 C C . VAL F 3 239 ? 39.365 133.506 -28.351 1.00 39.48 232 VAL F C 1
ATOM 11817 O O . VAL F 3 239 ? 39.217 132.297 -28.214 1.00 39.00 232 VAL F O 1
ATOM 11821 N N . THR F 3 240 ? 40.552 134.107 -28.261 1.00 31.84 233 THR F N 1
ATOM 11822 C CA . THR F 3 240 ? 41.766 133.359 -27.933 1.00 29.04 233 THR F CA 1
ATOM 11823 C C . THR F 3 240 ? 41.773 133.014 -26.450 1.00 36.56 233 THR F C 1
ATOM 11824 O O . THR F 3 240 ? 41.957 131.861 -26.068 1.00 34.69 233 THR F O 1
ATOM 11828 N N . GLY F 3 241 ? 41.563 134.016 -25.610 1.00 33.88 234 GLY F N 1
ATOM 11829 C CA . GLY F 3 241 ? 41.588 133.806 -24.170 1.00 30.45 234 GLY F CA 1
ATOM 11830 C C . GLY F 3 241 ? 41.234 135.053 -23.382 1.00 34.78 234 GLY F C 1
ATOM 11831 O O . GLY F 3 241 ? 40.614 135.979 -23.902 1.00 32.92 234 GLY F O 1
ATOM 11832 N N . SER F 3 242 ? 41.615 135.074 -22.109 1.00 30.38 235 SER F N 1
ATOM 11833 C CA . SER F 3 242 ? 41.392 136.243 -21.281 1.00 32.08 235 SER F CA 1
ATOM 11834 C C . SER F 3 242 ? 42.721 136.775 -20.764 1.00 27.77 235 SER F C 1
ATOM 11835 O O . SER F 3 242 ? 43.665 136.005 -20.507 1.00 31.68 235 SER F O 1
ATOM 11838 N N . LEU F 3 243 ? 42.771 138.098 -20.626 1.00 24.28 236 LEU F N 1
ATOM 11839 C CA . LEU F 3 243 ? 43.827 138.829 -19.952 1.00 26.73 236 LEU F CA 1
ATOM 11840 C C . LEU F 3 243 ? 43.247 139.371 -18.660 1.00 34.72 236 LEU F C 1
ATOM 11841 O O . LEU F 3 243 ? 42.299 140.145 -18.690 1.00 35.90 236 LEU F O 1
ATOM 11846 N N . HIS F 3 244 ? 43.794 138.943 -17.523 1.00 34.26 237 HIS F N 1
ATOM 11847 C CA . HIS F 3 244 ? 43.456 139.550 -16.235 1.00 30.73 237 HIS F CA 1
ATOM 11848 C C . HIS F 3 244 ? 44.530 140.556 -15.802 1.00 32.10 237 HIS F C 1
ATOM 11849 O O . HIS F 3 244 ? 45.727 140.294 -15.887 1.00 32.45 237 HIS F O 1
ATOM 11856 N N . VAL F 3 245 ? 44.082 141.715 -15.339 1.00 25.63 238 VAL F N 1
ATOM 11857 C CA . VAL F 3 245 ? 44.944 142.731 -14.734 1.00 23.28 238 VAL F CA 1
ATOM 11858 C C . VAL F 3 245 ? 44.629 142.794 -13.237 1.00 35.72 238 VAL F C 1
ATOM 11859 O O . VAL F 3 245 ? 43.497 143.108 -12.855 1.00 30.42 238 VAL F O 1
ATOM 11863 N N . CYS F 3 246 ? 45.632 142.475 -12.410 1.00 26.38 239 CYS F N 1
ATOM 11864 C CA . CYS F 3 246 ? 45.476 142.324 -10.948 1.00 29.82 239 CYS F CA 1
ATOM 11865 C C . CYS F 3 246 ? 46.551 143.034 -10.132 1.00 27.22 239 CYS F C 1
ATOM 11866 O O . CYS F 3 246 ? 47.696 143.171 -10.583 1.00 23.78 239 CYS F O 1
ATOM 11869 N N . ARG F 3 247 ? 46.197 143.486 -8.930 1.00 24.27 240 ARG F N 1
ATOM 11870 C CA . ARG F 3 247 ? 47.221 143.995 -8.033 1.00 29.23 240 ARG F CA 1
ATOM 11871 C C . ARG F 3 247 ? 48.230 142.852 -7.795 1.00 27.06 240 ARG F C 1
ATOM 11872 O O . ARG F 3 247 ? 47.851 141.683 -7.820 1.00 25.18 240 ARG F O 1
ATOM 11880 N N . GLY F 3 248 ? 49.499 143.190 -7.583 1.00 33.35 241 GLY F N 1
ATOM 11881 C CA . GLY F 3 248 ? 50.491 142.231 -7.130 1.00 25.23 241 GLY F CA 1
ATOM 11882 C C . GLY F 3 248 ? 50.556 142.319 -5.608 1.00 31.29 241 GLY F C 1
ATOM 11883 O O . GLY F 3 248 ? 49.685 142.935 -4.986 1.00 24.72 241 GLY F O 1
ATOM 11884 N N . GLY F 3 249 ? 51.570 141.713 -4.996 1.00 26.25 242 GLY F N 1
ATOM 11885 C CA . GLY F 3 249 ? 51.641 141.667 -3.541 1.00 29.99 242 GLY F CA 1
ATOM 11886 C C . GLY F 3 249 ? 52.352 142.855 -2.921 1.00 29.22 242 GLY F C 1
ATOM 11887 O O . GLY F 3 249 ? 52.398 142.983 -1.703 1.00 26.61 242 GLY F O 1
ATOM 11888 N N . ALA F 3 250 ? 52.898 143.737 -3.755 1.00 20.74 243 ALA F N 1
ATOM 11889 C CA . ALA F 3 250 ? 53.700 144.850 -3.252 1.00 28.62 243 ALA F CA 1
ATOM 11890 C C . ALA F 3 250 ? 53.066 146.186 -3.634 1.00 31.00 243 ALA F C 1
ATOM 11891 O O . ALA F 3 250 ? 52.340 146.259 -4.629 1.00 29.37 243 ALA F O 1
ATOM 11893 N N . PRO F 3 251 ? 53.333 147.244 -2.841 1.00 36.41 244 PRO F N 1
ATOM 11894 C CA . PRO F 3 251 ? 52.831 148.574 -3.201 1.00 31.43 244 PRO F CA 1
ATOM 11895 C C . PRO F 3 251 ? 53.559 149.137 -4.409 1.00 36.31 244 PRO F C 1
ATOM 11896 O O . PRO F 3 251 ? 54.742 148.813 -4.632 1.00 31.85 244 PRO F O 1
ATOM 11900 N N . ILE F 3 252 ? 52.879 149.997 -5.166 1.00 33.74 245 ILE F N 1
ATOM 11901 C CA . ILE F 3 252 ? 53.544 150.746 -6.237 1.00 28.04 245 ILE F CA 1
ATOM 11902 C C . ILE F 3 252 ? 54.531 151.720 -5.591 1.00 25.63 245 ILE F C 1
ATOM 11903 O O . ILE F 3 252 ? 54.186 152.413 -4.648 1.00 32.59 245 ILE F O 1
ATOM 11908 N N . ALA F 3 253 ? 55.776 151.731 -6.062 1.00 26.09 246 ALA F N 1
ATOM 11909 C CA . ALA F 3 253 ? 56.749 152.725 -5.611 1.00 26.00 246 ALA F CA 1
ATOM 11910 C C . ALA F 3 253 ? 56.564 153.985 -6.457 1.00 32.13 246 ALA F C 1
ATOM 11911 O O . ALA F 3 253 ? 56.993 154.036 -7.623 1.00 33.37 246 ALA F O 1
ATOM 11913 N N . THR F 3 254 ? 55.911 154.989 -5.883 1.00 42.09 247 THR F N 1
ATOM 11914 C CA . THR F 3 254 ? 55.541 156.192 -6.632 1.00 37.12 247 THR F CA 1
ATOM 11915 C C . THR F 3 254 ? 55.314 157.374 -5.689 1.00 44.24 247 THR F C 1
ATOM 11916 O O . THR F 3 254 ? 54.862 157.183 -4.562 1.00 39.47 247 THR F O 1
ATOM 11920 N N . SER F 3 255 ? 55.633 158.585 -6.151 1.00 46.98 248 SER F N 1
ATOM 11921 C CA . SER F 3 255 ? 55.311 159.795 -5.391 1.00 56.18 248 SER F CA 1
ATOM 11922 C C . SER F 3 255 ? 53.809 160.075 -5.444 1.00 50.90 248 SER F C 1
ATOM 11923 O O . SER F 3 255 ? 53.230 160.587 -4.489 1.00 60.97 248 SER F O 1
ATOM 11926 N N . ASN F 3 256 ? 53.176 159.724 -6.557 1.00 46.74 249 ASN F N 1
ATOM 11927 C CA . ASN F 3 256 ? 51.744 159.944 -6.703 1.00 48.04 249 ASN F CA 1
ATOM 11928 C C . ASN F 3 256 ? 50.947 159.018 -5.808 1.00 53.60 249 ASN F C 1
ATOM 11929 O O . ASN F 3 256 ? 50.775 157.837 -6.106 1.00 56.89 249 ASN F O 1
ATOM 11934 N N . THR F 3 257 ? 50.437 159.567 -4.717 1.00 45.72 250 THR F N 1
ATOM 11935 C CA . THR F 3 257 ? 49.765 158.774 -3.695 1.00 38.52 250 THR F CA 1
ATOM 11936 C C . THR F 3 257 ? 48.377 158.308 -4.126 1.00 40.16 250 THR F C 1
ATOM 11937 O O . THR F 3 257 ? 47.738 157.524 -3.424 1.00 49.08 250 THR F O 1
ATOM 11941 N N . SER F 3 258 ? 47.905 158.792 -5.270 1.00 48.00 251 SER F N 1
ATOM 11942 C CA . SER F 3 258 ? 46.610 158.362 -5.790 1.00 49.10 251 SER F CA 1
ATOM 11943 C C . SER F 3 258 ? 46.725 157.227 -6.836 1.00 48.93 251 SER F C 1
ATOM 11944 O O . SER F 3 258 ? 45.744 156.550 -7.144 1.00 41.57 251 SER F O 1
ATOM 11947 N N . LEU F 3 259 ? 47.920 157.021 -7.384 1.00 41.05 252 LEU F N 1
ATOM 11948 C CA . LEU F 3 259 ? 48.117 155.977 -8.398 1.00 42.15 252 LEU F CA 1
ATOM 11949 C C . LEU F 3 259 ? 47.762 154.573 -7.885 1.00 39.80 252 LEU F C 1
ATOM 11950 O O . LEU F 3 259 ? 48.294 154.107 -6.874 1.00 33.35 252 LEU F O 1
ATOM 11955 N N . HIS F 3 260 ? 46.848 153.900 -8.571 1.00 36.69 253 HIS F N 1
ATOM 11956 C CA . HIS F 3 260 ? 46.562 152.500 -8.264 1.00 36.94 253 HIS F CA 1
ATOM 11957 C C . HIS F 3 260 ? 46.305 151.681 -9.522 1.00 41.41 253 HIS F C 1
ATOM 11958 O O . HIS F 3 260 ? 46.063 152.239 -10.601 1.00 34.11 253 HIS F O 1
ATOM 11965 N N . VAL F 3 261 ? 46.377 150.359 -9.384 1.00 30.66 254 VAL F N 1
ATOM 11966 C CA . VAL F 3 261 ? 46.088 149.443 -10.477 1.00 28.28 254 VAL F CA 1
ATOM 11967 C C . VAL F 3 261 ? 44.586 149.436 -10.712 1.00 28.76 254 VAL F C 1
ATOM 11968 O O . VAL F 3 261 ? 43.802 149.372 -9.757 1.00 26.84 254 VAL F O 1
ATOM 11972 N N . VAL F 3 262 ? 44.185 149.505 -11.978 1.00 29.07 255 VAL F N 1
ATOM 11973 C CA . VAL F 3 262 ? 42.776 149.337 -12.326 1.00 31.69 255 VAL F CA 1
ATOM 11974 C C . VAL F 3 262 ? 42.534 147.890 -12.750 1.00 30.44 255 VAL F C 1
ATOM 11975 O O . VAL F 3 262 ? 42.711 147.548 -13.902 1.00 37.48 255 VAL F O 1
ATOM 11979 N N . GLU F 3 263 ? 42.138 147.054 -11.795 1.00 32.64 256 GLU F N 1
ATOM 11980 C CA . GLU F 3 263 ? 41.969 145.641 -12.049 1.00 37.50 256 GLU F CA 1
ATOM 11981 C C . GLU F 3 263 ? 40.935 145.478 -13.139 1.00 43.43 256 GLU F C 1
ATOM 11982 O O . GLU F 3 263 ? 40.001 146.276 -13.237 1.00 33.86 256 GLU F O 1
ATOM 11988 N N . ASN F 3 264 ? 41.097 144.453 -13.968 1.00 30.66 257 ASN F N 1
ATOM 11989 C CA . ASN F 3 264 ? 40.196 144.300 -15.105 1.00 29.24 257 ASN F CA 1
ATOM 11990 C C . ASN F 3 264 ? 40.254 142.896 -15.687 1.00 36.87 257 ASN F C 1
ATOM 11991 O O . ASN F 3 264 ? 41.227 142.166 -15.489 1.00 32.76 257 ASN F O 1
ATOM 11996 N N . GLU F 3 265 ? 39.205 142.510 -16.401 1.00 37.38 258 GLU F N 1
ATOM 11997 C CA . GLU F 3 265 ? 39.278 141.329 -17.255 1.00 39.80 258 GLU F CA 1
ATOM 11998 C C . GLU F 3 265 ? 38.959 141.717 -18.689 1.00 37.86 258 GLU F C 1
ATOM 11999 O O . GLU F 3 265 ? 37.902 142.287 -18.956 1.00 42.41 258 GLU F O 1
ATOM 12005 N N . TYR F 3 266 ? 39.878 141.425 -19.605 1.00 33.74 259 TYR F N 1
ATOM 12006 C CA . TYR F 3 266 ? 39.612 141.555 -21.037 1.00 33.87 259 TYR F CA 1
ATOM 12007 C C . TYR F 3 266 ? 39.537 140.180 -21.692 1.00 42.24 259 TYR F C 1
ATOM 12008 O O . TYR F 3 266 ? 40.316 139.308 -21.363 1.00 45.98 259 TYR F O 1
ATOM 12017 N N . LEU F 3 267 ? 38.626 139.991 -22.640 1.00 46.41 260 LEU F N 1
ATOM 12018 C CA . LEU F 3 267 ? 38.771 138.893 -23.581 1.00 31.31 260 LEU F CA 1
ATOM 12019 C C . LEU F 3 267 ? 39.628 139.419 -24.714 1.00 32.19 260 LEU F C 1
ATOM 12020 O O . LEU F 3 267 ? 39.725 140.623 -24.938 1.00 24.30 260 LEU F O 1
ATOM 12025 N N . TYR F 3 268 ? 40.294 138.543 -25.433 1.00 34.07 261 TYR F N 1
ATOM 12026 C CA . TYR F 3 268 ? 41.054 139.032 -26.572 1.00 32.95 261 TYR F CA 1
ATOM 12027 C C . TYR F 3 268 ? 41.045 137.975 -27.656 1.00 29.53 261 TYR F C 1
ATOM 12028 O O . TYR F 3 268 ? 40.855 136.781 -27.393 1.00 37.20 261 TYR F O 1
ATOM 12037 N N . LEU F 3 269 ? 41.215 138.431 -28.883 1.00 34.99 262 LEU F N 1
ATOM 12038 C CA . LEU F 3 269 ? 41.378 137.537 -29.997 1.00 31.50 262 LEU F CA 1
ATOM 12039 C C . LEU F 3 269 ? 42.697 137.902 -30.654 1.00 28.36 262 LEU F C 1
ATOM 12040 O O . LEU F 3 269 ? 42.909 139.050 -31.047 1.00 27.72 262 LEU F O 1
ATOM 12045 N N . ASN F 3 270 ? 43.594 136.929 -30.737 1.00 26.77 263 ASN F N 1
ATOM 12046 C CA . ASN F 3 270 ? 44.820 137.103 -31.493 1.00 29.74 263 ASN F CA 1
ATOM 12047 C C . ASN F 3 270 ? 44.771 136.239 -32.754 1.00 32.33 263 ASN F C 1
ATOM 12048 O O . ASN F 3 270 ? 44.559 135.025 -32.679 1.00 35.96 263 ASN F O 1
ATOM 12053 N N . GLU F 3 271 ? 44.940 136.875 -33.911 1.00 34.49 264 GLU F N 1
ATOM 12054 C CA . GLU F 3 271 ? 45.067 136.154 -35.182 1.00 40.38 264 GLU F CA 1
ATOM 12055 C C . GLU F 3 271 ? 45.596 137.043 -36.317 1.00 46.05 264 GLU F C 1
ATOM 12056 O O . GLU F 3 271 ? 45.444 138.261 -36.284 1.00 40.66 264 GLU F O 1
ATOM 12062 N N . LYS F 3 272 ? 46.237 136.426 -37.305 1.00 51.84 265 LYS F N 1
ATOM 12063 C CA . LYS F 3 272 ? 46.902 137.166 -38.376 1.00 65.38 265 LYS F CA 1
ATOM 12064 C C . LYS F 3 272 ? 47.818 138.250 -37.816 1.00 55.91 265 LYS F C 1
ATOM 12065 O O . LYS F 3 272 ? 47.867 139.359 -38.352 1.00 61.94 265 LYS F O 1
ATOM 12071 N N . GLU F 3 273 ? 48.522 137.939 -36.733 1.00 58.36 266 GLU F N 1
ATOM 12072 C CA . GLU F 3 273 ? 49.501 138.865 -36.169 1.00 62.67 266 GLU F CA 1
ATOM 12073 C C . GLU F 3 273 ? 48.863 140.148 -35.651 1.00 58.88 266 GLU F C 1
ATOM 12074 O O . GLU F 3 273 ? 49.551 141.147 -35.454 1.00 55.94 266 GLU F O 1
ATOM 12080 N N . SER F 3 274 ? 47.550 140.128 -35.446 1.00 51.25 267 SER F N 1
ATOM 12081 C CA . SER F 3 274 ? 46.879 141.279 -34.832 1.00 51.83 267 SER F CA 1
ATOM 12082 C C . SER F 3 274 ? 46.008 140.838 -33.650 1.00 43.40 267 SER F C 1
ATOM 12083 O O . SER F 3 274 ? 45.458 139.721 -33.643 1.00 41.53 267 SER F O 1
ATOM 12086 N N . THR F 3 275 ? 45.881 141.719 -32.663 1.00 36.51 268 THR F N 1
ATOM 12087 C CA . THR F 3 275 ? 45.182 141.381 -31.432 1.00 41.51 268 THR F CA 1
ATOM 12088 C C . THR F 3 275 ? 44.115 142.414 -31.117 1.00 29.87 268 THR F C 1
ATOM 12089 O O . THR F 3 275 ? 44.323 143.597 -31.295 1.00 32.01 268 THR F O 1
ATOM 12093 N N . LYS F 3 276 ? 42.972 141.954 -30.638 1.00 36.19 269 LYS F N 1
ATOM 12094 C CA . LYS F 3 276 ? 41.926 142.875 -30.229 1.00 43.28 269 LYS F CA 1
ATOM 12095 C C . LYS F 3 276 ? 41.432 142.520 -28.822 1.00 30.21 269 LYS F C 1
ATOM 12096 O O . LYS F 3 276 ? 41.107 141.352 -28.536 1.00 29.15 269 LYS F O 1
ATOM 12102 N N . LEU F 3 277 ? 41.433 143.519 -27.938 1.00 34.63 270 LEU F N 1
ATOM 12103 C CA . LEU F 3 277 ? 40.877 143.387 -26.588 1.00 32.88 270 LEU F CA 1
ATOM 12104 C C . LEU F 3 277 ? 39.426 143.844 -26.587 1.00 34.84 270 LEU F C 1
ATOM 12105 O O . LEU F 3 277 ? 39.083 144.830 -27.239 1.00 38.78 270 LEU F O 1
ATOM 12110 N N . PHE F 3 278 ? 38.576 143.142 -25.854 1.00 30.01 271 PHE F N 1
ATOM 12111 C CA . PHE F 3 278 ? 37.178 143.544 -25.732 1.00 34.20 271 PHE F CA 1
ATOM 12112 C C . PHE F 3 278 ? 36.593 143.007 -24.446 1.00 39.40 271 PHE F C 1
ATOM 12113 O O . PHE F 3 278 ? 37.220 142.193 -23.767 1.00 45.05 271 PHE F O 1
ATOM 12121 N N . TYR F 3 279 ? 35.385 143.433 -24.106 1.00 40.20 272 TYR F N 1
ATOM 12122 C CA . TYR F 3 279 ? 34.795 142.986 -22.846 1.00 37.53 272 TYR F CA 1
ATOM 12123 C C . TYR F 3 279 ? 33.785 141.876 -23.021 1.00 42.32 272 TYR F C 1
ATOM 12124 O O . TYR F 3 279 ? 33.088 141.799 -24.036 1.00 41.94 272 TYR F O 1
ATOM 12133 N N . ARG F 3 280 ? 33.696 141.044 -21.987 1.00 61.89 273 ARG F N 1
ATOM 12134 C CA . ARG F 3 280 ? 32.725 139.963 -21.906 1.00 69.10 273 ARG F CA 1
ATOM 12135 C C . ARG F 3 280 ? 31.302 140.516 -21.869 1.00 68.06 273 ARG F C 1
ATOM 12136 O O . ARG F 3 280 ? 31.030 141.493 -21.167 1.00 76.51 273 ARG F O 1
#

Organism: Saccharomyces cerevisiae (strain ATCC 204508 / S288c) (NCBI:txid559292)

Solvent-accessible surface area: 59532 Å² total

Secondary structure (DSSP, 8-state):
---TT-TTEEE-TTT--EEE--S-HHHHHHTT--EETT-EEEEEE-SS--THHHHHHHHHHHHHHHHH-----EEEEEE-S---GGG--EE--TTSS--EETTS---PPPTTTEEEE-TTS-HHHHHHHHHHHHHHTTTSEEEEEETTTT--------BHHHHTT--HHHHHHHHTTTTEEEEEEEE-TTS-HHHHHHHH---EEEEEEE-----HHHHHHTTT-GGG---EEEEEEE-TTHHHHT---EEEEEEEEE-SS-EEEEE-/--S-S-HHHHHHHHHTT-S--S-EEEEEBTTB-SHHHHHHHHHHHHHTS-----EEEESS--S--TT-SEEEETT--HHHHHHHHHHT--------EES-GGGS-GGGHHHHHHHH--TT---EEEETTSPP--TTB-PPPHHHHHH---EEEEEEE---SS--HHHHHHHHHTT-PPSS-S-SEEEEEEEEE-TTS-EEEEEEEEETTTTEEEE-/-B-----BTTS-SS-GGGGTSSS--EEEEEEE-TTS-----HHHHHHHHHSS-HHHH--------EEEEEESSS-HHHHHHHHHHTT--GGGEEEEESSTTHIIIIITT--HHHHHHHHHHHHHHHHHTSTTSEEEEEE-GGGHHHHSTT--HHHHIIIIIHHHHHT-SEEEEEEE-GGG--SS--HHHHTHHHHHHHHHHHHH--EEEEE------S--EEEEEE--SS----S-TT--B--EEEEEEEETTEEEEE--/---TT-TTEEE-TTT--EEE--S-HHHHHHTT--EETT-EEEEEE-SS--THHHHHHHHHHHHHHHHT-----EEEEEE-S---GGGPPEE--TTSS--EETTS---PPPTTTEEEE-TTS-HHHHHHHHHHHHHHTTTSEEEEEETTTT--------BHHHHTT--HHHHHHHHTTTTEEEEEEEE-TTS-HHHHHHHH---EEEEEEE-----HHHHHHTTT-GGG---EEEEEEE-TTHHHHT---EEEEEEEEE-SS-EEEEE----/--S-S-HHHHHHHHHTT-S--S-EEEEEBTTB-SHHHHHHHHHHHHHTS-----EEEESS--S--TT-SEEEETT--HHHHHHHHHHT--------EES-GGGS-GGGHHHHHHHH--TT---EEEETTSPP--TTB-PPPHHHHHH---EEEEEEE---SS--HHHHHHHHHTT-PPSS-S-SEEEEEEEEE-TTS-EEEEEEEEETTTTEEEE--/-B-----BTTS-SS-GGGGTSSS--EEEEEEE-TTS-----HHHHHHHHHSS-TTT--------EEEEEESSS-HHHHHHHHHTTT--GGGEEEEESSTTHHHHS-SS--HHHHHHHHHHHHHHHHTTSTTSEEEEEE-GGGHHHHSTT--HHHHIIIIIHHHHHT-SEEEEEEEGGGG--SS--HHHHSHHHHHHHHHHHHH--EEEEE------S--EEEEEE--SS----S-TT--B--EEEEEEEETTEEEEE--

CATH classification: 3.40.50.300

Foldseek 3Di:
DADPPQLQWFAFPVHGATAGALQAPQVCVVLRGNHGQLFEEEEEEEDDDPPVLLSLLSNLLLQLQSCPDNHHAEAEEEEEPPPSQFQRFAAPVPSNHTFTFSVHGDVTDDPRRYYYDYLQDFLVVSLVVVVVNCVVSPHHAYEYEYEAPPPPCNDPVLPCCGVLVVVSVSVVSNVPRVHYYYYYYHHCPPPPVVSVVSVVCGQWYKYWYFDDDVLVVQCVVCVVPVQPDFTTAIWTCHHHPQVVVPHDTDPPQWTWHDGNTGIHIGGD/DLADPDVVVVVLCVLLCVPPFAFEEEEAAPLAACVLVVVSSLVSVPVVPHDAAEEEEDCPDPDDDPNHNHYHHPPVDDVVVLVVLCVVDDVPAAYYEYREPLPPAQVCVVVSSVSNDDPRHHYYYYYPPDDHPDPPDDDDDNVVVSVCGQKYKYWFWDADDDDDDVSCVVCVVVVVHDPGGNDQKTKIWMWHQDPVRDTDIFIWIARSVVGDIDGD/DFDFDAWKPVRADDDPQLLVDPLFFAEEEEEEAPLFDDLLCLQVLCCLQVNGSCLERPDDDHDLAAEEEEELPDAPVVVVVLNVVVVRDPVRYHYDYCPPCNLVPLAPPDAPLSSQQVVQVVLCVVCVPSQRRYEYEYEAPLCCVVSHPPDFLVCCCVRHVVVSRSRHSYYYYYHHPVLPPDPPDHCCPPVVRSVVNSLVSQLRHQYWYWYADPPDLQFSTKIWTDRGNDDRRGPPPPMDTDTDMWTWHDDPNGMTTDHD/DADPPQLQWFAFPVHGAIAGALQAPQVCVVLRGNHGQLFEEEEEEEDDDPPVLLSLLSNLLLQLQSCPDNHNAEAEEEAEPPPSQFQRFAAPVPSNHTFTFSVHGDVTDDCRRYYYDYLQDFLVVSLVVVVVNCVVSPHHAYEYGYEAPPPPCNDPVLPCCGVLVVVSVSVVSNVPRVRYYYYYYHHCPPPPVVSVVSVVCGQWYKYWYFDDPVLVVQCVVCVVPVQPDFTTAIWTCHHHPQVVVPHDTDPPQWTWHDGNTGIHIGGDDDD/DLADPDVVVVVLCVLLCVPPFAFEEEEAAPLAACVLVVVSSVVSVPVVPHDAAEEEEDCPDPDDDPNHNHYHHPPVDDVVVLVVLCVVDDVPAAYYEYEEPLPPAQVCVVVSSVSNDDPRHHYYYYYPPDDHPDPPDDDDDNVVVSVCGQKYKYWFWDADDDDDDVSCVVCVVVVVHDPGGNDQKTKIWMWHQDPVRDTDIFIWIARSVVRDIDGDD/DFDFDAWKPVRADDDPQLLVDPLAFAEEEEEEAPLFDDLLCLQVLCCLQVNGSVLEHDDDHDLAAEEEEELPDAPVVVVVLNVVVVRDPVRYHYDYCPPCNLVVQDPPNAPLNSQQVVQVVLCVVCVPSQRRYEYEYEAPLCCVVSHPPDFLVCCCVRHVVVSRSRHSYYYYYHHPVLPVDPPDHCCPPVVRSVVNSLVSQLRHFYWYWYQDPPDLQFSTKIWTHRGNDDRRGPPPPMDTDTDIWTWHDDPNGMTTDHD

B-factor: mean 42.06, std 18.13, range [11.87, 267.83]

InterPro domains:
  IPR008728 Elongator complex protein 4 [PF05625] (71-438)
  IPR008728 Elongator complex protein 4 [PTHR12896] (49-442)
  IPR027417 P-loop containing nucleoside triphosphate hydrolase [G3DSA:3.40.50.300] (186-426)

GO terms:
  GO:0000049 tRNA binding (F, IDA)
  GO:0016887 ATP hydrolysis activity (F, IDA)
  GO:0033588 elongator holoenzyme complex (C, IDA)
  GO:0002098 tRNA wobble uridine modification (P, IMP)
  GO:0005737 cytoplasm (C, HDA)
  GO:0006357 regulation of transcription by RNA polymerase II (P, IMP)
  GO:0005654 nucleoplasm (C, TAS)
  GO:0042802 identical protein binding (F, IPI)
  GO:0005515 protein binding (F, IPI)

Nearest PDB structures (foldseek):
  4a8j-assembly1_C  TM=1.003E+00  e=7.056E-57  Saccharomyces cerevisiae S288C
  4a8j-assembly1_F  TM=9.975E-01  e=1.405E-56  Saccharomyces cerevisiae S288C
  4ejs-assembly1_C-2  TM=9.747E-01  e=4.996E-50  Saccharomyces cerevisiae S288C
  7abr-assembly1_B  TM=5.168E-01  e=5.725E-02  Bacillus subtilis subsp. subtilis str. 168
  4icr-assembly1_A  TM=4.076E-01  e=3.303E-01  Streptococcus pneumoniae TIGR4

Sequence (1491 aa):
GLDSSHVGVRPSPATSQPTTSTGSADLDSILGHGLPLGNSVLVEEQSTTEFHSILGKLFAAQGIVHNRIRNGDTHVIVLSLNQFAKELPGIYYKDYNHQFDITTRLPAPIASELTFIAPTQPVSTILSQIEQTIKRNDKKLIRIVIPSLLHPAYPPKFESSEIIGLHGVRSLVKKYYERVVLFASISIDIITPPLLVLLRNFDSVINLEPFNQETEFLERVYKSQPGKIQHGLVHILKLPVFTDRGERVLKSEWAFKNGRKKFEIEQWASSSHNPVILLKRILSLTESSPFILCLDSIAQTSYKLIQEFVHQSKSKGNEYPIVYISFETVNKPSYCTQFIDATQDFVHLVKQIISYLPQAKKHVIIDSLNYISTEYITRFLSEIASPHCTVATYHKDIKDEDWNNNYPDKLTLLQFATTIVDIDVVLTGTLDTEEVSELLNEFRIPRGLNNDIFQLRLVNKRKSGRSLEYDFIVNSNTHEYELLQRQDLVLFSDQSVLPAHFFQDSNSHNLFFITHQSCTQPLWINALVETHVLGSPSSLNELPSSTRSHAVLASFIHEQNYFTNSLNKLKIPSNNYNVLDFLSDFIVNNIHNKPRDKILSDVLAKFSAAIQNNPTDTIVIIEQPELLLSLVSGLTCSELNNKFITPLLRQCKVLIIVSNSDIFNIDEYDASVHSSNLQNFYKSSFIKSINLNLNPLKTAKDVTGSLHVCRGGAPIATSNTSLHVVENEYLYLNEKESTKLFYRGLDSSHVGVRPSPATSQPTTSTGSADLDSILGHGLPLGNSVLVEEQSTTEFHSILGKLFAAQGIVHNRIRNGDTHVIVLSLNQFAKELPGIYYKDYNHQFDITTRLPAPIASELTFIAPTQPVSTILSQIEQTIKRNDKKLIRIVIPSLLHPAYPPKFESSEIIGLHGVRSLVKKYYERVVLFASISIDIITPPLLVLLRNFDSVINLEPFNQETEFLERVYKSQPGKIQHGLVHILKLPVFTDRGERVLKSEWAFKNGRKKFEIEQWGIPASSSHNPVILLKRILSLTESSPFILCLDSIAQTSYKLIQEFVHQSKSKGNEYPIVYISFETVNKPSYCTQFIDATQDFVHLVKQIISYLPQAKKHVIIDSLNYISTEYITRFLSEIASPHCTVATYHKDIKDEDWNNNYPDKLTLLQFATTIVDIDVVLTGTLDTEEVSELLNEFRIPRGLNNDIFQLRLVNKRKSGRSLEYDFIVNSNTHEYELLSQRQDLVLFSDQSVLPAHFFQDSNSHNLFFITHQSCTQPLWINALVETHVLGSPSSLNLPSSTRSHAVLASFIHEQNYFTNSLNKLKIPSNNYNVLDFLSDFIVNNIHNKPRDKILSDVLAKFSAAIQNNPTDTIVIIEQPELLLSLVSGLTCSELNNKFITPLLRQCKVLIIVSNSDIFNIDEYDASVHSSNLQNFYKSSFIKSINLNLNPLKTAKDVTGSLHVCRGGAPIATSNTSLHVVENEYLYLNEKESTKLFYR